Protein AF-A0A261BK56-F1 (afdb_monomer_lite)

Secondary structure (DSSP, 8-state):
-EEEEE-S--PPPSSSSEEEE--HHHHHHHTTTSHHHHHTGGGEEEEPPEES-SSS-S-EE--TT-EEEEEETTEEEES-----EE-TTS-EEEEEEETTEEEEEEESEEEEEEEEEEEE--------------EEPPGGGSTT--EESTTEEEEE-TTSSEEEEEESSSEEEEEETTEEEEESEEEEEEETTTTEEEEEEEPPSSS-----------------------------PPP-------SSEEEE--TTTHHHHTTTSHHIIIIITTEEEEPPEES-SSS-S-EEPPTT-EEEEEETTEEEES--EEEEEEE-TTS-EEEEEEETTSTT-EEEESEEEEEEEEEEEE----S-------EEEEPPTTT-TTEEE-GGGEEEEE-TTSSEEEEEESSSEEEEEETTEEEEESEEEEEEETTTTEEEEEEPSBTTBS-EEEEEESEEEEEEEEEE---S--SEEEE--TTTHHHHHTTSHHIIIIITTEEEEPPEES-SSS-S-EE-SSTTEEEEEE-SS-EEES--EEEEEEE-TTS-EEEEEEETTT--EEEESEEEEEEEEEEEE----S-------EEEEPPTTT-TT--B-GGGEEEEE-TTSSEEEEEESSSEEEEEETTEEEEESEEEEEEETTTTEEEEEE-SBTTBS-EEEEEESEEEEEEE----SSSSSSSSS--S------------------------------TT-EEEEEETTEEEE--SSPPPEEEETTTTEEEEE-SSSSEEEES---EEEE-TT-------SEEEE--TTTHHHHHTTSHHIIIIITTEEEEPPEEE-SSS-SEEEPPTT-EEEEEETTEEEES--PEEEEEE-TTS-EEEEEEPTTS-EEEESEEEEEEEEEEEE-SSPPPPP----EEEEPPGGGSTTEEE-GGGEEEEE-TTSSEEEEEESSSEEEEEETTEEEEESEEEEEEETTTTEEEEEE--BTTBS-EEEEEESEEEEEEEEE--

Radius of gyration: 38.3 Å; chains: 1; bounding box: 85×101×92 Å

Sequence (996 aa):
MQGVCVDYTTKAYTCPCRLYTVDTQNAREMLSPYKTYQTIWSNYQLIKPTLSDEECPSTFSCPQNMMSTWVADISGGTNIAFQLTCGTDERFNVPQWTVKSRGSFVTEYIYLLCVDNNNPLVPPPFSSKCNCDFSFLNRIETDGYHVTNDLVSMVISDDRCSWSYGCKQGFALTKVEGEILRGDRFEAVCHMDTETWTVTKHKSIIFGEEQIFANQIVFTYASFPTVVESCLVVKTVEPPTKAYTCPCRLYTVDTQNAREMISPYKIYHNDLSKYELIRPTLSDEVCPSTFSCPQNMTNLLLVPVFAGYNTEYHLTCGADEFNTPLWKVFLLEVTDFFFPTEYIYISCIDYNTPIVPPPFTPKCDCLSSFLNEEETVGYYIQNDLVSMKVDYNLCAWSYGCKRGVALTKINGEIRRSDRFDAVCNYNTNKWTVRQQESIFGEEQEFENQDSFTFACATTTKAYTCPCRLYTVDTQNAMDIIGGHPSYWGVWFQYEFIRPTLSDEECPTSFSCTKNNTSDILIGSRDYGQNKNYQLTCGTDEFKTPVWTATSKVNGESFTTEYIYISCLDLKTKAIPPPFRPSCKCQFTFLTEEETVGYYIQNDLVSVRIGENRCTVSYGCKRGVALTEVDGEILRSDQFDAVCHPDSEKWTVTQQKSAFGEEQIFENQDRFTYACSTNNQQIEQFQQNANVNHWLCPLQISYQSSGTMNSINLIYPNIQFMLQRFQLMTVVHRCIVKFGAYSADGICDPFTQKWLVDDGSATLTTYGQMQGVCVDYTTKAYTCPCRLYTVDTQNAREMLSPFQIYRDKLYKYQLIRPTLSGEECPSTFSCPQNMTDFLYSAIGGGENTKFRLTCGTDEFNLPLWSFIYPNGGSFPTEYIYLSCIDYNTPLVPPPPTPKCHCGFNLLLSRETEGYSTQNDLVSMVFSDDWCTVSFECKRGFALTKADGGIRRSDRFDAVCNEDISRWTIRQHKSTFGKEQIFENQYLFTYACAQVIE

pLDDT: mean 71.2, std 18.99, range [20.44, 96.31]

Structure (mmCIF, N/CA/C/O backbone):
data_AF-A0A261BK56-F1
#
_entry.id   AF-A0A261BK56-F1
#
loop_
_atom_site.group_PDB
_atom_site.id
_atom_site.type_symbol
_atom_site.label_atom_id
_atom_site.label_alt_id
_atom_site.label_comp_id
_atom_site.label_asym_id
_atom_site.label_entity_id
_atom_site.label_seq_id
_atom_site.pdbx_PDB_ins_code
_atom_site.Cartn_x
_atom_site.Cartn_y
_atom_site.Cartn_z
_atom_site.occupancy
_atom_site.B_iso_or_equiv
_atom_site.auth_seq_id
_atom_site.auth_comp_id
_atom_site.auth_asym_id
_atom_site.auth_atom_id
_atom_site.pdbx_PDB_model_num
ATOM 1 N N . MET A 1 1 ? 24.126 19.884 -30.424 1.00 48.00 1 MET A N 1
ATOM 2 C CA . MET A 1 1 ? 24.762 19.113 -29.327 1.00 48.00 1 MET A CA 1
ATOM 3 C C . MET A 1 1 ? 24.613 19.886 -28.023 1.00 48.00 1 MET A C 1
ATOM 5 O O . MET A 1 1 ? 24.686 21.111 -28.077 1.00 48.00 1 MET A O 1
ATOM 9 N N . GLN A 1 2 ? 24.389 19.215 -26.888 1.00 67.12 2 GLN A N 1
ATOM 10 C CA . GLN A 1 2 ? 24.290 19.876 -25.578 1.00 67.12 2 GLN A CA 1
ATOM 11 C C . GLN A 1 2 ? 25.132 19.167 -24.520 1.00 67.12 2 GLN A C 1
ATOM 13 O O . GLN A 1 2 ? 25.152 17.947 -24.542 1.00 67.12 2 GLN A O 1
ATOM 18 N N . GLY A 1 3 ? 25.815 19.882 -23.617 1.00 56.69 3 GLY A N 1
ATOM 19 C CA . GLY A 1 3 ? 26.705 19.275 -22.610 1.00 56.69 3 GLY A CA 1
ATOM 20 C C . GLY A 1 3 ? 26.571 19.892 -21.217 1.00 56.69 3 GLY A C 1
ATOM 21 O O . GLY A 1 3 ? 26.140 21.034 -21.140 1.00 56.69 3 GLY A O 1
ATOM 22 N N . VAL A 1 4 ? 26.914 19.183 -20.132 1.00 70.00 4 VAL A N 1
ATOM 23 C CA . VAL A 1 4 ? 27.025 19.758 -18.773 1.00 70.00 4 VAL A CA 1
ATOM 24 C C . VAL A 1 4 ? 27.840 18.894 -17.791 1.00 70.00 4 VAL A C 1
ATOM 26 O O . VAL A 1 4 ? 28.139 17.750 -18.120 1.00 70.00 4 VAL A O 1
ATOM 29 N N . CYS A 1 5 ? 28.213 19.423 -16.617 1.00 68.75 5 CYS A N 1
ATOM 30 C CA . CYS A 1 5 ? 28.933 18.720 -15.547 1.00 68.75 5 CYS A CA 1
ATOM 31 C C . CYS A 1 5 ? 28.081 18.429 -14.306 1.00 68.75 5 CYS A C 1
ATOM 33 O O . CYS A 1 5 ? 27.158 19.179 -13.997 1.00 68.75 5 CYS A O 1
ATOM 35 N N . VAL A 1 6 ? 28.412 17.345 -13.596 1.00 54.25 6 VAL A N 1
ATOM 36 C CA . VAL A 1 6 ? 27.745 16.889 -12.361 1.00 54.25 6 VAL A CA 1
ATOM 37 C C . VAL A 1 6 ? 28.777 16.793 -11.231 1.00 54.25 6 VAL A C 1
ATOM 39 O O . VAL A 1 6 ? 29.811 16.165 -11.434 1.00 54.25 6 VAL A O 1
ATOM 42 N N . ASP A 1 7 ? 28.518 17.406 -10.069 1.00 48.06 7 ASP A N 1
ATOM 43 C CA . ASP A 1 7 ? 29.439 17.472 -8.909 1.00 48.06 7 ASP A CA 1
ATOM 44 C C . ASP A 1 7 ? 29.153 16.370 -7.859 1.00 48.06 7 ASP A C 1
ATOM 46 O O . ASP A 1 7 ? 28.011 15.951 -7.689 1.00 48.06 7 ASP A O 1
ATOM 50 N N . TYR A 1 8 ? 30.185 15.931 -7.125 1.00 34.50 8 TYR A N 1
ATOM 51 C CA . TYR A 1 8 ? 30.134 14.922 -6.056 1.00 34.50 8 TYR A CA 1
ATOM 52 C C . TYR A 1 8 ? 30.223 15.483 -4.623 1.00 34.50 8 TYR A C 1
ATOM 54 O O . TYR A 1 8 ? 30.147 14.700 -3.677 1.00 34.50 8 TYR A O 1
ATOM 62 N N . THR A 1 9 ? 30.394 16.793 -4.393 1.00 33.84 9 THR A N 1
ATOM 63 C CA . THR A 1 9 ? 30.558 17.300 -3.011 1.00 33.84 9 THR A CA 1
ATOM 64 C C . THR A 1 9 ? 29.923 18.663 -2.731 1.00 33.84 9 THR A C 1
ATOM 66 O O . THR A 1 9 ? 30.325 19.677 -3.285 1.00 33.84 9 THR A O 1
ATOM 69 N N . THR A 1 10 ? 29.026 18.742 -1.741 1.00 29.95 10 THR A N 1
ATOM 70 C CA . THR A 1 10 ? 28.613 20.019 -1.136 1.00 29.95 10 THR A CA 1
ATOM 71 C C . THR A 1 10 ? 29.580 20.413 -0.016 1.00 29.95 10 THR A C 1
ATOM 73 O O . THR A 1 10 ? 29.506 19.883 1.095 1.00 29.95 10 THR A O 1
ATOM 76 N N . LYS A 1 11 ? 30.479 21.372 -0.267 1.00 26.77 11 LYS A N 1
ATOM 77 C CA . LYS A 1 11 ?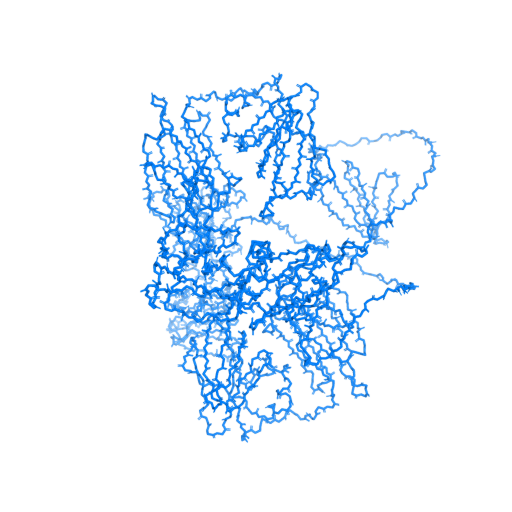 31.111 22.166 0.803 1.00 26.77 11 LYS A CA 1
ATOM 78 C C . LYS A 1 11 ? 30.434 23.531 0.889 1.00 26.77 11 LYS A C 1
ATOM 80 O O . LYS A 1 11 ? 30.334 24.239 -0.106 1.00 26.77 11 LYS A O 1
ATOM 85 N N . ALA A 1 12 ? 29.991 23.880 2.094 1.00 27.12 12 ALA A N 1
ATOM 86 C CA . ALA A 1 12 ? 29.361 25.156 2.400 1.00 27.12 12 ALA A CA 1
ATOM 87 C C . ALA A 1 12 ? 30.337 26.326 2.184 1.00 27.12 12 ALA A C 1
ATOM 89 O O . ALA A 1 12 ? 31.421 26.358 2.772 1.00 27.12 12 ALA A O 1
ATOM 90 N N . TYR A 1 13 ? 29.926 27.289 1.360 1.00 36.62 13 TYR A N 1
ATOM 91 C CA . TYR A 1 13 ? 30.524 28.621 1.289 1.00 36.62 13 TYR A CA 1
ATOM 92 C C . TYR A 1 13 ? 29.760 29.573 2.221 1.00 36.62 13 TYR A C 1
ATOM 94 O O . TYR A 1 13 ? 28.578 29.385 2.490 1.00 36.62 13 TYR A O 1
ATOM 102 N N . THR A 1 14 ? 30.442 30.597 2.732 1.00 48.78 14 THR A N 1
ATOM 103 C CA . THR A 1 14 ? 29.932 31.554 3.732 1.00 48.78 14 THR A CA 1
ATOM 104 C C . THR A 1 14 ? 28.911 32.570 3.200 1.00 48.78 14 THR A C 1
ATOM 106 O O . THR A 1 14 ? 28.322 33.290 4.000 1.00 48.78 14 THR A O 1
ATOM 109 N N . CYS A 1 15 ? 28.637 32.592 1.890 1.00 59.34 15 CYS A N 1
ATOM 110 C CA . CYS A 1 15 ? 27.499 33.299 1.300 1.00 59.34 15 CYS A CA 1
ATOM 111 C C . CYS A 1 15 ? 26.595 32.271 0.594 1.00 59.34 15 CYS A C 1
ATOM 113 O O . CYS A 1 15 ? 27.095 31.558 -0.279 1.00 59.34 15 CYS A O 1
ATOM 115 N N . PRO A 1 16 ? 25.297 32.175 0.941 1.00 68.50 16 PRO A N 1
ATOM 116 C CA . PRO A 1 16 ? 24.409 31.165 0.363 1.00 68.50 16 PRO A CA 1
ATOM 117 C C . PRO A 1 16 ? 24.167 31.357 -1.145 1.00 68.50 16 PRO A C 1
ATOM 119 O O . PRO A 1 16 ? 23.990 30.381 -1.862 1.00 68.50 16 PRO A O 1
ATOM 122 N N . CYS A 1 17 ? 24.233 32.590 -1.662 1.00 78.12 17 CYS A N 1
ATOM 123 C CA . CYS A 1 17 ? 24.054 32.864 -3.092 1.00 78.12 17 CYS A CA 1
ATOM 124 C C . CYS A 1 17 ? 25.393 32.908 -3.861 1.00 78.12 17 CYS A C 1
ATOM 126 O O . CYS A 1 17 ? 26.341 33.576 -3.439 1.00 78.12 17 CYS A O 1
ATOM 128 N N . ARG A 1 18 ? 25.476 32.252 -5.031 1.00 79.12 18 ARG A N 1
ATOM 129 C CA . ARG A 1 18 ? 26.732 32.084 -5.799 1.00 79.12 18 ARG A CA 1
ATOM 130 C C . ARG A 1 18 ? 27.032 33.268 -6.730 1.00 79.12 18 ARG A C 1
ATOM 132 O O . ARG A 1 18 ? 26.343 33.481 -7.726 1.00 79.12 18 ARG A O 1
ATOM 139 N N . LEU A 1 19 ? 28.089 34.031 -6.446 1.00 83.06 19 LEU A N 1
ATOM 140 C CA . LEU A 1 19 ? 28.489 35.213 -7.226 1.00 83.06 19 LEU A CA 1
ATOM 141 C C . LEU A 1 19 ? 29.908 35.069 -7.786 1.00 83.06 19 LEU A C 1
ATOM 143 O O . LEU A 1 19 ? 30.847 34.784 -7.046 1.00 83.06 19 LEU A O 1
ATOM 147 N N . TYR A 1 20 ? 30.075 35.325 -9.085 1.00 85.38 20 TYR A N 1
ATOM 148 C CA . TYR A 1 20 ? 31.359 35.201 -9.782 1.00 85.38 20 TYR A CA 1
ATOM 149 C C . TYR A 1 20 ? 31.771 36.533 -10.418 1.00 85.38 20 TYR A C 1
ATOM 151 O O . TYR A 1 20 ? 30.952 37.238 -11.006 1.00 85.38 20 TYR A O 1
ATOM 159 N N . THR A 1 21 ? 33.061 36.870 -10.349 1.00 87.25 21 THR A N 1
ATOM 160 C CA . THR A 1 21 ? 33.628 38.035 -11.048 1.00 87.25 21 THR A CA 1
ATOM 161 C C . THR A 1 21 ? 34.463 37.593 -12.245 1.00 87.25 21 THR A C 1
ATOM 163 O O . THR A 1 21 ? 35.284 36.674 -12.153 1.00 87.25 21 THR A O 1
ATOM 166 N N . VAL A 1 22 ? 34.250 38.245 -13.387 1.00 85.56 22 VAL A N 1
ATOM 167 C CA . VAL A 1 22 ? 34.832 37.839 -14.671 1.00 85.56 22 VAL A CA 1
ATOM 168 C C . VAL A 1 22 ? 35.720 38.952 -15.237 1.00 85.56 22 VAL A C 1
ATOM 170 O O . VAL A 1 22 ? 35.348 40.124 -15.240 1.00 85.56 22 VAL A O 1
ATOM 173 N N . ASP A 1 23 ? 36.902 38.578 -15.722 1.00 87.75 23 ASP A N 1
ATOM 174 C CA . ASP A 1 23 ? 37.835 39.404 -16.491 1.00 87.75 23 ASP A CA 1
ATOM 175 C C . ASP A 1 23 ? 38.168 38.738 -17.836 1.00 87.75 23 ASP A C 1
ATOM 177 O O . ASP A 1 23 ? 37.672 37.668 -18.175 1.00 87.75 23 ASP A O 1
ATOM 181 N N . THR A 1 24 ? 39.020 39.376 -18.635 1.00 86.31 24 THR A N 1
ATOM 182 C CA . THR A 1 24 ? 39.377 38.883 -19.977 1.00 86.31 24 THR A CA 1
ATOM 183 C C . THR A 1 24 ? 40.006 37.485 -19.944 1.00 86.31 24 THR A C 1
ATOM 185 O O . THR A 1 24 ? 39.853 36.727 -20.899 1.00 86.31 24 THR A O 1
ATOM 188 N N . GLN A 1 25 ? 40.704 37.129 -18.861 1.00 77.81 25 GLN A N 1
ATOM 189 C CA . GLN A 1 25 ? 41.451 35.879 -18.761 1.00 77.81 25 GLN A CA 1
ATOM 190 C C . GLN A 1 25 ? 40.526 34.688 -18.498 1.00 77.81 25 GLN A C 1
ATOM 192 O O . GLN A 1 25 ? 40.716 33.638 -19.108 1.00 77.81 25 GLN A O 1
ATOM 197 N N . ASN A 1 26 ? 39.509 34.846 -17.645 1.00 79.06 26 ASN A N 1
ATOM 198 C CA . ASN A 1 26 ? 38.554 33.773 -17.337 1.00 79.06 26 ASN A CA 1
ATOM 199 C C . ASN A 1 26 ? 37.230 33.866 -18.120 1.00 79.06 26 ASN A C 1
ATOM 201 O O . ASN A 1 26 ? 36.474 32.896 -18.141 1.00 79.06 26 ASN A O 1
ATOM 205 N N . ALA A 1 27 ? 36.957 34.967 -18.829 1.00 77.88 27 ALA A N 1
ATOM 206 C CA . ALA A 1 27 ? 35.729 35.121 -19.612 1.00 77.88 27 ALA A CA 1
ATOM 207 C C . ALA A 1 27 ? 35.573 34.077 -20.721 1.00 77.88 27 ALA A C 1
ATOM 209 O O . ALA A 1 27 ? 34.456 33.643 -20.986 1.00 77.88 27 ALA A O 1
ATOM 210 N N . ARG A 1 28 ? 36.666 33.637 -21.360 1.00 74.12 28 ARG A N 1
ATOM 211 C CA . ARG A 1 28 ? 36.581 32.586 -22.390 1.00 74.12 28 ARG A CA 1
ATOM 212 C C . ARG A 1 28 ? 36.144 31.249 -21.788 1.00 74.12 28 ARG A C 1
ATOM 214 O O . ARG A 1 28 ? 35.439 30.500 -22.448 1.00 74.12 28 ARG A O 1
ATOM 221 N N . GLU A 1 29 ? 36.512 30.958 -20.547 1.00 67.25 29 GLU A N 1
ATOM 222 C CA . GLU A 1 29 ? 36.099 29.724 -19.869 1.00 67.25 29 GLU A CA 1
ATOM 223 C C . GLU A 1 29 ? 34.675 29.840 -19.316 1.00 67.25 29 GLU A C 1
ATOM 225 O O . GLU A 1 29 ? 33.867 28.942 -19.518 1.00 67.25 29 GLU A O 1
ATOM 230 N N . MET A 1 30 ? 34.349 30.962 -18.668 1.00 72.94 30 MET A N 1
ATOM 231 C CA . MET A 1 30 ? 33.085 31.118 -17.937 1.00 72.94 30 MET A CA 1
ATOM 232 C C . MET A 1 30 ? 31.928 31.625 -18.804 1.00 72.94 30 MET A C 1
ATOM 234 O O . MET A 1 30 ? 30.776 31.319 -18.514 1.00 72.94 30 MET A O 1
ATOM 238 N N . LEU A 1 31 ? 32.212 32.416 -19.847 1.00 78.56 31 LEU A N 1
ATOM 239 C CA . LEU A 1 31 ? 31.191 33.110 -20.639 1.00 78.56 31 LEU A CA 1
ATOM 240 C C . LEU A 1 31 ? 31.120 32.688 -22.115 1.00 78.56 31 LEU A C 1
ATOM 242 O O . LEU A 1 31 ? 30.166 33.075 -22.791 1.00 78.56 31 LEU A O 1
ATOM 246 N N . SER A 1 32 ? 32.073 31.899 -22.636 1.00 71.56 32 SER A N 1
ATOM 247 C CA . SER A 1 32 ? 32.056 31.441 -24.043 1.00 71.56 32 SER A CA 1
ATOM 248 C C . SER A 1 32 ? 30.748 30.811 -24.534 1.00 71.56 32 SER A C 1
ATOM 250 O O . SER A 1 32 ? 30.465 30.972 -25.721 1.00 71.56 32 SER A O 1
ATOM 252 N N . PRO A 1 33 ? 29.917 30.167 -23.701 1.00 66.50 33 PRO A N 1
ATOM 253 C CA . PRO A 1 33 ? 28.653 29.575 -24.143 1.00 66.50 33 PRO A CA 1
ATOM 254 C C . PRO A 1 33 ? 27.514 30.597 -24.293 1.00 66.50 33 PRO A C 1
ATOM 256 O O . PRO A 1 33 ? 26.518 30.317 -24.957 1.00 66.50 33 PRO A O 1
ATOM 259 N N . TYR A 1 34 ? 27.640 31.799 -23.716 1.00 71.38 34 TYR A N 1
ATOM 260 C CA . TYR A 1 34 ? 26.596 32.821 -23.791 1.00 71.38 34 TYR A CA 1
ATOM 261 C C . TYR A 1 34 ? 26.706 33.614 -25.091 1.00 71.38 34 TYR A C 1
ATOM 263 O O . TYR A 1 34 ? 27.712 34.276 -25.363 1.00 71.38 34 TYR A O 1
ATOM 271 N N . LYS A 1 35 ? 25.617 33.627 -25.869 1.00 67.00 35 LYS A N 1
ATOM 272 C CA . LYS A 1 35 ? 25.531 34.349 -27.149 1.00 67.00 35 LYS A CA 1
ATOM 273 C C . LYS A 1 35 ? 25.953 35.816 -27.018 1.00 67.00 35 LYS A C 1
ATOM 275 O O . LYS A 1 35 ? 26.714 36.300 -27.846 1.00 67.00 35 LYS A O 1
ATOM 280 N N . THR A 1 36 ? 25.548 36.492 -25.941 1.00 70.62 36 THR A N 1
ATOM 281 C CA . THR A 1 36 ? 25.917 37.889 -25.647 1.00 70.62 36 THR A CA 1
ATOM 282 C C . THR A 1 36 ? 27.431 38.091 -25.563 1.00 70.62 36 THR A C 1
ATOM 284 O O . THR A 1 36 ? 27.950 39.051 -26.134 1.00 70.62 36 THR A O 1
ATOM 287 N N . TYR A 1 37 ? 28.163 37.171 -24.925 1.00 78.62 37 TYR A N 1
ATOM 288 C CA . TYR A 1 37 ? 29.622 37.227 -24.892 1.00 78.62 37 TYR A CA 1
ATOM 289 C C . TYR A 1 37 ? 30.212 36.993 -26.285 1.00 78.62 37 TYR A C 1
ATOM 291 O O . TYR A 1 37 ? 31.031 37.791 -26.728 1.00 78.62 37 TYR A O 1
ATOM 299 N N . GLN A 1 38 ? 29.738 35.976 -27.010 1.00 71.69 38 GLN A N 1
ATOM 300 C CA . GLN A 1 38 ? 30.233 35.651 -28.353 1.00 71.69 38 GLN A CA 1
ATOM 301 C C . GLN A 1 38 ? 30.010 36.767 -29.385 1.00 71.69 38 GLN A C 1
ATOM 303 O O . GLN A 1 38 ? 30.809 36.909 -30.308 1.00 71.69 38 GLN A O 1
ATOM 308 N N . THR A 1 39 ? 28.908 37.518 -29.276 1.00 70.81 39 THR A N 1
ATOM 309 C CA . THR A 1 39 ? 28.537 38.541 -30.267 1.00 70.81 39 THR A CA 1
ATOM 310 C C . THR A 1 39 ? 28.973 39.949 -29.886 1.00 70.81 39 THR A C 1
ATOM 312 O O . THR A 1 39 ? 29.210 40.767 -30.771 1.00 70.81 39 THR A O 1
ATOM 315 N N . ILE A 1 40 ? 29.037 40.261 -28.587 1.00 76.38 40 ILE A N 1
ATOM 316 C CA . ILE A 1 40 ? 29.227 41.635 -28.106 1.00 76.38 40 ILE A CA 1
ATOM 317 C C . ILE A 1 40 ? 30.522 41.734 -27.305 1.00 76.38 40 ILE A C 1
ATOM 319 O O . ILE A 1 40 ? 31.417 42.479 -27.696 1.00 76.38 40 ILE A O 1
ATOM 323 N N . TRP A 1 41 ? 30.652 40.992 -26.204 1.00 79.56 41 TRP A N 1
ATOM 324 C CA . TRP A 1 41 ? 31.723 41.249 -25.232 1.00 79.56 41 TRP A CA 1
ATOM 325 C C . TRP A 1 41 ? 33.080 40.637 -25.570 1.00 79.56 41 TRP A C 1
ATOM 327 O O . TRP A 1 41 ? 34.086 41.148 -25.090 1.00 79.56 41 TRP A O 1
ATOM 337 N N . SER A 1 42 ? 33.153 39.622 -26.434 1.00 80.12 42 SER A N 1
ATOM 338 C CA . SER A 1 42 ? 34.428 39.041 -26.882 1.00 80.12 42 SER A CA 1
ATOM 339 C C . SER A 1 42 ? 35.331 40.043 -27.611 1.00 80.12 42 SER A C 1
ATOM 341 O O . SER A 1 42 ? 36.520 39.791 -27.771 1.00 80.12 42 SER A O 1
ATOM 343 N N . ASN A 1 43 ? 34.770 41.171 -28.058 1.00 82.69 43 ASN A N 1
ATOM 344 C CA . ASN A 1 43 ? 35.484 42.231 -28.770 1.00 82.69 43 ASN A CA 1
ATOM 345 C C . ASN A 1 43 ? 36.049 43.318 -27.840 1.00 82.69 43 ASN A C 1
ATOM 347 O O . ASN A 1 43 ? 36.634 44.281 -28.329 1.00 82.69 43 ASN A O 1
ATOM 351 N N . TYR A 1 44 ? 35.874 43.205 -26.522 1.00 84.69 44 TYR A N 1
ATOM 352 C CA . TYR A 1 44 ? 36.261 44.236 -25.558 1.00 84.69 44 TYR A CA 1
ATOM 353 C C . TYR A 1 44 ? 37.114 43.657 -24.433 1.00 84.69 44 TYR A C 1
ATOM 355 O O . TYR A 1 44 ? 36.984 42.488 -24.070 1.00 84.69 44 TYR A O 1
ATOM 363 N N . GLN A 1 45 ? 37.973 44.493 -23.851 1.00 85.12 45 GLN A N 1
ATOM 364 C CA . GLN A 1 45 ? 38.689 44.124 -22.638 1.00 85.12 45 GLN A CA 1
ATOM 365 C C . GLN A 1 45 ? 37.719 44.098 -21.445 1.00 85.12 45 GLN A C 1
ATOM 367 O O . GLN A 1 45 ? 37.014 45.070 -21.166 1.00 85.12 45 GLN A O 1
ATOM 372 N N . LEU A 1 46 ? 37.697 42.967 -20.740 1.00 89.56 46 LEU A N 1
ATOM 373 C CA . LEU A 1 46 ? 36.900 42.732 -19.538 1.00 89.56 46 LEU A CA 1
ATOM 374 C C . LEU A 1 46 ? 37.773 42.823 -18.287 1.00 89.56 46 LEU A C 1
ATOM 376 O O . LEU A 1 46 ? 38.868 42.248 -18.242 1.00 89.56 46 LEU A O 1
ATOM 380 N N . ILE A 1 47 ? 37.280 43.527 -17.272 1.00 87.81 47 ILE A N 1
ATOM 381 C CA . ILE A 1 47 ? 37.981 43.795 -16.013 1.00 87.81 47 ILE A CA 1
ATOM 382 C C . ILE A 1 47 ? 37.087 43.396 -14.835 1.00 87.81 47 ILE A C 1
ATOM 384 O O . ILE A 1 47 ? 35.873 43.610 -14.860 1.00 87.81 47 ILE A O 1
ATOM 388 N N . LYS A 1 48 ? 37.704 42.838 -13.788 1.00 87.69 48 LYS A N 1
ATOM 389 C CA . LYS A 1 48 ? 37.016 42.478 -12.545 1.00 87.69 48 LYS A CA 1
ATOM 390 C C . LYS A 1 48 ? 36.463 43.725 -11.835 1.00 87.69 48 LYS A C 1
ATOM 392 O O . LYS A 1 48 ? 37.214 44.683 -11.643 1.00 87.69 48 LYS A O 1
ATOM 397 N N . PRO A 1 49 ? 35.186 43.720 -11.419 1.00 86.62 49 PRO A N 1
ATOM 398 C CA . PRO A 1 49 ? 34.608 44.802 -10.631 1.00 86.62 49 PRO A CA 1
ATOM 399 C C . PRO A 1 49 ? 35.122 44.810 -9.185 1.00 86.62 49 PRO A C 1
ATOM 401 O O . PRO A 1 49 ? 35.461 43.765 -8.630 1.00 86.62 49 PRO A O 1
ATOM 404 N N . THR A 1 50 ? 35.108 45.984 -8.551 1.00 87.19 50 THR A N 1
ATOM 405 C CA . THR A 1 50 ? 35.368 46.138 -7.112 1.00 87.19 50 THR A CA 1
ATOM 406 C C . THR A 1 50 ? 34.067 45.930 -6.334 1.00 87.19 50 THR A C 1
ATOM 408 O O . THR A 1 50 ? 33.078 46.619 -6.595 1.00 87.19 50 THR A O 1
ATOM 411 N N . LEU A 1 51 ? 34.057 44.993 -5.384 1.00 86.12 51 LEU A N 1
ATOM 412 C CA . LEU A 1 51 ? 32.890 44.609 -4.575 1.00 86.12 51 LEU A CA 1
ATOM 413 C C . LEU A 1 51 ? 32.828 45.419 -3.263 1.00 86.12 51 LEU A C 1
ATOM 415 O O . LEU A 1 51 ? 33.875 45.801 -2.745 1.00 86.12 51 LEU A O 1
ATOM 419 N N . SER A 1 52 ? 31.623 45.715 -2.747 1.00 76.44 52 SER A N 1
ATOM 420 C CA . SER A 1 52 ? 31.452 46.592 -1.570 1.00 76.44 52 SER A CA 1
ATOM 421 C C . SER A 1 52 ? 31.759 45.946 -0.217 1.00 76.44 52 SER A C 1
ATOM 423 O O . SER A 1 52 ? 32.143 46.674 0.690 1.00 76.44 52 SER A O 1
ATOM 425 N N . ASP A 1 53 ? 31.615 44.621 -0.091 1.00 67.25 53 ASP A N 1
ATOM 426 C CA . ASP A 1 53 ? 31.830 43.848 1.143 1.00 67.25 53 ASP A CA 1
ATOM 427 C C . ASP A 1 53 ? 32.382 42.446 0.816 1.00 67.25 53 ASP A C 1
ATOM 429 O O . ASP A 1 53 ? 32.026 41.875 -0.218 1.00 67.25 53 ASP A O 1
ATOM 433 N N . GLU A 1 54 ? 33.233 41.882 1.685 1.00 55.22 54 GLU A N 1
ATOM 434 C CA . GLU A 1 54 ? 33.906 40.587 1.447 1.00 55.22 54 GLU A CA 1
ATOM 435 C C . GLU A 1 54 ? 33.016 39.355 1.697 1.00 55.22 54 GLU A C 1
ATOM 437 O O . GLU A 1 54 ? 33.290 38.299 1.132 1.00 55.22 54 GLU A O 1
ATOM 442 N N . GLU A 1 55 ? 31.946 39.466 2.497 1.00 59.97 55 GLU A N 1
ATOM 443 C CA . GLU A 1 55 ? 31.153 38.291 2.908 1.00 59.97 55 GLU A CA 1
ATOM 444 C C . GLU A 1 55 ? 29.864 38.062 2.092 1.00 59.97 55 GLU A C 1
ATOM 446 O O . GLU A 1 55 ? 29.559 36.912 1.808 1.00 59.97 55 GLU A O 1
ATOM 451 N N . CYS A 1 56 ? 29.148 39.101 1.637 1.00 72.88 56 CYS A N 1
ATOM 452 C CA . CYS A 1 56 ? 28.067 39.000 0.632 1.00 72.88 56 CYS A CA 1
ATOM 453 C C . CYS A 1 56 ? 27.829 40.388 -0.014 1.00 72.88 56 CYS A C 1
ATOM 455 O O . CYS A 1 56 ? 27.069 41.201 0.525 1.00 72.88 56 CYS A O 1
ATOM 457 N N . PRO A 1 57 ? 28.467 40.711 -1.152 1.00 73.50 57 PRO A N 1
ATOM 458 C CA . PRO A 1 57 ? 28.426 42.055 -1.720 1.00 73.50 57 PRO A CA 1
ATOM 459 C C . PRO A 1 57 ? 27.040 42.393 -2.278 1.00 73.50 57 PRO A C 1
ATOM 461 O O . PRO A 1 57 ? 26.552 41.766 -3.217 1.00 73.50 57 PRO A O 1
ATOM 464 N N . SER A 1 58 ? 26.417 43.434 -1.725 1.00 75.06 58 SER A N 1
ATOM 465 C CA . SER A 1 58 ? 25.125 43.947 -2.205 1.00 75.06 58 SER A CA 1
ATOM 466 C C . SER A 1 58 ? 25.265 44.932 -3.372 1.00 75.06 58 SER A C 1
ATOM 468 O O . SER A 1 58 ? 24.287 45.198 -4.078 1.00 75.06 58 SER A O 1
ATOM 470 N N . THR A 1 59 ? 26.479 45.456 -3.598 1.00 79.00 59 THR A N 1
ATOM 471 C CA . THR A 1 59 ? 26.810 46.381 -4.690 1.00 79.00 59 THR A CA 1
ATOM 472 C C . THR A 1 59 ? 28.213 46.123 -5.257 1.00 79.00 59 THR A C 1
ATOM 474 O O . THR A 1 59 ? 29.086 45.569 -4.586 1.00 79.00 59 THR A O 1
ATOM 477 N N . PHE A 1 60 ? 28.442 46.540 -6.505 1.00 84.94 60 PHE A N 1
ATOM 478 C CA . PHE A 1 60 ? 29.755 46.512 -7.151 1.00 84.94 60 PHE A CA 1
ATOM 479 C C . PHE A 1 60 ? 29.998 47.793 -7.952 1.00 84.94 60 PHE A C 1
ATOM 481 O O . PHE A 1 60 ? 29.057 48.465 -8.379 1.00 84.94 60 PHE A O 1
ATOM 488 N N . SER A 1 61 ? 31.267 48.134 -8.163 1.00 86.50 61 SER A N 1
ATOM 489 C CA . SER A 1 61 ? 31.681 49.323 -8.909 1.00 86.50 61 SER A CA 1
ATOM 490 C C . SER A 1 61 ? 32.729 48.986 -9.966 1.00 86.50 61 SER A C 1
ATOM 492 O O . SER A 1 61 ? 33.577 48.114 -9.775 1.00 86.50 61 SER A O 1
ATOM 494 N N . CYS A 1 62 ? 32.656 49.688 -11.096 1.00 88.00 62 CYS A N 1
ATOM 495 C CA . CYS A 1 62 ? 33.642 49.617 -12.168 1.00 88.00 62 CYS A CA 1
ATOM 496 C C . CYS A 1 62 ? 34.514 50.883 -12.176 1.00 88.00 62 CYS A C 1
ATOM 498 O O . CYS A 1 62 ? 34.037 51.947 -11.768 1.00 88.00 62 CYS A O 1
ATOM 500 N N . PRO A 1 63 ? 35.769 50.806 -12.658 1.00 87.31 63 PRO A N 1
ATOM 501 C CA . PRO A 1 63 ? 36.603 51.984 -12.879 1.00 87.31 63 PRO A CA 1
ATOM 502 C C . PRO A 1 63 ? 35.910 53.037 -13.758 1.00 87.31 63 PRO A C 1
ATOM 504 O O . PRO A 1 63 ? 35.065 52.715 -14.597 1.00 87.31 63 PRO A O 1
ATOM 507 N N . GLN A 1 64 ? 36.273 54.311 -13.575 1.00 78.69 64 GLN A N 1
ATOM 508 C CA . GLN A 1 64 ? 35.690 55.416 -14.343 1.00 78.69 64 GLN A CA 1
ATOM 509 C C . GLN A 1 64 ? 35.834 55.164 -15.856 1.00 78.69 64 GLN A C 1
ATOM 511 O O . GLN A 1 64 ? 36.914 54.813 -16.325 1.00 78.69 64 GLN A O 1
ATOM 516 N N . ASN A 1 65 ? 34.745 55.379 -16.606 1.00 79.00 65 ASN A N 1
ATOM 517 C CA . ASN A 1 65 ? 34.604 55.139 -18.054 1.00 79.00 65 ASN A CA 1
ATOM 518 C C . ASN A 1 65 ? 34.431 53.675 -18.503 1.00 79.00 65 ASN A C 1
ATOM 520 O O . ASN A 1 65 ? 34.451 53.417 -19.707 1.00 79.00 65 ASN A O 1
ATOM 524 N N . MET A 1 66 ? 34.206 52.737 -17.580 1.00 83.12 66 MET A N 1
ATOM 525 C CA . MET A 1 66 ? 33.844 51.350 -17.903 1.00 83.12 66 MET A CA 1
ATOM 526 C C . MET A 1 66 ? 32.364 51.086 -17.637 1.00 83.12 66 MET A C 1
ATOM 528 O O . MET A 1 66 ? 31.760 51.666 -16.734 1.00 83.12 66 MET A O 1
ATOM 532 N N . MET A 1 67 ? 31.771 50.200 -18.432 1.00 84.00 67 MET A N 1
ATOM 533 C CA . MET A 1 67 ? 30.364 49.831 -18.303 1.00 84.00 67 MET A CA 1
ATOM 534 C C . MET A 1 67 ? 30.220 48.638 -17.358 1.00 84.00 67 MET A C 1
ATOM 536 O O . MET A 1 67 ? 30.823 47.593 -17.596 1.00 84.00 67 MET A O 1
ATOM 540 N N . SER A 1 68 ? 29.401 48.775 -16.313 1.00 82.06 68 SER A N 1
ATOM 541 C CA . SER A 1 68 ? 29.004 47.647 -15.471 1.00 82.06 68 SER A CA 1
ATOM 542 C C . SER A 1 68 ? 27.966 46.789 -16.189 1.00 82.06 68 SER A C 1
ATOM 544 O O . SER A 1 68 ? 26.957 47.285 -16.710 1.00 82.06 68 SER A O 1
ATOM 546 N N . THR A 1 69 ? 28.209 45.483 -16.226 1.00 80.88 69 THR A N 1
ATOM 547 C CA . THR A 1 69 ? 27.277 44.520 -16.808 1.00 80.88 69 THR A CA 1
ATOM 548 C C . THR A 1 69 ? 27.264 43.224 -16.011 1.00 80.88 69 THR A C 1
ATOM 550 O O . THR A 1 69 ? 28.171 42.936 -15.226 1.00 80.88 69 THR A O 1
ATOM 553 N N . TRP A 1 70 ? 26.182 42.476 -16.176 1.00 81.19 70 TRP A N 1
ATOM 554 C CA . TRP A 1 70 ? 25.954 41.216 -15.494 1.00 81.19 70 TRP A CA 1
ATOM 555 C C . TRP A 1 70 ? 25.301 40.206 -16.432 1.00 81.19 70 TRP A C 1
ATOM 557 O O . TRP A 1 70 ? 24.630 40.583 -17.399 1.00 81.19 70 TRP A O 1
ATOM 567 N N . VAL A 1 71 ? 25.492 38.926 -16.116 1.00 77.81 71 VAL A N 1
ATOM 568 C CA . VAL A 1 71 ? 24.903 37.779 -16.821 1.00 77.81 71 VAL A CA 1
ATOM 569 C C . VAL A 1 71 ? 24.294 36.835 -15.799 1.00 77.81 71 VAL A C 1
ATOM 571 O O . VAL A 1 71 ? 24.971 36.462 -14.840 1.00 77.81 71 VAL A O 1
ATOM 574 N N . ALA A 1 72 ? 23.040 36.447 -16.011 1.00 74.44 72 ALA A N 1
ATOM 575 C CA . ALA A 1 72 ? 22.361 35.424 -15.226 1.00 74.44 72 ALA A CA 1
ATOM 576 C C . ALA A 1 72 ? 21.431 34.601 -16.130 1.00 74.44 72 ALA A C 1
ATOM 578 O O . ALA A 1 72 ? 20.606 35.179 -16.850 1.00 74.44 72 ALA A O 1
ATOM 579 N N . ASP A 1 73 ? 21.584 33.272 -16.100 1.00 69.31 73 ASP A N 1
ATOM 580 C CA . ASP A 1 73 ? 20.936 32.320 -17.017 1.00 69.31 73 ASP A CA 1
ATOM 581 C C . ASP A 1 73 ? 20.922 32.832 -18.471 1.00 69.31 73 ASP A C 1
ATOM 583 O O . ASP A 1 73 ? 21.959 32.961 -19.110 1.00 69.31 73 ASP A O 1
ATOM 587 N N . ILE A 1 74 ? 19.758 33.179 -19.014 1.00 55.94 74 ILE A N 1
ATOM 588 C CA . ILE A 1 74 ? 19.568 33.580 -20.415 1.00 55.94 74 ILE A CA 1
ATOM 589 C C . ILE A 1 74 ? 19.502 35.101 -20.612 1.00 55.94 74 ILE A C 1
ATOM 591 O O . ILE A 1 74 ? 19.234 35.574 -21.718 1.00 55.94 74 ILE A O 1
ATOM 595 N N . SER A 1 75 ? 19.720 35.886 -19.554 1.00 59.34 75 SER A N 1
ATOM 596 C CA . SER A 1 75 ? 19.548 37.339 -19.564 1.00 59.34 75 SER A CA 1
ATOM 597 C C . SER A 1 75 ? 20.827 38.079 -19.171 1.00 59.34 75 SER A C 1
ATOM 599 O O . SER A 1 75 ? 21.574 37.671 -18.284 1.00 59.34 75 SER A O 1
ATOM 601 N N . GLY A 1 76 ? 21.090 39.187 -19.862 1.00 58.41 76 GLY A N 1
ATOM 602 C CA . GLY A 1 76 ? 22.180 40.101 -19.541 1.00 58.41 76 GLY A CA 1
ATOM 603 C C . GLY A 1 76 ? 21.693 41.539 -19.624 1.00 58.41 76 GLY A C 1
ATOM 604 O O . GLY A 1 76 ? 20.916 41.889 -20.516 1.00 58.41 76 GLY A O 1
ATOM 605 N N . GLY A 1 77 ? 22.125 42.365 -18.678 1.00 66.50 77 GLY A N 1
ATOM 606 C CA . GLY A 1 77 ? 21.758 43.776 -18.597 1.00 66.50 77 GLY A CA 1
ATOM 607 C C . GLY A 1 77 ? 22.989 44.675 -18.585 1.00 66.50 77 GLY A C 1
ATOM 608 O O . GLY A 1 77 ? 24.028 44.328 -18.021 1.00 66.50 77 GLY A O 1
ATOM 609 N N . THR A 1 78 ? 22.876 45.857 -19.188 1.00 66.00 78 THR A N 1
ATOM 610 C CA . THR A 1 78 ? 23.889 46.913 -19.095 1.00 66.00 78 THR A CA 1
ATOM 611 C C . THR A 1 78 ? 23.332 48.110 -18.325 1.00 66.00 78 THR A C 1
ATOM 613 O O . THR A 1 78 ? 22.179 48.499 -18.501 1.00 66.00 78 THR A O 1
ATOM 616 N N . ASN A 1 79 ? 24.190 48.742 -17.521 1.00 54.59 79 ASN A N 1
ATOM 617 C CA . ASN A 1 79 ? 24.063 50.156 -17.158 1.00 54.59 79 ASN A CA 1
ATOM 618 C C . ASN A 1 79 ? 22.911 50.572 -16.215 1.00 54.59 79 ASN A C 1
ATOM 620 O O . ASN A 1 79 ? 22.231 51.567 -16.462 1.00 54.59 79 ASN A O 1
ATOM 624 N N . ILE A 1 80 ? 22.718 49.874 -15.092 1.00 54.69 80 ILE A N 1
ATOM 625 C CA . ILE A 1 80 ? 21.888 50.373 -13.981 1.00 54.69 80 ILE A CA 1
ATOM 626 C C . ILE A 1 80 ? 22.564 49.968 -12.667 1.00 54.69 80 ILE A C 1
ATOM 628 O O . ILE A 1 80 ? 23.016 48.836 -12.540 1.00 54.69 80 ILE A O 1
ATOM 632 N N . ALA A 1 81 ? 22.669 50.875 -11.696 1.00 54.38 81 ALA A N 1
ATOM 633 C CA . ALA A 1 81 ? 23.022 50.492 -10.332 1.00 54.38 81 ALA A CA 1
ATOM 634 C C . ALA A 1 81 ? 21.850 49.683 -9.753 1.00 54.38 81 ALA A C 1
ATOM 636 O O . ALA A 1 81 ? 20.776 50.240 -9.530 1.00 54.38 81 ALA A O 1
ATOM 637 N N . PHE A 1 82 ? 22.026 48.378 -9.560 1.00 65.12 82 PHE A N 1
ATOM 638 C CA . PHE A 1 82 ? 21.042 47.516 -8.905 1.00 65.12 82 PHE A CA 1
ATOM 639 C C . PHE A 1 82 ? 21.621 46.973 -7.603 1.00 65.12 82 PHE A C 1
ATOM 641 O O . PHE A 1 82 ? 22.819 46.719 -7.491 1.00 65.12 82 PHE A O 1
ATOM 648 N N . GLN A 1 83 ? 20.746 46.827 -6.616 1.00 70.31 83 GLN A N 1
ATOM 649 C CA . GLN A 1 83 ? 21.065 46.218 -5.337 1.00 70.31 83 GLN A CA 1
ATOM 650 C C . GLN A 1 83 ? 20.700 44.738 -5.434 1.00 70.31 83 GLN A C 1
ATOM 652 O O . GLN A 1 83 ? 19.549 44.405 -5.721 1.00 70.31 83 GLN A O 1
ATOM 657 N N . LEU A 1 84 ? 21.684 43.859 -5.257 1.00 75.44 84 LEU A N 1
ATOM 658 C CA . LEU A 1 84 ? 21.446 42.419 -5.226 1.00 75.44 84 LEU A CA 1
ATOM 659 C C . LEU A 1 84 ? 20.942 42.037 -3.834 1.00 75.44 84 LEU A C 1
ATOM 661 O O . LEU A 1 84 ? 21.543 42.412 -2.828 1.00 75.44 84 LEU A O 1
ATOM 665 N N . THR A 1 85 ? 19.837 41.292 -3.778 1.00 76.94 85 THR A N 1
ATOM 666 C CA . THR A 1 85 ? 19.330 40.711 -2.527 1.00 76.94 85 THR A CA 1
ATOM 667 C C . THR A 1 85 ? 19.354 39.194 -2.638 1.00 76.94 85 THR A C 1
ATOM 669 O O . THR A 1 85 ? 18.759 38.631 -3.555 1.00 76.94 85 THR A O 1
ATOM 672 N N . CYS A 1 86 ? 20.089 38.551 -1.732 1.00 78.75 86 CYS A N 1
ATOM 673 C CA . CYS A 1 86 ? 20.111 37.100 -1.591 1.00 78.75 86 CYS A CA 1
ATOM 674 C C . CYS A 1 86 ? 18.890 36.676 -0.762 1.00 78.75 86 CYS A C 1
ATOM 676 O O . CYS A 1 86 ? 18.704 37.171 0.353 1.00 78.75 86 CYS A O 1
ATOM 678 N N . GLY A 1 87 ? 18.025 35.842 -1.338 1.00 72.88 87 GLY A N 1
ATOM 679 C CA . GLY A 1 87 ? 16.850 35.289 -0.672 1.00 72.88 87 GLY A CA 1
ATOM 680 C C . GLY A 1 87 ? 17.217 34.204 0.341 1.00 72.88 87 GLY A C 1
ATOM 681 O O . GLY A 1 87 ? 18.321 33.664 0.336 1.00 72.88 87 GLY A O 1
ATOM 682 N N . THR A 1 88 ? 16.272 33.861 1.219 1.00 70.81 88 THR A N 1
ATOM 683 C CA . THR A 1 88 ? 16.424 32.750 2.180 1.00 70.81 88 THR A CA 1
ATOM 684 C C . THR A 1 88 ? 16.438 31.372 1.512 1.00 70.81 88 THR A C 1
ATOM 686 O O . THR A 1 88 ? 16.704 30.382 2.177 1.00 70.81 88 THR A O 1
ATOM 689 N N . ASP A 1 89 ? 16.129 31.311 0.218 1.00 70.81 89 ASP A N 1
ATOM 690 C CA . ASP A 1 89 ? 16.157 30.131 -0.645 1.00 70.81 89 ASP A CA 1
ATOM 691 C C . ASP A 1 89 ? 17.472 30.001 -1.436 1.00 70.81 89 ASP A C 1
ATOM 693 O O . ASP A 1 89 ? 17.515 29.284 -2.429 1.00 70.81 89 ASP A O 1
ATOM 697 N N . GLU A 1 90 ? 18.524 30.718 -1.022 1.00 78.25 90 GLU A N 1
ATOM 698 C CA . GLU A 1 90 ? 19.860 30.707 -1.643 1.00 78.25 90 GLU A CA 1
ATOM 699 C C . GLU A 1 90 ? 19.900 31.227 -3.093 1.00 78.25 90 GLU A C 1
ATOM 701 O O . GLU A 1 90 ? 20.872 31.013 -3.821 1.00 78.25 90 GLU A O 1
ATOM 706 N N . ARG A 1 91 ? 18.872 31.971 -3.525 1.00 76.56 91 ARG A N 1
ATOM 707 C CA . ARG A 1 91 ? 18.796 32.556 -4.872 1.00 76.56 91 ARG A CA 1
ATOM 708 C C . ARG A 1 91 ? 18.832 34.082 -4.848 1.00 76.56 91 ARG A C 1
ATOM 710 O O . ARG A 1 91 ? 18.304 34.734 -3.947 1.00 76.56 91 ARG A O 1
ATOM 717 N N . PHE A 1 92 ? 19.439 34.683 -5.868 1.00 78.00 92 PHE A N 1
ATOM 718 C CA . PHE A 1 92 ? 19.425 36.131 -6.057 1.00 78.00 92 PHE A CA 1
ATOM 719 C C . PHE A 1 92 ? 18.087 36.586 -6.622 1.00 78.00 92 PHE A C 1
ATOM 721 O O . PHE A 1 92 ? 17.665 36.122 -7.679 1.00 78.00 92 PHE A O 1
ATOM 728 N N . ASN A 1 93 ? 17.468 37.568 -5.971 1.00 76.56 93 ASN A N 1
ATOM 729 C CA . ASN A 1 93 ? 16.339 38.294 -6.532 1.00 76.56 93 ASN A CA 1
ATOM 730 C C . ASN A 1 93 ? 16.855 39.525 -7.290 1.00 76.56 93 ASN A C 1
ATOM 732 O O . ASN A 1 93 ? 17.359 40.477 -6.682 1.00 76.56 93 ASN A O 1
ATOM 736 N N . VAL A 1 94 ? 16.760 39.490 -8.622 1.00 72.31 94 VAL A N 1
ATOM 737 C CA . VAL A 1 94 ? 17.241 40.554 -9.508 1.00 72.31 94 VAL A CA 1
ATOM 738 C C . VAL A 1 94 ? 16.046 41.375 -10.002 1.00 72.31 94 VAL A C 1
ATOM 740 O O . VAL A 1 94 ? 15.210 40.873 -10.763 1.00 72.31 94 VAL A O 1
ATOM 743 N N . PRO A 1 95 ? 15.930 42.655 -9.605 1.00 63.66 95 PRO A N 1
ATOM 744 C CA . PRO A 1 95 ? 14.861 43.514 -10.091 1.00 63.66 95 PRO A CA 1
ATOM 745 C C . PRO A 1 95 ? 15.086 43.855 -11.572 1.00 63.66 95 PRO A C 1
ATOM 747 O O . PRO A 1 95 ? 16.074 44.488 -11.944 1.00 63.66 95 PRO A O 1
ATOM 750 N N . GLN A 1 96 ? 14.145 43.473 -12.433 1.00 56.25 96 GLN A N 1
ATOM 751 C CA . GLN A 1 96 ? 14.183 43.752 -13.864 1.00 56.25 96 GLN A CA 1
ATOM 752 C C . GLN A 1 96 ? 13.687 45.185 -14.113 1.00 56.25 96 GLN A C 1
ATOM 754 O O . GLN A 1 96 ? 12.503 45.495 -13.969 1.00 56.25 96 GLN A O 1
ATOM 759 N N . TRP A 1 97 ? 14.597 46.081 -14.500 1.00 50.06 97 TRP A N 1
ATOM 760 C CA . TRP A 1 97 ? 14.259 47.428 -14.965 1.00 50.06 97 TRP A CA 1
ATOM 761 C C . TRP A 1 97 ? 14.473 47.508 -16.475 1.00 50.06 97 TRP A C 1
ATOM 763 O O . TRP A 1 97 ? 15.536 47.889 -16.953 1.00 50.06 97 TRP A O 1
ATOM 773 N N . THR A 1 98 ? 13.444 47.165 -17.245 1.00 42.53 98 THR A N 1
ATOM 774 C CA . THR A 1 98 ? 13.325 47.634 -18.632 1.00 42.53 98 THR A CA 1
ATOM 775 C C . THR A 1 98 ? 12.115 48.552 -18.739 1.00 42.53 98 THR A C 1
ATOM 777 O O . THR A 1 98 ? 11.156 48.433 -17.979 1.00 42.53 98 THR A O 1
ATOM 780 N N . VAL A 1 99 ? 12.163 49.500 -19.678 1.00 38.44 99 VAL A N 1
ATOM 781 C CA . VAL A 1 99 ? 11.256 50.662 -19.812 1.00 38.44 99 VAL A CA 1
ATOM 782 C C . VAL A 1 99 ? 9.755 50.294 -19.945 1.00 38.44 99 VAL A C 1
ATOM 784 O O . VAL A 1 99 ? 8.917 51.191 -19.999 1.00 38.44 99 VAL A O 1
ATOM 787 N N . LYS A 1 100 ? 9.364 49.005 -19.960 1.00 35.78 100 LYS A N 1
ATOM 788 C CA . LYS A 1 100 ? 7.962 48.562 -20.105 1.00 35.78 100 LYS A CA 1
ATOM 789 C C . LYS A 1 100 ? 7.472 47.397 -19.221 1.00 35.78 100 LYS A C 1
ATOM 791 O O . LYS A 1 100 ? 6.306 47.039 -19.355 1.00 35.78 100 LYS A O 1
ATOM 796 N N . SER A 1 101 ? 8.246 46.859 -18.277 1.00 37.50 101 SER A N 1
ATOM 797 C CA . SER A 1 101 ? 7.714 45.872 -17.315 1.00 37.50 101 SER A CA 1
ATOM 798 C C . SER A 1 101 ? 8.507 45.857 -16.010 1.00 37.50 101 SER A C 1
ATOM 800 O O . SER A 1 101 ? 9.718 45.660 -16.027 1.00 37.50 101 SER A O 1
ATOM 802 N N . ARG A 1 102 ? 7.817 46.041 -14.875 1.00 38.91 102 ARG A N 1
ATOM 803 C CA . ARG A 1 102 ? 8.361 45.742 -13.542 1.00 38.91 102 ARG A CA 1
ATOM 804 C C . ARG A 1 102 ? 8.162 44.252 -13.278 1.00 38.91 102 ARG A C 1
ATOM 806 O O . ARG A 1 102 ? 7.067 43.847 -12.905 1.00 38.91 102 ARG A O 1
ATOM 813 N N . GLY A 1 103 ? 9.201 43.463 -13.508 1.00 54.59 103 GLY A N 1
ATOM 814 C CA . GLY A 1 103 ? 9.300 42.081 -13.044 1.00 54.59 103 GLY A CA 1
ATOM 815 C C . GLY A 1 103 ? 10.548 41.941 -12.183 1.00 54.59 103 GLY A C 1
ATOM 816 O O . GLY A 1 103 ? 11.469 42.742 -12.301 1.00 54.59 103 GLY A O 1
ATOM 817 N N . SER A 1 104 ? 10.593 40.961 -11.298 1.00 65.81 104 SER A N 1
ATOM 818 C CA . SER A 1 104 ? 11.843 40.494 -10.704 1.00 65.81 104 SER A CA 1
ATOM 819 C C . SER A 1 104 ? 12.014 39.037 -11.102 1.00 65.81 104 SER A C 1
ATOM 821 O O . SER A 1 104 ? 11.017 38.326 -11.227 1.00 65.81 104 SER A O 1
ATOM 823 N N . PHE A 1 105 ? 13.243 38.599 -11.347 1.00 71.62 105 PHE A N 1
ATOM 824 C CA . PHE A 1 105 ? 13.522 37.191 -11.616 1.00 71.62 105 PHE A CA 1
ATOM 825 C C . PHE A 1 105 ? 14.517 36.662 -10.591 1.00 71.62 105 PHE A C 1
ATOM 827 O O . PHE A 1 105 ? 15.305 37.416 -10.016 1.00 71.62 105 PHE A O 1
ATOM 834 N N . VAL A 1 106 ? 14.424 35.363 -10.336 1.00 74.12 106 VAL A N 1
ATOM 835 C CA . VAL A 1 106 ? 15.200 34.669 -9.316 1.00 74.12 106 VAL A CA 1
ATOM 836 C C . VAL A 1 106 ? 16.232 33.801 -10.031 1.00 74.12 106 VAL A C 1
ATOM 838 O O . VAL A 1 106 ? 15.860 33.047 -10.925 1.00 74.12 106 VAL A O 1
ATOM 841 N N . THR A 1 107 ? 17.511 33.936 -9.683 1.00 73.81 107 THR A N 1
ATOM 842 C CA . THR A 1 107 ? 18.623 33.196 -10.311 1.00 73.81 107 THR A CA 1
ATOM 843 C C . THR A 1 107 ? 19.559 32.618 -9.255 1.00 73.81 107 THR A C 1
ATOM 845 O O . THR A 1 107 ? 19.811 33.251 -8.232 1.00 73.81 107 THR A O 1
ATOM 848 N N . GLU A 1 108 ? 20.091 31.422 -9.495 1.00 72.38 108 GLU A N 1
ATOM 849 C CA . GLU A 1 108 ? 21.018 30.739 -8.576 1.00 72.38 108 GLU A CA 1
ATOM 850 C C . GLU A 1 108 ? 22.445 31.304 -8.638 1.00 72.38 108 GLU A C 1
ATOM 852 O O . GLU A 1 108 ? 23.183 31.241 -7.655 1.00 72.38 108 GLU A O 1
ATOM 857 N N . TYR A 1 109 ? 22.837 31.891 -9.773 1.00 79.94 109 TYR A N 1
ATOM 858 C CA . TYR A 1 109 ? 24.168 32.461 -9.969 1.00 79.94 109 TYR A CA 1
ATOM 859 C C . TYR A 1 109 ? 24.142 33.752 -10.795 1.00 79.94 109 TYR A C 1
ATOM 861 O O . TYR A 1 109 ? 23.249 33.976 -11.620 1.00 79.94 109 TYR A O 1
ATOM 869 N N . ILE A 1 110 ? 25.129 34.623 -10.556 1.00 82.62 110 ILE A N 1
ATOM 870 C CA . ILE A 1 110 ? 25.335 35.881 -11.293 1.00 82.62 110 ILE A CA 1
ATOM 871 C C . ILE A 1 110 ? 26.823 36.053 -11.614 1.00 82.62 110 ILE A C 1
ATOM 873 O O . ILE A 1 110 ? 27.673 35.964 -10.723 1.00 82.62 110 ILE A O 1
ATOM 877 N N . TYR A 1 111 ? 27.132 36.368 -12.875 1.00 87.62 111 TYR A N 1
ATOM 878 C CA . TYR A 1 111 ? 28.460 36.812 -13.307 1.00 87.62 111 TYR A CA 1
ATOM 879 C C . TYR A 1 111 ? 28.503 38.336 -13.400 1.00 87.62 111 TYR A C 1
ATOM 881 O O . TYR A 1 111 ? 27.684 38.933 -14.100 1.00 87.62 111 TYR A O 1
ATOM 889 N N . LEU A 1 112 ? 29.472 38.965 -12.736 1.00 89.31 112 LEU A N 1
ATOM 890 C CA . LEU A 1 112 ? 29.697 40.411 -12.763 1.00 89.31 112 LEU A CA 1
ATOM 891 C C . LEU A 1 112 ? 30.991 40.752 -13.507 1.00 89.31 112 LEU A C 1
ATOM 893 O O . LEU A 1 112 ? 32.043 40.168 -13.233 1.00 89.31 112 LEU A O 1
ATOM 897 N N . LEU A 1 113 ? 30.933 41.732 -14.411 1.00 92.00 113 LEU A N 1
ATOM 898 C CA . LEU A 1 113 ? 32.097 42.202 -15.166 1.00 92.00 113 LEU A CA 1
ATOM 899 C C . LEU A 1 113 ? 32.011 43.696 -15.516 1.00 92.00 113 LEU A C 1
ATOM 901 O O . LEU A 1 113 ? 30.928 44.279 -15.623 1.00 92.00 113 LEU A O 1
ATOM 905 N N . CYS A 1 114 ? 33.177 44.306 -15.728 1.00 91.50 114 CYS A N 1
ATOM 906 C CA . CYS A 1 114 ? 33.323 45.655 -16.269 1.00 91.50 114 CYS A CA 1
ATOM 907 C C . CYS A 1 114 ? 33.838 45.583 -17.708 1.00 91.50 114 CYS A C 1
ATOM 909 O O . CYS A 1 114 ? 34.861 44.948 -17.963 1.00 91.50 114 CYS A O 1
ATOM 911 N N . VAL A 1 115 ? 33.154 46.247 -18.641 1.00 89.38 115 VAL A N 1
ATOM 912 C CA . VAL A 1 115 ? 33.543 46.305 -20.059 1.00 89.38 115 VAL A CA 1
ATOM 913 C C . VAL A 1 115 ? 34.235 47.637 -20.346 1.00 89.38 115 VAL A C 1
ATOM 915 O O . VAL A 1 115 ? 33.637 48.701 -20.143 1.00 89.38 115 VAL A O 1
ATOM 918 N N . ASP A 1 116 ? 35.476 47.597 -20.835 1.00 87.12 116 ASP A N 1
ATOM 919 C CA . ASP A 1 116 ? 36.175 48.783 -21.336 1.00 87.12 116 ASP A CA 1
ATOM 920 C C . ASP A 1 116 ? 35.829 49.027 -22.810 1.00 87.12 116 ASP A C 1
ATOM 922 O O . ASP A 1 116 ? 36.427 48.465 -23.729 1.00 87.12 116 ASP A O 1
ATOM 926 N N . ASN A 1 117 ? 34.851 49.903 -23.041 1.00 82.44 117 ASN A N 1
ATOM 927 C CA . ASN A 1 117 ? 34.422 50.270 -24.390 1.00 82.44 117 ASN A CA 1
ATOM 928 C C . ASN A 1 117 ? 35.469 51.086 -25.167 1.00 82.44 117 ASN A C 1
ATOM 930 O O . ASN A 1 117 ? 35.316 51.254 -26.377 1.00 82.44 117 ASN A O 1
ATOM 934 N N . ASN A 1 118 ? 36.506 51.610 -24.503 1.00 81.38 118 ASN A N 1
ATOM 935 C CA . ASN A 1 118 ? 37.517 52.454 -25.143 1.00 81.38 118 ASN A CA 1
ATOM 936 C C . ASN A 1 118 ? 38.684 51.646 -25.724 1.00 81.38 118 ASN A C 1
ATOM 938 O O . ASN A 1 118 ? 39.414 52.170 -26.562 1.00 81.38 118 ASN A O 1
ATOM 942 N N . ASN A 1 119 ? 38.835 50.379 -25.323 1.00 77.81 119 ASN A N 1
ATOM 943 C CA . ASN A 1 119 ? 39.865 49.463 -25.812 1.00 77.81 119 ASN A CA 1
ATOM 944 C C . ASN A 1 119 ? 39.231 48.220 -26.465 1.00 77.81 119 ASN A C 1
ATOM 946 O O . ASN A 1 119 ? 39.241 47.133 -25.876 1.00 77.81 119 ASN A O 1
ATOM 950 N N . PRO A 1 120 ? 38.663 48.346 -27.681 1.00 75.38 120 PRO A N 1
ATOM 951 C CA . PRO A 1 120 ? 38.221 47.184 -28.437 1.00 75.38 120 PRO A CA 1
ATOM 952 C C . PRO A 1 120 ? 39.434 46.317 -28.796 1.00 75.38 120 PRO A C 1
ATOM 954 O O . PRO A 1 120 ? 40.427 46.797 -29.348 1.00 75.38 120 PRO A O 1
ATOM 957 N N . LEU A 1 121 ? 39.355 45.026 -28.487 1.00 75.00 121 LEU A N 1
ATOM 958 C CA . LEU A 1 121 ? 40.341 44.048 -28.926 1.00 75.00 121 LEU A CA 1
ATOM 959 C C . LEU A 1 121 ? 40.201 43.908 -30.446 1.00 75.00 121 LEU A C 1
ATOM 961 O O . LEU A 1 121 ? 39.103 43.664 -30.944 1.00 75.00 121 LEU A O 1
ATOM 965 N N . VAL A 1 122 ? 41.295 44.088 -31.196 1.00 58.78 122 VAL A N 1
ATOM 966 C CA . VAL A 1 122 ? 41.301 43.859 -32.650 1.00 58.78 122 VAL A CA 1
ATOM 967 C C . VAL A 1 122 ? 40.892 42.401 -32.876 1.00 58.78 122 VAL A C 1
ATOM 969 O O . VAL A 1 122 ? 41.633 41.511 -32.449 1.00 58.78 122 VAL A O 1
ATOM 972 N N . PRO A 1 123 ? 39.726 42.126 -33.491 1.00 48.12 123 PRO A N 1
ATOM 973 C CA . PRO A 1 123 ? 39.261 40.760 -33.623 1.00 48.12 123 PRO A CA 1
ATOM 974 C C . PRO A 1 123 ? 40.241 40.010 -34.532 1.00 48.12 123 PRO A C 1
ATOM 976 O O . PRO A 1 123 ? 40.558 40.499 -35.624 1.00 48.12 123 PRO A O 1
ATOM 979 N N . PRO A 1 124 ? 40.736 38.827 -34.133 1.00 49.16 124 PRO A N 1
ATOM 980 C CA . PRO A 1 124 ? 41.365 37.926 -35.082 1.00 49.16 124 PRO A CA 1
ATOM 981 C C . PRO A 1 124 ? 40.364 37.653 -36.217 1.00 49.16 124 PRO A C 1
ATOM 983 O O . PRO A 1 124 ? 39.154 37.642 -35.966 1.00 49.16 124 PRO A O 1
ATOM 986 N N . PRO A 1 125 ? 40.820 37.457 -37.465 1.00 44.75 125 PRO A N 1
ATOM 987 C CA . PRO A 1 125 ? 39.941 37.189 -38.594 1.00 44.75 125 PRO A CA 1
ATOM 988 C C . PRO A 1 125 ? 39.319 35.797 -38.432 1.00 44.75 125 PRO A C 1
ATOM 990 O O . PRO A 1 125 ? 39.784 34.813 -38.999 1.00 44.75 125 PRO A O 1
ATOM 993 N N . PHE A 1 126 ? 38.270 35.698 -37.625 1.00 45.84 126 PHE A N 1
ATOM 994 C CA . PHE A 1 126 ? 37.514 34.474 -37.437 1.00 45.84 126 PHE A CA 1
ATOM 995 C C . PHE A 1 126 ? 36.436 34.410 -38.515 1.00 45.84 126 PHE A C 1
ATOM 997 O O . PHE A 1 126 ? 35.341 34.946 -38.359 1.00 45.84 126 PHE A O 1
ATOM 1004 N N . SER A 1 127 ? 36.739 33.743 -39.629 1.00 44.50 127 SER A N 1
ATOM 1005 C CA . SER A 1 127 ? 35.680 33.177 -40.461 1.00 44.50 127 SER A CA 1
ATOM 1006 C C . SER A 1 127 ? 35.132 31.966 -39.709 1.00 44.50 127 SER A C 1
ATOM 1008 O O . SER A 1 127 ? 35.769 30.913 -39.716 1.00 44.50 127 SER A O 1
ATOM 1010 N N . SER A 1 128 ? 33.997 32.100 -39.024 1.00 47.12 128 SER A N 1
ATOM 1011 C CA . SER A 1 128 ? 33.263 30.935 -38.524 1.00 47.12 128 SER A CA 1
ATOM 1012 C C . SER A 1 128 ? 32.809 30.122 -39.736 1.00 47.12 128 SER A C 1
ATOM 1014 O O . SER A 1 128 ? 31.821 30.465 -40.381 1.00 47.12 128 SER A O 1
ATOM 1016 N N . LYS A 1 129 ? 33.590 29.109 -40.118 1.00 55.97 129 LYS A N 1
ATOM 1017 C CA . LYS A 1 129 ? 33.274 28.247 -41.264 1.00 55.97 129 LYS A CA 1
ATOM 1018 C C . LYS A 1 129 ? 32.296 27.128 -40.900 1.00 55.97 129 LYS A C 1
ATOM 1020 O O . LYS A 1 129 ? 31.674 26.576 -41.795 1.00 55.97 129 LYS A O 1
ATOM 1025 N N . CYS A 1 130 ? 32.132 26.829 -39.613 1.00 62.41 130 CYS A N 1
ATOM 1026 C CA . CYS A 1 130 ? 31.292 25.735 -39.138 1.00 62.41 130 CYS A CA 1
ATOM 1027 C C . CYS A 1 130 ? 29.919 26.225 -38.656 1.00 62.41 130 CYS A C 1
ATOM 1029 O O . CYS A 1 130 ? 29.839 27.123 -37.820 1.00 62.41 130 CYS A O 1
ATOM 1031 N N . ASN A 1 131 ? 28.857 25.628 -39.212 1.00 67.00 131 ASN A N 1
ATOM 1032 C CA . ASN A 1 131 ? 27.450 26.021 -39.059 1.00 67.00 131 ASN A CA 1
ATOM 1033 C C . ASN A 1 131 ? 26.660 25.051 -38.153 1.00 67.00 131 ASN A C 1
ATOM 1035 O O . ASN A 1 131 ? 25.484 24.803 -38.385 1.00 67.00 131 ASN A O 1
ATOM 1039 N N . CYS A 1 132 ? 27.314 24.447 -37.155 1.00 73.81 132 CYS A N 1
ATOM 1040 C CA . CYS A 1 132 ? 26.664 23.493 -36.257 1.00 73.81 132 CYS A CA 1
ATOM 1041 C C . CYS A 1 132 ? 26.267 24.157 -34.927 1.00 73.81 132 CYS A C 1
ATOM 1043 O O . CYS A 1 132 ? 27.116 24.711 -34.225 1.00 73.81 132 CYS A O 1
ATOM 1045 N N . ASP A 1 133 ? 24.990 24.052 -34.551 1.00 67.06 133 ASP A N 1
ATOM 1046 C CA . ASP A 1 133 ? 24.454 24.641 -33.319 1.00 67.06 133 ASP A CA 1
ATOM 1047 C C . ASP A 1 133 ? 24.798 23.836 -32.052 1.00 67.06 133 ASP A C 1
ATOM 1049 O O . ASP A 1 133 ? 24.841 22.592 -32.038 1.00 67.06 133 ASP A O 1
ATOM 1053 N N . PHE A 1 134 ? 24.981 24.568 -30.946 1.00 69.44 134 PHE A N 1
ATOM 1054 C CA . PHE A 1 134 ? 25.141 24.014 -29.603 1.00 69.44 134 PHE A CA 1
ATOM 1055 C C . PHE A 1 134 ? 24.596 24.896 -28.494 1.00 69.44 134 PHE A C 1
ATOM 1057 O O . PHE A 1 134 ? 24.497 26.114 -28.630 1.00 69.44 134 PHE A O 1
ATOM 1064 N N . SER A 1 135 ? 24.302 24.261 -27.365 1.00 65.75 135 SER A N 1
ATOM 1065 C CA . SER A 1 135 ? 23.924 24.928 -26.123 1.00 65.75 135 SER A CA 1
ATOM 1066 C C . SER A 1 135 ? 24.363 24.093 -24.921 1.00 65.75 135 SER A C 1
ATOM 1068 O O . SER A 1 135 ? 24.829 22.970 -25.079 1.00 65.75 135 SER A O 1
ATOM 1070 N N . PHE A 1 136 ? 24.221 24.610 -23.704 1.00 60.44 136 PHE A N 1
ATOM 1071 C CA . PHE A 1 136 ? 24.277 23.749 -22.523 1.00 60.44 136 PHE A CA 1
ATOM 1072 C C . PHE A 1 136 ? 23.005 22.899 -22.409 1.00 60.44 136 PHE A C 1
ATOM 1074 O O . PHE A 1 136 ? 21.957 23.275 -22.947 1.00 60.44 136 PHE A O 1
ATOM 1081 N N . LEU A 1 137 ? 23.117 21.754 -21.731 1.00 58.34 137 LEU A N 1
ATOM 1082 C CA . LEU A 1 137 ? 21.963 20.974 -21.273 1.00 58.34 137 LEU A CA 1
ATOM 1083 C C . LEU A 1 137 ? 21.236 21.788 -20.198 1.00 58.34 137 LEU A C 1
ATOM 1085 O O . LEU A 1 137 ? 21.866 22.291 -19.266 1.00 58.34 137 LEU A O 1
ATOM 1089 N N . ASN A 1 138 ? 19.924 21.954 -20.341 1.00 55.59 138 ASN A N 1
ATOM 1090 C CA . ASN A 1 138 ? 19.125 22.640 -19.332 1.00 55.59 138 ASN A CA 1
ATOM 1091 C C . ASN A 1 138 ? 18.868 21.698 -18.142 1.00 55.59 138 ASN A C 1
ATOM 1093 O O . ASN A 1 138 ? 18.731 20.493 -18.337 1.00 55.59 138 ASN A O 1
ATOM 1097 N N . ARG A 1 139 ? 18.754 22.236 -16.920 1.00 46.97 139 ARG A N 1
ATOM 1098 C CA . ARG A 1 139 ? 18.570 21.458 -15.674 1.00 46.97 139 ARG A CA 1
ATOM 1099 C C . ARG A 1 139 ? 17.319 20.565 -15.692 1.00 46.97 139 ARG A C 1
ATOM 1101 O O . ARG A 1 139 ? 17.270 19.566 -14.990 1.00 46.97 139 ARG A O 1
ATOM 1108 N N . ILE A 1 140 ? 16.331 20.933 -16.509 1.00 47.66 140 ILE A N 1
ATOM 1109 C CA . ILE A 1 140 ? 15.063 20.213 -16.705 1.00 47.66 140 ILE A CA 1
ATOM 1110 C C . ILE A 1 140 ? 15.272 18.899 -17.484 1.00 47.66 140 ILE A C 1
ATOM 1112 O O . ILE A 1 140 ? 14.449 18.001 -17.406 1.00 47.66 140 ILE A O 1
ATOM 1116 N N . GLU A 1 141 ? 16.374 18.758 -18.225 1.00 48.97 141 GLU A N 1
ATOM 1117 C CA . GLU A 1 141 ? 16.620 17.599 -19.093 1.00 48.97 141 GLU A CA 1
ATOM 1118 C C . GLU A 1 141 ? 17.523 16.524 -18.458 1.00 48.97 141 GLU A C 1
ATOM 1120 O O . GLU A 1 141 ? 17.869 15.558 -19.129 1.00 48.97 141 GLU A O 1
ATOM 1125 N N . THR A 1 142 ? 17.947 16.673 -17.199 1.00 49.50 142 THR A N 1
ATOM 1126 C CA . THR A 1 142 ? 18.984 15.831 -16.564 1.00 49.50 142 THR A CA 1
ATOM 1127 C C . THR A 1 142 ? 18.508 15.119 -15.290 1.00 49.50 142 THR A C 1
ATOM 1129 O O . THR A 1 142 ? 19.274 15.040 -14.330 1.00 49.50 142 THR A O 1
ATOM 1132 N N . ASP A 1 143 ? 17.254 14.651 -15.262 1.00 45.78 143 ASP A N 1
ATOM 1133 C CA . ASP A 1 143 ? 16.574 14.036 -14.106 1.00 45.78 143 ASP A CA 1
ATOM 1134 C C . ASP A 1 143 ? 17.512 13.283 -13.141 1.00 45.78 143 ASP A C 1
ATOM 1136 O O . ASP A 1 143 ? 18.159 12.300 -13.499 1.00 45.78 143 ASP A O 1
ATOM 1140 N N . GLY A 1 144 ? 17.578 13.768 -11.896 1.00 49.28 144 GLY A N 1
ATOM 1141 C CA . GLY A 1 144 ? 18.325 13.146 -10.795 1.00 49.28 144 GLY A CA 1
ATOM 1142 C C . GLY A 1 144 ? 19.756 13.649 -10.572 1.00 49.28 144 GLY A C 1
ATOM 1143 O O . GLY A 1 144 ? 20.341 13.328 -9.540 1.00 49.28 144 GLY A O 1
ATOM 1144 N N . TYR A 1 145 ? 20.322 14.469 -11.463 1.00 51.88 145 TYR A N 1
ATOM 1145 C CA . TYR A 1 145 ? 21.689 14.981 -11.299 1.00 51.88 145 TYR A CA 1
ATOM 1146 C C . TYR A 1 145 ? 21.735 16.437 -10.812 1.00 51.88 145 TYR A C 1
ATOM 1148 O O . TYR A 1 145 ? 21.076 17.324 -11.358 1.00 51.88 145 TYR A O 1
ATOM 1156 N N . HIS A 1 146 ? 22.577 16.715 -9.810 1.00 54.62 146 HIS A N 1
ATOM 1157 C CA . HIS A 1 146 ? 22.960 18.084 -9.457 1.00 54.62 146 HIS A CA 1
ATOM 1158 C C . HIS A 1 146 ? 23.938 18.622 -10.501 1.00 54.62 146 HIS A C 1
ATOM 1160 O O . HIS A 1 146 ? 25.146 18.397 -10.455 1.00 54.62 146 HIS A O 1
ATOM 1166 N N . VAL A 1 147 ? 23.372 19.316 -11.479 1.00 59.94 147 VAL A N 1
ATOM 1167 C CA . VAL A 1 147 ? 24.101 19.866 -12.611 1.00 59.94 147 VAL A CA 1
ATOM 1168 C C . VAL A 1 147 ? 24.749 21.195 -12.239 1.00 59.94 147 VAL A C 1
ATOM 1170 O O . VAL A 1 147 ? 24.064 22.120 -11.801 1.00 59.94 147 VAL A O 1
ATOM 1173 N N . THR A 1 148 ? 26.060 21.315 -12.443 1.00 62.56 148 THR A N 1
ATOM 1174 C CA . THR A 1 148 ? 26.794 22.559 -12.206 1.00 62.56 148 THR A CA 1
ATOM 1175 C C . THR A 1 148 ? 27.633 22.938 -13.430 1.00 62.56 148 THR A C 1
ATOM 1177 O O . THR A 1 148 ? 28.444 22.170 -13.949 1.00 62.56 148 THR A O 1
ATOM 1180 N N . ASN A 1 149 ? 27.420 24.155 -13.935 1.00 59.72 149 ASN A N 1
ATOM 1181 C CA . ASN A 1 149 ? 28.160 24.682 -15.088 1.00 59.72 149 ASN A CA 1
ATOM 1182 C C . ASN A 1 149 ? 29.548 25.222 -14.704 1.00 59.72 149 ASN A C 1
ATOM 1184 O O . ASN A 1 149 ? 30.401 25.423 -15.566 1.00 59.72 149 ASN A O 1
ATOM 1188 N N . ASP A 1 150 ? 29.795 25.463 -13.417 1.00 56.34 150 ASP A N 1
ATOM 1189 C CA . ASP A 1 150 ? 31.017 26.081 -12.892 1.00 56.34 150 ASP A CA 1
ATOM 1190 C C . ASP A 1 150 ? 32.239 25.146 -12.878 1.00 56.34 150 ASP A C 1
ATOM 1192 O O . ASP A 1 150 ? 33.377 25.617 -12.797 1.00 56.34 150 ASP A O 1
ATOM 1196 N N . LEU A 1 151 ? 32.025 23.836 -13.029 1.00 60.53 151 LEU A N 1
ATOM 1197 C CA . LEU A 1 151 ? 33.080 22.820 -13.107 1.00 60.53 151 LEU A CA 1
ATOM 1198 C C . LEU A 1 151 ? 33.421 22.392 -14.540 1.00 60.53 151 LEU A C 1
ATOM 1200 O O . LEU A 1 151 ? 34.309 21.555 -14.732 1.00 60.53 151 LEU A O 1
ATOM 1204 N N . VAL A 1 152 ? 32.766 22.974 -15.548 1.00 66.56 152 VAL A N 1
ATOM 1205 C CA . VAL A 1 152 ? 33.014 22.658 -16.958 1.00 66.56 152 VAL A CA 1
ATOM 1206 C C . VAL A 1 152 ? 34.383 23.202 -17.379 1.00 66.56 152 VAL A C 1
ATOM 1208 O O . VAL A 1 152 ? 34.659 24.398 -17.318 1.00 66.56 152 VAL A O 1
ATOM 1211 N N . SER A 1 153 ? 35.260 22.316 -17.843 1.00 72.25 153 SER A N 1
ATOM 1212 C CA . SER A 1 153 ? 36.462 22.670 -18.595 1.00 72.25 153 SER A CA 1
ATOM 1213 C C . SER A 1 153 ? 36.165 22.476 -20.076 1.00 72.25 153 SER A C 1
ATOM 1215 O O . SER A 1 153 ? 35.956 21.350 -20.520 1.00 72.25 153 SER A O 1
ATOM 1217 N N . MET A 1 154 ? 36.118 23.571 -20.837 1.00 72.12 154 MET A N 1
ATOM 1218 C CA . MET A 1 154 ? 35.813 23.553 -22.268 1.00 72.12 154 MET A CA 1
ATOM 1219 C C . MET A 1 154 ? 36.950 24.183 -23.072 1.00 72.12 154 MET A C 1
ATOM 1221 O O . MET A 1 154 ? 37.423 25.276 -22.766 1.00 72.12 154 MET A O 1
ATOM 1225 N N . VAL A 1 155 ? 37.364 23.494 -24.131 1.00 74.12 155 VAL A N 1
ATOM 1226 C CA . VAL A 1 155 ? 38.348 23.953 -25.111 1.00 74.12 155 VAL A CA 1
ATOM 1227 C C . VAL A 1 155 ? 37.669 23.969 -26.474 1.00 74.12 155 VAL A C 1
ATOM 1229 O O . VAL A 1 155 ? 37.225 22.933 -26.961 1.00 74.12 155 VAL A O 1
ATOM 1232 N N . ILE A 1 156 ? 37.590 25.149 -27.083 1.00 70.12 156 ILE A N 1
ATOM 1233 C CA . ILE A 1 156 ? 37.024 25.367 -28.420 1.00 70.12 156 ILE A CA 1
ATOM 1234 C C . ILE A 1 156 ? 38.188 25.701 -29.353 1.00 70.12 156 ILE A C 1
ATOM 1236 O O . ILE A 1 156 ? 38.922 26.657 -29.072 1.00 70.12 156 ILE A O 1
ATOM 1240 N N . SER A 1 157 ? 38.352 24.940 -30.439 1.00 73.69 157 SER A N 1
ATOM 1241 C CA . SER A 1 157 ? 39.358 25.223 -31.468 1.00 73.69 157 SER A CA 1
ATOM 1242 C C . SER A 1 157 ? 39.146 26.597 -32.101 1.00 73.69 157 SER A C 1
ATOM 1244 O O . SER A 1 157 ? 38.032 27.117 -32.153 1.00 73.69 157 SER A O 1
ATOM 1246 N N . ASP A 1 158 ? 40.218 27.204 -32.607 1.00 67.25 158 ASP A N 1
ATOM 1247 C CA . ASP A 1 158 ? 40.168 28.574 -33.133 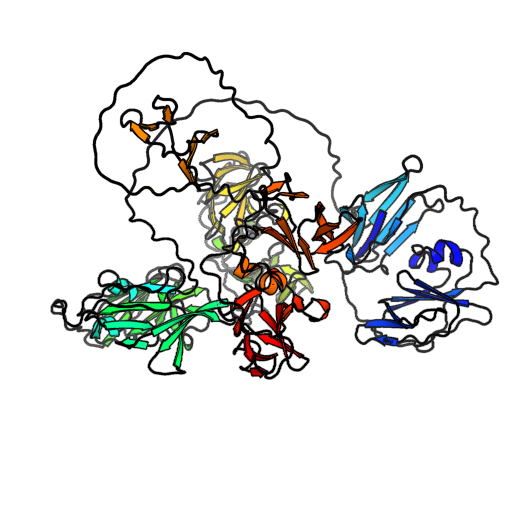1.00 67.25 158 ASP A CA 1
ATOM 1248 C C . ASP A 1 158 ? 39.288 28.714 -34.392 1.00 67.25 158 ASP A C 1
ATOM 1250 O O . ASP A 1 158 ? 38.753 29.790 -34.659 1.00 67.25 158 ASP A O 1
ATOM 1254 N N . ASP A 1 159 ? 39.070 27.625 -35.133 1.00 70.56 159 ASP A N 1
ATOM 1255 C CA . ASP A 1 159 ? 38.122 27.550 -36.255 1.00 70.56 159 ASP A CA 1
ATOM 1256 C C . ASP A 1 159 ? 36.669 27.261 -35.825 1.00 70.56 159 ASP A C 1
ATOM 1258 O O . ASP A 1 159 ? 35.757 27.299 -36.654 1.00 70.56 159 ASP A O 1
ATOM 1262 N N . ARG A 1 160 ? 36.445 27.020 -34.524 1.00 64.56 160 ARG A N 1
ATOM 1263 C CA . ARG A 1 160 ? 35.178 26.627 -33.884 1.00 64.56 160 ARG A CA 1
ATOM 1264 C C . ARG A 1 160 ? 34.565 25.326 -34.410 1.00 64.56 160 ARG A C 1
ATOM 1266 O O . ARG A 1 160 ? 33.411 25.049 -34.096 1.00 64.56 160 ARG A O 1
ATOM 1273 N N . CYS A 1 161 ? 35.317 24.523 -35.157 1.00 78.00 161 CYS A N 1
ATOM 1274 C CA . CYS A 1 161 ? 34.834 23.277 -35.750 1.00 78.00 161 CYS A CA 1
ATOM 1275 C C . CYS A 1 161 ? 35.051 22.052 -34.855 1.00 78.00 161 CYS A C 1
ATOM 1277 O O . CYS A 1 161 ? 34.464 21.005 -35.114 1.00 78.00 161 CYS A O 1
ATOM 1279 N N . SER A 1 162 ? 35.872 22.164 -33.807 1.00 78.19 162 SER A N 1
ATOM 1280 C CA . SER A 1 162 ? 36.134 21.067 -32.876 1.00 78.19 162 SER A CA 1
ATOM 1281 C C . SER A 1 162 ? 36.173 21.543 -31.434 1.00 78.19 162 SER A C 1
ATOM 1283 O O . SER A 1 162 ? 36.864 22.511 -31.104 1.00 78.19 162 SER A O 1
ATOM 1285 N N . TRP A 1 163 ? 35.429 20.876 -30.562 1.00 77.81 163 TRP A N 1
ATOM 1286 C CA . TRP A 1 163 ? 35.369 21.211 -29.146 1.00 77.81 163 TRP A CA 1
ATOM 1287 C C . TRP A 1 163 ? 35.726 19.994 -28.312 1.00 77.81 163 TRP A C 1
ATOM 1289 O O . TRP A 1 163 ? 35.386 18.868 -28.660 1.00 77.81 163 TRP A O 1
ATOM 1299 N N . SER A 1 164 ? 36.375 20.222 -27.179 1.00 79.81 164 SER A N 1
ATOM 1300 C CA . SER A 1 164 ? 36.481 19.221 -26.127 1.00 79.81 164 SER A CA 1
ATOM 1301 C C . SER A 1 164 ? 35.935 19.812 -24.849 1.00 79.81 164 SER A C 1
ATOM 1303 O O . SER A 1 164 ? 36.307 20.935 -24.500 1.00 79.81 164 SER A O 1
ATOM 1305 N N . TYR A 1 165 ? 35.110 19.070 -24.128 1.00 81.50 165 TYR A N 1
ATOM 1306 C CA . TYR A 1 165 ? 34.695 19.495 -22.804 1.00 81.50 165 TYR A CA 1
ATOM 1307 C C . TYR A 1 165 ? 34.640 18.313 -21.839 1.00 81.50 165 TYR A C 1
ATOM 1309 O O . TYR A 1 165 ? 34.386 17.172 -22.226 1.00 81.50 165 TYR A O 1
ATOM 1317 N N . GLY A 1 166 ? 34.949 18.588 -20.581 1.00 78.19 166 GLY A N 1
ATOM 1318 C CA . GLY A 1 166 ? 34.963 17.617 -19.495 1.00 78.19 166 GLY A CA 1
ATOM 1319 C C . GLY A 1 166 ? 34.828 18.328 -18.158 1.00 78.19 166 GLY A C 1
ATOM 1320 O O . GLY A 1 166 ? 34.875 19.559 -18.093 1.00 78.19 166 GLY A O 1
ATOM 1321 N N . CYS A 1 167 ? 34.649 17.564 -17.091 1.00 78.38 167 CYS A N 1
ATOM 1322 C CA . CYS A 1 167 ? 34.404 18.127 -15.767 1.00 78.38 167 CYS A CA 1
ATOM 1323 C C . CYS A 1 167 ? 35.676 18.131 -14.938 1.00 78.38 167 CYS A C 1
ATOM 1325 O O . CYS A 1 167 ? 36.409 17.147 -14.903 1.00 78.38 167 CYS A O 1
ATOM 1327 N N . LYS A 1 168 ? 35.953 19.252 -14.262 1.00 67.94 168 LYS A N 1
ATOM 1328 C CA . LYS A 1 168 ? 37.080 19.343 -13.321 1.00 67.94 168 LYS A CA 1
ATOM 1329 C C . LYS A 1 168 ? 36.896 18.374 -12.149 1.00 67.94 168 LYS A C 1
ATOM 1331 O O . LYS A 1 168 ? 37.886 17.865 -11.633 1.00 67.94 168 LYS A O 1
ATOM 1336 N N . GLN A 1 169 ? 35.647 18.135 -11.745 1.00 67.25 169 GLN A N 1
ATOM 1337 C CA . GLN A 1 169 ? 35.230 17.134 -10.765 1.00 67.25 169 GLN A CA 1
ATOM 1338 C C . GLN A 1 169 ? 33.902 16.518 -11.229 1.00 67.25 169 GLN A C 1
ATOM 1340 O O . GLN A 1 169 ? 33.074 17.218 -11.810 1.00 67.25 169 GLN A O 1
ATOM 1345 N N . GLY A 1 170 ? 33.746 15.210 -11.017 1.00 74.44 170 GLY A N 1
ATOM 1346 C CA . GLY A 1 170 ? 32.606 14.419 -11.479 1.00 74.44 170 GLY A CA 1
ATOM 1347 C C . GLY A 1 170 ? 32.629 14.065 -12.966 1.00 74.44 170 GLY A C 1
ATOM 1348 O O . GLY A 1 170 ? 33.704 13.886 -13.533 1.00 74.44 170 GLY A O 1
ATOM 1349 N N . PHE A 1 171 ? 31.461 13.889 -13.586 1.00 75.69 171 PHE A N 1
ATOM 1350 C CA . PHE A 1 171 ? 31.346 13.405 -14.970 1.00 75.69 171 PHE A CA 1
ATOM 1351 C C . PHE A 1 171 ? 30.539 14.363 -15.847 1.00 75.69 171 PHE A C 1
ATOM 1353 O O . PHE A 1 171 ? 29.651 15.073 -15.374 1.00 75.69 171 PHE A O 1
ATOM 1360 N N . ALA A 1 172 ? 30.852 14.370 -17.142 1.00 80.19 172 ALA A N 1
ATOM 1361 C CA . ALA A 1 172 ? 30.131 15.136 -18.141 1.00 80.19 172 ALA A CA 1
ATOM 1362 C C . ALA A 1 172 ? 28.923 14.346 -18.662 1.00 80.19 172 ALA A C 1
ATOM 1364 O O . ALA A 1 172 ? 28.964 13.125 -18.841 1.00 80.19 172 ALA A O 1
ATOM 1365 N N . LEU A 1 173 ? 27.848 15.069 -18.946 1.00 78.69 173 LEU A N 1
ATOM 1366 C CA . LEU A 1 173 ? 26.683 14.597 -19.683 1.00 78.69 173 LEU A CA 1
ATOM 1367 C C . LEU A 1 173 ? 26.661 15.300 -21.039 1.00 78.69 173 LEU A C 1
ATOM 1369 O O . LEU A 1 173 ? 26.949 16.496 -21.099 1.00 78.69 173 LEU A O 1
ATOM 1373 N N . THR A 1 174 ? 26.352 14.586 -22.120 1.00 80.62 174 THR A N 1
ATOM 1374 C CA . THR A 1 174 ? 26.107 15.151 -23.456 1.00 80.62 174 THR A CA 1
ATOM 1375 C C . THR A 1 174 ? 24.816 14.596 -24.032 1.00 80.62 174 THR A C 1
ATOM 1377 O O . THR A 1 174 ? 24.564 13.410 -23.887 1.00 80.62 174 THR A O 1
ATOM 1380 N N . LYS A 1 175 ? 24.026 15.408 -24.734 1.00 78.06 175 LYS A N 1
ATOM 1381 C CA . LYS A 1 175 ? 22.847 14.954 -25.477 1.00 78.06 175 LYS A CA 1
ATOM 1382 C C . LYS A 1 175 ? 23.137 14.914 -26.975 1.00 78.06 175 LYS A C 1
ATOM 1384 O O . LYS A 1 175 ? 23.444 15.954 -27.578 1.00 78.06 175 LYS A O 1
ATOM 1389 N N . VAL A 1 176 ? 23.025 13.726 -27.566 1.00 75.19 176 VAL A N 1
ATOM 1390 C CA . VAL A 1 176 ? 23.167 13.471 -29.009 1.00 75.19 176 VAL A CA 1
ATOM 1391 C C . VAL A 1 176 ? 21.897 12.774 -29.481 1.00 75.19 176 VAL A C 1
ATOM 1393 O O . VAL A 1 176 ? 21.521 11.753 -28.926 1.00 75.19 176 VAL A O 1
ATOM 1396 N N . GLU A 1 177 ? 21.197 13.368 -30.450 1.00 74.31 177 GLU A N 1
ATOM 1397 C CA . GLU A 1 177 ? 19.977 12.794 -31.055 1.00 74.31 177 GLU A CA 1
ATOM 1398 C C . GLU A 1 177 ? 18.859 12.402 -30.062 1.00 74.31 177 GLU A C 1
ATOM 1400 O O . GLU A 1 177 ? 18.017 11.563 -30.351 1.00 74.31 177 GLU A O 1
ATOM 1405 N N . GLY A 1 178 ? 18.806 13.066 -28.902 1.00 70.12 178 GLY A N 1
ATOM 1406 C CA . GLY A 1 178 ? 17.799 12.813 -27.866 1.00 70.12 178 GLY A CA 1
ATOM 1407 C C . GLY A 1 178 ? 18.285 11.911 -26.732 1.00 70.12 178 GLY A C 1
ATOM 1408 O O . GLY A 1 178 ? 17.699 11.960 -25.654 1.00 70.12 178 GLY A O 1
ATOM 1409 N N . GLU A 1 179 ? 19.388 11.188 -26.920 1.00 67.50 179 GLU A N 1
ATOM 1410 C CA . GLU A 1 179 ? 19.992 10.335 -25.896 1.00 67.50 179 GLU A CA 1
ATOM 1411 C C . GLU A 1 179 ? 21.035 11.089 -25.071 1.00 67.50 179 GLU A C 1
ATOM 1413 O O . GLU A 1 179 ? 21.846 11.851 -25.607 1.00 67.50 179 GLU A O 1
ATOM 1418 N N . ILE A 1 180 ? 21.030 10.862 -23.755 1.00 77.00 180 ILE A N 1
ATOM 1419 C CA . ILE A 1 180 ? 22.003 11.440 -22.825 1.00 77.00 180 ILE A CA 1
ATOM 1420 C C . ILE A 1 180 ? 23.143 10.445 -22.612 1.00 77.00 180 ILE A C 1
ATOM 1422 O O . ILE A 1 180 ? 22.974 9.365 -22.052 1.00 77.00 180 ILE A O 1
ATOM 1426 N N . LEU A 1 181 ? 24.335 10.841 -23.031 1.00 76.75 181 LEU A N 1
ATOM 1427 C CA . LEU A 1 181 ? 25.575 10.100 -22.890 1.00 76.75 181 LEU A CA 1
ATOM 1428 C C . LEU A 1 181 ? 26.358 10.623 -21.685 1.00 76.75 181 LEU A C 1
ATOM 1430 O O . LEU A 1 181 ? 26.590 11.823 -21.550 1.00 76.75 181 LEU A O 1
ATOM 1434 N N . ARG A 1 182 ? 26.831 9.707 -20.838 1.00 81.12 182 ARG A N 1
ATOM 1435 C CA . ARG A 1 182 ? 27.697 9.991 -19.683 1.00 81.12 182 ARG A CA 1
ATOM 1436 C C . ARG A 1 182 ? 29.154 9.668 -19.996 1.00 81.12 182 ARG A C 1
ATOM 1438 O O . ARG A 1 182 ? 29.425 8.586 -20.516 1.00 81.12 182 ARG A O 1
ATOM 1445 N N . GLY A 1 183 ? 30.096 10.543 -19.653 1.00 77.44 183 GLY A N 1
ATOM 1446 C CA . GLY A 1 183 ? 31.533 10.311 -19.848 1.00 77.44 183 GLY A CA 1
ATOM 1447 C C . GLY A 1 183 ? 32.405 11.340 -19.132 1.00 77.44 183 GLY A C 1
ATOM 1448 O O . GLY A 1 183 ? 31.930 12.410 -18.782 1.00 77.44 183 GLY A O 1
ATOM 1449 N N . ASP A 1 184 ? 33.682 11.036 -18.910 1.00 79.12 184 ASP A N 1
ATOM 1450 C CA . ASP A 1 184 ? 34.594 11.951 -18.199 1.00 79.12 184 ASP A CA 1
ATOM 1451 C C . ASP A 1 184 ? 34.947 13.174 -19.061 1.00 79.12 184 ASP A C 1
ATOM 1453 O O . ASP A 1 184 ? 35.082 14.302 -18.576 1.00 79.12 184 ASP A O 1
ATOM 1457 N N . ARG A 1 185 ? 35.078 12.941 -20.372 1.00 82.50 185 ARG A N 1
ATOM 1458 C CA . ARG A 1 185 ? 35.380 13.953 -21.380 1.00 82.50 185 ARG A CA 1
ATOM 1459 C C . ARG A 1 185 ? 34.764 13.569 -22.722 1.00 82.50 185 ARG A C 1
ATOM 1461 O O . ARG A 1 185 ? 34.801 12.406 -23.128 1.00 82.50 185 ARG A O 1
ATOM 1468 N N . PHE A 1 186 ? 34.263 14.570 -23.431 1.00 84.44 186 PHE A N 1
ATOM 1469 C CA . PHE A 1 186 ? 33.759 14.442 -24.791 1.00 84.44 186 PHE A CA 1
ATOM 1470 C C . PHE A 1 186 ? 34.569 15.317 -25.735 1.00 84.44 186 PHE A C 1
ATOM 1472 O O . PHE A 1 186 ? 34.933 16.447 -25.401 1.00 84.44 186 PHE A O 1
ATOM 1479 N N . GLU A 1 187 ? 34.822 14.794 -26.926 1.00 86.69 187 GLU A N 1
ATOM 1480 C CA . GLU A 1 187 ? 35.324 15.551 -28.066 1.00 86.69 187 GLU A CA 1
ATOM 1481 C C . GLU A 1 187 ? 34.261 15.549 -29.155 1.00 86.69 187 GLU A C 1
ATOM 1483 O O . GLU A 1 187 ? 33.650 14.522 -29.425 1.00 86.69 187 GLU A O 1
ATOM 1488 N N . ALA A 1 188 ? 34.012 16.699 -29.765 1.00 83.38 188 ALA A N 1
ATOM 1489 C CA . ALA A 1 188 ? 33.010 16.858 -30.802 1.00 83.38 188 ALA A CA 1
ATOM 1490 C C . ALA A 1 188 ? 33.600 17.596 -31.995 1.00 83.38 188 ALA A C 1
ATOM 1492 O O . ALA A 1 188 ? 34.243 18.631 -31.827 1.00 83.38 188 ALA A O 1
ATOM 1493 N N . VAL A 1 189 ? 33.363 17.079 -33.198 1.00 87.94 189 VAL A N 1
ATOM 1494 C CA . VAL A 1 189 ? 33.800 17.684 -34.459 1.00 87.94 189 VAL A CA 1
ATOM 1495 C C . VAL A 1 189 ? 32.577 17.926 -35.341 1.00 87.94 189 VAL A C 1
ATOM 1497 O O . VAL A 1 189 ? 31.801 17.008 -35.600 1.00 87.94 189 VAL A O 1
ATOM 1500 N N . CYS A 1 190 ? 32.395 19.168 -35.786 1.00 84.62 190 CYS A N 1
ATOM 1501 C CA . CYS A 1 190 ? 31.347 19.564 -36.724 1.00 84.62 190 CYS A CA 1
ATOM 1502 C C . CYS A 1 190 ? 31.826 19.312 -38.156 1.00 84.62 190 CYS A C 1
ATOM 1504 O O . CYS A 1 190 ? 32.825 19.886 -38.601 1.00 84.62 190 CYS A O 1
ATOM 1506 N N . HIS A 1 191 ? 31.099 18.476 -38.894 1.00 81.56 191 HIS A N 1
ATOM 1507 C CA . HIS A 1 191 ? 31.359 18.230 -40.308 1.00 81.56 191 HIS A CA 1
ATOM 1508 C C . HIS A 1 191 ? 30.589 19.248 -41.156 1.00 81.56 191 HIS A C 1
ATOM 1510 O O . HIS A 1 191 ? 29.366 19.196 -41.246 1.00 81.56 191 HIS A O 1
ATOM 1516 N N . MET A 1 192 ? 31.310 20.183 -41.789 1.00 74.25 192 MET A N 1
ATOM 1517 C CA . MET A 1 192 ? 30.703 21.273 -42.575 1.00 74.25 192 MET A CA 1
ATOM 1518 C C . MET A 1 192 ? 29.816 20.781 -43.723 1.00 74.25 192 MET A C 1
ATOM 1520 O O . MET A 1 192 ? 28.824 21.427 -44.036 1.00 74.25 192 MET A O 1
ATOM 1524 N N . ASP A 1 193 ? 30.169 19.653 -44.342 1.00 75.06 193 ASP A N 1
ATOM 1525 C CA . ASP A 1 193 ? 29.462 19.147 -45.522 1.00 75.06 193 ASP A CA 1
ATOM 1526 C C . ASP A 1 193 ? 28.103 18.519 -45.174 1.00 75.06 193 ASP A C 1
ATOM 1528 O O . ASP A 1 193 ? 27.226 18.430 -46.033 1.00 75.06 193 ASP A O 1
ATOM 1532 N N . THR A 1 194 ? 27.925 18.075 -43.927 1.00 76.62 194 THR A N 1
ATOM 1533 C CA . THR A 1 194 ? 26.725 17.363 -43.461 1.00 76.62 194 THR A CA 1
ATOM 1534 C C . THR A 1 194 ? 25.951 18.122 -42.387 1.00 76.62 194 THR A C 1
ATOM 1536 O O . THR A 1 194 ? 24.848 17.708 -42.051 1.00 76.62 194 THR A O 1
ATOM 1539 N N . GLU A 1 195 ? 26.519 19.202 -41.839 1.00 78.69 195 GLU A N 1
ATOM 1540 C CA . GLU A 1 195 ? 26.004 19.933 -40.670 1.00 78.69 195 GLU A CA 1
ATOM 1541 C C . GLU A 1 195 ? 25.755 19.023 -39.447 1.00 78.69 195 GLU A C 1
ATOM 1543 O O . GLU A 1 195 ? 24.953 19.334 -38.566 1.00 78.69 195 GLU A O 1
ATOM 1548 N N . THR A 1 196 ? 26.467 17.892 -39.367 1.00 74.50 196 THR A N 1
ATOM 1549 C CA . THR A 1 196 ? 26.343 16.923 -38.272 1.00 74.50 196 THR A CA 1
ATOM 1550 C C . THR A 1 196 ? 27.537 16.967 -37.323 1.00 74.50 196 THR A C 1
ATOM 1552 O O . THR A 1 196 ? 28.674 17.262 -37.707 1.00 74.50 196 THR A O 1
ATOM 1555 N N . TRP A 1 197 ? 27.265 16.651 -36.056 1.00 80.06 197 TRP A N 1
ATOM 1556 C CA . TRP A 1 197 ? 28.278 16.473 -35.021 1.00 80.06 197 TRP A CA 1
ATOM 1557 C C . TRP A 1 197 ? 28.733 15.017 -34.974 1.00 80.06 197 TRP A C 1
ATOM 1559 O O . TRP A 1 197 ? 27.910 14.125 -34.793 1.00 80.06 197 TRP A O 1
ATOM 1569 N N . THR A 1 198 ? 30.041 14.786 -35.040 1.00 83.19 198 THR A N 1
ATOM 1570 C CA . THR A 1 198 ? 30.637 13.523 -34.591 1.00 83.19 198 THR A CA 1
ATOM 1571 C C . THR A 1 198 ? 31.120 13.717 -33.167 1.00 83.19 198 THR A C 1
ATOM 1573 O O . THR A 1 198 ? 31.950 14.593 -32.923 1.00 83.19 198 THR A O 1
ATOM 1576 N N . VAL A 1 199 ? 30.593 12.929 -32.229 1.00 81.56 199 VAL A N 1
ATOM 1577 C CA . VAL A 1 199 ? 30.939 13.017 -30.806 1.00 81.56 199 VAL A CA 1
ATOM 1578 C C . VAL A 1 199 ? 31.677 11.755 -30.374 1.00 81.56 199 VAL A C 1
ATOM 1580 O O . VAL A 1 199 ? 31.131 10.657 -30.423 1.00 81.56 199 VAL A O 1
ATOM 1583 N N . THR A 1 200 ? 32.909 11.922 -29.908 1.00 83.94 200 THR A N 1
ATOM 1584 C CA . THR A 1 200 ? 33.760 10.861 -29.373 1.00 83.94 200 THR A CA 1
ATOM 1585 C C . THR A 1 200 ? 33.774 10.942 -27.851 1.00 83.94 200 THR A C 1
ATOM 1587 O O . THR A 1 200 ? 34.153 11.958 -27.261 1.00 83.94 200 THR A O 1
ATOM 1590 N N . LYS A 1 201 ? 33.365 9.853 -27.199 1.00 83.88 201 LYS A N 1
ATOM 1591 C CA . LYS A 1 201 ? 33.434 9.689 -25.745 1.00 83.88 201 LYS A CA 1
ATOM 1592 C C . LYS A 1 201 ? 34.799 9.117 -25.365 1.00 83.88 201 LYS A C 1
ATOM 1594 O O . LYS A 1 201 ? 35.124 8.002 -25.762 1.00 83.88 201 LYS A O 1
ATOM 1599 N N . HIS A 1 202 ? 35.567 9.839 -24.553 1.00 69.31 202 HIS A N 1
ATOM 1600 C CA . HIS A 1 202 ? 36.834 9.340 -24.012 1.00 69.31 202 HIS A CA 1
ATOM 1601 C C . HIS A 1 202 ? 36.603 8.716 -22.631 1.00 69.31 202 HIS A C 1
ATOM 1603 O O . HIS A 1 202 ? 36.079 9.371 -21.730 1.00 69.31 202 HIS A O 1
ATOM 1609 N N . LYS A 1 203 ? 36.987 7.446 -22.461 1.00 51.81 203 LYS A N 1
ATOM 1610 C CA . LYS A 1 203 ? 37.048 6.764 -21.157 1.00 51.81 203 LYS A CA 1
ATOM 1611 C C . LYS A 1 203 ? 38.471 6.923 -20.622 1.00 51.81 203 LYS A C 1
ATOM 1613 O O . LYS A 1 203 ? 39.422 6.683 -21.367 1.00 51.81 203 LYS A O 1
ATOM 1618 N N . SER A 1 204 ? 38.643 7.334 -19.366 1.00 38.09 204 SER A N 1
ATOM 1619 C CA . SER A 1 204 ? 39.974 7.328 -18.754 1.00 38.09 204 SER A CA 1
ATOM 1620 C C . SER A 1 204 ? 40.566 5.913 -18.820 1.00 38.09 204 SER A C 1
ATOM 1622 O O . SER A 1 204 ? 39.927 4.939 -18.419 1.00 38.09 204 SER A O 1
ATOM 1624 N N . ILE A 1 205 ? 41.774 5.797 -19.377 1.00 37.22 205 ILE A N 1
ATOM 1625 C CA . ILE A 1 205 ? 42.514 4.540 -19.510 1.00 37.22 205 ILE A CA 1
ATOM 1626 C C . ILE A 1 205 ? 42.990 4.121 -18.120 1.00 37.22 205 ILE A C 1
ATOM 1628 O O . ILE A 1 205 ? 44.094 4.457 -17.702 1.00 37.22 205 ILE A O 1
ATOM 1632 N N . ILE A 1 206 ? 42.166 3.336 -17.434 1.00 32.31 206 ILE A N 1
ATOM 1633 C CA . ILE A 1 206 ? 42.625 2.224 -16.604 1.00 32.31 206 ILE A CA 1
ATOM 1634 C C . ILE A 1 206 ? 41.759 1.012 -17.005 1.00 32.31 206 ILE A C 1
ATOM 1636 O O . ILE A 1 206 ? 40.633 0.858 -16.549 1.00 32.31 206 ILE A O 1
ATOM 1640 N N . PHE A 1 207 ? 42.331 0.203 -17.911 1.00 27.58 207 PHE A N 1
ATOM 1641 C CA . PHE A 1 207 ? 41.890 -1.087 -18.484 1.00 27.58 207 PHE A CA 1
ATOM 1642 C C . PHE A 1 207 ? 40.721 -1.125 -19.505 1.00 27.58 207 PHE A C 1
ATOM 1644 O O . PHE A 1 207 ? 39.552 -1.046 -19.150 1.00 27.58 207 PHE A O 1
ATOM 1651 N N . GLY A 1 208 ? 41.085 -1.396 -20.774 1.00 25.19 208 GLY A N 1
ATOM 1652 C CA . GLY A 1 208 ? 40.528 -2.515 -21.563 1.00 25.19 208 GLY A CA 1
ATOM 1653 C C . GLY A 1 208 ? 39.389 -2.276 -22.571 1.00 25.19 208 GLY A C 1
ATOM 1654 O O . GLY A 1 208 ? 38.234 -2.397 -22.198 1.00 25.19 208 GLY A O 1
ATOM 1655 N N . GLU A 1 209 ? 39.784 -2.063 -23.836 1.00 29.53 209 GLU A N 1
ATOM 1656 C CA . GLU A 1 209 ? 39.152 -2.352 -25.154 1.00 29.53 209 GLU A CA 1
ATOM 1657 C C . GLU A 1 209 ? 37.773 -1.785 -25.596 1.00 29.53 209 GLU A C 1
ATOM 1659 O O . GLU A 1 209 ? 36.760 -1.838 -24.904 1.00 29.53 209 GLU A O 1
ATOM 1664 N N . GLU A 1 210 ? 37.780 -1.265 -26.838 1.00 28.77 210 GLU A N 1
ATOM 1665 C CA . GLU A 1 210 ? 36.659 -0.795 -27.672 1.00 28.77 210 GLU A CA 1
ATOM 1666 C C . GLU A 1 210 ? 35.898 -1.962 -28.333 1.00 28.77 210 GLU A C 1
ATOM 1668 O O . GLU A 1 210 ? 36.512 -2.942 -28.753 1.00 28.77 210 GLU A O 1
ATOM 1673 N N . GLN A 1 211 ? 34.585 -1.812 -28.563 1.00 27.44 211 GLN A N 1
ATOM 1674 C CA . GLN A 1 211 ? 33.856 -2.628 -29.545 1.00 27.44 211 GLN A CA 1
ATOM 1675 C C . GLN A 1 211 ? 33.025 -1.781 -30.518 1.00 27.44 211 GLN A C 1
ATOM 1677 O O . GLN A 1 211 ? 32.328 -0.844 -30.132 1.00 27.44 211 GLN A O 1
ATOM 1682 N N . ILE A 1 212 ? 33.105 -2.174 -31.793 1.00 27.03 212 ILE A N 1
ATOM 1683 C CA . ILE A 1 212 ? 32.333 -1.708 -32.952 1.00 27.03 212 ILE A CA 1
ATOM 1684 C C . ILE A 1 212 ? 31.393 -2.861 -33.348 1.00 27.03 212 ILE A C 1
ATOM 1686 O O . ILE A 1 212 ? 31.863 -3.987 -33.506 1.00 27.03 212 ILE A O 1
ATOM 1690 N N . PHE A 1 213 ? 30.094 -2.610 -33.547 1.00 24.67 213 PHE A N 1
ATOM 1691 C CA . PHE A 1 213 ? 29.135 -3.639 -33.981 1.00 24.67 213 PHE A CA 1
ATOM 1692 C C . PHE A 1 213 ? 28.985 -3.705 -35.511 1.00 24.67 213 PHE A C 1
ATOM 1694 O O . PHE A 1 213 ? 28.759 -2.690 -36.169 1.00 24.67 213 PHE A O 1
ATOM 1701 N N . ALA A 1 214 ? 29.035 -4.922 -36.068 1.00 24.16 214 ALA A N 1
ATOM 1702 C CA . ALA A 1 214 ? 28.606 -5.254 -37.430 1.00 24.16 214 ALA A CA 1
ATOM 1703 C C . ALA A 1 214 ? 27.842 -6.603 -37.460 1.00 24.16 214 ALA A C 1
ATOM 1705 O O . ALA A 1 214 ? 28.191 -7.541 -36.751 1.00 24.16 214 ALA A O 1
ATOM 1706 N N . ASN A 1 215 ? 26.790 -6.665 -38.287 1.00 25.39 215 ASN A N 1
ATOM 1707 C CA . ASN A 1 215 ? 25.764 -7.722 -38.415 1.00 25.39 215 ASN A CA 1
ATOM 1708 C C . ASN A 1 215 ? 26.201 -9.008 -39.173 1.00 25.39 215 ASN A C 1
ATOM 1710 O O . ASN A 1 215 ? 26.890 -8.877 -40.179 1.00 25.39 215 ASN A O 1
ATOM 1714 N N . GLN A 1 216 ? 25.660 -10.198 -38.809 1.00 24.34 216 GLN A N 1
ATOM 1715 C CA . GLN A 1 216 ? 24.780 -11.101 -39.628 1.00 24.34 216 GLN A CA 1
ATOM 1716 C C . GLN A 1 216 ? 24.801 -12.632 -39.281 1.00 24.34 216 GLN A C 1
ATOM 1718 O O . GLN A 1 216 ? 25.829 -13.280 -39.414 1.00 24.34 216 GLN A O 1
ATOM 1723 N N . ILE A 1 217 ? 23.598 -13.175 -38.968 1.00 23.55 217 ILE A N 1
ATOM 1724 C CA . ILE A 1 217 ? 22.827 -14.366 -39.478 1.00 23.55 217 ILE A CA 1
ATOM 1725 C C . ILE A 1 217 ? 23.433 -15.811 -39.514 1.00 23.55 217 ILE A C 1
ATOM 1727 O O . ILE A 1 217 ? 24.459 -16.029 -40.144 1.00 23.55 217 ILE A O 1
ATOM 1731 N N . VAL A 1 218 ? 22.701 -16.828 -38.979 1.00 22.84 218 VAL A N 1
ATOM 1732 C CA . VAL A 1 218 ? 22.020 -17.994 -39.662 1.00 22.84 218 VAL A CA 1
ATOM 1733 C C . VAL A 1 218 ? 21.554 -19.074 -38.644 1.00 22.84 218 VAL A C 1
ATOM 1735 O O . VAL A 1 218 ? 22.352 -19.599 -37.877 1.00 22.84 218 VAL A O 1
ATOM 1738 N N . PHE A 1 219 ? 20.268 -19.467 -38.702 1.00 22.39 219 PHE A N 1
ATOM 1739 C CA . PHE A 1 219 ? 19.647 -20.615 -38.001 1.00 22.39 219 PHE A CA 1
ATOM 1740 C C . PHE A 1 219 ? 19.599 -21.875 -38.890 1.00 22.39 219 PHE A C 1
ATOM 1742 O O . PHE A 1 219 ? 19.326 -21.762 -40.084 1.00 22.39 219 PHE A O 1
ATOM 1749 N N . THR A 1 220 ? 19.719 -23.076 -38.300 1.00 24.30 220 THR A N 1
ATOM 1750 C CA . THR A 1 220 ? 19.309 -24.346 -38.943 1.00 24.30 220 THR A CA 1
ATOM 1751 C C . THR A 1 220 ? 18.530 -25.237 -37.963 1.00 24.30 220 THR A C 1
ATOM 1753 O O . THR A 1 220 ? 18.990 -25.492 -36.856 1.00 24.30 220 THR A O 1
ATOM 1756 N N . TYR A 1 221 ? 17.344 -25.692 -38.384 1.00 26.33 221 TYR A N 1
ATOM 1757 C CA . TYR A 1 221 ? 16.414 -26.580 -37.667 1.00 26.33 221 TYR A CA 1
ATOM 1758 C C . TYR A 1 221 ? 16.792 -28.067 -37.814 1.00 26.33 221 TYR A C 1
ATOM 1760 O O . TYR A 1 221 ? 17.136 -28.500 -38.913 1.00 26.33 221 TYR A O 1
ATOM 1768 N N . ALA A 1 222 ? 16.572 -28.870 -36.765 1.00 26.23 222 ALA A N 1
ATOM 1769 C CA . ALA A 1 222 ? 16.363 -30.319 -36.869 1.00 26.23 222 ALA A CA 1
ATOM 1770 C C . ALA A 1 222 ? 15.372 -30.804 -35.790 1.00 26.23 222 ALA A C 1
ATOM 1772 O O . ALA A 1 222 ? 15.482 -30.454 -34.620 1.00 26.23 222 ALA A O 1
ATOM 1773 N N . SER A 1 223 ? 14.376 -31.580 -36.215 1.00 26.92 223 SER A N 1
ATOM 1774 C CA . SER A 1 223 ? 13.250 -32.124 -35.438 1.00 26.92 223 SER A CA 1
ATOM 1775 C C . SER A 1 223 ? 13.419 -33.619 -35.124 1.00 26.92 223 SER A C 1
ATOM 1777 O O . SER A 1 223 ? 14.105 -34.277 -35.894 1.00 26.92 223 SER A O 1
ATOM 1779 N N . PHE A 1 224 ? 12.728 -34.121 -34.078 1.00 23.64 224 PHE A N 1
ATOM 1780 C CA . PHE A 1 224 ? 12.135 -35.471 -33.810 1.00 23.64 224 PHE A CA 1
ATOM 1781 C C . PHE A 1 224 ? 12.325 -35.874 -32.321 1.00 23.64 224 PHE A C 1
ATOM 1783 O O . PHE A 1 224 ? 13.327 -35.476 -31.738 1.00 23.64 224 PHE A O 1
ATOM 1790 N N . PRO A 1 225 ? 11.531 -36.797 -31.729 1.00 26.47 225 PRO A N 1
ATOM 1791 C CA . PRO A 1 225 ? 10.070 -36.935 -31.639 1.00 26.47 225 PRO A CA 1
ATOM 1792 C C . PRO A 1 225 ? 9.570 -36.906 -30.162 1.00 26.47 225 PRO A C 1
ATOM 1794 O O . PRO A 1 225 ? 10.325 -37.144 -29.225 1.00 26.47 225 PRO A O 1
ATOM 1797 N N . THR A 1 226 ? 8.278 -36.647 -29.941 1.00 26.61 226 THR A N 1
ATOM 1798 C CA . THR A 1 226 ? 7.640 -36.585 -28.610 1.00 26.61 226 THR A CA 1
ATOM 1799 C C . THR A 1 226 ? 7.183 -37.956 -28.093 1.00 26.61 226 THR A C 1
ATOM 1801 O O . THR A 1 226 ? 6.555 -38.727 -28.819 1.00 26.61 226 THR A O 1
ATOM 1804 N N . VAL A 1 227 ? 7.450 -38.229 -26.810 1.00 29.27 227 VAL A N 1
ATOM 1805 C CA . VAL A 1 227 ? 6.829 -39.306 -26.019 1.00 29.27 227 VAL A CA 1
ATOM 1806 C C . VAL A 1 227 ? 5.674 -38.708 -25.209 1.00 29.27 227 VAL A C 1
ATOM 1808 O O . VAL A 1 227 ? 5.775 -37.600 -24.690 1.00 29.27 227 VAL A O 1
ATOM 1811 N N . VAL A 1 228 ? 4.557 -39.433 -25.173 1.00 30.08 228 VAL A N 1
ATOM 1812 C CA . VAL A 1 228 ? 3.254 -39.052 -24.607 1.00 30.08 228 VAL A CA 1
ATOM 1813 C C . VAL A 1 228 ? 3.044 -39.764 -23.270 1.00 30.08 228 VAL A C 1
ATOM 1815 O O . VAL A 1 228 ? 3.319 -40.955 -23.216 1.00 30.08 228 VAL A O 1
ATOM 1818 N N . GLU A 1 229 ? 2.505 -39.065 -22.261 1.00 34.12 229 GLU A N 1
ATOM 1819 C CA . GLU A 1 229 ? 1.640 -39.538 -21.148 1.00 34.12 229 GLU A CA 1
ATOM 1820 C C . GLU A 1 229 ? 1.351 -38.321 -20.228 1.00 34.12 229 GLU A C 1
ATOM 1822 O O . GLU A 1 229 ? 2.218 -37.472 -20.074 1.00 34.12 229 GLU A O 1
ATOM 1827 N N . SER A 1 230 ? 0.204 -38.096 -19.577 1.00 32.09 230 SER A N 1
ATOM 1828 C CA . SER A 1 230 ? -1.046 -38.841 -19.360 1.00 32.09 230 SER A CA 1
ATOM 1829 C C . SER A 1 230 ? -2.151 -37.853 -18.889 1.00 32.09 230 SER A C 1
ATOM 1831 O O . SER A 1 230 ? -1.854 -36.752 -18.422 1.00 32.09 230 SER A O 1
ATOM 1833 N N . CYS A 1 231 ? -3.437 -38.205 -19.042 1.00 28.39 231 CYS A N 1
ATOM 1834 C CA . CYS A 1 231 ? -4.569 -37.353 -18.649 1.00 28.39 231 CYS A CA 1
ATOM 1835 C C . CYS A 1 231 ? -4.679 -37.173 -17.121 1.00 28.39 231 CYS A C 1
ATOM 1837 O O . CYS A 1 231 ? -4.625 -38.134 -16.356 1.00 28.39 231 CYS A O 1
ATOM 1839 N N . LEU A 1 232 ? -4.870 -35.920 -16.696 1.00 31.36 232 LEU A N 1
ATOM 1840 C CA . LEU A 1 232 ? -4.961 -35.490 -15.301 1.00 31.36 232 LEU A CA 1
ATOM 1841 C C . LEU A 1 232 ? -6.140 -36.150 -14.561 1.00 31.36 232 LEU A C 1
ATOM 1843 O O . LEU A 1 232 ? -7.295 -36.051 -14.975 1.00 31.36 232 LEU A O 1
ATOM 1847 N N . VAL A 1 233 ? -5.840 -36.742 -13.403 1.00 27.30 233 VAL A N 1
ATOM 1848 C CA . VAL A 1 233 ? -6.815 -37.141 -12.381 1.00 27.30 233 VAL A CA 1
ATOM 1849 C C . VAL A 1 233 ? -7.387 -35.880 -11.728 1.00 27.30 233 VAL A C 1
ATOM 1851 O O . VAL A 1 233 ? -6.693 -35.192 -10.980 1.00 27.30 233 VAL A O 1
ATOM 1854 N N . VAL A 1 234 ? -8.664 -35.582 -11.973 1.00 26.78 234 VAL A N 1
ATOM 1855 C CA . VAL A 1 234 ? -9.392 -34.553 -11.219 1.00 26.78 234 VAL A CA 1
ATOM 1856 C C . VAL A 1 234 ? -9.666 -35.096 -9.815 1.00 26.78 234 VAL A C 1
ATOM 1858 O O . VAL A 1 234 ? -10.578 -35.895 -9.613 1.00 26.78 234 VAL A O 1
ATOM 1861 N N . LYS A 1 235 ? -8.887 -34.657 -8.819 1.00 24.11 235 LYS A N 1
ATOM 1862 C CA . LYS A 1 235 ? -9.383 -34.627 -7.439 1.00 24.11 235 LYS A CA 1
ATOM 1863 C C . LYS A 1 235 ? -10.391 -33.488 -7.367 1.00 24.11 235 LYS A C 1
ATOM 1865 O O . LYS A 1 235 ? -10.028 -32.332 -7.568 1.00 24.11 235 LYS A O 1
ATOM 1870 N N . THR A 1 236 ? -11.648 -33.818 -7.101 1.00 24.17 236 THR A N 1
ATOM 1871 C CA . THR A 1 236 ? -12.685 -32.845 -6.759 1.00 24.17 236 THR A CA 1
ATOM 1872 C C . THR A 1 236 ? -12.299 -32.167 -5.451 1.00 24.17 236 THR A C 1
ATOM 1874 O O . THR A 1 236 ? -12.565 -32.683 -4.368 1.00 24.17 236 THR A O 1
ATOM 1877 N N . VAL A 1 237 ? -11.624 -31.028 -5.560 1.00 26.31 237 VAL A N 1
ATOM 1878 C CA . VAL A 1 237 ? -11.670 -29.996 -4.531 1.00 26.31 237 VAL A CA 1
ATOM 1879 C C . VAL A 1 237 ? -13.000 -29.286 -4.766 1.00 26.31 237 VAL A C 1
ATOM 1881 O O . VAL A 1 237 ? -13.271 -28.852 -5.888 1.00 26.31 237 VAL A O 1
ATOM 1884 N N . GLU A 1 238 ? -13.861 -29.247 -3.749 1.00 25.80 238 GLU A N 1
ATOM 1885 C CA . GLU A 1 238 ? -15.017 -28.347 -3.745 1.00 25.80 238 GLU A CA 1
ATOM 1886 C C . GLU A 1 238 ? -14.564 -26.941 -4.176 1.00 25.80 238 GLU A C 1
ATOM 1888 O O . GLU A 1 238 ? -13.437 -26.540 -3.870 1.00 25.80 238 GLU A O 1
ATOM 1893 N N . PRO A 1 239 ? -15.384 -26.215 -4.952 1.00 24.91 239 PRO A N 1
ATOM 1894 C CA . PRO A 1 239 ? -14.943 -25.007 -5.634 1.00 24.91 239 PRO A CA 1
ATOM 1895 C C . PRO A 1 239 ? -14.349 -24.010 -4.631 1.00 24.91 239 PRO A C 1
ATOM 1897 O O . PRO A 1 239 ? -14.941 -23.817 -3.565 1.00 24.91 239 PRO A O 1
ATOM 1900 N N . PRO A 1 240 ? -13.236 -23.319 -4.951 1.00 31.02 240 PRO A N 1
ATOM 1901 C CA . PRO A 1 240 ? -12.894 -22.124 -4.208 1.00 31.02 240 PRO A CA 1
ATOM 1902 C C . PRO A 1 240 ? -14.047 -21.147 -4.434 1.00 31.02 240 PRO A C 1
ATOM 1904 O O . PRO A 1 240 ? -14.280 -20.666 -5.546 1.00 31.02 240 PRO A O 1
ATOM 1907 N N . THR A 1 241 ? -14.813 -20.892 -3.378 1.00 32.31 241 THR A N 1
ATOM 1908 C CA . THR A 1 241 ? -15.660 -19.708 -3.290 1.00 32.31 241 THR A CA 1
ATOM 1909 C C . THR A 1 241 ? -14.822 -18.516 -3.740 1.00 32.31 241 THR A C 1
ATOM 1911 O O . THR A 1 241 ? -13.713 -18.346 -3.229 1.00 32.31 241 THR A O 1
ATOM 1914 N N . LYS A 1 242 ? -15.331 -17.775 -4.736 1.00 33.28 242 LYS A N 1
ATOM 1915 C CA . LYS A 1 242 ? -14.826 -16.496 -5.264 1.00 33.28 242 LYS A CA 1
ATOM 1916 C C . LYS A 1 242 ? -13.810 -15.853 -4.309 1.00 33.28 242 LYS A C 1
ATOM 1918 O O . LYS A 1 242 ? -14.185 -15.518 -3.196 1.00 33.28 242 LYS A O 1
ATOM 1923 N N . ALA A 1 243 ? -12.548 -15.689 -4.705 1.00 32.31 243 ALA A N 1
ATOM 1924 C CA . ALA A 1 243 ? -11.571 -14.998 -3.865 1.00 32.31 243 ALA A CA 1
ATOM 1925 C C . ALA A 1 243 ? -12.055 -13.557 -3.596 1.00 32.31 243 ALA A C 1
ATOM 1927 O O . ALA A 1 243 ? -12.118 -12.731 -4.505 1.00 32.31 243 ALA A O 1
ATOM 1928 N N . TYR A 1 244 ? -12.478 -13.327 -2.353 1.00 41.88 244 TYR A N 1
ATOM 1929 C CA . TYR A 1 244 ? -13.128 -12.125 -1.841 1.00 41.88 244 TYR A CA 1
ATOM 1930 C C . TYR A 1 244 ? -12.121 -10.976 -1.678 1.00 41.88 244 TYR A C 1
ATOM 1932 O O . TYR A 1 244 ? -11.021 -11.169 -1.168 1.00 41.88 244 TYR A O 1
ATOM 1940 N N . THR A 1 245 ? -12.504 -9.767 -2.081 1.00 52.50 245 THR A N 1
ATOM 1941 C CA . THR A 1 245 ? -11.667 -8.553 -2.107 1.00 52.50 245 THR A CA 1
ATOM 1942 C C . THR A 1 245 ? -11.680 -7.750 -0.795 1.00 52.50 245 THR A C 1
ATOM 1944 O O . THR A 1 245 ? -11.393 -6.555 -0.822 1.00 52.50 245 THR A O 1
ATOM 1947 N N . CYS A 1 246 ? -12.020 -8.357 0.351 1.00 70.12 246 CYS A N 1
ATOM 1948 C CA . CYS A 1 246 ? -11.977 -7.655 1.638 1.00 70.12 246 CYS A CA 1
ATOM 1949 C C . CYS A 1 246 ? -10.564 -7.707 2.238 1.00 70.12 246 CYS A C 1
ATOM 1951 O O . CYS A 1 246 ? -10.067 -8.806 2.488 1.00 70.12 246 CYS A O 1
ATOM 1953 N N . PRO A 1 247 ? -9.909 -6.562 2.504 1.00 76.31 247 PRO A N 1
ATOM 1954 C CA . PRO A 1 247 ? -8.559 -6.571 3.053 1.00 76.31 247 PRO A CA 1
ATOM 1955 C C . PRO A 1 247 ? -8.527 -6.959 4.544 1.00 76.31 247 PRO A C 1
ATOM 1957 O O . PRO A 1 247 ? -7.502 -7.449 5.014 1.00 76.31 247 PRO A O 1
ATOM 1960 N N . CYS A 1 248 ? -9.633 -6.806 5.286 1.00 82.00 248 CYS A N 1
ATOM 1961 C CA . CYS A 1 248 ? -9.727 -7.217 6.691 1.00 82.00 248 CYS A CA 1
ATOM 1962 C C . CYS A 1 248 ? -10.097 -8.699 6.835 1.00 82.00 248 CYS A C 1
ATOM 1964 O O . CYS A 1 248 ? -10.974 -9.211 6.136 1.00 82.00 248 CYS A O 1
ATOM 1966 N N . ARG A 1 249 ? -9.457 -9.395 7.783 1.00 83.44 249 ARG A N 1
ATOM 1967 C CA . ARG A 1 249 ? -9.602 -10.850 7.956 1.00 83.44 249 ARG A CA 1
ATOM 1968 C C . ARG A 1 249 ? -10.881 -11.182 8.725 1.00 83.44 249 ARG A C 1
ATOM 1970 O O . ARG A 1 249 ? -11.042 -10.773 9.870 1.00 83.44 249 ARG A O 1
ATOM 1977 N N . LEU A 1 250 ? -11.801 -11.922 8.115 1.00 87.50 250 LEU A N 1
ATOM 1978 C CA . LEU A 1 250 ? -13.023 -12.403 8.765 1.00 87.50 250 LEU A CA 1
ATOM 1979 C C . LEU A 1 250 ? -13.130 -13.913 8.607 1.00 87.50 250 LEU A C 1
ATOM 1981 O O . LEU A 1 250 ? -12.982 -14.444 7.507 1.00 87.50 250 LEU A O 1
ATOM 1985 N N . TYR A 1 251 ? -13.441 -14.593 9.706 1.00 86.81 251 TYR A N 1
ATOM 1986 C CA . TYR A 1 251 ? -13.559 -16.042 9.752 1.00 86.81 251 TYR A CA 1
ATOM 1987 C C . TYR A 1 251 ? -14.972 -16.455 10.177 1.00 86.81 251 TYR A C 1
ATOM 1989 O O . TYR A 1 251 ? -15.459 -16.060 11.236 1.00 86.81 251 TYR A O 1
ATOM 1997 N N . THR A 1 252 ? -15.634 -17.270 9.354 1.00 88.94 252 THR A N 1
ATOM 1998 C CA . THR A 1 252 ? -16.906 -17.903 9.730 1.00 88.94 252 THR A CA 1
ATOM 1999 C C . THR A 1 252 ? -16.628 -19.227 10.426 1.00 88.94 252 THR A C 1
ATOM 2001 O O . THR A 1 252 ? -15.881 -20.069 9.919 1.00 88.94 252 THR A O 1
ATOM 2004 N N . VAL A 1 253 ? -17.211 -19.399 11.607 1.00 87.81 253 VAL A N 1
ATOM 2005 C CA . VAL A 1 253 ? -16.998 -20.572 12.451 1.00 87.81 253 VAL A CA 1
ATOM 2006 C C . VAL A 1 253 ? -18.257 -21.434 12.464 1.00 87.81 253 VAL A C 1
ATOM 2008 O O . VAL A 1 253 ? -19.374 -20.928 12.521 1.00 87.81 253 VAL A O 1
ATOM 2011 N N . ASP A 1 254 ? -18.066 -22.744 12.382 1.00 87.44 254 ASP A N 1
ATOM 2012 C CA . ASP A 1 254 ? -19.089 -23.772 12.526 1.00 87.44 254 ASP A CA 1
ATOM 2013 C C . ASP A 1 254 ? -18.557 -24.935 13.374 1.00 87.44 254 ASP A C 1
ATOM 2015 O O . ASP A 1 254 ? -17.388 -24.980 13.752 1.00 87.44 254 ASP A O 1
ATOM 2019 N N . THR A 1 255 ? -19.410 -25.907 13.685 1.00 84.56 255 THR A N 1
ATOM 2020 C CA . THR A 1 255 ? -19.040 -27.044 14.544 1.00 84.56 255 THR A CA 1
ATOM 2021 C C . THR A 1 255 ? -17.856 -27.855 13.995 1.00 84.56 255 THR A C 1
ATOM 2023 O O . THR A 1 255 ? -17.119 -28.464 14.772 1.00 84.56 255 THR A O 1
ATOM 2026 N N . GLN A 1 256 ? -17.641 -27.867 12.676 1.00 79.75 256 GLN A N 1
ATOM 2027 C CA . GLN A 1 256 ? -16.573 -28.645 12.044 1.00 79.75 256 GLN A CA 1
ATOM 2028 C C . GLN A 1 256 ? -15.214 -27.958 12.202 1.00 79.75 256 GLN A C 1
ATOM 2030 O O . GLN A 1 256 ? -14.228 -28.629 12.504 1.00 79.75 256 GLN A O 1
ATOM 2035 N N . ASN A 1 257 ? -15.160 -26.633 12.040 1.00 81.19 257 ASN A N 1
ATOM 2036 C CA . ASN A 1 257 ? -13.910 -25.870 12.091 1.00 81.19 257 ASN A CA 1
ATOM 2037 C C . ASN A 1 257 ? -13.647 -25.181 13.446 1.00 81.19 257 ASN A C 1
ATOM 2039 O O . ASN A 1 257 ? -12.520 -24.756 13.704 1.00 81.19 257 ASN A O 1
ATOM 2043 N N . ALA A 1 258 ? -14.628 -25.113 14.353 1.00 79.12 258 ALA A N 1
ATOM 2044 C CA . ALA A 1 258 ? -14.500 -24.390 15.620 1.00 79.12 258 ALA A CA 1
ATOM 2045 C C . ALA A 1 258 ? -13.352 -24.894 16.494 1.00 79.12 258 ALA A C 1
ATOM 2047 O O . ALA A 1 258 ? -12.647 -24.101 17.119 1.00 79.12 258 ALA A O 1
ATOM 2048 N N . ARG A 1 259 ? -13.100 -26.207 16.498 1.00 72.25 259 ARG A N 1
ATOM 2049 C CA . ARG A 1 259 ? -11.964 -26.770 17.236 1.00 72.25 259 ARG A CA 1
ATOM 2050 C C . ARG A 1 259 ? -10.622 -26.285 16.685 1.00 72.25 259 ARG A C 1
ATOM 2052 O O . ARG A 1 259 ? -9.683 -26.130 17.452 1.00 72.25 259 ARG A O 1
ATOM 2059 N N . GLU A 1 260 ? -10.513 -26.049 15.387 1.00 67.75 260 GLU A N 1
ATOM 2060 C CA . GLU A 1 260 ? -9.267 -25.582 14.775 1.00 67.75 260 GLU A CA 1
ATOM 2061 C C . GLU A 1 260 ? -9.115 -24.062 14.871 1.00 67.75 260 GLU A C 1
ATOM 2063 O O . GLU A 1 260 ? -8.000 -23.573 15.022 1.00 67.75 260 GLU A O 1
ATOM 2068 N N . MET A 1 261 ? -10.222 -23.317 14.791 1.00 74.06 261 MET A N 1
ATOM 2069 C CA . MET A 1 261 ? -10.201 -21.853 14.707 1.00 74.06 261 MET A CA 1
ATOM 2070 C C . MET A 1 261 ? -10.315 -21.157 16.063 1.00 74.06 261 MET A C 1
ATOM 2072 O O . MET A 1 261 ? -9.666 -20.139 16.275 1.00 74.06 261 MET A O 1
ATOM 2076 N N . ILE A 1 262 ? -11.135 -21.683 16.979 1.00 80.19 262 ILE A N 1
ATOM 2077 C CA . ILE A 1 262 ? -11.471 -20.997 18.236 1.00 80.19 262 ILE A CA 1
ATOM 2078 C C . ILE A 1 262 ? -11.230 -21.828 19.503 1.00 80.19 262 ILE A C 1
ATOM 2080 O O . ILE A 1 262 ? -11.492 -21.332 20.597 1.00 80.19 262 ILE A O 1
ATOM 2084 N N . SER A 1 263 ? -10.677 -23.047 19.407 1.00 73.31 263 SER A N 1
ATOM 2085 C CA . SER A 1 263 ? -10.311 -23.824 20.607 1.00 73.31 263 SER A CA 1
ATOM 2086 C C . SER A 1 263 ? -9.322 -23.148 21.557 1.00 73.31 263 SER A C 1
ATOM 2088 O O . SER A 1 263 ? -9.445 -23.383 22.755 1.00 73.31 263 SER A O 1
ATOM 2090 N N . PRO A 1 264 ? -8.397 -22.269 21.121 1.00 72.62 264 PRO A N 1
ATOM 2091 C CA . PRO A 1 264 ? -7.539 -21.574 22.074 1.00 72.62 264 PRO A CA 1
ATOM 2092 C C . PRO A 1 264 ? -8.289 -20.630 23.021 1.00 72.62 264 PRO A C 1
ATOM 2094 O O . PRO A 1 264 ? -7.776 -20.294 24.088 1.00 72.62 264 PRO A O 1
ATOM 2097 N N . TYR A 1 265 ? -9.502 -20.198 22.665 1.00 75.56 265 TYR A N 1
ATOM 2098 C CA . TYR A 1 265 ? -10.289 -19.308 23.507 1.00 75.56 265 TYR A CA 1
ATOM 2099 C C . TYR A 1 265 ? -11.020 -20.100 24.592 1.00 75.56 265 TYR A C 1
ATOM 2101 O O . TYR A 1 265 ? -11.828 -20.984 24.313 1.00 75.56 265 TYR A O 1
ATOM 2109 N N . LYS A 1 266 ? -10.813 -19.719 25.858 1.00 74.19 266 LYS A N 1
ATOM 2110 C CA . LYS A 1 266 ? -11.440 -20.356 27.034 1.00 74.19 266 LYS A CA 1
ATOM 2111 C C . LYS A 1 266 ? -12.968 -20.479 26.921 1.00 74.19 266 LYS A C 1
ATOM 2113 O O . LYS A 1 266 ? -13.553 -21.451 27.395 1.00 74.19 266 LYS A O 1
ATOM 2118 N N . ILE A 1 267 ? -13.600 -19.515 26.253 1.00 78.00 267 ILE A N 1
ATOM 2119 C CA . ILE A 1 267 ? -15.044 -19.486 26.003 1.00 78.00 267 ILE A CA 1
ATOM 2120 C C . ILE A 1 267 ? -15.529 -20.660 25.146 1.00 78.00 267 ILE A C 1
ATOM 2122 O O . ILE A 1 267 ? -16.629 -21.165 25.361 1.00 78.00 267 ILE A O 1
ATOM 2126 N N . TYR A 1 268 ? -14.691 -21.165 24.235 1.00 81.50 268 TYR A N 1
ATOM 2127 C CA . TYR A 1 268 ? -15.025 -22.342 23.448 1.00 81.50 268 TYR A CA 1
ATOM 2128 C C . TYR A 1 268 ? -15.200 -23.565 24.349 1.00 81.50 268 TYR A C 1
ATOM 2130 O O . TYR A 1 268 ? -16.220 -24.244 24.297 1.00 81.50 268 TYR A O 1
ATOM 2138 N N . HIS A 1 269 ? -14.246 -23.822 25.240 1.00 74.31 269 HIS A N 1
ATOM 2139 C CA . HIS A 1 269 ? -14.303 -24.982 26.128 1.00 74.31 269 HIS A CA 1
ATOM 2140 C C . HIS A 1 269 ? -15.385 -24.866 27.205 1.00 74.31 269 HIS A C 1
ATOM 2142 O O . HIS A 1 269 ? -16.070 -25.848 27.495 1.00 74.31 269 HIS A O 1
ATOM 2148 N N . ASN A 1 270 ? -15.572 -23.677 27.774 1.00 75.25 270 ASN A N 1
ATOM 2149 C CA . ASN A 1 270 ? -16.525 -23.485 28.863 1.00 75.25 270 ASN A CA 1
ATOM 2150 C C . ASN A 1 270 ? -17.976 -23.443 28.376 1.00 75.25 270 ASN A C 1
ATOM 2152 O O . ASN A 1 270 ? -18.838 -24.105 28.971 1.00 75.25 270 ASN A O 1
ATOM 2156 N N . ASP A 1 271 ? -18.222 -22.712 27.287 1.00 77.75 271 ASP A N 1
ATOM 2157 C CA . ASP A 1 271 ? -19.565 -22.269 26.922 1.00 77.75 271 ASP A CA 1
ATOM 2158 C C . ASP A 1 271 ? -19.989 -22.744 25.531 1.00 77.75 271 ASP A C 1
ATOM 2160 O O . ASP A 1 271 ? -21.121 -23.190 25.395 1.00 77.75 271 ASP A O 1
ATOM 2164 N N . LEU A 1 272 ? -19.115 -22.728 24.515 1.00 83.06 272 LEU A N 1
ATOM 2165 C CA . LEU A 1 272 ? -19.535 -22.985 23.123 1.00 83.06 272 LEU A CA 1
ATOM 2166 C C . LEU A 1 272 ? -19.490 -24.460 22.703 1.00 83.06 272 LEU A C 1
ATOM 2168 O O . LEU A 1 272 ? -20.342 -24.903 21.947 1.00 83.06 272 LEU A O 1
ATOM 2172 N N . SER A 1 273 ? -18.534 -25.244 23.204 1.00 81.69 273 SER A N 1
ATOM 2173 C CA . SER A 1 273 ? -18.287 -26.637 22.778 1.00 81.69 273 SER A CA 1
ATOM 2174 C C . SER A 1 273 ? -19.430 -27.613 23.085 1.00 81.69 273 SER A C 1
ATOM 2176 O O . SER A 1 273 ? -19.408 -28.755 22.627 1.00 81.69 273 SER A O 1
ATOM 2178 N N . LYS A 1 274 ? -20.419 -27.173 23.868 1.00 82.19 274 LYS A N 1
ATOM 2179 C CA . LYS A 1 274 ? -21.625 -27.925 24.240 1.00 82.19 274 LYS A CA 1
ATOM 2180 C C . LYS A 1 274 ? -22.797 -27.671 23.288 1.00 82.19 274 LYS A C 1
ATOM 2182 O O . LYS A 1 274 ? -23.827 -28.322 23.430 1.00 82.19 274 LYS A O 1
ATOM 2187 N N . TYR A 1 275 ? -22.666 -26.728 22.360 1.00 84.81 275 TYR A N 1
ATOM 2188 C CA . TYR A 1 275 ? -23.730 -26.306 21.452 1.00 84.81 275 TYR A CA 1
ATOM 2189 C C . TYR A 1 275 ? -23.286 -26.438 19.999 1.00 84.81 275 TYR A C 1
ATOM 2191 O O . TYR A 1 275 ? -22.093 -26.432 19.690 1.00 84.81 275 TYR A O 1
ATOM 2199 N N . GLU A 1 276 ? -24.261 -26.560 19.106 1.00 84.38 276 GLU A N 1
ATOM 2200 C CA . GLU A 1 276 ? -24.008 -26.544 17.671 1.00 84.38 276 GLU A CA 1
ATOM 2201 C C . GLU A 1 276 ? -23.705 -25.115 17.202 1.00 84.38 276 GLU A C 1
ATOM 2203 O O . GLU A 1 276 ? -24.460 -24.173 17.464 1.00 84.38 276 GLU A O 1
ATOM 2208 N N . LEU A 1 277 ? -22.569 -24.968 16.519 1.00 88.94 277 LEU A N 1
ATOM 2209 C CA . LEU A 1 277 ? -22.132 -23.744 15.858 1.00 88.94 277 LEU A CA 1
ATOM 2210 C C . LEU A 1 277 ? -22.447 -23.827 14.364 1.00 88.94 277 LEU A C 1
ATOM 2212 O O . LEU A 1 277 ? -22.084 -24.803 13.696 1.00 88.94 277 LEU A O 1
ATOM 2216 N N . ILE A 1 278 ? -23.107 -22.794 13.846 1.00 88.25 278 ILE A N 1
ATOM 2217 C CA . ILE A 1 278 ? -23.616 -22.721 12.472 1.00 88.25 278 ILE A CA 1
ATOM 2218 C C . ILE A 1 278 ? -23.086 -21.452 11.803 1.00 88.25 278 ILE A C 1
ATOM 2220 O O . ILE A 1 278 ? -23.002 -20.397 12.435 1.00 88.25 278 ILE A O 1
ATOM 2224 N N . ARG A 1 279 ? -22.757 -21.531 10.507 1.00 87.81 279 ARG A N 1
ATOM 2225 C CA . ARG A 1 279 ? -22.276 -20.363 9.759 1.00 87.81 279 ARG A CA 1
ATOM 2226 C C . ARG A 1 279 ? -23.369 -19.291 9.629 1.00 87.81 279 ARG A C 1
ATOM 2228 O O . ARG A 1 279 ? -24.492 -19.623 9.244 1.00 87.81 279 ARG A O 1
ATOM 2235 N N . PRO A 1 280 ? -23.043 -18.013 9.880 1.00 89.31 280 PRO A N 1
ATOM 2236 C CA . PRO A 1 280 ? -23.978 -16.908 9.711 1.00 89.31 280 PRO A CA 1
ATOM 2237 C C . PRO A 1 280 ? -24.150 -16.507 8.240 1.00 89.31 280 PRO A C 1
ATOM 2239 O O . PRO A 1 280 ? -23.300 -16.787 7.394 1.00 89.31 280 PRO A O 1
ATOM 2242 N N . THR A 1 281 ? -25.241 -15.795 7.949 1.00 87.81 281 THR A N 1
ATOM 2243 C CA . THR A 1 281 ? -25.490 -15.164 6.642 1.00 87.81 281 THR A CA 1
ATOM 2244 C C . THR A 1 281 ? -24.939 -13.736 6.645 1.00 87.81 281 THR A C 1
ATOM 2246 O O . THR A 1 281 ? -25.253 -12.960 7.547 1.00 87.81 281 THR A O 1
ATOM 2249 N N . LEU A 1 282 ? -24.119 -13.385 5.652 1.00 87.31 282 LEU A N 1
ATOM 2250 C CA . LEU A 1 282 ? -23.450 -12.081 5.523 1.00 87.31 282 LEU A CA 1
ATOM 2251 C C . LEU A 1 282 ? -24.269 -11.087 4.674 1.00 87.31 282 LEU A C 1
ATOM 2253 O O . LEU A 1 282 ? -24.974 -11.519 3.764 1.00 87.31 282 LEU A O 1
ATOM 2257 N N . SER A 1 283 ? -24.168 -9.779 4.953 1.00 77.44 283 SER A N 1
ATOM 2258 C CA . SER A 1 283 ? -24.940 -8.723 4.263 1.00 77.44 283 SER A CA 1
ATOM 2259 C C . SER A 1 283 ? -24.470 -8.372 2.844 1.00 77.44 283 SER A C 1
ATOM 2261 O O . SER A 1 283 ? -25.313 -8.096 1.996 1.00 77.44 283 SER A O 1
ATOM 2263 N N . ASP A 1 284 ? -23.157 -8.399 2.579 1.00 65.44 284 ASP A N 1
ATOM 2264 C CA . ASP A 1 284 ? -22.534 -7.920 1.332 1.00 65.44 284 ASP A CA 1
ATOM 2265 C C . ASP A 1 284 ? -21.463 -8.896 0.795 1.00 65.44 284 ASP A C 1
ATOM 2267 O O . ASP A 1 284 ? -20.759 -9.543 1.573 1.00 65.44 284 ASP A O 1
ATOM 2271 N N . GLU A 1 285 ? -21.285 -8.973 -0.538 1.00 55.75 285 GLU A N 1
ATOM 2272 C CA . GLU A 1 285 ? -20.289 -9.858 -1.189 1.00 55.75 285 GLU A CA 1
ATOM 2273 C C . GLU A 1 285 ? -18.843 -9.306 -1.181 1.00 55.75 285 GLU A C 1
ATOM 2275 O O . GLU A 1 285 ? -17.920 -10.059 -1.481 1.00 55.75 285 GLU A O 1
ATOM 2280 N N . VAL A 1 286 ? -18.612 -8.022 -0.856 1.00 67.56 286 VAL A N 1
ATOM 2281 C CA . VAL A 1 286 ? -17.273 -7.383 -0.952 1.00 67.56 286 VAL A CA 1
ATOM 2282 C C . VAL A 1 286 ? -16.567 -7.286 0.405 1.00 67.56 286 VAL A C 1
ATOM 2284 O O . VAL A 1 286 ? -15.474 -7.821 0.546 1.00 67.56 286 VAL A O 1
ATOM 2287 N N . CYS A 1 287 ? -17.186 -6.640 1.397 1.00 79.62 287 CYS A N 1
ATOM 2288 C CA . CYS A 1 287 ? -16.805 -6.662 2.814 1.00 79.62 287 CYS A CA 1
ATOM 2289 C C . CYS A 1 287 ? -18.104 -6.642 3.632 1.00 79.62 287 CYS A C 1
ATOM 2291 O O . CYS A 1 287 ? -18.862 -5.683 3.497 1.00 79.62 287 CYS A O 1
ATOM 2293 N N . PRO A 1 288 ? -18.387 -7.658 4.461 1.00 83.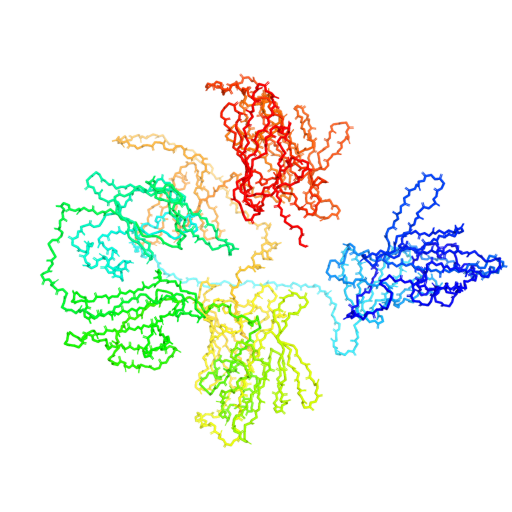25 288 PRO A N 1
ATOM 2294 C CA . PRO A 1 288 ? -19.645 -7.723 5.194 1.00 83.25 288 PRO A CA 1
ATOM 2295 C C . PRO A 1 288 ? -19.743 -6.601 6.229 1.00 83.25 288 PRO A C 1
ATOM 2297 O O . PRO A 1 288 ? -18.877 -6.459 7.092 1.00 83.25 288 PRO A O 1
ATOM 2300 N N . SER A 1 289 ? -20.822 -5.827 6.131 1.00 85.12 289 SER A N 1
ATOM 2301 C CA . SER A 1 289 ? -21.172 -4.751 7.061 1.00 85.12 289 SER A CA 1
ATOM 2302 C C . SER A 1 289 ? -21.937 -5.266 8.284 1.00 85.12 289 SER A C 1
ATOM 2304 O O . SER A 1 289 ? -21.827 -4.703 9.371 1.00 85.12 289 SER A O 1
ATOM 2306 N N . THR A 1 290 ? -22.674 -6.369 8.141 1.00 86.69 290 THR A N 1
ATOM 2307 C CA . THR A 1 290 ? -23.392 -7.056 9.220 1.00 86.69 290 THR A CA 1
ATOM 2308 C C . THR A 1 290 ? -23.450 -8.565 8.952 1.00 86.69 290 THR A C 1
ATOM 2310 O O . THR A 1 290 ? -23.122 -9.047 7.861 1.00 86.69 290 THR A O 1
ATOM 2313 N N . PHE A 1 291 ? -23.863 -9.334 9.960 1.00 89.00 291 PHE A N 1
ATOM 2314 C CA . PHE A 1 291 ? -24.182 -10.752 9.811 1.00 89.00 291 PHE A CA 1
ATOM 2315 C C . PHE A 1 291 ? -25.474 -11.090 10.555 1.00 89.00 291 PHE A C 1
ATOM 2317 O O . PHE A 1 291 ? -25.829 -10.441 11.537 1.00 89.00 291 PHE A O 1
ATOM 2324 N N . SER A 1 292 ? -26.182 -12.108 10.074 1.00 88.31 292 SER A N 1
ATOM 2325 C CA . SER A 1 292 ? -27.460 -12.549 10.630 1.00 88.31 292 SER A CA 1
ATOM 2326 C C . SER A 1 292 ? -27.490 -14.059 10.828 1.00 88.31 292 SER A C 1
ATOM 2328 O O . SER A 1 292 ? -26.935 -14.825 10.032 1.00 88.31 292 SER A O 1
ATOM 2330 N N . CYS A 1 293 ? -28.150 -14.482 11.902 1.00 88.88 293 CYS A N 1
ATOM 2331 C CA . CYS A 1 293 ? -28.374 -15.883 12.220 1.00 88.88 293 CYS A CA 1
ATOM 2332 C C . CYS A 1 293 ? -29.810 -16.323 11.898 1.00 88.88 293 CYS A C 1
ATOM 2334 O O . CYS A 1 293 ? -30.728 -15.497 11.903 1.00 88.88 293 CYS A O 1
ATOM 2336 N N . PRO A 1 294 ? -30.029 -17.622 11.620 1.00 87.38 294 PRO A N 1
ATOM 2337 C CA . PRO A 1 294 ? -31.369 -18.188 11.494 1.00 87.38 294 PRO A CA 1
ATOM 2338 C C . PRO A 1 294 ? -32.237 -17.926 12.736 1.00 87.38 294 PRO A C 1
ATOM 2340 O O . PRO A 1 294 ? -31.731 -17.708 13.838 1.00 87.38 294 PRO A O 1
ATOM 2343 N N . GLN A 1 295 ? -33.562 -17.969 12.568 1.00 78.69 295 GLN A N 1
ATOM 2344 C CA . GLN A 1 295 ? -34.503 -17.740 13.670 1.00 78.69 295 GLN A CA 1
ATOM 2345 C C . GLN A 1 295 ? -34.224 -18.692 14.849 1.00 78.69 295 GLN A C 1
ATOM 2347 O O . GLN A 1 295 ? -34.016 -19.885 14.643 1.00 78.69 295 GLN A O 1
ATOM 2352 N N . ASN A 1 296 ? -34.270 -18.158 16.076 1.00 80.56 296 ASN A N 1
ATOM 2353 C CA . ASN A 1 296 ? -33.963 -18.838 17.349 1.00 80.56 296 ASN A CA 1
ATOM 2354 C C . ASN A 1 296 ? -32.483 -19.170 17.612 1.00 80.56 296 ASN A C 1
ATOM 2356 O O . ASN A 1 296 ? -32.195 -19.884 18.572 1.00 80.56 296 ASN A O 1
ATOM 2360 N N . MET A 1 297 ? -31.553 -18.631 16.821 1.00 87.00 297 MET A N 1
ATOM 2361 C CA . MET A 1 297 ? -30.115 -18.729 17.083 1.00 87.00 297 MET A CA 1
ATOM 2362 C C . MET A 1 297 ? -29.548 -17.394 17.560 1.00 87.00 297 MET A C 1
ATOM 2364 O O . MET A 1 297 ? -30.016 -16.323 17.175 1.00 87.00 297 MET A O 1
ATOM 2368 N N . THR A 1 298 ? -28.517 -17.464 18.396 1.00 86.94 298 THR A N 1
ATOM 2369 C CA . THR A 1 298 ? -27.827 -16.292 18.937 1.00 86.94 298 THR A CA 1
ATOM 2370 C C . THR A 1 298 ? -26.619 -15.937 18.080 1.00 86.94 298 THR A C 1
ATOM 2372 O O . THR A 1 298 ? -25.785 -16.798 17.793 1.00 86.94 298 THR A O 1
ATOM 2375 N N . ASN A 1 299 ? -26.501 -14.656 17.720 1.00 86.69 299 ASN A N 1
ATOM 2376 C CA . ASN A 1 299 ? -25.303 -14.101 17.094 1.00 86.69 299 ASN A CA 1
ATOM 2377 C C . ASN A 1 299 ? -24.123 -14.194 18.069 1.00 86.69 299 ASN A C 1
ATOM 2379 O O . ASN A 1 299 ? -24.218 -13.704 19.199 1.00 86.69 299 ASN A O 1
ATOM 2383 N N . LEU A 1 300 ? -23.017 -14.776 17.612 1.00 87.69 300 LEU A N 1
ATOM 2384 C CA . LEU A 1 300 ? -21.744 -14.820 18.319 1.00 87.69 300 LEU A CA 1
ATOM 2385 C C . LEU A 1 300 ? -20.694 -14.048 17.521 1.00 87.69 300 LEU A C 1
ATOM 2387 O O . LEU A 1 300 ? -20.417 -14.384 16.368 1.00 87.69 300 LEU A O 1
ATOM 2391 N N . LEU A 1 301 ? -20.068 -13.069 18.170 1.00 86.75 301 LEU A N 1
ATOM 2392 C CA . LEU A 1 301 ? -18.863 -12.403 17.684 1.00 86.75 301 LEU A CA 1
ATOM 2393 C C . LEU A 1 301 ? -17.730 -12.642 18.685 1.00 86.75 301 LEU A C 1
ATOM 2395 O O . LEU A 1 301 ? -17.859 -12.319 19.867 1.00 86.75 301 LEU A O 1
ATOM 2399 N N . LEU A 1 302 ? -16.610 -13.175 18.205 1.00 82.56 302 LEU A N 1
ATOM 2400 C CA . LEU A 1 302 ? -15.378 -13.323 18.974 1.00 82.56 302 LEU A CA 1
ATOM 2401 C C . LEU A 1 302 ? -14.300 -12.426 18.368 1.00 82.56 302 LEU A C 1
ATOM 2403 O O . LEU A 1 302 ? -13.977 -12.523 17.182 1.00 82.56 302 LEU A O 1
ATOM 2407 N N . VAL A 1 303 ? -13.716 -11.588 19.212 1.00 79.56 303 VAL A N 1
ATOM 2408 C CA . VAL A 1 303 ? -12.511 -10.805 18.930 1.00 79.56 303 VAL A CA 1
ATOM 2409 C C . VAL A 1 303 ? -11.440 -11.179 19.965 1.00 79.56 303 VAL A C 1
ATOM 2411 O O . VAL A 1 303 ? -11.782 -11.737 21.010 1.00 79.56 303 VAL A O 1
ATOM 2414 N N . PRO A 1 304 ? -10.146 -10.889 19.743 1.00 67.00 304 PRO A N 1
ATOM 2415 C CA . PRO A 1 304 ? -9.068 -11.350 20.628 1.00 67.00 304 PRO A CA 1
ATOM 2416 C C . PRO A 1 304 ? -9.255 -10.993 22.110 1.00 67.00 304 PRO A C 1
ATOM 2418 O O . PRO A 1 304 ? -8.800 -11.723 22.985 1.00 67.00 304 PRO A O 1
ATOM 2421 N N . VAL A 1 305 ? -9.943 -9.881 22.385 1.00 61.09 305 VAL A N 1
ATOM 2422 C CA . VAL A 1 305 ? -10.101 -9.304 23.728 1.00 61.09 305 VAL A CA 1
ATOM 2423 C C . VAL A 1 305 ? -11.498 -9.551 24.318 1.00 61.09 305 VAL A C 1
ATOM 2425 O O . VAL A 1 305 ? -11.695 -9.402 25.522 1.00 61.09 305 VAL A O 1
ATOM 2428 N N . PHE A 1 306 ? -12.490 -9.919 23.501 1.00 73.69 306 PHE A N 1
ATOM 2429 C CA . PHE A 1 306 ? -13.894 -9.924 23.911 1.00 73.69 306 PHE A CA 1
ATOM 2430 C C . PHE A 1 306 ? -14.736 -10.933 23.125 1.00 73.69 306 PHE A C 1
ATOM 2432 O O . PHE A 1 306 ? -14.500 -11.200 21.950 1.00 73.69 306 PHE A O 1
ATOM 2439 N N . ALA A 1 307 ? -15.768 -11.453 23.781 1.00 74.19 307 ALA A N 1
ATOM 2440 C CA . ALA A 1 307 ? -16.805 -12.258 23.163 1.00 74.19 307 ALA A CA 1
ATOM 2441 C C . ALA A 1 307 ? -18.165 -11.632 23.457 1.00 74.19 307 ALA A C 1
ATOM 2443 O O . ALA A 1 307 ? -18.503 -11.415 24.623 1.00 74.19 307 ALA A O 1
ATOM 2444 N N . GLY A 1 308 ? -18.932 -11.356 22.409 1.00 76.12 308 GLY A N 1
ATOM 2445 C CA . GLY A 1 308 ? -20.253 -10.764 22.526 1.00 76.12 308 GLY A CA 1
ATOM 2446 C C . GLY A 1 308 ? -21.353 -11.692 22.016 1.00 76.12 308 GLY A C 1
ATOM 2447 O O . GLY A 1 308 ? -21.150 -12.477 21.087 1.00 76.12 308 GLY A O 1
ATOM 2448 N N . TYR A 1 309 ? -22.522 -11.586 22.651 1.00 78.25 309 TYR A N 1
ATOM 2449 C CA . TYR A 1 309 ? -23.708 -12.391 22.372 1.00 78.25 309 TYR A CA 1
ATOM 2450 C C . TYR A 1 309 ? -24.916 -11.493 22.112 1.00 78.25 309 TYR A C 1
ATOM 2452 O O . TYR A 1 309 ? -25.039 -10.439 22.739 1.00 78.25 309 TYR A O 1
ATOM 2460 N N . ASN A 1 310 ? -25.835 -11.946 21.252 1.00 68.56 310 ASN A N 1
ATOM 2461 C CA . ASN A 1 310 ? -27.189 -11.381 21.097 1.00 68.56 310 ASN A CA 1
ATOM 2462 C C . ASN A 1 310 ? -27.241 -9.862 20.840 1.00 68.56 310 ASN A C 1
ATOM 2464 O O . ASN A 1 310 ? -28.234 -9.212 21.143 1.00 68.56 310 ASN A O 1
ATOM 2468 N N . THR A 1 311 ? -26.185 -9.300 20.266 1.00 71.31 311 THR A N 1
ATOM 2469 C CA . THR A 1 311 ? -26.108 -7.885 19.902 1.00 71.31 311 THR A CA 1
ATOM 2470 C C . THR A 1 311 ? -25.997 -7.776 18.389 1.00 71.31 311 THR A C 1
ATOM 2472 O O . THR A 1 311 ? -25.378 -8.619 17.732 1.00 71.31 311 THR A O 1
ATOM 2475 N N . GLU A 1 312 ? -26.655 -6.774 17.813 1.00 77.25 312 GLU A N 1
ATOM 2476 C CA . GLU A 1 312 ? -26.423 -6.429 16.416 1.00 77.25 312 GLU A CA 1
ATOM 2477 C C . GLU A 1 312 ? -25.089 -5.683 16.317 1.00 77.25 312 GLU A C 1
ATOM 2479 O O . GLU A 1 312 ? -24.858 -4.678 17.001 1.00 77.25 312 GLU A O 1
ATOM 2484 N N . TYR A 1 313 ? -24.201 -6.204 15.473 1.00 81.44 313 TYR A N 1
ATOM 2485 C CA . TYR A 1 313 ? -22.890 -5.623 15.221 1.00 81.44 313 TYR A CA 1
ATOM 2486 C C . TYR A 1 313 ? -22.879 -4.956 13.859 1.00 81.44 313 TYR A C 1
ATOM 2488 O O . TYR A 1 313 ? -23.272 -5.570 12.864 1.00 81.44 313 TYR A O 1
ATOM 2496 N N . HIS A 1 314 ? -22.358 -3.735 13.812 1.00 84.19 314 HIS A N 1
ATOM 2497 C CA . HIS A 1 314 ? -21.982 -3.102 12.558 1.00 84.19 314 HIS A CA 1
ATOM 2498 C C . HIS A 1 314 ? -20.464 -3.197 12.395 1.00 84.19 314 HIS A C 1
ATOM 2500 O O . HIS A 1 314 ? -19.701 -2.781 13.269 1.00 84.19 314 HIS A O 1
ATOM 2506 N N . LEU A 1 315 ? -20.023 -3.778 11.286 1.00 88.06 315 LEU A N 1
ATOM 2507 C CA . LEU A 1 315 ? -18.631 -4.061 10.971 1.00 88.06 315 LEU A CA 1
ATOM 2508 C C . LEU A 1 315 ? -18.173 -3.099 9.878 1.00 88.06 315 LEU A C 1
ATOM 2510 O O . LEU A 1 315 ? -18.804 -2.990 8.830 1.00 88.06 315 LEU A O 1
ATOM 2514 N N . THR A 1 316 ? -17.060 -2.403 10.090 1.00 86.00 316 THR A N 1
ATOM 2515 C CA . THR A 1 316 ? -16.413 -1.642 9.013 1.00 86.00 316 THR A CA 1
ATOM 2516 C C . THR A 1 316 ? -14.958 -2.044 8.903 1.00 86.00 316 THR A C 1
ATOM 2518 O O . THR A 1 316 ? -14.221 -1.956 9.886 1.00 86.00 316 THR A O 1
ATOM 2521 N N . CYS A 1 317 ? -14.546 -2.456 7.710 1.00 85.31 317 CYS A N 1
ATOM 2522 C CA . CYS A 1 317 ? -13.148 -2.683 7.386 1.00 85.31 317 CYS A CA 1
ATOM 2523 C C . CYS A 1 317 ? -12.507 -1.360 6.950 1.00 85.31 317 CYS A C 1
ATOM 2525 O O . CYS A 1 317 ? -13.021 -0.691 6.054 1.00 85.31 317 CYS A O 1
ATOM 2527 N N . GLY A 1 318 ? -11.408 -0.971 7.589 1.00 81.69 318 GLY A N 1
ATOM 2528 C CA . GLY A 1 318 ? -10.598 0.185 7.204 1.00 81.69 318 GLY A CA 1
ATOM 2529 C C . GLY A 1 318 ? -9.114 -0.135 7.311 1.00 81.69 318 GLY A C 1
ATOM 2530 O O . GLY A 1 318 ? -8.752 -1.257 7.643 1.00 81.69 318 GLY A O 1
ATOM 2531 N N . ALA A 1 319 ? -8.259 0.848 7.049 1.00 76.88 319 ALA A N 1
ATOM 2532 C CA . ALA A 1 319 ? -6.830 0.747 7.317 1.00 76.88 319 ALA A CA 1
ATOM 2533 C C . ALA A 1 319 ? -6.438 1.666 8.484 1.00 76.88 319 ALA A C 1
ATOM 2535 O O . ALA A 1 319 ? -7.097 2.688 8.715 1.00 76.88 319 ALA A O 1
ATOM 2536 N N . ASP A 1 320 ? -5.412 1.289 9.242 1.00 71.00 320 ASP A N 1
ATOM 2537 C CA . ASP A 1 320 ? -4.775 2.173 10.219 1.00 71.00 320 ASP A CA 1
ATOM 2538 C C . ASP A 1 320 ? -3.780 3.147 9.562 1.00 71.00 320 ASP A C 1
ATOM 2540 O O . ASP A 1 320 ? -3.650 3.213 8.339 1.00 71.00 320 ASP A O 1
ATOM 2544 N N . GLU A 1 321 ? -3.075 3.923 10.386 1.00 60.44 321 GLU A N 1
ATOM 2545 C CA . GLU A 1 321 ? -2.052 4.883 9.950 1.00 60.44 321 GLU A CA 1
ATOM 2546 C C . GLU A 1 321 ? -0.858 4.240 9.215 1.00 60.44 321 GLU A C 1
ATOM 2548 O O . GLU A 1 321 ? -0.111 4.943 8.536 1.00 60.44 321 GLU A O 1
ATOM 2553 N N . PHE A 1 322 ? -0.713 2.913 9.290 1.00 57.94 322 PHE A N 1
ATOM 2554 C CA . PHE A 1 322 ? 0.329 2.125 8.631 1.00 57.94 322 PHE A CA 1
ATOM 2555 C C . PHE A 1 322 ? -0.197 1.321 7.433 1.00 57.94 322 PHE A C 1
ATOM 2557 O O . PHE A 1 322 ? 0.507 0.449 6.923 1.00 57.94 322 PHE A O 1
ATOM 2564 N N . ASN A 1 323 ? -1.414 1.611 6.954 1.00 60.81 323 ASN A N 1
ATOM 2565 C CA . ASN A 1 323 ? -2.094 0.851 5.900 1.00 60.81 323 ASN A CA 1
ATOM 2566 C C . ASN A 1 323 ? -2.412 -0.616 6.275 1.00 60.81 323 ASN A C 1
ATOM 2568 O O . ASN A 1 323 ? -2.692 -1.437 5.395 1.00 60.81 323 ASN A O 1
ATOM 2572 N N . THR A 1 324 ? -2.421 -0.963 7.565 1.00 67.75 324 THR A N 1
ATOM 2573 C CA . THR A 1 324 ? -2.797 -2.301 8.043 1.00 67.75 324 THR A CA 1
ATOM 2574 C C . THR A 1 324 ? -4.321 -2.415 8.094 1.00 67.75 324 THR A C 1
ATOM 2576 O O . THR A 1 324 ? -4.973 -1.570 8.713 1.00 67.75 324 THR A O 1
ATOM 2579 N N . PRO A 1 325 ? -4.934 -3.433 7.466 1.00 75.94 325 PRO A N 1
ATOM 2580 C CA . PRO A 1 325 ? -6.381 -3.585 7.480 1.00 75.94 325 PRO A CA 1
ATOM 2581 C C . PRO A 1 325 ? -6.898 -3.983 8.871 1.00 75.94 325 PRO A C 1
ATOM 2583 O O . PRO A 1 325 ? -6.535 -5.030 9.403 1.00 75.94 325 PRO A O 1
ATOM 2586 N N . LEU A 1 326 ? -7.787 -3.164 9.436 1.00 86.12 326 LEU A N 1
ATOM 2587 C CA . LEU A 1 326 ? -8.415 -3.349 10.743 1.00 86.12 326 LEU A CA 1
ATOM 2588 C C . LEU A 1 326 ? -9.942 -3.293 10.644 1.00 86.12 326 LEU A C 1
ATOM 2590 O O . LEU A 1 326 ? -10.527 -2.392 10.034 1.00 86.12 326 LEU A O 1
ATOM 2594 N N . TRP A 1 327 ? -10.603 -4.215 11.338 1.00 87.62 327 TRP A N 1
ATOM 2595 C CA . TRP A 1 327 ? -12.023 -4.129 11.646 1.00 87.62 327 TRP A CA 1
ATOM 2596 C C . TRP A 1 327 ? -12.269 -3.102 12.743 1.00 87.62 327 TRP A C 1
ATOM 2598 O O . TRP A 1 327 ? -11.661 -3.167 13.808 1.00 87.62 327 TRP A O 1
ATOM 2608 N N . LYS A 1 328 ? -13.227 -2.203 12.523 1.00 86.06 328 LYS A N 1
ATOM 2609 C CA . LYS A 1 328 ? -13.891 -1.444 13.588 1.00 86.06 328 LYS A CA 1
ATOM 2610 C C . LYS A 1 328 ? -15.263 -2.068 13.808 1.00 86.06 328 LYS A C 1
ATOM 2612 O O . LYS A 1 328 ? -16.090 -2.091 12.894 1.00 86.06 328 LYS A O 1
ATOM 2617 N N . VAL A 1 329 ? -15.471 -2.607 15.004 1.00 84.12 329 VAL A N 1
ATOM 2618 C CA . VAL A 1 329 ? -16.732 -3.237 15.414 1.00 84.12 329 VAL A CA 1
ATOM 2619 C C . VAL A 1 329 ? -17.529 -2.238 16.243 1.00 84.12 329 VAL A C 1
ATOM 2621 O O . VAL A 1 329 ? -17.042 -1.794 17.281 1.00 84.12 329 VAL A O 1
ATOM 2624 N N . PHE A 1 330 ? -18.745 -1.913 15.811 1.00 82.31 330 PHE A N 1
ATOM 2625 C CA . PHE A 1 330 ? -19.676 -1.050 16.537 1.00 82.31 330 PHE A CA 1
ATOM 2626 C C . PHE A 1 330 ? -20.804 -1.878 17.154 1.00 82.31 330 PHE A C 1
ATOM 2628 O O . PHE A 1 330 ? -21.412 -2.716 16.482 1.00 82.31 330 PHE A O 1
ATOM 2635 N N . LEU A 1 331 ? -21.105 -1.612 18.425 1.00 78.75 331 LEU A N 1
ATOM 2636 C CA . LEU A 1 331 ? -22.276 -2.146 19.119 1.00 78.75 331 LEU A CA 1
ATOM 2637 C C . LEU A 1 331 ? -23.455 -1.189 18.911 1.00 78.75 331 LEU A C 1
ATOM 2639 O O . LEU A 1 331 ? -23.409 -0.052 19.376 1.00 78.75 331 LEU A O 1
ATOM 2643 N N . LEU A 1 332 ? -24.521 -1.637 18.243 1.00 69.94 332 LEU A N 1
ATOM 2644 C CA . LEU A 1 332 ? -25.684 -0.787 17.934 1.00 69.94 332 LEU A CA 1
ATOM 2645 C C . LEU A 1 332 ? -26.424 -0.271 19.181 1.00 69.94 332 LEU A C 1
ATOM 2647 O O . LEU A 1 332 ? -27.057 0.781 19.128 1.00 69.94 332 LEU A O 1
ATOM 2651 N N . GLU A 1 333 ? -26.307 -0.966 20.315 1.00 70.50 333 GLU A N 1
ATOM 2652 C CA . GLU A 1 333 ? -26.928 -0.559 21.583 1.00 70.50 333 GLU A CA 1
ATOM 2653 C C . GLU A 1 333 ? -26.129 0.511 22.349 1.00 70.50 333 GLU A C 1
ATOM 2655 O O . GLU A 1 333 ? -26.668 1.146 23.256 1.00 70.50 333 GLU A O 1
ATOM 2660 N N . VAL A 1 334 ? -24.855 0.733 21.998 1.00 67.12 334 VAL A N 1
ATOM 2661 C CA . VAL A 1 334 ? -23.960 1.664 22.700 1.00 67.12 334 VAL A CA 1
ATOM 2662 C C . VAL A 1 334 ? -23.299 2.590 21.682 1.00 67.12 334 VAL A C 1
ATOM 2664 O O . VAL A 1 334 ? -22.226 2.307 21.149 1.00 67.12 334 VAL A O 1
ATOM 2667 N N . THR A 1 335 ? -23.945 3.724 21.409 1.00 50.38 335 THR A N 1
ATOM 2668 C CA . THR A 1 335 ? -23.358 4.792 20.590 1.00 50.38 335 THR A CA 1
ATOM 2669 C C . THR A 1 335 ? -22.029 5.237 21.215 1.00 50.38 335 THR A C 1
ATOM 2671 O O . THR A 1 335 ? -22.006 5.550 22.402 1.00 50.38 335 THR A O 1
ATOM 2674 N N . ASP A 1 336 ? -20.952 5.257 20.422 1.00 56.28 336 ASP A N 1
ATOM 2675 C CA . ASP A 1 336 ? -19.568 5.671 20.749 1.00 56.28 336 ASP A CA 1
ATOM 2676 C C . ASP A 1 336 ? -18.566 4.596 21.207 1.00 56.28 336 ASP A C 1
ATOM 2678 O O . ASP A 1 336 ? -17.392 4.922 21.405 1.00 56.28 336 ASP A O 1
ATOM 2682 N N . PHE A 1 337 ? -18.943 3.316 21.305 1.00 63.06 337 PHE A N 1
ATOM 2683 C CA . PHE A 1 337 ? -17.982 2.263 21.656 1.00 63.06 337 PHE A CA 1
ATOM 2684 C C . PHE A 1 337 ? -17.587 1.410 20.448 1.00 63.06 337 PHE A C 1
ATOM 2686 O O . PHE A 1 337 ? -18.401 0.660 19.908 1.00 63.06 337 PHE A O 1
ATOM 2693 N N . PHE A 1 338 ? -16.322 1.518 20.034 1.00 73.38 338 PHE A N 1
ATOM 2694 C CA . PHE A 1 338 ? -15.725 0.646 19.026 1.00 73.38 338 PHE A CA 1
ATOM 2695 C C . PHE A 1 338 ? -14.360 0.145 19.487 1.00 73.38 338 PHE A C 1
ATOM 2697 O O . PHE A 1 338 ? -13.641 0.844 20.204 1.00 73.38 338 PHE A O 1
ATOM 2704 N N . PHE A 1 339 ? -13.981 -1.039 19.015 1.00 74.38 339 PHE A N 1
ATOM 2705 C CA . PHE A 1 339 ? -12.621 -1.543 19.164 1.00 74.38 339 PHE A CA 1
ATOM 2706 C C . PHE A 1 339 ? -12.035 -1.896 17.801 1.00 74.38 339 PHE A C 1
ATOM 2708 O O . PHE A 1 339 ? -12.720 -2.548 17.004 1.00 74.38 339 PHE A O 1
ATOM 2715 N N . PRO A 1 340 ? -10.792 -1.473 17.523 1.00 78.81 340 PRO A N 1
ATOM 2716 C CA . PRO A 1 340 ? -10.054 -1.944 16.369 1.00 78.81 340 PRO A CA 1
ATOM 2717 C C . PRO A 1 340 ? -9.566 -3.378 16.607 1.00 78.81 340 PRO A C 1
ATOM 2719 O O . PRO A 1 340 ? -9.087 -3.711 17.691 1.00 78.81 340 PRO A O 1
ATOM 2722 N N . THR A 1 341 ? -9.671 -4.235 15.597 1.00 79.31 341 THR A N 1
ATOM 2723 C CA . THR A 1 341 ? -9.096 -5.582 15.636 1.00 79.31 341 THR A CA 1
ATOM 2724 C C . THR A 1 341 ? -8.707 -6.057 14.240 1.00 79.31 341 THR A C 1
ATOM 2726 O O . THR A 1 341 ? -9.404 -5.785 13.269 1.00 79.31 341 THR A O 1
ATOM 2729 N N . GLU A 1 342 ? -7.583 -6.757 14.118 1.00 74.94 342 GLU A N 1
ATOM 2730 C CA . GLU A 1 342 ? -7.074 -7.252 12.830 1.00 74.94 342 GLU A CA 1
ATOM 2731 C C . GLU A 1 342 ? -7.941 -8.370 12.234 1.00 74.94 342 GLU A C 1
ATOM 2733 O O . GLU A 1 342 ? -8.027 -8.524 11.012 1.00 74.94 342 GLU A O 1
ATOM 2738 N N . TYR A 1 343 ? -8.608 -9.151 13.088 1.00 83.12 343 TYR A N 1
ATOM 2739 C CA . TYR A 1 343 ? -9.445 -10.268 12.671 1.00 83.12 343 TYR A CA 1
ATOM 2740 C C . TYR A 1 343 ? -10.632 -10.485 13.607 1.00 83.12 343 TYR A C 1
ATOM 2742 O O . TYR A 1 343 ? -10.562 -10.231 14.809 1.00 83.12 343 TYR A O 1
ATOM 2750 N N . ILE A 1 344 ? -11.723 -11.004 13.047 1.00 88.06 344 ILE A N 1
ATOM 2751 C CA . ILE A 1 344 ? -12.937 -11.354 13.792 1.00 88.06 344 ILE A CA 1
ATOM 2752 C C . ILE A 1 344 ? -13.396 -12.771 13.445 1.00 88.06 344 ILE A C 1
ATOM 2754 O O . ILE A 1 344 ? -13.289 -13.195 12.290 1.00 88.06 344 ILE A O 1
ATOM 2758 N N . TYR A 1 345 ? -13.940 -13.488 14.430 1.00 89.38 345 TYR A N 1
ATOM 2759 C CA . TYR A 1 345 ? -14.666 -14.738 14.205 1.00 89.38 345 TYR A CA 1
ATOM 2760 C C . TYR A 1 345 ? -16.156 -14.520 14.448 1.00 89.38 345 TYR A C 1
ATOM 2762 O O . TYR A 1 345 ? -16.546 -13.944 15.464 1.00 89.38 345 TYR A O 1
ATOM 2770 N N . ILE A 1 346 ? -16.987 -15.016 13.537 1.00 91.94 346 ILE A N 1
ATOM 2771 C CA . ILE A 1 346 ? -18.447 -14.935 13.643 1.00 91.94 346 ILE A CA 1
ATOM 2772 C C . ILE A 1 346 ? -19.082 -16.320 13.535 1.00 91.94 346 ILE A C 1
ATOM 2774 O O . ILE A 1 346 ? -18.640 -17.160 12.749 1.00 91.94 346 ILE A O 1
ATOM 2778 N N . SER A 1 347 ? -20.131 -16.554 14.319 1.00 92.94 347 SER A N 1
ATOM 2779 C CA . SER A 1 347 ? -20.903 -17.801 14.322 1.00 92.94 347 SER A CA 1
ATOM 2780 C C . SER A 1 347 ? -22.342 -17.545 14.765 1.00 92.94 347 SER A C 1
ATOM 2782 O O . SER A 1 347 ? -22.652 -16.522 15.375 1.00 92.94 347 SER A O 1
ATOM 2784 N N . CYS A 1 348 ? -23.209 -18.516 14.517 1.00 91.75 348 CYS A N 1
ATOM 2785 C CA . CYS A 1 348 ? -24.514 -18.656 15.152 1.00 91.75 348 CYS A CA 1
ATOM 2786 C C . CYS A 1 348 ? -24.466 -19.792 16.171 1.00 91.75 348 CYS A C 1
ATOM 2788 O O . CYS A 1 348 ? -23.854 -20.823 15.889 1.00 91.75 348 CYS A O 1
ATOM 2790 N N . ILE A 1 349 ? -25.094 -19.609 17.333 1.00 89.69 349 ILE A N 1
ATOM 2791 C CA . ILE A 1 349 ? -25.215 -20.639 18.376 1.00 89.69 349 ILE A CA 1
ATOM 2792 C C . ILE A 1 349 ? -26.679 -21.052 18.501 1.00 89.69 349 ILE A C 1
ATOM 2794 O O . ILE A 1 349 ? -27.543 -20.191 18.695 1.00 89.69 349 ILE A O 1
ATOM 2798 N N . ASP A 1 350 ? -26.951 -22.356 18.471 1.00 85.75 350 ASP A N 1
ATOM 2799 C CA . ASP A 1 350 ? -28.245 -22.904 18.882 1.00 85.75 350 ASP A CA 1
ATOM 2800 C C . ASP A 1 350 ? -28.201 -23.401 20.337 1.00 85.75 350 ASP A C 1
ATOM 2802 O O . ASP A 1 350 ? -27.743 -24.505 20.635 1.00 85.75 350 ASP A O 1
ATOM 2806 N N . TYR A 1 351 ? -28.716 -22.587 21.263 1.00 83.25 351 TYR A N 1
ATOM 2807 C CA . TYR A 1 351 ? -28.834 -22.965 22.677 1.00 83.25 351 TYR A CA 1
ATOM 2808 C C . TYR A 1 351 ? -29.896 -24.044 22.938 1.00 83.25 351 TYR A C 1
ATOM 2810 O O . TYR A 1 351 ? -29.906 -24.643 24.016 1.00 83.25 351 TYR A O 1
ATOM 2818 N N . ASN A 1 352 ? -30.797 -24.300 21.986 1.00 81.06 352 ASN A N 1
ATOM 2819 C CA . ASN A 1 352 ? -31.890 -25.259 22.159 1.00 81.06 352 ASN A CA 1
ATOM 2820 C C . ASN A 1 352 ? -31.456 -26.697 21.869 1.00 81.06 352 ASN A C 1
ATOM 2822 O O . ASN A 1 352 ? -32.123 -27.633 22.316 1.00 81.06 352 ASN A O 1
ATOM 2826 N N . THR A 1 353 ? -30.335 -26.869 21.168 1.00 75.81 353 THR A N 1
ATOM 2827 C CA . THR A 1 353 ? -29.810 -28.173 20.760 1.00 75.81 353 THR A CA 1
ATOM 2828 C C . THR A 1 353 ? -28.437 -28.403 21.400 1.00 75.81 353 THR A C 1
ATOM 2830 O O . THR A 1 353 ? -27.408 -28.319 20.728 1.00 75.81 353 THR A O 1
ATOM 2833 N N . PRO A 1 354 ? -28.372 -28.672 22.720 1.00 74.81 354 PRO A N 1
ATOM 2834 C CA . PRO A 1 354 ? -27.118 -29.046 23.350 1.00 74.81 354 PRO A CA 1
ATOM 2835 C C . PRO A 1 354 ? -26.623 -30.351 22.725 1.00 74.81 354 PRO A C 1
ATOM 2837 O O . PRO A 1 354 ? -27.296 -31.387 22.771 1.00 74.81 354 PRO A O 1
ATOM 2840 N N . ILE A 1 355 ? -25.427 -30.309 22.150 1.00 77.19 355 ILE A N 1
ATOM 2841 C CA . ILE A 1 355 ? -24.719 -31.509 21.728 1.00 77.19 355 ILE A CA 1
ATOM 2842 C C . ILE A 1 355 ? -24.386 -32.231 23.023 1.00 77.19 355 ILE A C 1
ATOM 2844 O O . ILE A 1 355 ? -23.658 -31.674 23.838 1.00 77.19 355 ILE A O 1
ATOM 2848 N N . VAL A 1 356 ? -24.936 -33.433 23.239 1.00 60.78 356 VAL A N 1
ATOM 2849 C CA . VAL A 1 356 ? -24.598 -34.267 24.402 1.00 60.78 356 VAL A CA 1
ATOM 2850 C C . VAL A 1 356 ? -23.075 -34.385 24.428 1.00 60.78 356 VAL A C 1
ATOM 2852 O O . VAL A 1 356 ? -22.516 -35.096 23.585 1.00 60.78 356 VAL A O 1
ATOM 2855 N N . PRO A 1 357 ? -22.379 -33.668 25.330 1.00 53.22 357 PRO A N 1
ATOM 2856 C CA . PRO A 1 357 ? -20.941 -33.729 25.326 1.00 53.22 357 PRO A CA 1
ATOM 2857 C C . PRO A 1 357 ? -20.594 -35.141 25.792 1.00 53.22 357 PRO A C 1
ATOM 2859 O O . PRO A 1 357 ? -21.231 -35.657 26.723 1.00 53.22 357 PRO A O 1
ATOM 2862 N N . PRO A 1 358 ? -19.610 -35.811 25.179 1.00 51.81 358 PRO A N 1
ATOM 2863 C CA . PRO A 1 358 ? -19.080 -37.007 25.801 1.00 51.81 358 PRO A CA 1
ATOM 2864 C C . PRO A 1 358 ? -18.637 -36.639 27.233 1.00 51.81 358 PRO A C 1
ATOM 2866 O O . PRO A 1 358 ? -18.235 -35.496 27.469 1.00 51.81 358 PRO A O 1
ATOM 2869 N N . PRO A 1 359 ? -18.800 -37.544 28.214 1.00 46.94 359 PRO A N 1
ATOM 2870 C CA . PRO A 1 359 ? -18.782 -37.223 29.638 1.00 46.94 359 PRO A CA 1
ATOM 2871 C C . PRO A 1 359 ? -17.362 -36.865 30.077 1.00 46.94 359 PRO A C 1
ATOM 2873 O O . PRO A 1 359 ? -16.626 -37.690 30.609 1.00 46.94 359 PRO A O 1
ATOM 2876 N N . PHE A 1 360 ? -16.957 -35.629 29.828 1.00 53.09 360 PHE A N 1
ATOM 2877 C CA . PHE A 1 360 ? -15.625 -35.150 30.132 1.00 53.09 360 PHE A CA 1
ATOM 2878 C C . PHE A 1 360 ? -15.758 -33.865 30.927 1.00 53.09 360 PHE A C 1
ATOM 2880 O O . PHE A 1 360 ? -15.894 -32.767 30.398 1.00 53.09 360 PHE A O 1
ATOM 2887 N N . THR A 1 361 ? -15.721 -34.021 32.246 1.00 53.25 361 THR A N 1
ATOM 2888 C CA . THR A 1 361 ? -15.266 -32.948 33.122 1.00 53.25 361 THR A CA 1
ATOM 2889 C C . THR A 1 361 ? -13.800 -32.688 32.771 1.00 53.25 361 THR A C 1
ATOM 2891 O O . THR A 1 361 ? -13.002 -33.624 32.927 1.00 53.25 361 THR A O 1
ATOM 2894 N N . PRO A 1 362 ? -13.423 -31.492 32.284 1.00 55.06 362 PRO A N 1
ATOM 2895 C CA . PRO A 1 362 ? -12.017 -31.151 32.125 1.00 55.06 362 PRO A CA 1
ATOM 2896 C C . PRO A 1 362 ? -11.351 -31.336 33.486 1.00 55.06 362 PRO A C 1
ATOM 2898 O O . PRO A 1 362 ? -11.762 -30.733 34.475 1.00 55.06 362 PRO A O 1
ATOM 2901 N N . LYS A 1 363 ? -10.410 -32.279 33.569 1.00 64.69 363 LYS A N 1
ATOM 2902 C CA . LYS A 1 363 ? -9.725 -32.564 34.833 1.00 64.69 363 LYS A CA 1
ATOM 2903 C C . LYS A 1 363 ? -8.645 -31.519 35.079 1.00 64.69 363 LYS A C 1
ATOM 2905 O O . LYS A 1 363 ? -8.465 -31.103 36.208 1.00 64.69 363 LYS A O 1
ATOM 2910 N N . CYS A 1 364 ? -7.957 -31.074 34.039 1.00 73.50 364 CYS A N 1
ATOM 2911 C CA . CYS A 1 364 ? -6.783 -30.227 34.166 1.00 73.50 364 CYS A CA 1
ATOM 2912 C C . CYS A 1 364 ? -7.139 -28.732 34.191 1.00 73.50 364 CYS A C 1
ATOM 2914 O O . CYS A 1 364 ? -7.712 -28.229 33.230 1.00 73.50 364 CYS A O 1
ATOM 2916 N N . ASP A 1 365 ? -6.775 -28.041 35.278 1.00 79.50 365 ASP A N 1
ATOM 2917 C CA . ASP A 1 365 ? -6.993 -26.598 35.499 1.00 79.50 365 ASP A CA 1
ATOM 2918 C C . ASP A 1 365 ? -5.656 -25.831 35.481 1.00 79.50 365 ASP A C 1
ATOM 2920 O O . ASP A 1 365 ? -5.346 -25.035 36.367 1.00 79.50 365 ASP A O 1
ATOM 2924 N N . CYS A 1 366 ? -4.800 -26.130 34.498 1.00 85.00 366 CYS A N 1
ATOM 2925 C CA . CYS A 1 366 ? -3.570 -25.368 34.298 1.00 85.00 366 CYS A CA 1
ATOM 2926 C C . CYS A 1 366 ? -3.847 -24.081 33.509 1.00 85.00 366 CYS A C 1
ATOM 2928 O O . CYS A 1 366 ? -4.631 -24.070 32.558 1.00 85.00 366 CYS A O 1
ATOM 2930 N N . LEU A 1 367 ? -3.157 -22.997 33.871 1.00 84.38 367 LEU A N 1
ATOM 2931 C CA . LEU A 1 367 ? -3.329 -21.688 33.246 1.00 84.38 367 LEU A CA 1
ATOM 2932 C C . LEU A 1 367 ? -2.723 -21.665 31.838 1.00 84.38 367 LEU A C 1
ATOM 2934 O O . LEU A 1 367 ? -1.548 -21.979 31.665 1.00 84.38 367 LEU A O 1
ATOM 2938 N N . SER A 1 368 ? -3.485 -21.249 30.834 1.00 85.31 368 SER A N 1
ATOM 2939 C CA . SER A 1 368 ? -2.971 -20.996 29.487 1.00 85.31 368 SER A CA 1
ATOM 2940 C C . SER A 1 368 ? -3.526 -19.690 28.924 1.00 85.31 368 SER A C 1
ATOM 2942 O O . SER A 1 368 ? -4.636 -19.275 29.273 1.00 85.31 368 SER A O 1
ATOM 2944 N N . SER A 1 369 ? -2.738 -19.004 28.097 1.00 83.38 369 SER A N 1
ATOM 2945 C CA . SER A 1 369 ? -3.122 -17.712 27.519 1.00 83.38 369 SER A CA 1
ATOM 2946 C C . SER A 1 369 ? -2.334 -17.391 26.253 1.00 83.38 369 SER A C 1
ATOM 2948 O O . SER A 1 369 ? -1.252 -17.923 26.026 1.00 83.38 369 SER A O 1
ATOM 2950 N N . PHE A 1 370 ? -2.848 -16.472 25.440 1.00 82.88 370 PHE A N 1
ATOM 2951 C CA . PHE A 1 370 ? -2.032 -15.864 24.394 1.00 82.88 370 PHE A CA 1
ATOM 2952 C C . PHE A 1 370 ? -0.934 -14.996 25.017 1.00 82.88 370 PHE A C 1
ATOM 2954 O O . PHE A 1 370 ? -1.152 -14.395 26.074 1.00 82.88 370 PHE A O 1
ATOM 2961 N N . LEU A 1 371 ? 0.225 -14.920 24.361 1.00 83.69 371 LEU A N 1
ATOM 2962 C CA . LEU A 1 371 ? 1.195 -13.864 24.657 1.00 83.69 371 LEU A CA 1
ATOM 2963 C C . LEU A 1 371 ? 0.605 -12.512 24.250 1.00 83.69 371 LEU A C 1
ATOM 2965 O O . LEU A 1 371 ? -0.022 -12.397 23.191 1.00 83.69 371 LEU A O 1
ATOM 2969 N N . ASN A 1 372 ? 0.792 -11.501 25.094 1.00 75.88 372 ASN A N 1
ATOM 2970 C CA . ASN A 1 372 ? 0.399 -10.134 24.771 1.00 75.88 372 ASN A CA 1
ATOM 2971 C C . ASN A 1 372 ? 1.537 -9.397 24.035 1.00 75.88 372 ASN A C 1
ATOM 2973 O O . ASN A 1 372 ? 2.692 -9.822 24.062 1.00 75.88 372 ASN A O 1
ATOM 2977 N N . GLU A 1 373 ? 1.213 -8.282 23.375 1.00 65.88 373 GLU A N 1
ATOM 2978 C CA . GLU A 1 373 ? 2.210 -7.505 22.622 1.00 65.88 373 GLU A CA 1
ATOM 2979 C C . GLU A 1 373 ? 3.327 -6.924 23.503 1.00 65.88 373 GLU A C 1
ATOM 2981 O O . GLU A 1 373 ? 4.449 -6.746 23.029 1.00 65.88 373 GLU A O 1
ATOM 2986 N N . GLU A 1 374 ? 3.037 -6.650 24.779 1.00 70.00 374 GLU A N 1
ATOM 2987 C CA . GLU A 1 374 ? 4.012 -6.142 25.752 1.00 70.00 374 GLU A CA 1
ATOM 2988 C C . GLU A 1 374 ? 5.065 -7.199 26.127 1.00 70.00 374 GLU A C 1
ATOM 2990 O O . GLU A 1 374 ? 6.211 -6.862 26.409 1.00 70.00 374 GLU A O 1
ATOM 2995 N N . GLU A 1 375 ? 4.703 -8.483 26.107 1.00 67.69 375 GLU A N 1
ATOM 2996 C CA . GLU A 1 375 ? 5.586 -9.616 26.399 1.00 67.69 375 GLU A CA 1
ATOM 2997 C C . GLU A 1 375 ? 6.403 -10.062 25.182 1.00 67.69 375 GLU A C 1
ATOM 2999 O O . GLU A 1 375 ? 7.401 -10.767 25.336 1.00 67.69 375 GLU A O 1
ATOM 3004 N N . THR A 1 376 ? 6.005 -9.653 23.976 1.00 66.62 376 THR A N 1
ATOM 3005 C CA . THR A 1 376 ? 6.643 -10.040 22.710 1.00 66.62 376 THR A CA 1
ATOM 3006 C C . THR A 1 376 ? 7.281 -8.852 22.000 1.00 66.62 376 THR A C 1
ATOM 3008 O O . THR A 1 376 ? 7.184 -8.719 20.775 1.00 66.62 376 THR A O 1
ATOM 3011 N N . VAL A 1 377 ? 7.942 -7.975 22.759 1.00 58.22 377 VAL A N 1
ATOM 3012 C CA . VAL A 1 377 ? 8.749 -6.883 22.198 1.00 58.22 377 VAL A CA 1
ATOM 3013 C C . VAL A 1 377 ? 9.730 -7.472 21.179 1.00 58.22 377 VAL A C 1
ATOM 3015 O O . VAL A 1 377 ? 10.468 -8.406 21.482 1.00 58.22 377 VAL A O 1
ATOM 3018 N N . GLY A 1 378 ? 9.682 -6.974 19.942 1.00 57.56 378 GLY A N 1
ATOM 3019 C CA . GLY A 1 378 ? 10.480 -7.510 18.835 1.00 57.56 378 GLY A CA 1
ATOM 3020 C C . GLY A 1 378 ? 9.749 -8.451 17.876 1.00 57.56 378 GLY A C 1
ATOM 3021 O O . GLY A 1 378 ? 10.342 -8.811 16.867 1.00 57.56 378 GLY A O 1
ATOM 3022 N N . TYR A 1 379 ? 8.478 -8.811 18.091 1.00 66.25 379 TYR A N 1
ATOM 3023 C CA . TYR A 1 379 ? 7.718 -9.707 17.199 1.00 66.25 379 TYR A CA 1
ATOM 3024 C C . TYR A 1 379 ? 6.409 -9.075 16.703 1.00 66.25 379 TYR A C 1
ATOM 3026 O O . TYR A 1 379 ? 5.736 -8.366 17.450 1.00 66.25 379 TYR A O 1
ATOM 3034 N N . TYR A 1 380 ? 6.040 -9.331 15.441 1.00 69.81 380 TYR A N 1
ATOM 3035 C CA . TYR A 1 380 ? 4.697 -9.033 14.926 1.00 69.81 380 TYR A CA 1
ATOM 3036 C C . TYR A 1 380 ? 3.801 -10.257 15.130 1.00 69.81 380 TYR A C 1
ATOM 3038 O O . TYR A 1 380 ? 3.944 -11.263 14.425 1.00 69.81 380 TYR A O 1
ATOM 3046 N N . ILE A 1 381 ? 2.933 -10.190 16.140 1.00 78.25 381 ILE A N 1
ATOM 3047 C CA . ILE A 1 381 ? 2.105 -11.313 16.578 1.00 78.25 381 ILE A CA 1
ATOM 3048 C C . ILE A 1 381 ? 0.886 -11.461 15.671 1.00 78.25 381 ILE A C 1
ATOM 3050 O O . ILE A 1 381 ? 0.040 -10.583 15.602 1.00 78.25 381 ILE A O 1
ATOM 3054 N N . GLN A 1 382 ? 0.772 -12.609 15.012 1.00 76.56 382 GLN A N 1
ATOM 3055 C CA . GLN A 1 382 ? -0.367 -13.010 14.191 1.00 76.56 382 GLN A CA 1
ATOM 3056 C C . GLN A 1 382 ? -1.029 -14.236 14.816 1.00 76.56 382 GLN A C 1
ATOM 3058 O O . GLN A 1 382 ? -0.838 -15.375 14.386 1.00 76.56 382 GLN A O 1
ATOM 3063 N N . ASN A 1 383 ? -1.788 -14.006 15.887 1.00 76.56 383 ASN A N 1
ATOM 3064 C CA . ASN A 1 383 ? -2.433 -15.081 16.644 1.00 76.56 383 ASN A CA 1
ATOM 3065 C C . ASN A 1 383 ? -3.477 -15.867 15.825 1.00 76.56 383 ASN A C 1
ATOM 3067 O O . ASN A 1 383 ? -3.780 -17.006 16.171 1.00 76.56 383 ASN A O 1
ATOM 3071 N N . ASP A 1 384 ? -3.968 -15.327 14.707 1.00 66.25 384 ASP A N 1
ATOM 3072 C CA . ASP A 1 384 ? -4.839 -16.040 13.763 1.00 66.25 384 ASP A CA 1
ATOM 3073 C C . ASP A 1 384 ? -4.121 -17.162 12.985 1.00 66.25 384 ASP A C 1
ATOM 3075 O O . ASP A 1 384 ? -4.760 -18.047 12.407 1.00 66.25 384 ASP A O 1
ATOM 3079 N N . LEU A 1 385 ? -2.785 -17.172 13.003 1.00 76.06 385 LEU A N 1
ATOM 3080 C CA . LEU A 1 385 ? -1.968 -18.250 12.445 1.00 76.06 385 LEU A CA 1
ATOM 3081 C C . LEU A 1 385 ? -1.709 -19.389 13.432 1.00 76.06 385 LEU A C 1
ATOM 3083 O O . LEU A 1 385 ? -1.123 -20.398 13.026 1.00 76.06 385 LEU A O 1
ATOM 3087 N N . VAL A 1 386 ? -2.137 -19.263 14.692 1.00 80.69 386 VAL A N 1
ATOM 3088 C CA . VAL A 1 386 ? -2.001 -20.340 15.676 1.00 80.69 386 VAL A CA 1
ATOM 3089 C C . VAL A 1 386 ? -2.812 -21.543 15.209 1.00 80.69 386 VAL A C 1
ATOM 3091 O O . VAL A 1 386 ? -4.016 -21.478 14.973 1.00 80.69 386 VAL A O 1
ATOM 3094 N N . SER A 1 387 ? -2.123 -22.667 15.062 1.00 79.88 387 SER A N 1
ATOM 3095 C CA . SER A 1 387 ? -2.708 -23.971 14.795 1.00 79.88 387 SER A CA 1
ATOM 3096 C C . SER A 1 387 ? -2.503 -24.827 16.030 1.00 79.88 387 SER A C 1
ATOM 3098 O O . SER A 1 387 ? -1.377 -25.231 16.322 1.00 79.88 387 SER A O 1
ATOM 3100 N N . MET A 1 388 ? -3.586 -25.113 16.750 1.00 82.06 388 MET A N 1
ATOM 3101 C CA . MET A 1 388 ? -3.519 -25.844 18.009 1.00 82.06 388 MET A CA 1
ATOM 3102 C C . MET A 1 388 ? -4.388 -27.097 17.996 1.00 82.06 388 MET A C 1
ATOM 3104 O O . MET A 1 388 ? -5.535 -27.095 17.554 1.00 82.06 388 MET A O 1
ATOM 3108 N N . LYS A 1 389 ? -3.837 -28.178 18.541 1.00 81.69 389 LYS A N 1
ATOM 3109 C CA . LYS A 1 389 ? -4.527 -29.425 18.833 1.00 81.69 389 LYS A CA 1
ATOM 3110 C C . LYS A 1 389 ? -4.571 -29.611 20.344 1.00 81.69 389 LYS A C 1
ATOM 3112 O O . LYS A 1 389 ? -3.557 -29.905 20.971 1.00 81.69 389 LYS A O 1
ATOM 3117 N N . VAL A 1 390 ? -5.762 -29.457 20.911 1.00 81.25 390 VAL A N 1
ATOM 3118 C CA . VAL A 1 390 ? -6.026 -29.690 22.336 1.00 81.25 390 VAL A CA 1
ATOM 3119 C C . VAL A 1 390 ? -6.671 -31.061 22.510 1.00 81.25 390 VAL A C 1
ATOM 3121 O O . VAL A 1 390 ? -7.657 -31.375 21.831 1.00 81.25 390 VAL A O 1
ATOM 3124 N N . ASP A 1 391 ? -6.111 -31.891 23.386 1.00 80.12 391 ASP A N 1
ATOM 3125 C CA . ASP A 1 391 ? -6.687 -33.180 23.774 1.00 80.12 391 ASP A CA 1
ATOM 3126 C C . ASP A 1 391 ? -8.017 -32.982 24.526 1.00 80.12 391 ASP A C 1
ATOM 3128 O O . ASP A 1 391 ? -8.261 -31.958 25.162 1.00 80.12 391 ASP A O 1
ATOM 3132 N N . TYR A 1 392 ? -8.906 -33.969 24.455 1.00 71.00 392 TYR A N 1
ATOM 3133 C CA . TYR A 1 392 ? -10.267 -33.916 24.999 1.00 71.00 392 TYR A CA 1
ATOM 3134 C C . TYR A 1 392 ? -10.323 -33.674 26.513 1.00 71.00 392 TYR A C 1
ATOM 3136 O O . TYR A 1 392 ? -11.319 -33.173 27.025 1.00 71.00 392 TYR A O 1
ATOM 3144 N N . ASN A 1 393 ? -9.265 -34.033 27.236 1.00 76.12 393 ASN A N 1
ATOM 3145 C CA . ASN A 1 393 ? -9.136 -33.832 28.680 1.00 76.12 393 ASN A CA 1
ATOM 3146 C C . ASN A 1 393 ? -8.606 -32.432 29.065 1.00 76.12 393 ASN A C 1
ATOM 3148 O O . ASN A 1 393 ? -8.493 -32.155 30.260 1.00 76.12 393 ASN A O 1
ATOM 3152 N N . LEU A 1 394 ? -8.274 -31.582 28.080 1.00 76.88 394 LEU A N 1
ATOM 3153 C CA . LEU A 1 394 ? -7.568 -30.297 28.217 1.00 76.88 394 LEU A CA 1
ATOM 3154 C C . LEU A 1 394 ? -6.190 -30.393 28.895 1.00 76.88 394 LEU A C 1
ATOM 3156 O O . LEU A 1 394 ? -5.588 -29.371 29.212 1.00 76.88 394 LEU A O 1
ATOM 3160 N N . CYS A 1 395 ? -5.673 -31.604 29.102 1.00 85.06 395 CYS A N 1
ATOM 3161 C CA . CYS A 1 395 ? -4.405 -31.853 29.774 1.00 85.06 395 CYS A CA 1
ATOM 3162 C C . CYS A 1 395 ? -3.221 -31.873 28.808 1.00 85.06 395 CYS A C 1
ATOM 3164 O O . CYS A 1 395 ? -2.097 -31.743 29.263 1.00 85.06 395 CYS A O 1
ATOM 3166 N N . ALA A 1 396 ? -3.434 -32.055 27.505 1.00 88.31 396 ALA A N 1
ATOM 3167 C CA . ALA A 1 396 ? -2.358 -32.077 26.517 1.00 88.31 396 ALA A CA 1
ATOM 3168 C C . ALA A 1 396 ? -2.677 -31.141 25.351 1.00 88.31 396 ALA A C 1
ATOM 3170 O O . ALA A 1 396 ? -3.772 -31.172 24.788 1.00 88.31 396 ALA A O 1
ATOM 3171 N N . TRP A 1 397 ? -1.736 -30.261 25.044 1.00 90.06 397 TRP A N 1
ATOM 3172 C CA . TRP A 1 397 ? -1.845 -29.193 24.064 1.00 90.06 397 TRP A CA 1
ATOM 3173 C C . TRP A 1 397 ? -0.672 -29.335 23.104 1.00 90.06 397 TRP A C 1
ATOM 3175 O O . TRP A 1 397 ? 0.447 -29.613 23.516 1.00 90.06 397 TRP A O 1
ATOM 3185 N N . SER A 1 398 ? -0.914 -29.163 21.816 1.00 89.44 398 SER A N 1
ATOM 3186 C CA . SER A 1 398 ? 0.133 -29.135 20.804 1.00 89.44 398 SER A CA 1
ATOM 3187 C C . SER A 1 398 ? -0.131 -27.955 19.900 1.00 89.44 398 SER A C 1
ATOM 3189 O O . SER A 1 398 ? -1.203 -27.904 19.297 1.00 89.44 398 SER A O 1
ATOM 3191 N N . TYR A 1 399 ? 0.788 -26.999 19.822 1.00 90.94 399 TYR A N 1
ATOM 3192 C CA . TYR A 1 399 ? 0.603 -25.828 18.974 1.00 90.94 399 TYR A CA 1
ATOM 3193 C C . TYR A 1 399 ? 1.814 -25.572 18.084 1.00 90.94 399 TYR A C 1
ATOM 3195 O O . TYR A 1 399 ? 2.965 -25.807 18.450 1.00 90.94 399 TYR A O 1
ATOM 3203 N N . GLY A 1 400 ? 1.516 -25.076 16.894 1.00 86.81 400 GLY A N 1
ATOM 3204 C CA . GLY A 1 400 ? 2.474 -24.542 15.941 1.00 86.81 400 GLY A CA 1
ATOM 3205 C C . GLY A 1 400 ? 1.815 -23.435 15.130 1.00 86.81 400 GLY A C 1
ATOM 3206 O O . GLY A 1 400 ? 0.649 -23.095 15.351 1.00 86.81 400 GLY A O 1
ATOM 3207 N N . CYS A 1 401 ? 2.546 -22.880 14.175 1.00 84.44 401 CYS A N 1
ATOM 3208 C CA . CYS A 1 401 ? 2.043 -21.801 13.334 1.00 84.44 401 CYS A CA 1
ATOM 3209 C C . CYS A 1 401 ? 1.765 -22.296 11.921 1.00 84.44 401 CYS A C 1
ATOM 3211 O O . CYS A 1 401 ? 2.608 -22.949 11.313 1.00 84.44 401 CYS A O 1
ATOM 3213 N N . LYS A 1 402 ? 0.595 -21.952 11.364 1.00 75.12 402 LYS A N 1
ATOM 3214 C CA . LYS A 1 402 ? 0.271 -22.231 9.951 1.00 75.12 402 LYS A CA 1
ATOM 3215 C C . LYS A 1 402 ? 1.313 -21.606 9.022 1.00 75.12 402 LYS A C 1
ATOM 3217 O O . LYS A 1 402 ? 1.644 -22.177 7.986 1.00 75.12 402 LYS A O 1
ATOM 3222 N N . ARG A 1 403 ? 1.801 -20.418 9.397 1.00 71.56 403 ARG A N 1
ATOM 3223 C CA . ARG A 1 403 ? 2.939 -19.698 8.811 1.00 71.56 403 ARG A CA 1
ATOM 3224 C C . ARG A 1 403 ? 3.637 -18.904 9.923 1.00 71.56 403 ARG A C 1
ATOM 3226 O O . ARG A 1 403 ? 2.965 -18.440 10.837 1.00 71.56 403 ARG A O 1
ATOM 3233 N N . GLY A 1 404 ? 4.952 -18.718 9.830 1.00 80.44 404 GLY A N 1
ATOM 3234 C CA . GLY A 1 404 ? 5.734 -18.002 10.847 1.00 80.44 404 GLY A CA 1
ATOM 3235 C C . GLY A 1 404 ? 6.342 -18.922 11.910 1.00 80.44 404 GLY A C 1
ATOM 3236 O O . GLY A 1 404 ? 6.485 -20.117 11.679 1.00 80.44 404 GLY A O 1
ATOM 3237 N N . VAL A 1 405 ? 6.721 -18.345 13.048 1.00 84.88 405 VAL A N 1
ATOM 3238 C CA . VAL A 1 405 ? 7.434 -19.000 14.155 1.00 84.88 405 VAL A CA 1
ATOM 3239 C C . VAL A 1 405 ? 6.532 -19.063 15.384 1.00 84.88 405 VAL A C 1
ATOM 3241 O O . VAL A 1 405 ? 5.883 -18.068 15.720 1.00 84.88 405 VAL A O 1
ATOM 3244 N N . ALA A 1 406 ? 6.502 -20.214 16.058 1.00 89.25 406 ALA A N 1
ATOM 3245 C CA . ALA A 1 406 ? 5.784 -20.399 17.313 1.00 89.25 406 ALA A CA 1
ATOM 3246 C C . ALA A 1 406 ? 6.583 -19.798 18.475 1.00 89.25 406 ALA A C 1
ATOM 3248 O O . ALA A 1 406 ? 7.791 -20.023 18.587 1.00 89.25 406 ALA A O 1
ATOM 3249 N N . LEU A 1 407 ? 5.905 -19.035 19.334 1.00 92.31 407 LEU A N 1
ATOM 3250 C CA . LEU A 1 407 ? 6.480 -18.346 20.488 1.00 92.31 407 LEU A CA 1
ATOM 3251 C C . LEU A 1 407 ? 5.792 -18.790 21.780 1.00 92.31 407 LEU A C 1
ATOM 3253 O O . LEU A 1 407 ? 4.572 -18.690 21.881 1.00 92.31 407 LEU A O 1
ATOM 3257 N N . THR A 1 408 ? 6.563 -19.202 22.788 1.00 92.94 408 THR A N 1
ATOM 3258 C CA . THR A 1 408 ? 6.075 -19.459 24.161 1.00 92.94 408 THR A CA 1
ATOM 3259 C C . THR A 1 408 ? 7.021 -18.849 25.178 1.00 92.94 408 THR A C 1
ATOM 3261 O O . THR A 1 408 ? 8.237 -18.865 24.988 1.00 92.94 408 THR A O 1
ATOM 3264 N N . LYS A 1 409 ? 6.487 -18.355 26.294 1.00 91.19 409 LYS A N 1
ATOM 3265 C CA . LYS A 1 409 ? 7.287 -17.957 27.455 1.00 91.19 409 LYS A CA 1
ATOM 3266 C C . LYS A 1 409 ? 7.598 -19.186 28.300 1.00 91.19 409 LYS A C 1
ATOM 3268 O O . LYS A 1 409 ? 6.683 -19.891 28.715 1.00 91.19 409 LYS A O 1
ATOM 3273 N N . ILE A 1 410 ? 8.875 -19.437 28.551 1.00 88.38 410 ILE A N 1
ATOM 3274 C CA . ILE A 1 410 ? 9.369 -20.536 29.385 1.00 88.38 410 ILE A CA 1
ATOM 3275 C C . ILE A 1 410 ? 10.344 -19.936 30.392 1.00 88.38 410 ILE A C 1
ATOM 3277 O O . ILE A 1 410 ? 11.299 -19.266 30.006 1.00 88.38 410 ILE A O 1
ATOM 3281 N N . ASN A 1 411 ? 10.090 -20.130 31.689 1.00 86.56 411 ASN A N 1
ATOM 3282 C CA . ASN A 1 411 ? 10.872 -19.531 32.782 1.00 86.56 411 ASN A CA 1
ATOM 3283 C C . ASN A 1 411 ? 11.069 -18.003 32.662 1.00 86.56 411 ASN A C 1
ATOM 3285 O O . ASN A 1 411 ? 12.077 -17.462 33.106 1.00 86.56 411 ASN A O 1
ATOM 3289 N N . GLY A 1 412 ? 10.106 -17.300 32.061 1.00 82.81 412 GLY A N 1
ATOM 3290 C CA . GLY A 1 412 ? 10.165 -15.852 31.855 1.00 82.81 412 GLY A CA 1
ATOM 3291 C C . GLY A 1 412 ? 10.752 -15.403 30.512 1.00 82.81 412 GLY A C 1
ATOM 3292 O O . GLY A 1 412 ? 10.552 -14.247 30.150 1.00 82.81 412 GLY A O 1
ATOM 3293 N N . GLU A 1 413 ? 11.389 -16.294 29.750 1.00 85.06 413 GLU A N 1
ATOM 3294 C CA . GLU A 1 413 ? 12.010 -15.990 28.454 1.00 85.06 413 GLU A CA 1
ATOM 3295 C C . GLU A 1 413 ? 11.141 -16.445 27.278 1.00 85.06 413 GLU A C 1
ATOM 3297 O O . GLU A 1 413 ? 10.547 -17.523 27.320 1.00 85.06 413 GLU A O 1
ATOM 3302 N N . ILE A 1 414 ? 11.110 -15.667 26.192 1.00 88.12 414 ILE A N 1
ATOM 3303 C CA . ILE A 1 414 ? 10.440 -16.069 24.949 1.00 88.12 414 ILE A CA 1
ATOM 3304 C C . ILE A 1 414 ? 11.314 -17.072 24.190 1.00 88.12 414 ILE A C 1
ATOM 3306 O O . ILE A 1 414 ? 12.447 -16.780 23.807 1.00 88.12 414 ILE A O 1
ATOM 3310 N N . ARG A 1 415 ? 10.763 -18.258 23.936 1.00 88.69 415 ARG A N 1
ATOM 3311 C CA . ARG A 1 415 ? 11.378 -19.331 23.153 1.00 88.69 415 ARG A CA 1
ATOM 3312 C C . ARG A 1 415 ? 10.696 -19.457 21.799 1.00 88.69 415 ARG A C 1
ATOM 3314 O O . ARG A 1 415 ? 9.493 -19.243 21.679 1.00 88.69 415 ARG A O 1
ATOM 3321 N N . ARG A 1 416 ? 11.493 -19.818 20.792 1.00 89.75 416 ARG A N 1
ATOM 3322 C CA . ARG A 1 416 ? 11.089 -19.977 19.391 1.00 89.75 416 ARG A CA 1
ATOM 3323 C C . ARG A 1 416 ? 11.173 -21.440 18.995 1.00 89.75 416 ARG A C 1
ATOM 3325 O O . ARG A 1 416 ? 12.174 -22.079 19.301 1.00 89.75 416 ARG A O 1
ATOM 3332 N N . SER A 1 417 ? 10.165 -21.938 18.296 1.00 88.75 417 SER A N 1
ATOM 3333 C CA . SER A 1 417 ? 10.208 -23.245 17.639 1.00 88.75 417 SER A CA 1
ATOM 3334 C C . SER A 1 417 ? 9.252 -23.267 16.450 1.00 88.75 417 SER A C 1
ATOM 3336 O O . SER A 1 417 ? 8.444 -22.356 16.271 1.00 88.75 417 SER A O 1
ATOM 3338 N N . ASP A 1 418 ? 9.318 -24.325 15.653 1.00 85.19 418 ASP A N 1
ATOM 3339 C CA . ASP A 1 418 ? 8.278 -24.643 14.674 1.00 85.19 418 ASP A CA 1
ATOM 3340 C C . ASP A 1 418 ? 7.024 -25.200 15.375 1.00 85.19 418 ASP A C 1
ATOM 3342 O O . ASP A 1 418 ? 5.898 -25.033 14.895 1.00 85.19 418 ASP A O 1
ATOM 3346 N N . ARG A 1 419 ? 7.206 -25.842 16.541 1.00 89.62 419 ARG A N 1
ATOM 3347 C CA . ARG A 1 419 ? 6.133 -26.476 17.316 1.00 89.62 419 ARG A CA 1
ATOM 3348 C C . ARG A 1 419 ? 6.495 -26.646 18.794 1.00 89.62 419 ARG A C 1
ATOM 3350 O O . ARG A 1 419 ? 7.632 -26.968 19.137 1.00 89.62 419 ARG A O 1
ATOM 3357 N N . PHE A 1 420 ? 5.491 -26.529 19.658 1.00 93.50 420 PHE A N 1
ATOM 3358 C CA . PHE A 1 420 ? 5.577 -26.909 21.066 1.00 93.50 420 PHE A CA 1
ATOM 3359 C C . PHE A 1 420 ? 4.461 -27.881 21.439 1.00 93.50 420 PHE A C 1
ATOM 3361 O O . PHE A 1 420 ? 3.318 -27.748 20.995 1.00 93.50 420 PHE A O 1
ATOM 3368 N N . ASP A 1 421 ? 4.789 -28.822 22.314 1.00 93.38 421 ASP A N 1
ATOM 3369 C CA . ASP A 1 421 ? 3.829 -29.693 22.981 1.00 93.38 421 ASP A CA 1
ATOM 3370 C C . ASP A 1 421 ? 3.825 -29.368 24.475 1.00 93.38 421 ASP A C 1
ATOM 3372 O O . ASP A 1 421 ? 4.876 -29.155 25.065 1.00 93.38 421 ASP A O 1
ATOM 3376 N N . ALA A 1 422 ? 2.662 -29.318 25.111 1.00 93.38 422 ALA A N 1
ATOM 3377 C CA . ALA A 1 422 ? 2.534 -29.037 26.531 1.00 93.38 422 ALA A CA 1
ATOM 3378 C C . ALA A 1 422 ? 1.582 -30.021 27.203 1.00 93.38 422 ALA A C 1
ATOM 3380 O O . ALA A 1 422 ? 0.496 -30.302 26.698 1.00 93.38 422 ALA A O 1
ATOM 3381 N N . VAL A 1 423 ? 1.976 -30.536 28.365 1.00 94.19 423 VAL A N 1
ATOM 3382 C CA . VAL A 1 423 ? 1.182 -31.465 29.171 1.00 94.19 423 VAL A CA 1
ATOM 3383 C C . VAL A 1 423 ? 0.995 -30.890 30.572 1.00 94.19 423 VAL A C 1
ATOM 3385 O O . VAL A 1 423 ? 1.958 -30.637 31.287 1.00 94.19 423 VAL A O 1
ATOM 3388 N N . CYS A 1 424 ? -0.253 -30.670 30.969 1.00 92.88 424 CYS A N 1
ATOM 3389 C CA . CYS A 1 424 ? -0.646 -30.212 32.293 1.00 92.88 424 CYS A CA 1
ATOM 3390 C C . CYS A 1 424 ? -0.701 -31.393 33.262 1.00 92.88 424 CYS A C 1
ATOM 3392 O O . CYS A 1 424 ? -1.419 -32.375 33.047 1.00 92.88 424 CYS A O 1
ATOM 3394 N N . ASN A 1 425 ? 0.015 -31.274 34.374 1.00 90.19 425 ASN A N 1
ATOM 3395 C CA . ASN A 1 425 ? -0.077 -32.216 35.475 1.00 90.19 425 ASN A CA 1
ATOM 3396 C C . ASN A 1 425 ? -1.254 -31.849 36.389 1.00 90.19 425 ASN A C 1
ATOM 3398 O O . ASN A 1 425 ? -1.216 -30.849 37.102 1.00 90.19 425 ASN A O 1
ATOM 3402 N N . TYR A 1 426 ? -2.274 -32.710 36.411 1.00 84.69 426 TYR A N 1
ATOM 3403 C CA . TYR A 1 426 ? -3.491 -32.539 37.213 1.00 84.69 426 TYR A CA 1
ATOM 3404 C C . TYR A 1 426 ? -3.244 -32.325 38.717 1.00 84.69 426 TYR A C 1
ATOM 3406 O O . TYR A 1 426 ? -3.998 -31.612 39.369 1.00 84.69 426 TYR A O 1
ATOM 3414 N N . ASN A 1 427 ? -2.212 -32.951 39.290 1.00 86.94 427 ASN A N 1
ATOM 3415 C CA . ASN A 1 427 ? -1.975 -32.874 40.734 1.00 86.94 427 ASN A CA 1
ATOM 3416 C C . ASN A 1 427 ? -1.269 -31.577 41.139 1.00 86.94 427 ASN A C 1
ATOM 3418 O O . ASN A 1 427 ? -1.430 -31.123 42.270 1.00 86.94 427 ASN A O 1
ATOM 3422 N N . THR A 1 428 ? -0.452 -31.009 40.250 1.00 89.69 428 THR A N 1
ATOM 3423 C CA . THR A 1 428 ? 0.367 -29.824 40.549 1.00 89.69 428 THR A CA 1
ATOM 3424 C C . THR A 1 428 ? -0.153 -28.550 39.890 1.00 89.69 428 THR A C 1
ATOM 3426 O O . THR A 1 428 ? 0.281 -27.465 40.272 1.00 89.69 428 THR A O 1
ATOM 3429 N N . ASN A 1 429 ? -1.066 -28.669 38.919 1.00 89.44 429 ASN A N 1
ATOM 3430 C CA . ASN A 1 429 ? -1.506 -27.590 38.034 1.00 89.44 429 ASN A CA 1
ATOM 3431 C C . ASN A 1 429 ? -0.330 -26.853 37.367 1.00 89.44 429 ASN A C 1
ATOM 3433 O O . ASN A 1 429 ? -0.361 -25.635 37.201 1.00 89.44 429 ASN A O 1
ATOM 3437 N N . LYS A 1 430 ? 0.725 -27.596 37.007 1.00 91.56 430 LYS A N 1
ATOM 3438 C CA . LYS A 1 430 ? 1.879 -27.083 36.257 1.00 91.56 430 LYS A CA 1
ATOM 3439 C C . LYS A 1 430 ? 1.968 -27.735 34.884 1.00 91.56 430 LYS A C 1
ATOM 3441 O O . LYS A 1 430 ? 1.639 -28.913 34.733 1.00 91.56 430 LYS A O 1
ATOM 3446 N N . TRP A 1 431 ? 2.465 -26.981 33.914 1.00 93.56 431 TRP A N 1
ATOM 3447 C CA . TRP A 1 431 ? 2.762 -27.466 32.574 1.00 93.56 431 TRP A CA 1
ATOM 3448 C C . TRP A 1 431 ? 4.175 -28.037 32.485 1.00 93.56 431 TRP A C 1
ATOM 3450 O O . TRP A 1 431 ? 5.131 -27.462 33.006 1.00 93.56 431 TRP A O 1
ATOM 3460 N N . THR A 1 432 ? 4.304 -29.136 31.756 1.00 94.94 432 THR A N 1
ATOM 3461 C CA . THR A 1 432 ? 5.555 -29.563 31.135 1.00 94.94 432 THR A CA 1
ATOM 3462 C C . THR A 1 432 ? 5.484 -29.189 29.664 1.00 94.94 432 THR A C 1
ATOM 3464 O O . THR A 1 432 ? 4.587 -29.657 28.967 1.00 94.94 432 THR A O 1
ATOM 3467 N N . VAL A 1 433 ? 6.381 -28.320 29.203 1.00 94.81 433 VAL A N 1
ATOM 3468 C CA . VAL A 1 433 ? 6.429 -27.802 27.831 1.00 94.81 433 VAL A CA 1
ATOM 3469 C C . VAL A 1 433 ? 7.642 -28.391 27.123 1.00 94.81 433 VAL A C 1
ATOM 3471 O O . VAL A 1 433 ? 8.770 -28.211 27.563 1.00 94.81 433 VAL A O 1
ATOM 3474 N N . ARG A 1 434 ? 7.420 -29.077 26.010 1.00 92.75 434 ARG A N 1
ATOM 3475 C CA . ARG A 1 434 ? 8.441 -29.648 25.138 1.00 92.75 434 ARG A CA 1
ATOM 3476 C C . ARG A 1 434 ? 8.555 -28.810 23.873 1.00 92.75 434 ARG A C 1
ATOM 3478 O O . ARG A 1 434 ? 7.605 -28.689 23.097 1.00 92.75 434 ARG A O 1
ATOM 3485 N N . GLN A 1 435 ? 9.729 -28.231 23.680 1.00 90.44 435 GLN A N 1
ATOM 3486 C CA . GLN A 1 435 ? 10.154 -27.634 22.426 1.00 90.44 435 GLN A CA 1
ATOM 3487 C C . GLN A 1 435 ? 10.568 -28.758 21.478 1.00 90.44 435 GLN A C 1
ATOM 3489 O O . GLN A 1 435 ? 11.511 -29.482 21.780 1.00 90.44 435 GLN A O 1
ATOM 3494 N N . GLN A 1 436 ? 9.877 -28.900 20.347 1.00 85.88 436 GLN A N 1
ATOM 3495 C CA . GLN A 1 436 ? 10.264 -29.863 19.314 1.00 85.88 436 GLN A CA 1
ATOM 3496 C C . GLN A 1 436 ? 11.530 -29.392 18.582 1.00 85.88 436 GLN A C 1
ATOM 3498 O O . GLN A 1 436 ? 11.789 -28.184 18.508 1.00 85.88 436 GLN A O 1
ATOM 3503 N N . GLU A 1 437 ? 12.298 -30.343 18.043 1.00 75.19 437 GLU A N 1
ATOM 3504 C CA . GLU A 1 437 ? 13.481 -30.060 17.222 1.00 75.19 437 GLU A CA 1
ATOM 3505 C C . GLU A 1 437 ? 13.100 -29.160 16.039 1.00 75.19 437 GLU A C 1
ATOM 3507 O O . GLU A 1 437 ? 12.129 -29.419 15.323 1.00 75.19 437 GLU A O 1
ATOM 3512 N N . SER A 1 438 ? 13.834 -28.062 15.870 1.00 75.56 438 SER A N 1
ATOM 3513 C CA . SER A 1 438 ? 13.546 -27.042 14.860 1.00 75.56 438 SER A CA 1
ATOM 3514 C C . SER A 1 438 ? 14.821 -26.323 14.437 1.00 75.56 438 SER A C 1
ATOM 3516 O O . SER A 1 438 ? 15.867 -26.438 15.077 1.00 75.56 438 SER A O 1
ATOM 3518 N N . ILE A 1 439 ? 14.719 -25.474 13.415 1.00 71.38 439 ILE A N 1
ATOM 3519 C CA . ILE A 1 439 ? 15.812 -24.571 13.013 1.00 71.38 439 ILE A CA 1
ATOM 3520 C C . ILE A 1 439 ? 16.252 -23.599 14.128 1.00 71.38 439 ILE A C 1
ATOM 3522 O O . ILE A 1 439 ? 17.281 -22.939 14.000 1.00 71.38 439 ILE A O 1
ATOM 3526 N N . PHE A 1 440 ? 15.474 -23.481 15.211 1.00 72.31 440 PHE A N 1
ATOM 3527 C CA . PHE A 1 440 ? 15.725 -22.575 16.334 1.00 72.31 440 PHE A CA 1
ATOM 3528 C C . PHE A 1 440 ? 16.406 -23.246 17.533 1.00 72.31 440 PHE A C 1
ATOM 3530 O O . PHE A 1 440 ? 16.738 -22.554 18.498 1.00 72.31 440 PHE A O 1
ATOM 3537 N N . GLY A 1 441 ? 16.619 -24.563 17.491 1.00 74.12 441 GLY A N 1
ATOM 3538 C CA . GLY A 1 441 ? 17.312 -25.303 18.541 1.00 74.12 441 GLY A CA 1
ATOM 3539 C C . GLY A 1 441 ? 16.933 -26.780 18.598 1.00 74.12 441 GLY A C 1
ATOM 3540 O O . GLY A 1 441 ? 15.925 -27.211 18.033 1.00 74.12 441 GLY A O 1
ATOM 3541 N N . GLU A 1 442 ? 17.758 -27.536 19.322 1.00 79.81 442 GLU A N 1
ATOM 3542 C CA . GLU A 1 442 ? 17.497 -28.938 19.645 1.00 79.81 442 GLU A CA 1
ATOM 3543 C C . GLU A 1 442 ? 16.259 -29.088 20.537 1.00 79.81 442 GLU A C 1
ATOM 3545 O O . GLU A 1 442 ? 15.820 -28.155 21.217 1.00 79.81 442 GLU A O 1
ATOM 3550 N N . GLU A 1 443 ? 15.712 -30.298 20.543 1.00 86.75 443 GLU A N 1
ATOM 3551 C CA . GLU A 1 443 ? 14.584 -30.664 21.382 1.00 86.75 443 GLU A CA 1
ATOM 3552 C C . GLU A 1 443 ? 14.906 -30.5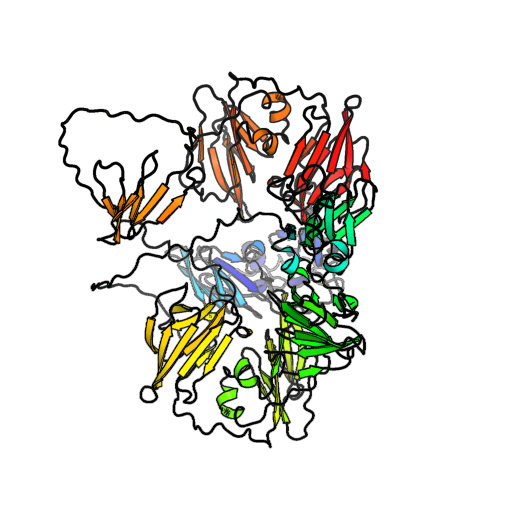09 22.878 1.00 86.75 443 GLU A C 1
ATOM 3554 O O . GLU A 1 443 ? 15.893 -31.045 23.385 1.00 86.75 443 GLU A O 1
ATOM 3559 N N . GLN A 1 444 ? 14.058 -29.768 23.595 1.00 88.56 444 GLN A N 1
ATOM 3560 C CA . GLN A 1 444 ? 14.224 -29.482 25.022 1.00 88.56 444 GLN A CA 1
ATOM 3561 C C . GLN A 1 444 ? 12.890 -29.591 25.757 1.00 88.56 444 GLN A C 1
ATOM 3563 O O . GLN A 1 444 ? 11.847 -29.182 25.247 1.00 88.56 444 GLN A O 1
ATOM 3568 N N . GLU A 1 445 ? 12.922 -30.126 26.976 1.00 92.88 445 GLU A N 1
ATOM 3569 C CA . GLU A 1 445 ? 11.746 -30.293 27.829 1.00 92.88 445 GLU A CA 1
ATOM 3570 C C . GLU A 1 445 ? 11.873 -29.432 29.089 1.00 92.88 445 GLU A C 1
ATOM 3572 O O . GLU A 1 445 ? 12.897 -29.432 29.773 1.00 92.88 445 GLU A O 1
ATOM 3577 N N . PHE A 1 446 ? 10.820 -28.672 29.377 1.00 92.44 446 PHE A N 1
ATOM 3578 C CA . PHE A 1 446 ? 10.761 -27.683 30.443 1.00 92.44 446 PHE A CA 1
ATOM 3579 C C . PHE A 1 446 ? 9.604 -28.010 31.380 1.00 92.44 446 PHE A C 1
ATOM 3581 O O . PHE A 1 446 ? 8.435 -27.839 31.042 1.00 92.44 446 PHE A O 1
ATOM 3588 N N . GLU A 1 447 ? 9.924 -28.486 32.576 1.00 92.75 447 GLU A N 1
ATOM 3589 C CA . GLU A 1 447 ? 8.928 -28.874 33.572 1.00 92.75 447 GLU A CA 1
ATOM 3590 C C . GLU A 1 447 ? 8.497 -27.698 34.462 1.00 92.75 447 GLU A C 1
ATOM 3592 O O . GLU A 1 447 ? 9.163 -26.664 34.542 1.00 92.75 447 GLU A O 1
ATOM 3597 N N . ASN A 1 448 ? 7.402 -27.896 35.200 1.00 91.06 448 ASN A N 1
ATOM 3598 C CA . ASN A 1 448 ? 6.939 -27.021 36.282 1.00 91.06 448 ASN A CA 1
ATOM 3599 C C . ASN A 1 448 ? 6.614 -25.572 35.872 1.00 91.06 448 ASN A C 1
ATOM 3601 O O . ASN A 1 448 ? 6.779 -24.655 36.673 1.00 91.06 448 ASN A O 1
ATOM 3605 N N . GLN A 1 449 ? 6.119 -25.360 34.653 1.00 92.88 449 GLN A N 1
ATOM 3606 C CA . GLN A 1 449 ? 5.713 -24.037 34.179 1.00 92.88 449 GLN A CA 1
ATOM 3607 C C . GLN A 1 449 ? 4.342 -23.643 34.755 1.00 92.88 449 GLN A C 1
ATOM 3609 O O . GLN A 1 449 ? 3.389 -24.426 34.727 1.00 92.88 449 GLN A O 1
ATOM 3614 N N . ASP A 1 450 ? 4.237 -22.420 35.277 1.00 88.56 450 ASP A N 1
ATOM 3615 C CA . ASP A 1 450 ? 3.015 -21.893 35.910 1.00 88.56 450 ASP A CA 1
ATOM 3616 C C . ASP A 1 450 ? 1.900 -21.609 34.904 1.00 88.56 450 ASP A C 1
ATOM 3618 O O . ASP A 1 450 ? 0.716 -21.697 35.231 1.00 88.56 450 ASP A O 1
ATOM 3622 N N . SER A 1 451 ? 2.286 -21.271 33.678 1.00 88.94 451 SER A N 1
ATOM 3623 C CA . SER A 1 451 ? 1.377 -21.023 32.576 1.00 88.94 451 SER A CA 1
ATOM 3624 C C . SER A 1 451 ? 1.964 -21.526 31.266 1.00 88.94 451 SER A C 1
ATOM 3626 O O . SER A 1 451 ? 3.181 -21.597 31.096 1.00 88.94 451 SER A O 1
ATOM 3628 N N . PHE A 1 452 ? 1.080 -21.874 30.337 1.00 89.69 452 PHE A N 1
ATOM 3629 C CA . PHE A 1 452 ? 1.448 -22.148 28.958 1.00 89.69 452 PHE A CA 1
ATOM 3630 C C . PHE A 1 452 ? 0.986 -20.992 28.084 1.00 89.69 452 PHE A C 1
ATOM 3632 O O . PHE A 1 452 ? -0.215 -20.795 27.882 1.00 89.69 452 PHE A O 1
ATOM 3639 N N . THR A 1 453 ? 1.947 -20.202 27.617 1.00 90.75 453 THR A N 1
ATOM 3640 C CA . THR A 1 453 ? 1.680 -19.032 26.781 1.00 90.75 453 THR A CA 1
ATOM 3641 C C . THR A 1 453 ? 2.037 -19.336 25.338 1.00 90.75 453 THR A C 1
ATOM 3643 O O . THR A 1 453 ? 3.018 -20.026 25.084 1.00 90.75 453 THR A O 1
ATOM 3646 N N . PHE A 1 454 ? 1.249 -18.862 24.382 1.00 90.69 454 PHE A N 1
ATOM 3647 C CA . PHE A 1 454 ? 1.492 -19.167 22.974 1.00 90.69 454 PHE A CA 1
ATOM 3648 C C . PHE A 1 454 ? 1.150 -17.985 22.072 1.00 90.69 454 PHE A C 1
ATOM 3650 O O . PHE A 1 454 ? 0.208 -17.235 22.330 1.00 90.69 454 PHE A O 1
ATOM 3657 N N . ALA A 1 455 ? 1.920 -17.829 21.001 1.00 89.38 455 ALA A N 1
ATOM 3658 C CA . ALA A 1 455 ? 1.637 -16.916 19.904 1.00 89.38 455 ALA A CA 1
ATOM 3659 C C . ALA A 1 455 ? 2.340 -17.368 18.620 1.00 89.38 455 ALA A C 1
ATOM 3661 O O . ALA A 1 455 ? 3.269 -18.178 18.652 1.00 89.38 455 ALA A O 1
ATOM 3662 N N . CYS A 1 456 ? 1.909 -16.812 17.490 1.00 86.12 456 CYS A N 1
ATOM 3663 C CA . CYS A 1 456 ? 2.590 -16.956 16.207 1.00 86.12 456 CYS A CA 1
ATOM 3664 C C . CYS A 1 456 ? 3.134 -15.615 15.745 1.00 86.12 456 CYS A C 1
ATOM 3666 O O . CYS A 1 456 ? 2.454 -14.606 15.890 1.00 86.12 456 CYS A O 1
ATOM 3668 N N . ALA A 1 457 ? 4.331 -15.599 15.162 1.00 82.06 457 ALA A N 1
ATOM 3669 C CA . ALA A 1 457 ? 4.919 -14.389 14.593 1.00 82.06 457 ALA A CA 1
ATOM 3670 C C . ALA A 1 457 ? 5.440 -14.630 13.175 1.00 82.06 457 ALA A C 1
ATOM 3672 O O . ALA A 1 457 ? 6.136 -15.611 12.918 1.00 82.06 457 ALA A O 1
ATOM 3673 N N . THR A 1 458 ? 5.124 -13.738 12.235 1.00 67.50 458 THR A N 1
ATOM 3674 C CA . THR A 1 458 ? 5.544 -13.876 10.824 1.00 67.50 458 THR A CA 1
ATOM 3675 C C . THR A 1 458 ? 6.869 -13.198 10.509 1.00 67.50 458 THR A C 1
ATOM 3677 O O . THR A 1 458 ? 7.521 -13.572 9.535 1.00 67.50 458 THR A O 1
ATOM 3680 N N . THR A 1 459 ? 7.266 -12.234 11.335 1.00 55.50 459 THR A N 1
ATOM 3681 C CA . THR A 1 459 ? 8.517 -11.474 11.264 1.00 55.50 459 THR A CA 1
ATOM 3682 C C . THR A 1 459 ? 8.829 -10.915 12.653 1.00 55.50 459 THR A C 1
ATOM 3684 O O . THR A 1 459 ? 7.924 -10.666 13.459 1.00 55.50 459 THR A O 1
ATOM 3687 N N . THR A 1 460 ? 10.109 -10.703 12.957 1.00 44.47 460 THR A N 1
ATOM 3688 C CA . THR A 1 460 ? 10.472 -9.779 14.034 1.00 44.47 460 THR A CA 1
ATOM 3689 C C . THR A 1 460 ? 9.980 -8.386 13.630 1.00 44.47 460 THR A C 1
ATOM 3691 O O . THR A 1 460 ? 10.150 -8.007 12.468 1.00 44.47 460 THR A O 1
ATOM 3694 N N . LYS A 1 461 ? 9.336 -7.632 14.534 1.00 39.66 461 LYS A N 1
ATOM 3695 C CA . LYS A 1 461 ? 9.078 -6.196 14.326 1.00 39.66 461 LYS A CA 1
ATOM 3696 C C . LYS A 1 461 ? 10.396 -5.586 13.839 1.00 39.66 461 LYS A C 1
ATOM 3698 O O . LYS A 1 461 ? 11.432 -5.828 14.452 1.00 39.66 461 LYS A O 1
ATOM 3703 N N . ALA A 1 462 ? 10.371 -4.873 12.717 1.00 36.12 462 ALA A N 1
ATOM 3704 C CA . ALA A 1 462 ? 11.541 -4.147 12.248 1.00 36.12 462 ALA A CA 1
ATOM 3705 C C . ALA A 1 462 ? 11.913 -3.114 13.324 1.00 36.12 462 ALA A C 1
ATOM 3707 O O . ALA A 1 462 ? 11.192 -2.137 13.517 1.00 36.12 462 ALA A O 1
ATOM 3708 N N . TYR A 1 463 ? 12.989 -3.376 14.067 1.00 35.78 463 TYR A N 1
ATOM 3709 C CA . TYR A 1 463 ? 13.559 -2.458 15.046 1.00 35.78 463 TYR A CA 1
ATOM 3710 C C . TYR A 1 463 ? 14.810 -1.794 14.456 1.00 35.78 463 TYR A C 1
ATOM 3712 O O . TYR A 1 463 ? 15.726 -2.467 13.991 1.00 35.78 463 TYR A O 1
ATOM 3720 N N . THR A 1 464 ? 14.748 -0.458 14.448 1.00 48.91 464 THR A N 1
ATOM 3721 C CA . THR A 1 464 ? 15.793 0.575 14.632 1.00 48.91 464 THR A CA 1
ATOM 3722 C C . THR A 1 464 ? 17.089 0.587 13.814 1.00 48.91 464 THR A C 1
ATOM 3724 O O . THR A 1 464 ? 17.630 1.680 13.647 1.00 48.91 464 THR A O 1
ATOM 3727 N N . CYS A 1 465 ? 17.569 -0.511 13.230 1.00 59.12 465 CYS A N 1
ATOM 3728 C CA . CYS A 1 465 ? 18.745 -0.490 12.353 1.00 59.12 465 CYS A CA 1
ATOM 3729 C C . CYS A 1 465 ? 18.328 -0.864 10.925 1.00 59.12 465 CYS A C 1
ATOM 3731 O O . CYS A 1 465 ? 18.071 -2.034 10.639 1.00 59.12 465 CYS A O 1
ATOM 3733 N N . PRO A 1 466 ? 18.220 0.111 10.008 1.00 66.56 466 PRO A N 1
ATOM 3734 C CA . PRO A 1 466 ? 17.756 -0.165 8.654 1.00 66.56 466 PRO A CA 1
ATOM 3735 C C . PRO A 1 466 ? 18.774 -0.992 7.836 1.00 66.56 466 PRO A C 1
ATOM 3737 O O . PRO A 1 466 ? 18.399 -1.584 6.827 1.00 66.56 466 PRO A O 1
ATOM 3740 N N . CYS A 1 467 ? 20.037 -1.082 8.273 1.00 75.88 467 CYS A N 1
ATOM 3741 C CA . CYS A 1 467 ? 21.115 -1.795 7.582 1.00 75.88 467 CYS A CA 1
ATOM 3742 C C . CYS A 1 467 ? 21.247 -3.265 8.027 1.00 75.88 467 CYS A C 1
ATOM 3744 O O . CYS A 1 467 ? 21.190 -3.578 9.217 1.00 75.88 467 CYS A O 1
ATOM 3746 N N . ARG A 1 468 ? 21.501 -4.186 7.086 1.00 75.31 468 ARG A N 1
ATOM 3747 C CA . ARG A 1 468 ? 21.520 -5.641 7.349 1.00 75.31 468 ARG A CA 1
ATOM 3748 C C . ARG A 1 468 ? 22.874 -6.114 7.892 1.00 75.31 468 ARG A C 1
ATOM 3750 O O . ARG A 1 468 ? 23.902 -5.902 7.256 1.00 75.31 468 ARG A O 1
ATOM 3757 N N . LEU A 1 469 ? 22.898 -6.769 9.052 1.00 83.00 469 LEU A N 1
ATOM 3758 C CA . LEU A 1 469 ? 24.112 -7.348 9.646 1.00 83.00 469 LEU A CA 1
ATOM 3759 C C . LEU A 1 469 ? 23.868 -8.801 10.052 1.00 83.00 469 LEU A C 1
ATOM 3761 O O . LEU A 1 469 ? 22.842 -9.127 10.646 1.00 83.00 469 LEU A O 1
ATOM 3765 N N . TYR A 1 470 ? 24.848 -9.660 9.785 1.00 79.25 470 TYR A N 1
ATOM 3766 C CA . TYR A 1 470 ? 24.796 -11.082 10.105 1.00 79.25 470 TYR A CA 1
ATOM 3767 C C . TYR A 1 470 ? 26.039 -11.495 10.895 1.00 79.25 470 TYR A C 1
ATOM 3769 O O . TYR A 1 470 ? 27.171 -11.169 10.533 1.00 79.25 470 TYR A O 1
ATOM 3777 N N . THR A 1 471 ? 25.834 -12.253 11.972 1.00 81.00 471 THR A N 1
ATOM 3778 C CA . THR A 1 471 ? 26.936 -12.859 12.728 1.00 81.00 471 THR A CA 1
ATOM 3779 C C . THR A 1 471 ? 27.184 -14.280 12.241 1.00 81.00 471 THR A C 1
ATOM 3781 O O . THR A 1 471 ? 26.250 -15.068 12.075 1.00 81.00 471 THR A O 1
ATOM 3784 N N . VAL A 1 472 ? 28.452 -14.602 12.003 1.00 79.06 472 VAL A N 1
ATOM 3785 C CA . VAL A 1 472 ? 28.874 -15.903 11.486 1.00 79.06 472 VAL A CA 1
ATOM 3786 C C . VAL A 1 472 ? 29.589 -16.687 12.586 1.00 79.06 472 VAL A C 1
ATOM 3788 O O . VAL A 1 472 ? 30.395 -16.143 13.338 1.00 79.06 472 VAL A O 1
ATOM 3791 N N . ASP A 1 473 ? 29.273 -17.971 12.692 1.00 80.00 473 ASP A N 1
ATOM 3792 C CA . ASP A 1 473 ? 29.921 -18.954 13.552 1.00 80.00 473 ASP A CA 1
ATOM 3793 C C . ASP A 1 473 ? 30.126 -20.272 12.789 1.00 80.00 473 ASP A C 1
ATOM 3795 O O . ASP A 1 473 ? 29.722 -20.420 11.638 1.00 80.00 473 ASP A O 1
ATOM 3799 N N . THR A 1 474 ? 30.797 -21.246 13.403 1.00 77.75 474 THR A N 1
ATOM 3800 C CA . THR A 1 474 ? 31.177 -22.489 12.708 1.00 77.75 474 THR A CA 1
ATOM 3801 C C . THR A 1 474 ? 29.969 -23.282 12.193 1.00 77.75 474 THR A C 1
ATOM 3803 O O . THR A 1 474 ? 30.101 -23.996 11.202 1.00 77.75 474 THR A O 1
ATOM 3806 N N . GLN A 1 475 ? 28.801 -23.157 12.830 1.00 68.25 475 GLN A N 1
ATOM 3807 C CA . GLN A 1 475 ? 27.603 -23.910 12.454 1.00 68.25 475 GLN A CA 1
ATOM 3808 C C . GLN A 1 475 ? 26.932 -23.314 11.216 1.00 68.25 475 GLN A C 1
ATOM 3810 O O . GLN A 1 475 ? 26.474 -24.064 10.361 1.00 68.25 475 GLN A O 1
ATOM 3815 N N . ASN A 1 476 ? 26.909 -21.984 11.096 1.00 66.00 476 ASN A N 1
ATOM 3816 C CA . ASN A 1 476 ? 26.228 -21.292 9.999 1.00 66.00 476 ASN A CA 1
ATOM 3817 C C . ASN A 1 476 ? 27.172 -20.760 8.902 1.00 66.00 476 ASN A C 1
ATOM 3819 O O . ASN A 1 476 ? 26.699 -20.304 7.862 1.00 66.00 476 ASN A O 1
ATOM 3823 N N . ALA A 1 477 ? 28.497 -20.826 9.087 1.00 68.62 477 ALA A N 1
ATOM 3824 C CA . ALA A 1 477 ? 29.459 -20.259 8.140 1.00 68.62 477 ALA A CA 1
ATOM 3825 C C . ALA A 1 477 ? 29.339 -20.842 6.730 1.00 68.62 477 ALA A C 1
ATOM 3827 O O . ALA A 1 477 ? 29.463 -20.105 5.756 1.00 68.62 477 ALA A O 1
ATOM 3828 N N . MET A 1 478 ? 29.054 -22.140 6.617 1.00 61.69 478 MET A N 1
ATOM 3829 C CA . MET A 1 478 ? 28.821 -22.790 5.325 1.00 61.69 478 MET A CA 1
ATOM 3830 C C . MET A 1 478 ? 27.593 -22.226 4.607 1.00 61.69 478 MET A C 1
ATOM 3832 O O . MET A 1 478 ? 27.659 -21.955 3.412 1.00 61.69 478 MET A O 1
ATOM 3836 N N . ASP A 1 479 ? 26.505 -21.990 5.337 1.00 55.78 479 ASP A N 1
ATOM 3837 C CA . ASP A 1 479 ? 25.251 -21.502 4.760 1.00 55.78 479 ASP A CA 1
ATOM 3838 C C . ASP A 1 479 ? 25.315 -20.011 4.408 1.00 55.78 479 ASP A C 1
ATOM 3840 O O . ASP A 1 479 ? 24.695 -19.578 3.441 1.00 55.78 479 ASP A O 1
ATOM 3844 N N . ILE A 1 480 ? 26.051 -19.220 5.197 1.00 64.56 480 ILE A N 1
ATOM 3845 C CA . ILE A 1 480 ? 26.062 -17.754 5.090 1.00 64.56 480 ILE A CA 1
ATOM 3846 C C . ILE A 1 480 ? 27.207 -17.251 4.202 1.00 64.56 480 ILE A C 1
ATOM 3848 O O . ILE A 1 480 ? 27.003 -16.379 3.363 1.00 64.56 480 ILE A O 1
ATOM 3852 N N . ILE A 1 481 ? 28.420 -17.785 4.374 1.00 69.00 481 ILE A N 1
ATOM 3853 C CA . ILE A 1 481 ? 29.627 -17.326 3.663 1.00 69.00 481 ILE A CA 1
ATOM 3854 C C . ILE A 1 481 ? 30.333 -18.442 2.887 1.00 69.00 481 ILE A C 1
ATOM 3856 O O . ILE A 1 481 ? 31.404 -18.206 2.326 1.00 69.00 481 ILE A O 1
ATOM 3860 N N . GLY A 1 482 ? 29.742 -19.637 2.791 1.00 61.19 482 GLY A N 1
ATOM 3861 C CA . GLY A 1 482 ? 30.291 -20.752 2.015 1.00 61.19 482 GLY A CA 1
ATOM 3862 C C . GLY A 1 482 ? 30.375 -20.474 0.513 1.00 61.19 482 GLY A C 1
ATOM 3863 O O . GLY A 1 482 ? 31.037 -21.204 -0.207 1.00 61.19 482 GLY A O 1
ATOM 3864 N N . GLY A 1 483 ? 29.763 -19.400 0.022 1.00 58.06 483 GLY A N 1
ATOM 3865 C CA . GLY A 1 483 ? 29.963 -18.905 -1.339 1.00 58.06 483 GLY A CA 1
ATOM 3866 C C . GLY A 1 483 ? 31.208 -18.044 -1.553 1.00 58.06 483 GLY A C 1
ATOM 3867 O O . GLY A 1 483 ? 31.612 -17.795 -2.685 1.00 58.06 483 GLY A O 1
ATOM 3868 N N . HIS A 1 484 ? 31.811 -17.536 -0.476 1.00 62.00 484 HIS A N 1
ATOM 3869 C CA . HIS A 1 484 ? 32.857 -16.525 -0.568 1.00 62.00 484 HIS A CA 1
ATOM 3870 C C . HIS A 1 484 ? 34.231 -17.175 -0.845 1.00 62.00 484 HIS A C 1
ATOM 3872 O O . HIS A 1 484 ? 34.646 -18.057 -0.086 1.00 62.00 484 HIS A O 1
ATOM 3878 N N . PRO A 1 485 ? 35.013 -16.722 -1.848 1.00 59.06 485 PRO A N 1
ATOM 3879 C CA . PRO A 1 485 ? 36.295 -17.344 -2.215 1.00 59.06 485 PRO A CA 1
ATOM 3880 C C . PRO A 1 485 ? 37.285 -17.478 -1.044 1.00 59.06 485 PRO A C 1
ATOM 3882 O O . PRO A 1 485 ? 37.963 -18.496 -0.889 1.00 59.06 485 PRO A O 1
ATOM 3885 N N . SER A 1 486 ? 37.332 -16.471 -0.163 1.00 64.12 486 SER A N 1
ATOM 3886 C CA . SER A 1 486 ? 38.215 -16.462 1.015 1.00 64.12 486 SER A CA 1
ATOM 3887 C C . SER A 1 486 ? 37.833 -17.491 2.086 1.00 64.12 486 SER A C 1
ATOM 3889 O O . SER A 1 486 ? 38.716 -17.950 2.820 1.00 64.12 486 SER A O 1
ATOM 3891 N N . TYR A 1 487 ? 36.556 -17.898 2.154 1.00 69.25 487 TYR A N 1
ATOM 3892 C CA . TYR A 1 487 ? 36.113 -18.950 3.069 1.00 69.25 487 TYR A CA 1
ATOM 3893 C C . TYR A 1 487 ? 36.834 -20.260 2.737 1.00 69.25 487 TYR A C 1
ATOM 3895 O O . TYR A 1 487 ? 37.528 -20.818 3.586 1.00 69.25 487 TYR A O 1
ATOM 3903 N N . TRP A 1 488 ? 36.789 -20.685 1.473 1.00 62.16 488 TRP A N 1
ATOM 3904 C CA . TRP A 1 488 ? 37.424 -21.926 1.018 1.00 62.16 488 TRP A CA 1
ATOM 3905 C C . TRP A 1 488 ? 38.938 -21.854 0.850 1.00 62.16 488 TRP A C 1
ATOM 3907 O O . TRP A 1 488 ? 39.601 -22.887 0.929 1.00 62.16 488 TRP A O 1
ATOM 3917 N N . GLY A 1 489 ? 39.494 -20.664 0.626 1.00 63.56 489 GLY A N 1
ATOM 3918 C CA . GLY A 1 489 ? 40.938 -20.492 0.492 1.00 63.56 489 GLY A CA 1
ATOM 3919 C C . GLY A 1 489 ? 41.676 -20.610 1.824 1.00 63.56 489 GLY A C 1
ATOM 3920 O O . GLY A 1 489 ? 42.634 -21.374 1.942 1.00 63.56 489 GLY A O 1
ATOM 3921 N N . VAL A 1 490 ? 41.251 -19.838 2.829 1.00 63.97 490 VAL A N 1
ATOM 3922 C CA . VAL A 1 490 ? 42.050 -19.632 4.050 1.00 63.97 490 VAL A CA 1
ATOM 3923 C C . VAL A 1 490 ? 41.257 -19.877 5.328 1.00 63.97 490 VAL A C 1
ATOM 3925 O O . VAL A 1 490 ? 41.850 -20.346 6.298 1.00 63.97 490 VAL A O 1
ATOM 3928 N N . TRP A 1 491 ? 39.955 -19.584 5.368 1.00 72.31 491 TRP A N 1
ATOM 3929 C CA . TRP A 1 491 ? 39.223 -19.532 6.639 1.00 72.31 491 TRP A CA 1
ATOM 3930 C C . TRP A 1 491 ? 38.564 -20.849 7.065 1.00 72.31 491 TRP A C 1
ATOM 3932 O O . TRP A 1 491 ? 38.479 -21.095 8.262 1.00 72.31 491 TRP A O 1
ATOM 3942 N N . PHE A 1 492 ? 38.194 -21.740 6.137 1.00 71.31 492 PHE A N 1
ATOM 3943 C CA . PHE A 1 492 ? 37.505 -23.010 6.442 1.00 71.31 492 PHE A CA 1
ATOM 3944 C C . PHE A 1 492 ? 38.283 -23.933 7.396 1.00 71.31 492 PHE A C 1
ATOM 3946 O O . PHE A 1 492 ? 37.713 -24.829 8.010 1.00 71.31 492 PHE A O 1
ATOM 3953 N N . GLN A 1 493 ? 39.604 -23.762 7.478 1.00 72.00 493 GLN A N 1
ATOM 3954 C CA . GLN A 1 493 ? 40.474 -24.567 8.336 1.00 72.00 493 GLN A CA 1
ATOM 3955 C C . GLN A 1 493 ? 40.467 -24.109 9.803 1.00 72.00 493 GLN A C 1
ATOM 3957 O O . GLN A 1 493 ? 41.103 -24.756 10.633 1.00 72.00 493 GLN A O 1
ATOM 3962 N N . TYR A 1 494 ? 39.798 -23.000 10.119 1.00 79.31 494 TYR A N 1
ATOM 3963 C CA . TYR A 1 494 ? 39.761 -22.380 11.440 1.00 79.31 494 TYR A CA 1
ATOM 3964 C C . TYR A 1 494 ? 38.329 -22.326 11.979 1.00 79.31 494 TYR A C 1
ATOM 3966 O O . TYR A 1 494 ? 37.358 -22.331 11.226 1.00 79.31 494 TYR A O 1
ATOM 3974 N N . GLU A 1 495 ? 38.206 -22.284 13.300 1.00 80.88 495 GLU A N 1
ATOM 3975 C CA . GLU A 1 495 ? 36.918 -22.178 13.984 1.00 80.88 495 GLU A CA 1
ATOM 3976 C C . GLU A 1 495 ? 36.378 -20.738 13.919 1.00 80.88 495 GLU A C 1
ATOM 3978 O O . GLU A 1 495 ? 37.069 -19.782 14.287 1.00 80.88 495 GLU A O 1
ATOM 3983 N N . PHE A 1 496 ? 35.131 -20.586 13.470 1.00 81.25 496 PHE A N 1
ATOM 3984 C CA . PHE A 1 496 ? 34.388 -19.326 13.494 1.00 81.25 496 PHE A CA 1
ATOM 3985 C C . PHE A 1 496 ? 33.640 -19.204 14.823 1.00 81.25 496 PHE A C 1
ATOM 3987 O O . PHE A 1 496 ? 32.874 -20.093 15.211 1.00 81.25 496 PHE A O 1
ATOM 3994 N N . ILE A 1 497 ? 33.859 -18.090 15.510 1.00 81.81 497 ILE A N 1
ATOM 3995 C CA . ILE A 1 497 ? 33.285 -17.755 16.808 1.00 81.81 497 ILE A CA 1
ATOM 3996 C C . ILE A 1 497 ? 32.434 -16.501 16.642 1.00 81.81 497 ILE A C 1
ATOM 3998 O O . ILE A 1 497 ? 32.875 -15.505 16.062 1.00 81.81 497 ILE A O 1
ATOM 4002 N N . ARG A 1 498 ? 31.232 -16.535 17.215 1.00 81.00 498 ARG A N 1
ATOM 4003 C CA . ARG A 1 498 ? 30.323 -15.393 17.209 1.00 81.00 498 ARG A CA 1
ATOM 4004 C C . ARG A 1 498 ? 30.951 -14.195 17.950 1.00 81.00 498 ARG A C 1
ATOM 4006 O O . ARG A 1 498 ? 31.396 -14.369 19.088 1.00 81.00 498 ARG A O 1
ATOM 4013 N N . PRO A 1 499 ? 31.003 -12.999 17.338 1.00 83.12 499 PRO A N 1
ATOM 4014 C CA . PRO A 1 499 ? 31.590 -11.819 17.962 1.00 83.12 499 PRO A CA 1
ATOM 4015 C C . PRO A 1 499 ? 30.673 -11.222 19.036 1.00 83.12 499 PRO A C 1
ATOM 4017 O O . PRO A 1 499 ? 29.452 -11.369 18.978 1.00 83.12 499 PRO A O 1
ATOM 4020 N N . THR A 1 500 ? 31.258 -10.499 19.993 1.00 82.88 500 THR A N 1
ATOM 4021 C CA . THR A 1 500 ? 30.504 -9.668 20.941 1.00 82.88 500 THR A CA 1
ATOM 4022 C C . THR A 1 500 ? 30.247 -8.303 20.309 1.00 82.88 500 THR A C 1
ATOM 4024 O O . THR A 1 500 ? 31.193 -7.597 19.951 1.00 82.88 500 THR A O 1
ATOM 4027 N N . LEU A 1 501 ? 28.978 -7.928 20.171 1.00 82.56 501 LEU A N 1
ATOM 4028 C CA . LEU A 1 501 ? 28.551 -6.654 19.593 1.00 82.56 501 LEU A CA 1
ATOM 4029 C C . LEU A 1 501 ? 28.554 -5.523 20.631 1.00 82.56 501 LEU A C 1
ATOM 4031 O O . LEU A 1 501 ? 28.367 -5.774 21.819 1.00 82.56 501 LEU A O 1
ATOM 4035 N N . SER A 1 502 ? 28.763 -4.278 20.187 1.00 79.31 502 SER A N 1
ATOM 4036 C CA . SER A 1 502 ? 28.664 -3.096 21.060 1.00 79.31 502 SER A CA 1
ATOM 4037 C C . SER A 1 502 ? 27.230 -2.780 21.493 1.00 79.31 502 SER A C 1
ATOM 4039 O O . SER A 1 502 ? 27.035 -2.155 22.529 1.00 79.31 502 SER A O 1
ATOM 4041 N N . ASP A 1 503 ? 26.262 -3.159 20.658 1.00 73.31 503 ASP A N 1
ATOM 4042 C CA . ASP A 1 503 ? 24.825 -2.939 20.811 1.00 73.31 503 ASP A CA 1
ATOM 4043 C C . ASP A 1 503 ? 24.097 -4.092 20.088 1.00 73.31 503 ASP A C 1
ATOM 4045 O O . ASP A 1 503 ? 24.576 -4.540 19.040 1.00 73.31 503 ASP A O 1
ATOM 4049 N N . GLU A 1 504 ? 23.006 -4.614 20.657 1.00 57.09 504 GLU A N 1
ATOM 4050 C CA . GLU A 1 504 ? 22.223 -5.713 20.062 1.00 57.09 504 GLU A CA 1
ATOM 4051 C C . GLU A 1 504 ? 21.244 -5.232 18.977 1.00 57.09 504 GLU A C 1
ATOM 4053 O O . GLU A 1 504 ? 20.817 -6.037 18.149 1.00 57.09 504 GLU A O 1
ATOM 4058 N N . GLU A 1 505 ? 20.923 -3.934 18.942 1.00 60.66 505 GLU A N 1
ATOM 4059 C CA . GLU A 1 505 ? 19.977 -3.325 18.006 1.00 60.66 505 GLU A CA 1
ATOM 4060 C C . GLU A 1 505 ? 20.670 -2.705 16.781 1.00 60.66 505 GLU A C 1
ATOM 4062 O O . GLU A 1 505 ? 20.263 -2.983 15.656 1.00 60.66 505 GLU A O 1
ATOM 4067 N N . CYS A 1 506 ? 21.728 -1.896 16.956 1.00 73.06 506 CYS A N 1
ATOM 4068 C CA . CYS A 1 506 ? 22.495 -1.311 15.838 1.00 73.06 506 CYS A CA 1
ATOM 4069 C C . CYS A 1 506 ? 23.993 -1.183 16.186 1.00 73.06 506 CYS A C 1
ATOM 4071 O O . CYS A 1 506 ? 24.450 -0.147 16.684 1.00 73.06 506 CYS A O 1
ATOM 4073 N N . PRO A 1 507 ? 24.791 -2.243 15.968 1.00 76.88 507 PRO A N 1
ATOM 4074 C CA . PRO A 1 507 ? 26.172 -2.292 16.430 1.00 76.88 507 PRO A CA 1
ATOM 4075 C C . PRO A 1 507 ? 27.055 -1.284 15.690 1.00 76.88 507 PRO A C 1
ATOM 4077 O O . PRO A 1 507 ? 27.150 -1.287 14.466 1.00 76.88 507 PRO A O 1
ATOM 4080 N N . THR A 1 508 ? 27.774 -0.461 16.453 1.00 82.88 508 THR A N 1
ATOM 4081 C CA . THR A 1 508 ? 28.772 0.489 15.926 1.00 82.88 508 THR A CA 1
ATOM 4082 C C . THR A 1 508 ? 30.187 -0.089 15.934 1.00 82.88 508 THR A C 1
ATOM 4084 O O . THR A 1 508 ? 31.117 0.470 15.350 1.00 82.88 508 THR A O 1
ATOM 4087 N N . SER A 1 509 ? 30.379 -1.223 16.608 1.00 82.00 509 SER A N 1
ATOM 4088 C CA . SER A 1 509 ? 31.604 -2.020 16.575 1.00 82.00 509 SER A CA 1
ATOM 4089 C C . SER A 1 509 ? 31.340 -3.437 17.085 1.00 82.00 509 SER A C 1
ATOM 4091 O O . SER A 1 509 ? 30.300 -3.721 17.683 1.00 82.00 509 SER A O 1
ATOM 4093 N N . PHE A 1 510 ? 32.306 -4.325 16.873 1.00 85.44 510 PHE A N 1
ATOM 4094 C CA . PHE A 1 510 ? 32.300 -5.673 17.425 1.00 85.44 510 PHE A CA 1
ATOM 4095 C C . PHE A 1 510 ? 33.682 -6.015 17.982 1.00 85.44 510 PHE A C 1
ATOM 4097 O O . PHE A 1 510 ? 34.675 -5.368 17.648 1.00 85.44 510 PHE A O 1
ATOM 4104 N N . SER A 1 511 ? 33.741 -7.006 18.864 1.00 82.81 511 SER A N 1
ATOM 4105 C CA . SER A 1 511 ? 34.980 -7.436 19.507 1.00 82.81 511 SER A CA 1
ATOM 4106 C C . SER A 1 511 ? 35.038 -8.948 19.667 1.00 82.81 511 SER A C 1
ATOM 4108 O O . SER A 1 511 ? 34.016 -9.621 19.821 1.00 82.81 511 SER A O 1
ATOM 4110 N N . CYS A 1 512 ? 36.258 -9.478 19.658 1.00 82.88 512 CYS A N 1
ATOM 4111 C CA . CYS A 1 512 ? 36.521 -10.888 19.880 1.00 82.88 512 CYS A CA 1
ATOM 4112 C C . CYS A 1 512 ? 37.136 -11.117 21.263 1.00 82.88 512 CYS A C 1
ATOM 4114 O O . CYS A 1 512 ? 38.141 -10.514 21.632 1.00 82.88 512 CYS A O 1
ATOM 4116 N N . THR A 1 513 ? 36.533 -12.009 22.046 1.00 70.31 513 THR A N 1
ATOM 4117 C CA . THR A 1 513 ? 36.856 -12.227 23.467 1.00 70.31 513 THR A CA 1
ATOM 4118 C C . THR A 1 513 ? 38.128 -13.046 23.716 1.00 70.31 513 THR A C 1
ATOM 4120 O O . THR A 1 513 ? 38.569 -13.156 24.861 1.00 70.31 513 THR A O 1
ATOM 4123 N N . LYS A 1 514 ? 38.753 -13.620 22.679 1.00 68.88 514 LYS A N 1
ATOM 4124 C CA . LYS A 1 514 ? 39.956 -14.460 22.803 1.00 68.88 514 LYS A CA 1
ATOM 4125 C C . LYS A 1 514 ? 41.204 -13.738 22.274 1.00 68.88 514 LYS A C 1
ATOM 4127 O O . LYS A 1 514 ? 41.227 -13.233 21.163 1.00 68.88 514 LYS A O 1
ATOM 4132 N N . ASN A 1 515 ? 42.326 -13.828 22.993 1.00 61.69 515 ASN A N 1
ATOM 4133 C CA . ASN A 1 515 ? 43.612 -13.228 22.576 1.00 61.69 515 ASN A CA 1
ATOM 4134 C C . ASN A 1 515 ? 44.220 -13.791 21.267 1.00 61.69 515 ASN A C 1
ATOM 4136 O O . ASN A 1 515 ? 45.279 -13.333 20.852 1.00 61.69 515 ASN A O 1
ATOM 4140 N N . ASN A 1 516 ? 43.612 -14.805 20.639 1.00 63.09 516 ASN A N 1
ATOM 4141 C CA . ASN A 1 516 ? 44.123 -15.440 19.413 1.00 63.09 516 ASN A CA 1
ATOM 4142 C C . ASN A 1 516 ? 43.116 -15.419 18.258 1.00 63.09 516 ASN A C 1
ATOM 4144 O O . ASN A 1 516 ? 43.288 -16.160 17.290 1.00 63.09 516 ASN A O 1
ATOM 4148 N N . THR A 1 517 ? 42.058 -14.620 18.379 1.00 73.62 517 THR A N 1
ATOM 4149 C CA . THR A 1 517 ? 41.057 -14.478 17.326 1.00 73.62 517 THR A CA 1
ATOM 4150 C C . THR A 1 517 ? 41.332 -13.255 16.466 1.00 73.62 517 THR A C 1
ATOM 4152 O O . THR A 1 517 ? 41.678 -12.205 17.001 1.00 73.62 517 THR A O 1
ATOM 4155 N N . SER A 1 518 ? 41.158 -13.386 15.151 1.00 74.25 518 SER A N 1
ATOM 4156 C CA . SER A 1 518 ? 41.151 -12.246 14.228 1.00 74.25 518 SER A CA 1
ATOM 4157 C C . SER A 1 518 ? 39.727 -11.801 13.919 1.00 74.25 518 SER A C 1
ATOM 4159 O O . SER A 1 518 ? 38.905 -12.650 13.568 1.00 74.25 518 SER A O 1
ATOM 4161 N N . ASP A 1 519 ? 39.474 -10.494 13.971 1.00 77.38 519 ASP A N 1
ATOM 4162 C CA . ASP A 1 519 ? 38.228 -9.885 13.496 1.00 77.38 519 ASP A CA 1
ATOM 4163 C C . ASP A 1 519 ? 38.127 -10.062 11.978 1.00 77.38 519 ASP A C 1
ATOM 4165 O O . ASP A 1 519 ? 39.056 -9.685 11.254 1.00 77.38 519 ASP A O 1
ATOM 4169 N N . ILE A 1 520 ? 37.014 -10.609 11.499 1.00 77.38 520 ILE A N 1
ATOM 4170 C CA . ILE A 1 520 ? 36.691 -10.726 10.076 1.00 77.38 520 ILE A CA 1
ATOM 4171 C C . ILE A 1 520 ? 35.416 -9.943 9.804 1.00 77.38 520 ILE A C 1
ATOM 4173 O O . ILE A 1 520 ? 34.404 -10.142 10.476 1.00 77.38 520 ILE A O 1
ATOM 4177 N N . LEU A 1 521 ? 35.480 -9.084 8.790 1.00 77.75 521 LEU A N 1
ATOM 4178 C CA . LEU A 1 521 ? 34.332 -8.404 8.207 1.00 77.75 521 LEU A CA 1
ATOM 4179 C C . LEU A 1 521 ? 34.314 -8.693 6.704 1.00 77.75 521 LEU A C 1
ATOM 4181 O O . LEU A 1 521 ? 35.334 -8.513 6.033 1.00 77.75 521 LEU A O 1
ATOM 4185 N N . ILE A 1 522 ? 33.169 -9.138 6.195 1.00 73.88 522 ILE A N 1
ATOM 4186 C CA . ILE A 1 522 ? 32.924 -9.411 4.774 1.00 73.88 522 ILE A CA 1
ATOM 4187 C C . ILE A 1 522 ? 31.719 -8.571 4.333 1.00 73.88 522 ILE A C 1
ATOM 4189 O O . ILE A 1 522 ? 30.635 -8.708 4.899 1.00 73.88 522 ILE A O 1
ATOM 4193 N N . GLY A 1 523 ? 31.918 -7.691 3.357 1.00 65.88 523 GLY A N 1
ATOM 4194 C CA . GLY A 1 523 ? 30.870 -6.975 2.627 1.00 65.88 523 GLY A CA 1
ATOM 4195 C C . GLY A 1 523 ? 30.571 -7.632 1.276 1.00 65.88 523 GLY A C 1
ATOM 4196 O O . GLY A 1 523 ? 31.089 -8.704 0.969 1.00 65.88 523 GLY A O 1
ATOM 4197 N N . SER A 1 524 ? 29.740 -6.988 0.455 1.00 57.88 524 SER A N 1
ATOM 4198 C CA . SER A 1 524 ? 29.317 -7.514 -0.853 1.00 57.88 524 SER A CA 1
ATOM 4199 C C . SER A 1 524 ? 30.466 -7.686 -1.855 1.00 57.88 524 SER A C 1
ATOM 4201 O O . SER A 1 524 ? 30.463 -8.641 -2.630 1.00 57.88 524 SER A O 1
ATOM 4203 N N . ARG A 1 525 ? 31.454 -6.780 -1.839 1.00 55.22 525 ARG A N 1
ATOM 4204 C CA . ARG A 1 525 ? 32.625 -6.797 -2.741 1.00 55.22 525 ARG A CA 1
ATOM 4205 C C . ARG A 1 525 ? 33.976 -6.772 -2.017 1.00 55.22 525 ARG A C 1
ATOM 4207 O O . ARG A 1 525 ? 34.984 -7.146 -2.609 1.00 55.22 525 ARG A O 1
ATOM 4214 N N . ASP A 1 526 ? 33.992 -6.389 -0.741 1.00 64.25 526 ASP A N 1
ATOM 4215 C CA . ASP A 1 526 ? 35.210 -6.176 0.044 1.00 64.25 526 ASP A CA 1
ATOM 4216 C C . ASP A 1 526 ? 35.257 -7.067 1.284 1.00 64.25 526 ASP A C 1
ATOM 4218 O O . ASP A 1 526 ? 34.239 -7.372 1.901 1.00 64.25 526 ASP A O 1
ATOM 4222 N N . TYR A 1 527 ? 36.461 -7.446 1.709 1.00 72.44 527 TYR A N 1
ATOM 4223 C CA . TYR A 1 527 ? 36.672 -8.088 3.001 1.00 72.44 527 TYR A CA 1
ATOM 4224 C C . TYR A 1 527 ? 37.870 -7.469 3.709 1.00 72.44 527 TYR A C 1
ATOM 4226 O O . TYR A 1 527 ? 38.816 -6.979 3.088 1.00 72.44 527 TYR A O 1
ATOM 4234 N N . GLY A 1 528 ? 37.897 -7.564 5.033 1.00 68.44 528 GLY A N 1
ATOM 4235 C CA . GLY A 1 528 ? 39.161 -7.384 5.722 1.00 68.44 528 GLY A CA 1
ATOM 4236 C C . GLY A 1 528 ? 39.244 -8.067 7.068 1.00 68.44 528 GLY A C 1
ATOM 4237 O O . GLY A 1 528 ? 38.250 -8.402 7.708 1.00 68.44 528 GLY A O 1
ATOM 4238 N N . GLN A 1 529 ? 40.494 -8.285 7.455 1.00 72.69 529 GLN A N 1
ATOM 4239 C CA . GLN A 1 529 ? 40.889 -9.069 8.609 1.00 72.69 529 GLN A CA 1
ATOM 4240 C C . GLN A 1 529 ? 41.815 -8.228 9.491 1.00 72.69 529 GLN A C 1
ATOM 4242 O O . GLN A 1 529 ? 42.692 -7.541 8.967 1.00 72.69 529 GLN A O 1
ATOM 4247 N N . ASN A 1 530 ? 41.657 -8.300 10.815 1.00 66.06 530 ASN A N 1
ATOM 4248 C CA . ASN A 1 530 ? 42.526 -7.623 11.797 1.00 66.06 530 ASN A CA 1
ATOM 4249 C C . ASN A 1 530 ? 42.586 -6.086 11.676 1.00 66.06 530 ASN A C 1
ATOM 4251 O O . ASN A 1 530 ? 43.611 -5.478 11.979 1.00 66.06 530 ASN A O 1
ATOM 4255 N N . LYS A 1 531 ? 41.502 -5.446 11.226 1.00 66.25 531 LYS A N 1
ATOM 4256 C CA . LYS A 1 531 ? 41.467 -3.995 10.972 1.00 66.25 531 LYS A CA 1
ATOM 4257 C C . LYS A 1 531 ? 40.682 -3.173 12.004 1.00 66.25 531 LYS A C 1
ATOM 4259 O O . LYS A 1 531 ? 40.704 -1.951 11.908 1.00 66.25 531 LYS A O 1
ATOM 4264 N N . ASN A 1 532 ? 40.065 -3.819 13.005 1.00 76.38 532 ASN A N 1
ATOM 4265 C CA . ASN A 1 532 ? 39.244 -3.199 14.057 1.00 76.38 532 ASN A CA 1
ATOM 4266 C C . ASN A 1 532 ? 38.284 -2.139 13.486 1.00 76.38 532 ASN A C 1
ATOM 4268 O O . ASN A 1 532 ? 38.599 -0.950 13.429 1.00 76.38 532 ASN A O 1
ATOM 4272 N N . TYR A 1 533 ? 37.129 -2.584 13.002 1.00 81.44 533 TYR A N 1
ATOM 4273 C CA . TYR A 1 533 ? 36.216 -1.727 12.255 1.00 81.44 533 TYR A CA 1
ATOM 4274 C C . TYR A 1 533 ? 35.289 -0.912 13.161 1.00 81.44 533 TYR A C 1
ATOM 4276 O O . TYR A 1 533 ? 34.749 -1.407 14.151 1.00 81.44 533 TYR A O 1
ATOM 4284 N N . GLN A 1 534 ? 35.078 0.346 12.785 1.00 85.38 534 GLN A N 1
ATOM 4285 C CA . GLN A 1 534 ? 33.932 1.141 13.202 1.00 85.38 534 GLN A CA 1
ATOM 4286 C C . GLN A 1 534 ? 32.835 1.001 12.149 1.00 85.38 534 GLN A C 1
ATOM 4288 O O . GLN A 1 534 ? 33.095 1.190 10.963 1.00 85.38 534 GLN A O 1
ATOM 4293 N N . LEU A 1 535 ? 31.632 0.659 12.592 1.00 87.19 535 LEU A N 1
ATOM 4294 C CA . LEU A 1 535 ? 30.462 0.462 11.751 1.00 87.19 535 LEU A CA 1
ATOM 4295 C C . LEU A 1 535 ? 29.517 1.650 11.923 1.00 87.19 535 LEU A C 1
ATOM 4297 O O . LEU A 1 535 ? 29.209 2.047 13.048 1.00 87.19 535 LEU A O 1
ATOM 4301 N N . THR A 1 536 ? 29.043 2.192 10.810 1.00 86.38 536 THR A N 1
ATOM 4302 C CA . THR A 1 536 ? 28.021 3.238 10.790 1.00 86.38 536 THR A CA 1
ATOM 4303 C C . THR A 1 536 ? 26.930 2.813 9.822 1.00 86.38 536 THR A C 1
ATOM 4305 O O . THR A 1 536 ? 27.211 2.596 8.645 1.00 86.38 536 THR A O 1
ATOM 4308 N N . CYS A 1 537 ? 25.699 2.681 10.308 1.00 82.62 537 CYS A N 1
ATOM 4309 C CA . CYS A 1 537 ? 24.536 2.471 9.453 1.00 82.62 537 CYS A CA 1
ATOM 4310 C C . CYS A 1 537 ? 23.999 3.833 9.002 1.00 82.62 537 CYS A C 1
ATOM 4312 O O . CYS A 1 537 ? 23.749 4.707 9.834 1.00 82.62 537 CYS A O 1
ATOM 4314 N N . GLY A 1 538 ? 23.853 4.020 7.695 1.00 81.38 538 GLY A N 1
ATOM 4315 C CA . GLY A 1 538 ? 23.288 5.222 7.091 1.00 81.38 538 GLY A CA 1
ATOM 4316 C C . GLY A 1 538 ? 22.409 4.872 5.898 1.00 81.38 538 GLY A C 1
ATOM 4317 O O . GLY A 1 538 ? 22.070 3.711 5.682 1.00 81.38 538 GLY A O 1
ATOM 4318 N N . THR A 1 539 ? 22.047 5.881 5.118 1.00 74.19 539 THR A N 1
ATOM 4319 C CA . THR A 1 539 ? 21.385 5.700 3.826 1.00 74.19 539 THR A CA 1
ATOM 4320 C C . THR A 1 539 ? 22.280 6.224 2.717 1.00 74.19 539 THR A C 1
ATOM 4322 O O . THR A 1 539 ? 22.953 7.240 2.906 1.00 74.19 539 THR A O 1
ATOM 4325 N N . ASP A 1 540 ? 22.287 5.549 1.575 1.00 69.12 540 ASP A N 1
ATOM 4326 C CA . ASP A 1 540 ? 22.935 6.049 0.368 1.00 69.12 540 ASP A CA 1
ATOM 4327 C C . ASP A 1 540 ? 22.104 7.163 -0.301 1.00 69.12 540 ASP A C 1
ATOM 4329 O O . ASP A 1 540 ? 21.079 7.621 0.217 1.00 69.12 540 ASP A O 1
ATOM 4333 N N . GLU A 1 541 ? 22.559 7.613 -1.469 1.00 55.94 541 GLU A N 1
ATOM 4334 C CA . GLU A 1 541 ? 21.901 8.647 -2.276 1.00 55.94 541 GLU A CA 1
ATOM 4335 C C . GLU A 1 541 ? 20.491 8.261 -2.767 1.00 55.94 541 GLU A C 1
ATOM 4337 O O . GLU A 1 541 ? 19.693 9.139 -3.093 1.00 55.94 541 GLU A O 1
ATOM 4342 N N . PHE A 1 542 ? 20.143 6.971 -2.736 1.00 56.38 542 PHE A N 1
ATOM 4343 C CA . PHE A 1 542 ? 18.835 6.429 -3.115 1.00 56.38 542 PHE A CA 1
ATOM 4344 C C . PHE A 1 542 ? 17.933 6.141 -1.908 1.00 56.38 542 PHE A C 1
ATOM 4346 O O . PHE A 1 542 ? 16.861 5.555 -2.063 1.00 56.38 542 PHE A O 1
ATOM 4353 N N . LYS A 1 543 ? 18.332 6.580 -0.705 1.00 59.50 543 LYS A N 1
ATOM 4354 C CA . LYS A 1 543 ? 17.675 6.263 0.577 1.00 59.50 543 LYS A CA 1
ATOM 4355 C C . LYS A 1 543 ? 17.713 4.763 0.923 1.00 59.50 543 LYS A C 1
ATOM 4357 O O . LYS A 1 543 ? 16.965 4.326 1.801 1.00 59.50 543 LYS A O 1
ATOM 4362 N N . THR A 1 544 ? 18.588 3.981 0.292 1.00 65.56 544 THR A N 1
ATOM 4363 C CA . THR A 1 544 ? 18.797 2.564 0.612 1.00 65.56 544 THR A CA 1
ATOM 4364 C C . THR A 1 544 ? 19.688 2.453 1.849 1.00 65.56 544 THR A C 1
ATOM 4366 O O . THR A 1 544 ? 20.705 3.146 1.935 1.00 65.56 544 THR A O 1
ATOM 4369 N N . PRO A 1 545 ? 19.351 1.610 2.837 1.00 73.50 545 PRO A N 1
ATOM 4370 C CA . PRO A 1 545 ? 20.187 1.439 4.018 1.00 73.50 545 PRO A CA 1
ATOM 4371 C C . PRO A 1 545 ? 21.528 0.777 3.684 1.00 73.50 545 PRO A C 1
ATOM 4373 O O . PRO A 1 545 ? 21.559 -0.340 3.170 1.00 73.50 545 PRO A O 1
ATOM 4376 N N . VAL A 1 546 ? 22.636 1.433 4.029 1.00 82.31 546 VAL A N 1
ATOM 4377 C CA . VAL A 1 546 ? 23.997 0.950 3.758 1.00 82.31 546 VAL A CA 1
ATOM 4378 C C . VAL A 1 546 ? 24.885 1.046 4.994 1.00 82.31 546 VAL A C 1
ATOM 4380 O O . VAL A 1 546 ? 24.873 2.029 5.741 1.00 82.31 546 VAL A O 1
ATOM 4383 N N . TRP A 1 547 ? 25.706 0.021 5.201 1.00 86.69 547 TRP A N 1
ATOM 4384 C CA . TRP A 1 547 ? 26.790 0.042 6.173 1.00 86.69 547 TRP A CA 1
ATOM 4385 C C . TRP A 1 547 ? 28.004 0.757 5.602 1.00 86.69 547 TRP A C 1
ATOM 4387 O O . TRP A 1 547 ? 28.444 0.459 4.498 1.00 86.69 547 TRP A O 1
ATOM 4397 N N . THR A 1 548 ? 28.601 1.640 6.395 1.00 86.31 548 THR A N 1
ATOM 4398 C CA . THR A 1 548 ? 29.965 2.139 6.199 1.00 86.31 548 THR A CA 1
ATOM 4399 C C . THR A 1 548 ? 30.864 1.490 7.245 1.00 86.31 548 THR A C 1
ATOM 4401 O O . THR A 1 548 ? 30.645 1.669 8.445 1.00 86.31 548 THR A O 1
ATOM 4404 N N . ALA A 1 549 ? 31.865 0.729 6.805 1.00 85.19 549 ALA A N 1
ATOM 4405 C CA . ALA A 1 549 ? 32.842 0.086 7.676 1.00 85.19 549 ALA A CA 1
ATOM 4406 C C . ALA A 1 549 ? 34.197 0.785 7.535 1.00 85.19 549 ALA A C 1
ATOM 4408 O O . ALA A 1 549 ? 34.835 0.699 6.489 1.00 85.19 549 ALA A O 1
ATOM 4409 N N . THR A 1 550 ? 34.655 1.448 8.597 1.00 85.44 550 THR A N 1
ATOM 4410 C CA . THR A 1 550 ? 35.925 2.190 8.622 1.00 85.44 550 THR A CA 1
ATOM 4411 C C . THR A 1 550 ? 36.932 1.475 9.509 1.00 85.44 550 THR A C 1
ATOM 4413 O O . THR A 1 550 ? 36.719 1.301 10.708 1.00 85.44 550 THR A O 1
ATOM 4416 N N . SER A 1 551 ? 38.051 1.054 8.932 1.00 82.12 551 SER A N 1
ATOM 4417 C CA . SER A 1 551 ? 39.166 0.440 9.650 1.00 82.12 551 SER A CA 1
ATOM 4418 C C . SER A 1 551 ? 39.823 1.456 10.583 1.00 82.12 551 SER A C 1
ATOM 4420 O O . SER A 1 551 ? 40.359 2.470 10.131 1.00 82.12 551 SER A O 1
ATOM 4422 N N . LYS A 1 552 ? 39.857 1.177 11.891 1.00 79.00 552 LYS A N 1
ATOM 4423 C CA . LYS A 1 552 ? 40.563 2.032 12.864 1.00 79.00 552 LYS A CA 1
ATOM 4424 C C . LYS A 1 552 ? 42.084 1.921 12.751 1.00 79.00 552 LYS A C 1
ATOM 4426 O O . LYS A 1 552 ? 42.789 2.757 13.308 1.00 79.00 552 LYS A O 1
ATOM 4431 N N . VAL A 1 553 ? 42.599 0.897 12.066 1.00 77.19 553 VAL A N 1
ATOM 4432 C CA . VAL A 1 553 ? 44.045 0.652 11.940 1.00 77.19 553 VAL A CA 1
ATOM 4433 C C . VAL A 1 553 ? 44.680 1.508 10.843 1.00 77.19 553 VAL A C 1
ATOM 4435 O O . VAL A 1 553 ? 45.765 2.045 11.048 1.00 77.19 553 VAL A O 1
ATOM 4438 N N . ASN A 1 554 ? 44.029 1.639 9.685 1.00 80.06 554 ASN A N 1
ATOM 4439 C CA . ASN A 1 554 ? 44.587 2.346 8.521 1.00 80.06 554 ASN A CA 1
ATOM 4440 C C . ASN A 1 554 ? 43.658 3.414 7.918 1.00 80.06 554 ASN A C 1
ATOM 4442 O O . ASN A 1 554 ? 44.062 4.082 6.972 1.00 80.06 554 ASN A O 1
ATOM 4446 N N . GLY A 1 555 ? 42.448 3.601 8.455 1.00 79.94 555 GLY A N 1
ATOM 4447 C CA . GLY A 1 555 ? 41.497 4.615 7.992 1.00 79.94 555 GLY A CA 1
ATOM 4448 C C . GLY A 1 555 ? 40.787 4.283 6.677 1.00 79.94 555 GLY A C 1
ATOM 4449 O O . GLY A 1 555 ? 40.002 5.097 6.204 1.00 79.94 555 GLY A O 1
ATOM 4450 N N . GLU A 1 556 ? 41.037 3.112 6.084 1.00 80.00 556 GLU A N 1
ATOM 4451 C CA . GLU A 1 556 ? 40.303 2.659 4.900 1.00 80.00 556 GLU A CA 1
ATOM 4452 C C . GLU A 1 556 ? 38.833 2.429 5.253 1.00 80.00 556 GLU A C 1
ATOM 4454 O O . GLU A 1 556 ? 38.525 1.825 6.284 1.00 80.00 556 GLU A O 1
ATOM 4459 N N . SER A 1 557 ? 37.936 2.885 4.385 1.00 82.19 557 SER A N 1
ATOM 4460 C CA . SER A 1 557 ? 36.499 2.682 4.538 1.00 82.19 557 SER A CA 1
ATOM 4461 C C . SER A 1 557 ? 35.894 2.153 3.251 1.00 82.19 557 SER A C 1
ATOM 4463 O O . SER A 1 557 ? 36.345 2.525 2.169 1.00 82.19 557 SER A O 1
ATOM 4465 N N . PHE A 1 558 ? 34.886 1.303 3.386 1.00 80.31 558 PHE A N 1
ATOM 4466 C CA . PHE A 1 558 ? 34.062 0.826 2.281 1.00 80.31 558 PHE A CA 1
ATOM 4467 C C . PHE A 1 558 ? 32.596 0.819 2.709 1.00 80.31 558 PHE A C 1
ATOM 4469 O O . PHE A 1 558 ? 32.280 0.774 3.905 1.00 80.31 558 PHE A O 1
ATOM 4476 N N . THR A 1 559 ? 31.710 0.882 1.721 1.00 79.62 559 THR A N 1
ATOM 4477 C CA . THR A 1 559 ? 30.261 0.847 1.906 1.00 79.62 559 THR A CA 1
ATOM 4478 C C . THR A 1 559 ? 29.685 -0.443 1.340 1.00 79.62 559 THR A C 1
ATOM 4480 O O . THR A 1 559 ? 30.159 -0.963 0.334 1.00 79.62 559 THR A O 1
ATOM 4483 N N . THR A 1 560 ? 28.683 -1.002 2.010 1.00 77.31 560 THR A N 1
ATOM 4484 C CA . THR A 1 560 ? 28.039 -2.256 1.599 1.00 77.31 560 THR A CA 1
ATOM 4485 C C . THR A 1 560 ? 26.632 -2.339 2.179 1.00 77.31 560 THR A C 1
ATOM 4487 O O . THR A 1 560 ? 26.387 -1.891 3.295 1.00 77.31 560 THR A O 1
ATOM 4490 N N . GLU A 1 561 ? 25.694 -2.923 1.444 1.00 69.88 561 GLU A N 1
ATOM 4491 C CA . GLU A 1 561 ? 24.295 -3.062 1.879 1.00 69.88 561 GLU A CA 1
ATOM 4492 C C . GLU A 1 561 ? 24.132 -4.048 3.046 1.00 69.88 561 GLU A C 1
ATOM 4494 O O . GLU A 1 561 ? 23.259 -3.901 3.905 1.00 69.88 561 GLU A O 1
ATOM 4499 N N . TYR A 1 562 ? 25.009 -5.051 3.099 1.00 75.81 562 TYR A N 1
ATOM 4500 C CA . TYR A 1 562 ? 25.079 -6.029 4.176 1.00 75.81 562 TYR A CA 1
ATOM 4501 C C . TYR A 1 562 ? 26.520 -6.268 4.623 1.00 75.81 562 TYR A C 1
ATOM 4503 O O . TYR A 1 562 ? 27.464 -6.140 3.838 1.00 75.81 562 TYR A O 1
ATOM 4511 N N . ILE A 1 563 ? 26.684 -6.645 5.890 1.00 82.12 563 ILE A N 1
ATOM 4512 C CA . ILE A 1 563 ? 27.963 -7.083 6.459 1.00 82.12 563 ILE A CA 1
ATOM 4513 C C . ILE A 1 563 ? 27.815 -8.423 7.177 1.00 82.12 563 ILE A C 1
ATOM 4515 O O . ILE A 1 563 ? 26.888 -8.628 7.962 1.00 82.12 563 ILE A O 1
ATOM 4519 N N . TYR A 1 564 ? 28.774 -9.314 6.945 1.00 84.94 564 TYR A N 1
ATOM 4520 C CA . TYR A 1 564 ? 28.994 -10.519 7.738 1.00 84.94 564 TYR A CA 1
ATOM 4521 C C . TYR A 1 564 ? 30.178 -10.291 8.668 1.00 84.94 564 TYR A C 1
ATOM 4523 O O . TYR A 1 564 ? 31.248 -9.867 8.223 1.00 84.94 564 TYR A O 1
ATOM 4531 N N . ILE A 1 565 ? 30.006 -10.593 9.952 1.00 88.31 565 ILE A N 1
ATOM 4532 C CA . ILE A 1 565 ? 31.059 -10.431 10.958 1.00 88.31 565 ILE A CA 1
ATOM 4533 C C . ILE A 1 565 ? 31.314 -11.731 11.719 1.00 88.31 565 ILE A C 1
ATOM 4535 O O . ILE A 1 565 ? 30.384 -12.456 12.079 1.00 88.31 565 ILE A O 1
ATOM 4539 N N . SER A 1 566 ? 32.586 -12.017 11.989 1.00 88.44 566 SER A N 1
ATOM 4540 C CA . SER A 1 566 ? 33.009 -13.179 12.776 1.00 88.44 566 SER A CA 1
ATOM 4541 C C . SER A 1 566 ? 34.332 -12.936 13.485 1.00 88.44 566 SER A C 1
ATOM 4543 O O . SER A 1 566 ? 35.165 -12.150 13.037 1.00 88.44 566 SER A O 1
ATOM 4545 N N . CYS A 1 567 ? 34.571 -13.710 14.538 1.00 86.69 567 CYS A N 1
ATOM 4546 C CA . CYS A 1 567 ? 35.893 -13.940 15.103 1.00 86.69 567 CYS A CA 1
ATOM 4547 C C . CYS A 1 567 ? 36.451 -15.259 14.567 1.00 86.69 567 CYS A C 1
ATOM 4549 O O . CYS A 1 567 ? 35.746 -16.263 14.586 1.00 86.69 567 CYS A O 1
ATOM 4551 N N . LEU A 1 568 ? 37.699 -15.288 14.104 1.00 84.69 568 LEU A N 1
ATOM 4552 C CA . LEU A 1 568 ? 38.343 -16.520 13.626 1.00 84.69 568 LEU A CA 1
ATOM 4553 C C . LEU A 1 568 ? 39.421 -16.970 14.610 1.00 84.69 568 LEU A C 1
ATOM 4555 O O . LEU A 1 568 ? 40.386 -16.232 14.803 1.00 84.69 568 LEU A O 1
ATOM 4559 N N . ASP A 1 569 ? 39.291 -18.148 15.225 1.00 83.25 569 ASP A N 1
ATOM 4560 C CA . ASP A 1 569 ? 40.306 -18.687 16.143 1.00 83.25 569 ASP A CA 1
ATOM 4561 C C . ASP A 1 569 ? 41.457 -19.319 15.354 1.00 83.25 569 ASP A C 1
ATOM 4563 O O . ASP A 1 569 ? 41.353 -20.414 14.803 1.00 83.25 569 ASP A O 1
ATOM 4567 N N . LEU A 1 570 ? 42.590 -18.618 15.297 1.00 79.62 570 LEU A N 1
ATOM 4568 C CA . LEU A 1 570 ? 43.747 -19.058 14.516 1.00 79.62 570 LEU A CA 1
ATOM 4569 C C . LEU A 1 570 ? 44.510 -20.225 15.168 1.00 79.62 570 LEU A C 1
ATOM 4571 O O . LEU A 1 570 ? 45.417 -20.783 14.543 1.00 79.62 570 LEU A O 1
ATOM 4575 N N . LYS A 1 571 ? 44.191 -20.596 16.420 1.00 76.25 571 LYS A N 1
ATOM 4576 C CA . LYS A 1 571 ? 44.847 -21.707 17.132 1.00 76.25 571 LYS A CA 1
ATOM 4577 C C . LYS A 1 571 ? 44.072 -23.011 17.037 1.00 76.25 571 LYS A C 1
ATOM 4579 O O . LYS A 1 571 ? 44.704 -24.063 16.911 1.00 76.25 571 LYS A O 1
ATOM 4584 N N . THR A 1 572 ? 42.744 -22.968 17.099 1.00 72.00 572 THR A N 1
ATOM 4585 C CA . THR A 1 572 ? 41.914 -24.151 16.863 1.00 72.00 572 THR A CA 1
ATOM 4586 C C . THR A 1 572 ? 41.701 -24.331 15.370 1.00 72.00 572 THR A C 1
ATOM 4588 O O . THR A 1 572 ? 40.897 -23.657 14.732 1.00 72.00 572 THR A O 1
ATOM 4591 N N . LYS A 1 573 ? 42.430 -25.293 14.796 1.00 61.66 573 LYS A N 1
ATOM 4592 C CA . LYS A 1 573 ? 42.034 -25.826 13.497 1.00 61.66 573 LYS A CA 1
ATOM 4593 C C . LYS A 1 573 ? 40.709 -26.552 13.684 1.00 61.66 573 LYS A C 1
ATOM 4595 O O . LYS A 1 573 ? 40.650 -27.483 14.490 1.00 61.66 573 LYS A O 1
ATOM 4600 N N . ALA A 1 574 ? 39.675 -26.136 12.958 1.00 58.69 574 ALA A N 1
ATOM 4601 C CA . ALA A 1 574 ? 38.459 -26.928 12.859 1.00 58.69 574 ALA A CA 1
ATOM 4602 C C . ALA A 1 574 ? 38.869 -28.316 12.346 1.00 58.69 574 ALA A C 1
ATOM 4604 O O . ALA A 1 574 ? 39.682 -28.414 11.422 1.00 58.69 574 ALA A O 1
ATOM 4605 N N . ILE A 1 575 ? 38.398 -29.388 12.992 1.00 51.84 575 ILE A N 1
ATOM 4606 C CA . ILE A 1 575 ? 38.676 -30.756 12.541 1.00 51.84 575 ILE A CA 1
ATOM 4607 C C . ILE A 1 575 ? 38.199 -30.817 11.085 1.00 51.84 575 ILE A C 1
ATOM 4609 O O . ILE A 1 575 ? 37.002 -30.644 10.852 1.00 51.84 575 ILE A O 1
ATOM 4613 N N . PRO A 1 576 ? 39.095 -30.982 10.095 1.00 46.44 576 PRO A N 1
ATOM 4614 C CA . PRO A 1 576 ? 38.659 -30.958 8.714 1.00 46.44 576 PRO A CA 1
ATOM 4615 C C . PRO A 1 576 ? 37.733 -32.162 8.503 1.00 46.44 576 PRO A C 1
ATOM 4617 O O . PRO A 1 576 ? 38.083 -33.262 8.950 1.00 46.44 576 PRO A O 1
ATOM 4620 N N . PRO A 1 577 ? 36.593 -32.029 7.798 1.00 44.94 577 PRO A N 1
ATOM 4621 C CA . PRO A 1 577 ? 36.015 -33.204 7.163 1.00 44.94 577 PRO A CA 1
ATOM 4622 C C . PRO A 1 577 ? 37.117 -33.864 6.305 1.00 44.94 577 PRO A C 1
ATOM 4624 O O . PRO A 1 577 ? 37.980 -33.157 5.773 1.00 44.94 577 PRO A O 1
ATOM 4627 N N . PRO A 1 578 ? 37.161 -35.203 6.198 1.00 41.19 578 PRO A N 1
ATOM 4628 C CA . PRO A 1 578 ? 38.354 -35.966 5.812 1.00 41.19 578 PRO A CA 1
ATOM 4629 C C . PRO A 1 578 ? 38.716 -35.893 4.316 1.00 41.19 578 PRO A C 1
ATOM 4631 O O . PRO A 1 578 ? 39.286 -36.832 3.765 1.00 41.19 578 PRO A O 1
ATOM 4634 N N . PHE A 1 579 ? 38.432 -34.786 3.635 1.00 47.75 579 PHE A N 1
ATOM 4635 C CA . PHE A 1 579 ? 38.532 -34.694 2.187 1.00 47.75 579 PHE A CA 1
ATOM 4636 C C . PHE A 1 579 ? 39.316 -33.457 1.753 1.00 47.75 579 PHE A C 1
ATOM 4638 O O . PHE A 1 579 ? 38.913 -32.311 1.956 1.00 47.75 579 PHE A O 1
ATOM 4645 N N . ARG A 1 580 ? 40.468 -33.708 1.120 1.00 48.31 580 ARG A N 1
ATOM 4646 C CA . ARG A 1 580 ? 41.119 -32.726 0.249 1.00 48.31 580 ARG A CA 1
ATOM 4647 C C . ARG A 1 580 ? 40.184 -32.483 -0.948 1.00 48.31 580 ARG A C 1
ATOM 4649 O O . ARG A 1 580 ? 39.761 -33.474 -1.540 1.00 48.31 580 ARG A O 1
ATOM 4656 N N . PRO A 1 581 ? 39.874 -31.229 -1.325 1.00 50.69 581 PRO A N 1
ATOM 4657 C CA . PRO A 1 581 ? 39.110 -30.951 -2.540 1.00 50.69 581 PRO A CA 1
ATOM 4658 C C . PRO A 1 581 ? 39.841 -31.538 -3.755 1.00 50.69 581 PRO A C 1
ATOM 4660 O O . PRO A 1 581 ? 40.998 -31.198 -3.999 1.00 50.69 581 PRO A O 1
ATOM 4663 N N . SER A 1 582 ? 39.186 -32.429 -4.500 1.00 57.12 582 SER A N 1
ATOM 4664 C CA . SER A 1 582 ? 39.691 -32.954 -5.778 1.00 57.12 582 SER A CA 1
ATOM 4665 C C . SER A 1 582 ? 39.299 -32.085 -6.977 1.00 57.12 582 SER A C 1
ATOM 4667 O O . SER A 1 582 ? 39.899 -32.218 -8.037 1.00 57.12 582 SER A O 1
ATOM 4669 N N . CYS A 1 583 ? 38.321 -31.191 -6.815 1.00 66.62 583 CYS A N 1
ATOM 4670 C CA . CYS A 1 583 ? 37.730 -30.391 -7.885 1.00 66.62 583 CYS A CA 1
ATOM 4671 C C . CYS A 1 583 ? 38.153 -28.916 -7.806 1.00 66.62 583 CYS A C 1
ATOM 4673 O O . CYS A 1 583 ? 38.154 -28.331 -6.723 1.00 66.62 583 CYS A O 1
ATOM 4675 N N . LYS A 1 584 ? 38.537 -28.335 -8.952 1.00 70.88 584 LYS A N 1
ATOM 4676 C CA . LYS A 1 584 ? 39.082 -26.968 -9.086 1.00 70.88 584 LYS A CA 1
ATOM 4677 C C . LYS A 1 584 ? 38.135 -25.960 -9.755 1.00 70.88 584 LYS A C 1
ATOM 4679 O O . LYS A 1 584 ? 38.532 -24.816 -9.955 1.00 70.88 584 LYS A O 1
ATOM 4684 N N . CYS A 1 585 ? 36.917 -26.359 -10.115 1.00 75.44 585 CYS A N 1
ATOM 4685 C CA . CYS A 1 585 ? 36.005 -25.480 -10.842 1.00 75.44 585 CYS A CA 1
ATOM 4686 C C . CYS A 1 585 ? 35.541 -24.288 -9.978 1.00 75.44 585 CYS A C 1
ATOM 4688 O O . CYS A 1 585 ? 35.272 -24.444 -8.783 1.00 75.44 585 CYS A O 1
ATOM 4690 N N . GLN A 1 586 ? 35.435 -23.100 -10.579 1.00 70.38 586 GLN A N 1
ATOM 4691 C CA . GLN A 1 586 ? 35.012 -21.873 -9.893 1.00 70.38 586 GLN A CA 1
ATOM 4692 C C . GLN A 1 586 ? 33.485 -21.760 -9.817 1.00 70.38 586 GLN A C 1
ATOM 4694 O O . GLN A 1 586 ? 32.799 -22.007 -10.807 1.00 70.38 586 GLN A O 1
ATOM 4699 N N . PHE A 1 587 ? 32.954 -21.342 -8.668 1.00 76.38 587 PHE A N 1
ATOM 4700 C CA . PHE A 1 587 ? 31.540 -20.998 -8.506 1.00 76.38 587 PHE A CA 1
ATOM 4701 C C . PHE A 1 587 ? 31.397 -19.723 -7.661 1.00 76.38 587 PHE A C 1
ATOM 4703 O O . PHE A 1 587 ? 32.157 -19.539 -6.708 1.00 76.38 587 PHE A O 1
ATOM 4710 N N . THR A 1 588 ? 30.487 -18.818 -8.033 1.00 73.31 588 THR A N 1
ATOM 4711 C CA . THR A 1 588 ? 30.367 -17.464 -7.447 1.00 73.31 588 THR A CA 1
ATOM 4712 C C . THR A 1 588 ? 28.925 -16.953 -7.462 1.00 73.31 588 THR A C 1
ATOM 4714 O O . THR A 1 588 ? 28.080 -17.480 -8.177 1.00 73.31 588 THR A O 1
ATOM 4717 N N . PHE A 1 589 ? 28.634 -15.891 -6.708 1.00 72.25 589 PHE A N 1
ATOM 4718 C CA . PHE A 1 589 ? 27.349 -15.195 -6.827 1.00 72.25 589 PHE A CA 1
ATOM 4719 C C . PHE A 1 589 ? 27.211 -14.498 -8.188 1.00 72.25 589 PHE A C 1
ATOM 4721 O O . PHE A 1 589 ? 28.214 -14.043 -8.742 1.00 72.25 589 PHE A O 1
ATOM 4728 N N . LEU A 1 590 ? 25.977 -14.390 -8.694 1.00 74.62 590 LEU A N 1
ATOM 4729 C CA . LEU A 1 590 ? 25.662 -13.445 -9.771 1.00 74.62 590 LEU A CA 1
ATOM 4730 C C . LEU A 1 590 ? 25.775 -12.009 -9.256 1.00 74.62 590 LEU A C 1
ATOM 4732 O O . LEU A 1 590 ? 25.365 -11.704 -8.132 1.00 74.62 590 LEU A O 1
ATOM 4736 N N . THR A 1 591 ? 26.315 -11.126 -10.088 1.00 69.25 591 THR A N 1
ATOM 4737 C CA . THR A 1 591 ? 26.379 -9.690 -9.801 1.00 69.25 591 THR A CA 1
ATOM 4738 C C . THR A 1 591 ? 25.118 -8.965 -10.280 1.00 69.25 591 THR A C 1
ATOM 4740 O O . THR A 1 591 ? 24.390 -9.448 -11.147 1.00 69.25 591 THR A O 1
ATOM 4743 N N . GLU A 1 592 ? 24.853 -7.775 -9.736 1.00 59.41 592 GLU A N 1
ATOM 4744 C CA . GLU A 1 592 ? 23.740 -6.922 -10.194 1.00 59.41 592 GLU A CA 1
ATOM 4745 C C . GLU A 1 592 ? 23.892 -6.489 -11.660 1.00 59.41 592 GLU A C 1
ATOM 4747 O O . GLU A 1 592 ? 22.903 -6.341 -12.371 1.00 59.41 592 GLU A O 1
ATOM 4752 N N . GLU A 1 593 ? 25.132 -6.352 -12.142 1.00 60.84 593 GLU A N 1
ATOM 4753 C CA . GLU A 1 593 ? 25.433 -6.041 -13.546 1.00 60.84 593 GLU A CA 1
ATOM 4754 C C . GLU A 1 593 ? 25.057 -7.204 -14.485 1.00 60.84 593 GLU A C 1
ATOM 4756 O O . GLU A 1 593 ? 24.655 -6.970 -15.622 1.00 60.84 593 GLU A O 1
ATOM 4761 N N . GLU A 1 594 ? 25.130 -8.449 -14.001 1.00 65.06 594 GLU A N 1
ATOM 4762 C CA . GLU A 1 594 ? 24.753 -9.666 -14.741 1.00 65.06 594 GLU A CA 1
ATOM 4763 C C . GLU A 1 594 ? 23.248 -9.980 -14.644 1.00 65.06 594 GLU A C 1
ATOM 4765 O O . GLU A 1 594 ? 22.728 -10.785 -15.413 1.00 65.06 594 GLU A O 1
ATOM 4770 N N . THR A 1 595 ? 22.521 -9.346 -13.718 1.00 64.00 595 THR A N 1
ATOM 4771 C CA . THR A 1 595 ? 21.115 -9.656 -13.397 1.00 64.00 595 THR A CA 1
ATOM 4772 C C . THR A 1 595 ? 20.173 -8.477 -13.637 1.00 64.00 595 THR A C 1
ATOM 4774 O O . THR A 1 595 ? 19.196 -8.282 -12.914 1.00 64.00 595 THR A O 1
ATOM 4777 N N . VAL A 1 596 ? 20.432 -7.697 -14.692 1.00 57.97 596 VAL A N 1
ATOM 4778 C CA . VAL A 1 596 ? 19.602 -6.548 -15.089 1.00 57.97 596 VAL A CA 1
ATOM 4779 C C . VAL A 1 596 ? 18.128 -6.963 -15.206 1.00 57.97 596 VAL A C 1
ATOM 4781 O O . VAL A 1 596 ? 17.764 -7.777 -16.052 1.00 57.97 596 VAL A O 1
ATOM 4784 N N . GLY A 1 597 ? 17.276 -6.395 -14.346 1.00 56.41 597 GLY A N 1
ATOM 4785 C CA . GLY A 1 597 ? 15.841 -6.703 -14.275 1.00 56.41 597 GLY A CA 1
ATOM 4786 C C . GLY A 1 597 ? 15.425 -7.652 -13.142 1.00 56.41 597 GLY A C 1
ATOM 4787 O O . GLY A 1 597 ? 14.231 -7.898 -12.983 1.00 56.41 597 GLY A O 1
ATOM 4788 N N . TYR A 1 598 ? 16.362 -8.143 -12.323 1.00 63.72 598 TYR A N 1
ATOM 4789 C CA . TYR A 1 598 ? 16.078 -8.947 -11.130 1.00 63.72 598 TYR A CA 1
ATOM 4790 C C . TYR A 1 598 ? 16.546 -8.241 -9.854 1.00 63.72 598 TYR A C 1
ATOM 4792 O O . TYR A 1 598 ? 17.643 -7.700 -9.790 1.00 63.72 598 TYR A O 1
ATOM 4800 N N . TYR A 1 599 ? 15.724 -8.283 -8.800 1.00 69.94 599 TYR A N 1
ATOM 4801 C CA . TYR A 1 599 ? 16.134 -7.841 -7.462 1.00 69.94 599 TYR A CA 1
ATOM 4802 C C . TYR A 1 599 ? 16.760 -9.023 -6.717 1.00 69.94 599 TYR A C 1
ATOM 4804 O O . TYR A 1 599 ? 16.044 -9.980 -6.393 1.00 69.94 599 TYR A O 1
ATOM 4812 N N . ILE A 1 600 ? 18.074 -8.989 -6.493 1.00 71.38 600 ILE A N 1
ATOM 4813 C CA . ILE A 1 600 ? 18.835 -10.109 -5.928 1.00 71.38 600 ILE A CA 1
ATOM 4814 C C . ILE A 1 600 ? 18.812 -10.079 -4.394 1.00 71.38 600 ILE A C 1
ATOM 4816 O O . ILE A 1 600 ? 19.077 -9.063 -3.762 1.00 71.38 600 ILE A O 1
ATOM 4820 N N . GLN A 1 601 ? 18.506 -11.220 -3.779 1.00 69.00 601 GLN A N 1
ATOM 4821 C CA . GLN A 1 601 ? 18.512 -11.439 -2.332 1.00 69.00 601 GLN A CA 1
ATOM 4822 C C . GLN A 1 601 ? 19.354 -12.672 -1.999 1.00 69.00 601 GLN A C 1
ATOM 4824 O O . GLN A 1 601 ? 18.847 -13.786 -1.848 1.00 69.00 601 GLN A O 1
ATOM 4829 N N . ASN A 1 602 ? 20.671 -12.478 -1.907 1.00 63.94 602 ASN A N 1
ATOM 4830 C CA . ASN A 1 602 ? 21.623 -13.570 -1.677 1.00 63.94 602 ASN A CA 1
ATOM 4831 C C . ASN A 1 602 ? 21.453 -14.257 -0.311 1.00 63.94 602 ASN A C 1
ATOM 4833 O O . ASN A 1 602 ? 21.829 -15.417 -0.162 1.00 63.94 602 ASN A O 1
ATOM 4837 N N . ASP A 1 603 ? 20.828 -13.598 0.666 1.00 56.53 603 ASP A N 1
ATOM 4838 C CA . ASP A 1 603 ? 20.504 -14.163 1.982 1.00 56.53 603 ASP A CA 1
ATOM 4839 C C . ASP A 1 603 ? 19.436 -15.273 1.930 1.00 56.53 603 ASP A C 1
ATOM 4841 O O . ASP A 1 603 ? 19.293 -16.065 2.870 1.00 56.53 603 ASP A O 1
ATOM 4845 N N . LEU A 1 604 ? 18.708 -15.374 0.814 1.00 65.94 604 LEU A N 1
ATOM 4846 C CA . LEU A 1 604 ? 17.733 -16.434 0.563 1.00 65.94 604 LEU A CA 1
ATOM 4847 C C . LEU A 1 604 ? 18.333 -17.670 -0.104 1.00 65.94 604 LEU A C 1
ATOM 4849 O O . LEU A 1 604 ? 17.633 -18.678 -0.220 1.00 65.94 604 LEU A O 1
ATOM 4853 N N . VAL A 1 605 ? 19.600 -17.628 -0.514 1.00 70.88 605 VAL A N 1
ATOM 4854 C CA . VAL A 1 605 ? 20.265 -18.774 -1.136 1.00 70.88 605 VAL A CA 1
ATOM 4855 C C . VAL A 1 605 ? 20.423 -19.900 -0.109 1.00 70.88 605 VAL A C 1
ATOM 4857 O O . VAL A 1 605 ? 20.828 -19.699 1.035 1.00 70.88 605 VAL A O 1
ATOM 4860 N N . SER A 1 606 ? 20.092 -21.117 -0.525 1.00 73.75 606 SER A N 1
ATOM 4861 C CA . SER A 1 606 ? 20.382 -22.353 0.191 1.00 73.75 606 SER A CA 1
ATOM 4862 C C . SER A 1 606 ? 21.229 -23.237 -0.715 1.00 73.75 606 SER A C 1
ATOM 4864 O O . SER A 1 606 ? 20.721 -23.781 -1.693 1.00 73.75 606 SER A O 1
ATOM 4866 N N . VAL A 1 607 ? 22.521 -23.362 -0.401 1.00 76.62 607 VAL A N 1
ATOM 4867 C CA . VAL A 1 607 ? 23.469 -24.202 -1.149 1.00 76.62 607 VAL A CA 1
ATOM 4868 C C . VAL A 1 607 ? 23.765 -25.476 -0.360 1.00 76.62 607 VAL A C 1
ATOM 4870 O O . VAL A 1 607 ? 24.039 -25.434 0.835 1.00 76.62 607 VAL A O 1
ATOM 4873 N N . ARG A 1 608 ? 23.765 -26.620 -1.039 1.00 75.81 608 ARG A N 1
ATOM 4874 C CA . ARG A 1 608 ? 24.276 -27.905 -0.563 1.00 75.81 608 ARG A CA 1
ATOM 4875 C C . ARG A 1 608 ? 25.449 -28.320 -1.435 1.00 75.81 608 ARG A C 1
ATOM 4877 O O . ARG A 1 608 ? 25.287 -28.610 -2.614 1.00 75.81 608 ARG A O 1
ATOM 4884 N N . ILE A 1 609 ? 26.633 -28.389 -0.848 1.00 74.06 609 ILE A N 1
ATOM 4885 C CA . ILE A 1 609 ? 27.829 -28.880 -1.534 1.00 74.06 609 ILE A CA 1
ATOM 4886 C C . ILE A 1 609 ? 28.012 -30.342 -1.135 1.00 74.06 609 ILE A C 1
ATOM 4888 O O . ILE A 1 609 ? 28.076 -30.655 0.054 1.00 74.06 609 ILE A O 1
ATOM 4892 N N . GLY A 1 610 ? 28.067 -31.244 -2.114 1.00 69.06 610 GLY A N 1
ATOM 4893 C CA . GLY A 1 610 ? 28.268 -32.664 -1.852 1.00 69.06 610 GLY A CA 1
ATOM 4894 C C . GLY A 1 610 ? 29.644 -32.949 -1.252 1.00 69.06 610 GLY A C 1
ATOM 4895 O O . GLY A 1 610 ? 30.587 -32.167 -1.386 1.00 69.06 610 GLY A O 1
ATOM 4896 N N . GLU A 1 611 ? 29.777 -34.102 -0.598 1.00 62.75 611 GLU A N 1
ATOM 4897 C CA . GLU A 1 611 ? 30.959 -34.465 0.203 1.00 62.75 611 GLU A CA 1
ATOM 4898 C C . GLU A 1 611 ? 32.280 -34.431 -0.587 1.00 62.75 611 GLU A C 1
ATOM 4900 O O . GLU A 1 611 ? 33.340 -34.132 -0.034 1.00 62.75 611 GLU A O 1
ATOM 4905 N N . ASN A 1 612 ? 32.220 -34.687 -1.897 1.00 64.31 612 ASN A N 1
ATOM 4906 C CA . ASN A 1 612 ? 33.368 -34.650 -2.805 1.00 64.31 612 ASN A CA 1
ATOM 4907 C C . ASN A 1 612 ? 33.708 -33.242 -3.335 1.00 64.31 612 ASN A C 1
ATOM 4909 O O . ASN A 1 612 ? 34.689 -33.096 -4.063 1.00 64.31 612 ASN A O 1
ATOM 4913 N N . ARG A 1 613 ? 32.911 -32.215 -3.001 1.00 64.62 613 ARG A N 1
ATOM 4914 C CA . ARG A 1 613 ? 32.984 -30.826 -3.507 1.00 64.62 613 ARG A CA 1
ATOM 4915 C C . ARG A 1 613 ? 32.938 -30.678 -5.030 1.00 64.62 613 ARG A C 1
ATOM 4917 O O . ARG A 1 613 ? 33.153 -29.592 -5.553 1.00 64.62 613 ARG A O 1
ATOM 4924 N N . CYS A 1 614 ? 32.655 -31.761 -5.738 1.00 77.69 614 CYS A N 1
ATOM 4925 C CA . CYS A 1 614 ? 32.458 -31.769 -7.178 1.00 77.69 614 CYS A CA 1
ATOM 4926 C C . CYS A 1 614 ? 30.978 -31.647 -7.523 1.00 77.69 614 CYS A C 1
ATOM 4928 O O . CYS A 1 614 ? 30.635 -31.677 -8.689 1.00 77.69 614 CYS A O 1
ATOM 4930 N N . THR A 1 615 ? 30.097 -31.561 -6.528 1.00 82.00 615 THR A N 1
ATOM 4931 C CA . THR A 1 615 ? 28.656 -31.427 -6.716 1.00 82.00 615 THR A CA 1
ATOM 4932 C C . THR A 1 615 ? 28.161 -30.266 -5.867 1.00 82.00 615 THR A C 1
ATOM 4934 O O . THR A 1 615 ? 28.502 -30.171 -4.687 1.00 82.00 615 THR A O 1
ATOM 4937 N N . VAL A 1 616 ? 27.408 -29.354 -6.469 1.00 84.44 616 VAL A N 1
ATOM 4938 C CA . VAL A 1 616 ? 26.839 -28.171 -5.823 1.00 84.44 616 VAL A CA 1
ATOM 4939 C C . VAL A 1 616 ? 25.378 -28.105 -6.215 1.00 84.44 616 VAL A C 1
ATOM 4941 O O . VAL A 1 616 ? 25.060 -27.948 -7.379 1.00 84.44 616 VAL A O 1
ATOM 4944 N N . SER A 1 617 ? 24.486 -28.221 -5.251 1.00 85.75 617 SER A N 1
ATOM 4945 C CA . SER A 1 617 ? 23.057 -28.015 -5.429 1.00 85.75 617 SER A CA 1
ATOM 4946 C C . SER A 1 617 ? 22.685 -26.695 -4.780 1.00 85.75 617 SER A C 1
ATOM 4948 O O . SER A 1 617 ? 23.140 -26.433 -3.669 1.00 85.75 617 SER A O 1
ATOM 4950 N N . TYR A 1 618 ? 21.887 -25.847 -5.416 1.00 88.31 618 TYR A N 1
ATOM 4951 C CA . TYR A 1 618 ? 21.329 -24.695 -4.721 1.00 88.31 618 TYR A CA 1
ATOM 4952 C C . TYR A 1 618 ? 19.896 -24.391 -5.140 1.00 88.31 618 TYR A C 1
ATOM 4954 O O . TYR A 1 618 ? 19.479 -24.645 -6.269 1.00 88.31 618 TYR A O 1
ATOM 4962 N N . GLY A 1 619 ? 19.151 -23.823 -4.200 1.00 83.25 619 GLY A N 1
ATOM 4963 C CA . GLY A 1 619 ? 17.808 -23.298 -4.401 1.00 83.25 619 GLY A CA 1
ATOM 4964 C C . GLY A 1 619 ? 17.553 -22.113 -3.478 1.00 83.25 619 GLY A C 1
ATOM 4965 O O . GLY A 1 619 ? 18.403 -21.746 -2.661 1.00 83.25 619 GLY A O 1
ATOM 4966 N N . CYS A 1 620 ? 16.377 -21.509 -3.593 1.00 80.81 620 CYS A N 1
ATOM 4967 C CA . CYS A 1 620 ? 16.014 -20.339 -2.799 1.00 80.81 620 CYS A CA 1
ATOM 4968 C C . CYS A 1 620 ? 15.047 -20.705 -1.677 1.00 80.81 620 CYS A C 1
ATOM 4970 O O . CYS A 1 620 ? 14.019 -21.334 -1.911 1.00 80.81 620 CYS A O 1
ATOM 4972 N N . LYS A 1 621 ? 15.333 -20.258 -0.447 1.00 73.31 621 LYS A N 1
ATOM 4973 C CA . LYS A 1 621 ? 14.418 -20.394 0.705 1.00 73.31 621 LYS A CA 1
ATOM 4974 C C . LYS A 1 621 ? 13.064 -19.742 0.411 1.00 73.31 621 LYS A C 1
ATOM 4976 O O . LYS A 1 621 ? 12.030 -20.222 0.872 1.00 73.31 621 LYS A O 1
ATOM 4981 N N . ARG A 1 622 ? 13.088 -18.630 -0.332 1.00 68.31 622 ARG A N 1
ATOM 4982 C CA . ARG A 1 622 ? 11.942 -17.930 -0.928 1.00 68.31 622 ARG A CA 1
ATOM 4983 C C . ARG A 1 622 ? 12.392 -17.284 -2.242 1.00 68.31 622 ARG A C 1
ATOM 4985 O O . ARG A 1 622 ? 13.536 -16.853 -2.332 1.00 68.31 622 ARG A O 1
ATOM 4992 N N . GLY A 1 623 ? 11.498 -17.177 -3.223 1.00 77.00 623 GLY A N 1
ATOM 4993 C CA . GLY A 1 623 ? 11.824 -16.604 -4.535 1.00 77.00 623 GLY A CA 1
ATOM 4994 C C . GLY A 1 623 ? 12.287 -17.646 -5.556 1.00 77.00 623 GLY A C 1
ATOM 4995 O O . GLY A 1 623 ? 12.012 -18.831 -5.393 1.00 77.00 623 GLY A O 1
ATOM 4996 N N . VAL A 1 624 ? 12.956 -17.188 -6.613 1.00 83.50 624 VAL A N 1
ATOM 4997 C CA . VAL A 1 624 ? 13.388 -17.984 -7.773 1.00 83.50 624 VAL A CA 1
ATOM 4998 C C . VAL A 1 624 ? 14.912 -18.055 -7.810 1.00 83.50 624 VAL A C 1
ATOM 5000 O O . VAL A 1 624 ? 15.571 -17.030 -7.616 1.00 83.50 624 VAL A O 1
ATOM 5003 N N . ALA A 1 625 ? 15.465 -19.244 -8.058 1.00 87.06 625 ALA A N 1
ATOM 5004 C CA . ALA A 1 625 ? 16.898 -19.453 -8.248 1.00 87.06 625 ALA A CA 1
ATOM 5005 C C . ALA A 1 625 ? 17.320 -18.990 -9.646 1.00 87.06 625 ALA A C 1
ATOM 5007 O O . ALA A 1 625 ? 16.627 -19.281 -10.625 1.00 87.06 625 ALA A O 1
ATOM 5008 N N . LEU A 1 626 ? 18.441 -18.273 -9.723 1.00 90.12 626 LEU A N 1
ATOM 5009 C CA . LEU A 1 626 ? 18.992 -17.683 -10.941 1.00 90.12 626 LEU A CA 1
ATOM 5010 C C . LEU A 1 626 ? 20.432 -18.148 -11.167 1.00 90.12 626 LEU A C 1
ATOM 5012 O O . LEU A 1 626 ? 21.288 -17.925 -10.311 1.00 90.12 626 LEU A O 1
ATOM 5016 N N . THR A 1 627 ? 20.712 -18.731 -12.331 1.00 90.19 627 THR A N 1
ATOM 5017 C CA . THR A 1 627 ? 22.067 -19.107 -12.773 1.00 90.19 627 THR A CA 1
ATOM 5018 C C . THR A 1 627 ? 22.293 -18.610 -14.189 1.00 90.19 627 THR A C 1
ATOM 5020 O O . THR A 1 627 ? 21.404 -18.733 -15.026 1.00 90.19 627 THR A O 1
ATOM 5023 N N . GLU A 1 628 ? 23.485 -18.092 -14.472 1.00 87.12 628 GLU A N 1
ATOM 5024 C CA . GLU A 1 628 ? 23.912 -17.816 -15.843 1.00 87.12 628 GLU A CA 1
ATOM 5025 C C . GLU A 1 628 ? 24.488 -19.082 -16.478 1.00 87.12 628 GLU A C 1
ATOM 5027 O O . GLU A 1 628 ? 25.395 -19.709 -15.926 1.00 87.12 628 GLU A O 1
ATOM 5032 N N . VAL A 1 629 ? 23.968 -19.439 -17.646 1.00 86.06 629 VAL A N 1
ATOM 5033 C CA . VAL A 1 629 ? 24.466 -20.529 -18.484 1.00 86.06 629 VAL A CA 1
ATOM 5034 C C . VAL A 1 629 ? 24.606 -19.992 -19.900 1.00 86.06 629 VAL A C 1
ATOM 5036 O O . VAL A 1 629 ? 23.662 -19.409 -20.427 1.00 86.06 629 VAL A O 1
ATOM 5039 N N . ASP A 1 630 ? 25.784 -20.149 -20.505 1.00 82.69 630 ASP A N 1
ATOM 5040 C CA . ASP A 1 630 ? 26.087 -19.666 -21.864 1.00 82.69 630 ASP A CA 1
ATOM 5041 C C . ASP A 1 630 ? 25.719 -18.180 -22.123 1.00 82.69 630 ASP A C 1
ATOM 5043 O O . ASP A 1 630 ? 25.417 -17.785 -23.249 1.00 82.69 630 ASP A O 1
ATOM 5047 N N . GLY A 1 631 ? 25.769 -17.337 -21.082 1.00 78.25 631 GLY A N 1
ATOM 5048 C CA . GLY A 1 631 ? 25.451 -15.903 -21.147 1.00 78.25 631 GLY A CA 1
ATOM 5049 C C . GLY A 1 631 ? 23.968 -15.548 -20.973 1.00 78.25 631 GLY A C 1
ATOM 5050 O O . GLY A 1 631 ? 23.619 -14.370 -21.048 1.00 78.25 631 GLY A O 1
ATOM 5051 N N . GLU A 1 632 ? 23.093 -16.526 -20.718 1.00 82.06 632 GLU A N 1
ATOM 5052 C CA . GLU A 1 632 ? 21.673 -16.309 -20.415 1.00 82.06 632 GLU A CA 1
ATOM 5053 C C . GLU A 1 632 ? 21.343 -16.641 -18.953 1.00 82.06 632 GLU A C 1
ATOM 5055 O O . GLU A 1 632 ? 21.843 -17.614 -18.389 1.00 82.06 632 GLU A O 1
ATOM 5060 N N . ILE A 1 633 ? 20.455 -15.853 -18.335 1.00 87.00 633 ILE A N 1
ATOM 5061 C CA . ILE A 1 633 ? 19.970 -16.102 -16.971 1.00 87.00 633 ILE A CA 1
ATOM 5062 C C . ILE A 1 633 ? 18.803 -17.092 -17.001 1.00 87.00 633 ILE A C 1
ATOM 5064 O O . ILE A 1 633 ? 17.705 -16.787 -17.475 1.00 87.00 633 ILE A O 1
ATOM 5068 N N . LEU A 1 634 ? 19.023 -18.273 -16.431 1.00 88.06 634 LEU A N 1
ATOM 5069 C CA . LEU A 1 634 ? 18.017 -19.314 -16.264 1.00 88.06 634 LEU A CA 1
ATOM 5070 C C . LEU A 1 634 ? 17.330 -19.218 -14.903 1.00 88.06 634 LEU A C 1
ATOM 5072 O O . LEU A 1 634 ? 17.926 -18.807 -13.910 1.00 88.06 634 LEU A O 1
ATOM 5076 N N . ARG A 1 635 ? 16.067 -19.656 -14.861 1.00 88.88 635 ARG A N 1
ATOM 5077 C CA . ARG A 1 635 ? 15.198 -19.624 -13.677 1.00 88.88 635 ARG A CA 1
ATOM 5078 C C . ARG A 1 635 ? 14.793 -21.027 -13.261 1.00 88.88 635 ARG A C 1
ATOM 5080 O O . ARG A 1 635 ? 14.328 -21.794 -14.099 1.00 88.88 635 ARG A O 1
ATOM 5087 N N . SER A 1 636 ? 14.909 -21.355 -11.983 1.00 87.62 636 SER A N 1
ATOM 5088 C CA . SER A 1 636 ? 14.443 -22.638 -11.453 1.00 87.62 636 SER A CA 1
ATOM 5089 C C . SER A 1 636 ? 14.042 -22.526 -9.987 1.00 87.62 636 SER A C 1
ATOM 5091 O O . SER A 1 636 ? 14.360 -21.544 -9.320 1.00 87.62 636 SER A O 1
ATOM 5093 N N . ASP A 1 637 ? 13.388 -23.559 -9.467 1.00 84.50 637 ASP A N 1
ATOM 5094 C CA . ASP A 1 637 ? 13.272 -23.754 -8.019 1.00 84.50 637 ASP A CA 1
ATOM 5095 C C . ASP A 1 637 ? 14.611 -24.254 -7.430 1.00 84.50 637 ASP A C 1
ATOM 5097 O O . ASP A 1 637 ? 14.949 -23.953 -6.283 1.00 84.50 637 ASP A O 1
ATOM 5101 N N . GLN A 1 638 ? 15.392 -24.990 -8.234 1.00 88.75 638 GLN A N 1
ATOM 5102 C CA . GLN A 1 638 ? 16.676 -25.584 -7.854 1.00 88.75 638 GLN A CA 1
ATOM 5103 C C . GLN A 1 638 ? 17.581 -25.825 -9.079 1.00 88.75 638 GLN A C 1
ATOM 5105 O O . GLN A 1 638 ? 17.105 -26.193 -10.159 1.00 88.75 638 GLN A O 1
ATOM 5110 N N . PHE A 1 639 ? 18.892 -25.674 -8.891 1.00 91.50 639 PHE A N 1
ATOM 5111 C CA . PHE A 1 639 ? 19.929 -26.099 -9.834 1.00 91.50 639 PHE A CA 1
ATOM 5112 C C . PHE A 1 639 ? 20.921 -27.044 -9.160 1.00 91.50 639 PHE A C 1
ATOM 5114 O O . PHE A 1 639 ? 21.314 -26.818 -8.017 1.00 91.50 639 PHE A O 1
ATOM 5121 N N . ASP A 1 640 ? 21.383 -28.051 -9.897 1.00 90.94 640 ASP A N 1
ATOM 5122 C CA . ASP A 1 640 ? 22.438 -28.968 -9.468 1.00 90.94 640 ASP A CA 1
ATOM 5123 C C . ASP A 1 640 ? 23.610 -28.920 -10.450 1.00 90.94 640 ASP A C 1
ATOM 5125 O O . ASP A 1 640 ? 23.443 -29.162 -11.636 1.00 90.94 640 ASP A O 1
ATOM 5129 N N . ALA A 1 641 ? 24.815 -28.641 -9.978 1.00 89.88 641 ALA A N 1
ATOM 5130 C CA . ALA A 1 641 ? 26.020 -28.540 -10.782 1.00 89.88 641 ALA A CA 1
ATOM 5131 C C . ALA A 1 641 ? 27.045 -29.606 -10.390 1.00 89.88 641 ALA A C 1
ATOM 5133 O O . ALA A 1 641 ? 27.302 -29.835 -9.209 1.00 89.88 641 ALA A O 1
ATOM 5134 N N . VAL A 1 642 ? 27.670 -30.237 -11.382 1.00 92.00 642 VAL A N 1
ATOM 5135 C CA . VAL A 1 642 ? 28.739 -31.226 -11.217 1.00 92.00 642 VAL A CA 1
ATOM 5136 C C . VAL A 1 642 ? 30.016 -30.721 -11.889 1.00 92.00 642 VAL A C 1
ATOM 5138 O O . VAL A 1 642 ? 30.038 -30.512 -13.096 1.00 92.00 642 VAL A O 1
ATOM 5141 N N . CYS A 1 643 ? 31.081 -30.509 -11.123 1.00 89.12 643 CYS A N 1
ATOM 5142 C CA . CYS A 1 643 ? 32.408 -30.154 -11.619 1.00 89.12 643 CYS A CA 1
ATOM 5143 C C . CYS A 1 643 ? 33.145 -31.416 -12.060 1.00 89.12 643 CYS A C 1
ATOM 5145 O O . CYS A 1 643 ? 33.328 -32.345 -11.268 1.00 89.12 643 CYS A O 1
ATOM 5147 N N . HIS A 1 644 ? 33.619 -31.423 -13.302 1.00 87.31 644 HIS A N 1
ATOM 5148 C CA . HIS A 1 644 ? 34.447 -32.494 -13.847 1.00 87.31 644 HIS A CA 1
ATOM 5149 C C . HIS A 1 644 ? 35.928 -32.173 -13.597 1.00 87.31 644 HIS A C 1
ATOM 5151 O O . HIS A 1 644 ? 36.447 -31.222 -14.184 1.00 87.31 644 HIS A O 1
ATOM 5157 N N . PRO A 1 645 ? 36.642 -32.938 -12.745 1.00 77.94 645 PRO A N 1
ATOM 5158 C CA . PRO A 1 645 ? 38.014 -32.610 -12.353 1.00 77.94 645 PRO A CA 1
ATOM 5159 C C . PRO A 1 645 ? 39.010 -32.601 -13.520 1.00 77.94 645 PRO A C 1
ATOM 5161 O O . PRO A 1 645 ? 39.990 -31.864 -13.470 1.00 77.94 645 PRO A O 1
ATOM 5164 N N . ASP A 1 646 ? 38.762 -33.414 -14.551 1.00 79.94 646 ASP A N 1
ATOM 5165 C CA . ASP A 1 646 ? 39.668 -33.570 -15.694 1.00 79.94 646 ASP A CA 1
ATOM 5166 C C . ASP A 1 646 ? 39.569 -32.409 -16.695 1.00 79.94 646 ASP A C 1
ATOM 5168 O O . ASP A 1 646 ? 40.558 -32.073 -17.347 1.00 79.94 646 ASP A O 1
ATOM 5172 N N . SER A 1 647 ? 38.388 -31.794 -16.825 1.00 81.75 647 SER A N 1
ATOM 5173 C CA . SER A 1 647 ? 38.142 -30.668 -17.737 1.00 81.75 647 SER A CA 1
ATOM 5174 C C . SER A 1 647 ? 38.073 -29.314 -17.032 1.00 81.75 647 SER A C 1
ATOM 5176 O O . SER A 1 647 ? 38.094 -28.294 -17.713 1.00 81.75 647 SER A O 1
ATOM 5178 N N . GLU A 1 648 ? 37.985 -29.300 -15.698 1.00 85.12 648 GLU A N 1
ATOM 5179 C CA . GLU A 1 648 ? 37.735 -28.113 -14.866 1.00 85.12 648 GLU A CA 1
ATOM 5180 C C . GLU A 1 648 ? 36.462 -27.337 -15.279 1.00 85.12 648 GLU A C 1
ATOM 5182 O O . GLU A 1 648 ? 36.335 -26.148 -14.997 1.00 85.12 648 GLU A O 1
ATOM 5187 N N . LYS A 1 649 ? 35.492 -28.024 -15.905 1.00 87.38 649 LYS A N 1
ATOM 5188 C CA . LYS A 1 649 ? 34.203 -27.464 -16.343 1.00 87.38 649 LYS A CA 1
ATOM 5189 C C . LYS A 1 649 ? 33.029 -28.028 -15.543 1.00 87.38 649 LYS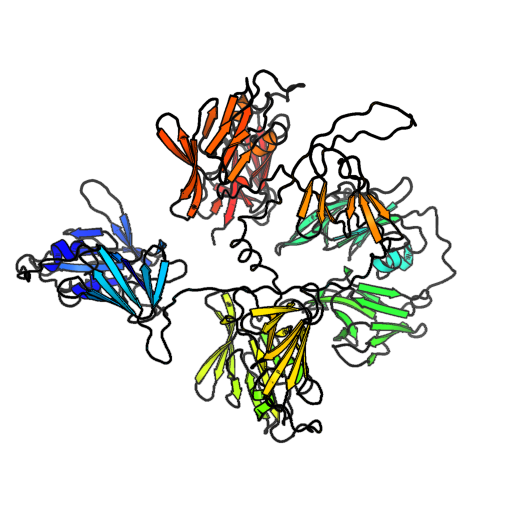 A C 1
ATOM 5191 O O . LYS A 1 649 ? 33.051 -29.180 -15.099 1.00 87.38 649 LYS A O 1
ATOM 5196 N N . TRP A 1 650 ? 31.977 -27.230 -15.407 1.00 89.12 650 TRP A N 1
ATOM 5197 C CA . TRP A 1 650 ? 30.717 -27.599 -14.772 1.00 89.12 650 TRP A CA 1
ATOM 5198 C C . TRP A 1 650 ? 29.729 -28.216 -15.762 1.00 89.12 650 TRP A C 1
ATOM 5200 O O . TRP A 1 650 ? 29.642 -27.837 -16.929 1.00 89.12 650 TRP A O 1
ATOM 5210 N N . THR A 1 651 ? 28.949 -29.169 -15.266 1.00 91.25 651 THR A N 1
ATOM 5211 C CA . THR A 1 651 ? 27.676 -29.599 -15.845 1.00 91.25 651 THR A CA 1
ATOM 5212 C C . THR A 1 651 ? 26.562 -29.133 -14.931 1.00 91.25 651 THR A C 1
ATOM 5214 O O . THR A 1 651 ? 26.491 -29.595 -13.798 1.00 91.25 651 THR A O 1
ATOM 5217 N N . VAL A 1 652 ? 25.728 -28.210 -15.392 1.00 91.81 652 VAL A N 1
ATOM 5218 C CA . VAL A 1 652 ? 24.634 -27.601 -14.635 1.00 91.81 652 VAL A CA 1
ATOM 5219 C C . VAL A 1 652 ? 23.319 -28.239 -15.062 1.00 91.81 652 VAL A C 1
ATOM 5221 O O . VAL A 1 652 ? 23.009 -28.300 -16.241 1.00 91.81 652 VAL A O 1
ATOM 5224 N N . THR A 1 653 ? 22.534 -28.709 -14.106 1.00 91.25 653 THR A N 1
ATOM 5225 C CA . THR A 1 653 ? 21.216 -29.309 -14.300 1.00 91.25 653 THR A CA 1
ATOM 5226 C C . THR A 1 653 ? 20.178 -28.381 -13.694 1.00 91.25 653 THR A C 1
ATOM 5228 O O . THR A 1 653 ? 20.162 -28.146 -12.485 1.00 91.25 653 THR A O 1
ATOM 5231 N N . GLN A 1 654 ? 19.317 -27.831 -14.536 1.00 90.44 654 GLN A N 1
ATOM 5232 C CA . GLN A 1 654 ? 18.112 -27.131 -14.122 1.00 90.44 654 GLN A CA 1
ATOM 5233 C C . GLN A 1 654 ? 17.067 -28.177 -13.747 1.00 90.44 654 GLN A C 1
ATOM 5235 O O . GLN A 1 654 ? 16.637 -28.933 -14.612 1.00 90.44 654 GLN A O 1
ATOM 5240 N N . GLN A 1 655 ? 16.656 -28.231 -12.481 1.00 85.31 655 GLN A N 1
ATOM 5241 C CA . GLN A 1 655 ? 15.622 -29.173 -12.051 1.00 85.31 655 GLN A CA 1
ATOM 5242 C C . GLN A 1 655 ? 14.240 -28.778 -12.585 1.00 85.31 655 GLN A C 1
ATOM 5244 O O . GLN A 1 655 ? 13.934 -27.594 -12.759 1.00 85.31 655 GLN A O 1
ATOM 5249 N N . LYS A 1 656 ? 13.382 -29.777 -12.819 1.00 74.88 656 LYS A N 1
ATOM 5250 C CA . LYS A 1 656 ? 12.004 -29.554 -13.276 1.00 74.88 656 LYS A CA 1
ATOM 5251 C C . LYS A 1 656 ? 11.256 -28.650 -12.292 1.00 74.88 656 LYS A C 1
ATOM 5253 O O . LYS A 1 656 ? 11.115 -28.987 -11.118 1.00 74.88 656 LYS A O 1
ATOM 5258 N N . SER A 1 657 ? 10.737 -27.531 -12.788 1.00 76.69 657 SER A N 1
ATOM 5259 C CA . SER A 1 657 ? 10.073 -26.504 -11.976 1.00 76.69 657 SER A CA 1
ATOM 5260 C C . SER A 1 657 ? 8.913 -25.853 -12.732 1.00 76.69 657 SER A C 1
ATOM 5262 O O . SER A 1 657 ? 8.641 -26.172 -13.891 1.00 76.69 657 SER A O 1
ATOM 5264 N N . ALA A 1 658 ? 8.222 -24.902 -12.096 1.00 72.25 658 ALA A N 1
ATOM 5265 C CA . ALA A 1 658 ? 7.207 -24.081 -12.766 1.00 72.25 658 ALA A CA 1
ATOM 5266 C C . ALA A 1 658 ? 7.767 -23.246 -13.941 1.00 72.25 658 ALA A C 1
ATOM 5268 O O . ALA A 1 658 ? 6.993 -22.716 -14.737 1.00 72.25 658 ALA A O 1
ATOM 5269 N N . PHE A 1 659 ? 9.096 -23.136 -14.052 1.00 71.50 659 PHE A N 1
ATOM 5270 C CA . PHE A 1 659 ? 9.800 -22.322 -15.043 1.00 71.50 659 PHE A CA 1
ATOM 5271 C C . PHE A 1 659 ? 10.300 -23.116 -16.259 1.00 71.50 659 PHE A C 1
ATOM 5273 O O . PHE A 1 659 ? 10.723 -22.506 -17.240 1.00 71.50 659 PHE A O 1
ATOM 5280 N N . GLY A 1 660 ? 10.238 -24.452 -16.231 1.00 70.75 660 GLY A N 1
ATOM 5281 C CA . GLY A 1 660 ? 10.702 -25.289 -17.336 1.00 70.75 660 GLY A CA 1
ATOM 5282 C C . GLY A 1 660 ? 10.826 -26.773 -16.991 1.00 70.75 660 GLY A C 1
ATOM 5283 O O . GLY A 1 660 ? 10.777 -27.179 -15.829 1.00 70.75 660 GLY A O 1
ATOM 5284 N N . GLU A 1 661 ? 10.980 -27.588 -18.035 1.00 77.00 661 GLU A N 1
ATOM 5285 C CA . GLU A 1 661 ? 11.394 -28.989 -17.897 1.00 77.00 661 GLU A CA 1
ATOM 5286 C C . GLU A 1 661 ? 12.868 -29.081 -17.478 1.00 77.00 661 GLU A C 1
ATOM 5288 O O . GLU A 1 661 ? 13.613 -28.110 -17.599 1.00 77.00 661 GLU A O 1
ATOM 5293 N N . GLU A 1 662 ? 13.283 -30.252 -16.996 1.00 86.00 662 GLU A N 1
ATOM 5294 C CA . GLU A 1 662 ? 14.675 -30.497 -16.620 1.00 86.00 662 GLU A CA 1
ATOM 5295 C C . GLU A 1 662 ? 15.605 -30.329 -17.835 1.00 86.00 662 GLU A C 1
ATOM 5297 O O . GLU A 1 662 ? 15.369 -30.916 -18.896 1.00 86.00 662 GLU A O 1
ATOM 5302 N N . GLN A 1 663 ? 16.653 -29.517 -17.691 1.00 86.94 663 GLN A N 1
ATOM 5303 C CA . GLN A 1 663 ? 17.650 -29.265 -18.738 1.00 86.94 663 GLN A CA 1
ATOM 5304 C C . GLN A 1 663 ? 19.057 -29.446 -18.178 1.00 86.94 663 GLN A C 1
ATOM 5306 O O . GLN A 1 663 ? 19.336 -29.047 -17.050 1.00 86.94 663 GLN A O 1
ATOM 5311 N N . ILE A 1 664 ? 19.947 -30.045 -18.972 1.00 90.00 664 ILE A N 1
ATOM 5312 C CA . ILE A 1 664 ? 21.344 -30.290 -18.604 1.00 90.00 664 ILE A CA 1
ATOM 5313 C C . ILE A 1 664 ? 22.240 -29.488 -19.546 1.00 90.00 664 ILE A C 1
ATOM 5315 O O . ILE A 1 664 ? 22.153 -29.624 -20.766 1.00 90.00 664 ILE A O 1
ATOM 5319 N N . PHE A 1 665 ? 23.119 -28.687 -18.961 1.00 89.88 665 PHE A N 1
ATOM 5320 C CA . PHE A 1 665 ? 24.053 -27.797 -19.631 1.00 89.88 665 PHE A CA 1
ATOM 5321 C C . PHE A 1 665 ? 25.474 -28.217 -19.292 1.00 89.88 665 PHE A C 1
ATOM 5323 O O . PHE A 1 665 ? 25.907 -28.142 -18.144 1.00 89.88 665 PHE A O 1
ATOM 5330 N N . GLU A 1 666 ? 26.213 -28.690 -20.284 1.00 90.56 666 GLU A N 1
ATOM 5331 C CA . GLU A 1 666 ? 27.579 -29.170 -20.096 1.00 90.56 666 GLU A CA 1
ATOM 5332 C C . GLU A 1 666 ? 28.607 -28.075 -20.412 1.00 90.56 666 GLU A C 1
ATOM 5334 O O . GLU A 1 666 ? 28.308 -27.065 -21.045 1.00 90.56 666 GLU A O 1
ATOM 5339 N N . ASN A 1 667 ? 29.858 -28.314 -20.016 1.00 87.81 667 ASN A N 1
ATOM 5340 C CA . ASN A 1 667 ? 31.029 -27.523 -20.400 1.00 87.81 667 ASN A CA 1
ATOM 5341 C C . ASN A 1 667 ? 31.066 -26.053 -19.940 1.00 87.81 667 ASN A C 1
ATOM 5343 O O . ASN A 1 667 ? 31.792 -25.256 -20.540 1.00 87.81 667 ASN A O 1
ATOM 5347 N N . GLN A 1 668 ? 30.373 -25.725 -18.850 1.00 88.38 668 GLN A N 1
ATOM 5348 C CA . GLN A 1 668 ? 30.306 -24.371 -18.299 1.00 88.38 668 GLN A CA 1
ATOM 5349 C C . GLN A 1 668 ? 31.597 -24.011 -17.545 1.00 88.38 668 GLN A C 1
ATOM 5351 O O . GLN A 1 668 ? 32.057 -24.771 -16.692 1.00 88.38 668 GLN A O 1
ATOM 5356 N N . ASP A 1 669 ? 32.196 -22.856 -17.843 1.00 81.31 669 ASP A N 1
ATOM 5357 C CA . ASP A 1 669 ? 33.479 -22.442 -17.242 1.00 81.31 669 ASP A CA 1
ATOM 5358 C C . ASP A 1 669 ? 33.326 -21.947 -15.794 1.00 81.31 669 ASP A C 1
ATOM 5360 O O . ASP A 1 669 ? 34.238 -22.077 -14.975 1.00 81.31 669 ASP A O 1
ATOM 5364 N N . ARG A 1 670 ? 32.148 -21.417 -15.456 1.00 82.69 670 ARG A N 1
ATOM 5365 C CA . ARG A 1 670 ? 31.782 -20.973 -14.109 1.00 82.69 670 ARG A CA 1
ATOM 5366 C C . ARG A 1 670 ? 30.373 -21.431 -13.769 1.00 82.69 670 ARG A C 1
ATOM 5368 O O . ARG A 1 670 ? 29.529 -21.534 -14.652 1.00 82.69 670 ARG A O 1
ATOM 5375 N N . PHE A 1 671 ? 30.121 -21.676 -12.489 1.00 84.31 671 PHE A N 1
ATOM 5376 C CA . PHE A 1 671 ? 28.770 -21.889 -11.979 1.00 84.31 671 PHE A CA 1
ATOM 5377 C C . PHE A 1 671 ? 28.355 -20.689 -11.131 1.00 84.31 671 PHE A C 1
ATOM 5379 O O . PHE A 1 671 ? 28.914 -20.466 -10.055 1.00 84.31 671 PHE A O 1
ATOM 5386 N N . THR A 1 672 ? 27.411 -19.893 -11.626 1.00 84.69 672 THR A N 1
ATOM 5387 C CA . THR A 1 672 ? 26.908 -18.715 -10.913 1.00 84.69 672 THR A CA 1
ATOM 5388 C C . THR A 1 672 ? 25.555 -18.996 -10.274 1.00 84.69 672 THR A C 1
ATOM 5390 O O . THR A 1 672 ? 24.789 -19.822 -10.768 1.00 84.69 672 THR A O 1
ATOM 5393 N N . TYR A 1 673 ? 25.254 -18.344 -9.153 1.00 84.06 673 TYR A N 1
ATOM 5394 C CA . TYR A 1 673 ? 23.990 -18.555 -8.447 1.00 84.06 673 TYR A CA 1
ATOM 5395 C C . TYR A 1 673 ? 23.510 -17.293 -7.721 1.00 84.06 673 TYR A C 1
ATOM 5397 O O . TYR A 1 673 ? 24.311 -16.528 -7.182 1.00 84.06 673 TYR A O 1
ATOM 5405 N N . ALA A 1 674 ? 22.196 -17.083 -7.688 1.00 83.06 674 ALA A N 1
ATOM 5406 C CA . ALA A 1 674 ? 21.533 -16.048 -6.896 1.00 83.06 674 ALA A CA 1
ATOM 5407 C C . ALA A 1 674 ? 20.053 -16.386 -6.650 1.00 83.06 674 ALA A C 1
ATOM 5409 O O . ALA A 1 674 ? 19.502 -17.302 -7.260 1.00 83.06 674 ALA A O 1
ATOM 5410 N N . CYS A 1 675 ? 19.403 -15.627 -5.765 1.00 81.19 675 CYS A N 1
ATOM 5411 C CA . CYS A 1 675 ? 17.963 -15.714 -5.514 1.00 81.19 675 CYS A CA 1
ATOM 5412 C C . CYS A 1 675 ? 17.276 -14.383 -5.794 1.00 81.19 675 CYS A C 1
ATOM 5414 O O . CYS A 1 675 ? 17.815 -13.339 -5.439 1.00 81.19 675 CYS A O 1
ATOM 5416 N N . SER A 1 676 ? 16.072 -14.407 -6.370 1.00 80.44 676 SER A N 1
ATOM 5417 C CA . SER A 1 676 ? 15.259 -13.201 -6.572 1.00 80.44 676 SER A CA 1
ATOM 5418 C C . SER A 1 676 ? 13.829 -13.360 -6.066 1.00 80.44 676 SER A C 1
ATOM 5420 O O . SER A 1 676 ? 13.194 -14.393 -6.271 1.00 80.44 676 SER A O 1
ATOM 5422 N N . THR A 1 677 ? 13.302 -12.327 -5.403 1.00 69.88 677 THR A N 1
ATOM 5423 C CA . THR A 1 677 ? 11.944 -12.319 -4.827 1.00 69.88 677 THR A CA 1
ATOM 5424 C C . THR A 1 677 ? 10.912 -11.567 -5.659 1.00 69.88 677 THR A C 1
ATOM 5426 O O . THR A 1 677 ? 9.736 -11.583 -5.299 1.00 69.88 677 THR A O 1
ATOM 5429 N N . ASN A 1 678 ? 11.323 -10.891 -6.734 1.00 55.28 678 ASN A N 1
ATOM 5430 C CA . ASN A 1 678 ? 10.434 -10.070 -7.549 1.00 55.28 678 ASN A CA 1
ATOM 5431 C C . ASN A 1 678 ? 10.276 -10.689 -8.940 1.00 55.28 678 ASN A C 1
ATOM 5433 O O . ASN A 1 678 ? 11.258 -10.908 -9.638 1.00 55.28 678 ASN A O 1
ATOM 5437 N N . ASN A 1 679 ? 9.034 -10.953 -9.350 1.00 45.78 679 ASN A N 1
ATOM 5438 C CA . ASN A 1 679 ? 8.711 -11.519 -10.666 1.00 45.78 679 ASN A CA 1
ATOM 5439 C C . ASN A 1 679 ? 8.330 -10.432 -11.692 1.00 45.78 679 ASN A C 1
ATOM 5441 O O . ASN A 1 679 ? 7.578 -10.691 -12.628 1.00 45.78 679 ASN A O 1
ATOM 5445 N N . GLN A 1 680 ? 8.793 -9.193 -11.506 1.00 39.59 680 GLN A N 1
ATOM 5446 C CA . GLN A 1 680 ? 8.431 -8.076 -12.376 1.00 39.59 680 GLN A CA 1
ATOM 5447 C C . GLN A 1 680 ? 9.608 -7.628 -13.248 1.00 39.59 680 GLN A C 1
ATOM 5449 O O . GLN A 1 680 ? 10.644 -7.249 -12.722 1.00 39.59 680 GLN A O 1
ATOM 5454 N N . GLN A 1 681 ? 9.336 -7.593 -14.562 1.00 34.25 681 GLN A N 1
ATOM 5455 C CA . GLN A 1 681 ? 10.008 -6.832 -15.635 1.00 34.25 681 GLN A CA 1
ATOM 5456 C C . GLN A 1 681 ? 10.851 -7.548 -16.711 1.00 34.25 681 GLN A C 1
ATOM 5458 O O . GLN A 1 681 ? 11.558 -6.870 -17.447 1.00 34.25 681 GLN A O 1
ATOM 5463 N N . ILE A 1 682 ? 10.663 -8.847 -16.983 1.00 32.69 682 ILE A N 1
ATOM 5464 C CA . ILE A 1 682 ? 11.105 -9.432 -18.277 1.00 32.69 682 ILE A CA 1
ATOM 5465 C C . ILE A 1 682 ? 10.044 -10.378 -18.870 1.00 32.69 682 ILE A C 1
ATOM 5467 O O . ILE A 1 682 ? 10.291 -11.549 -19.127 1.00 32.69 682 ILE A O 1
ATOM 5471 N N . GLU A 1 683 ? 8.830 -9.876 -19.104 1.00 30.33 683 GLU A N 1
ATOM 5472 C CA . GLU A 1 683 ? 7.911 -10.485 -20.092 1.00 30.33 683 GLU A CA 1
ATOM 5473 C C . GLU A 1 683 ? 7.562 -9.531 -21.248 1.00 30.33 683 GLU A C 1
ATOM 5475 O O . GLU A 1 683 ? 6.930 -9.938 -22.218 1.00 30.33 683 GLU A O 1
ATOM 5480 N N . GLN A 1 684 ? 8.042 -8.281 -21.224 1.00 28.86 684 GLN A N 1
ATOM 5481 C CA . GLN A 1 684 ? 7.762 -7.302 -22.284 1.00 28.86 684 GLN A CA 1
ATOM 5482 C C . GLN A 1 684 ? 8.832 -7.209 -23.384 1.00 28.86 684 GLN A C 1
ATOM 5484 O O . GLN A 1 684 ? 8.543 -6.658 -24.442 1.00 28.86 684 GLN A O 1
ATOM 5489 N N . PHE A 1 685 ? 10.027 -7.791 -23.214 1.00 25.34 685 PHE A N 1
ATOM 5490 C CA . PHE A 1 685 ? 11.109 -7.644 -24.204 1.00 25.34 685 PHE A CA 1
ATOM 5491 C C . PHE A 1 685 ? 11.282 -8.802 -25.204 1.00 25.34 685 PHE A C 1
ATOM 5493 O O . PHE A 1 685 ? 11.995 -8.633 -26.187 1.00 25.34 685 PHE A O 1
ATOM 5500 N N . GLN A 1 686 ? 10.577 -9.933 -25.052 1.00 26.84 686 GLN A N 1
ATOM 5501 C CA . GLN A 1 686 ? 10.588 -11.017 -26.058 1.00 26.84 686 GLN A CA 1
ATOM 5502 C C . GLN A 1 686 ? 9.325 -11.102 -26.939 1.00 26.84 686 GLN A C 1
ATOM 5504 O O . GLN A 1 686 ? 9.285 -11.913 -27.860 1.00 26.84 686 GLN A O 1
ATOM 5509 N N . GLN A 1 687 ? 8.316 -10.241 -26.745 1.00 29.55 687 GLN A N 1
ATOM 5510 C CA . GLN A 1 687 ? 7.129 -10.209 -27.621 1.00 29.55 687 GLN A CA 1
ATOM 5511 C C . GLN A 1 687 ? 7.248 -9.271 -28.839 1.00 29.55 687 GLN A C 1
ATOM 5513 O O . GLN A 1 687 ? 6.441 -9.380 -29.759 1.00 29.55 687 GLN A O 1
ATOM 5518 N N . ASN A 1 688 ? 8.273 -8.413 -28.918 1.00 26.91 688 ASN A N 1
ATOM 5519 C CA . ASN A 1 688 ? 8.382 -7.404 -29.985 1.00 26.91 688 ASN A CA 1
ATOM 5520 C C . ASN A 1 688 ? 9.251 -7.790 -31.196 1.00 26.91 688 ASN A C 1
ATOM 5522 O O . ASN A 1 688 ? 9.462 -6.967 -32.083 1.00 26.91 688 ASN A O 1
ATOM 5526 N N . ALA A 1 689 ? 9.686 -9.046 -31.314 1.00 27.97 689 ALA A N 1
ATOM 5527 C CA . ALA A 1 689 ? 10.357 -9.531 -32.520 1.00 27.97 689 ALA A CA 1
ATOM 5528 C C . ALA A 1 689 ? 9.844 -10.925 -32.911 1.00 27.97 689 ALA A C 1
ATOM 5530 O O . ALA A 1 689 ? 10.466 -11.921 -32.563 1.00 27.97 689 ALA A O 1
ATOM 5531 N N . ASN A 1 690 ? 8.682 -10.979 -33.587 1.00 28.81 690 ASN A N 1
ATOM 5532 C CA . ASN A 1 690 ? 8.235 -12.007 -34.563 1.00 28.81 690 ASN A CA 1
ATOM 5533 C C . ASN A 1 690 ? 6.701 -12.203 -34.604 1.00 28.81 690 ASN A C 1
ATOM 5535 O O . ASN A 1 690 ? 6.209 -13.331 -34.616 1.00 28.81 690 ASN A O 1
ATOM 5539 N N . VAL A 1 691 ? 5.917 -11.124 -34.704 1.00 27.20 691 VAL A N 1
ATOM 5540 C CA . VAL A 1 691 ? 4.503 -11.217 -35.121 1.00 27.20 691 VAL A CA 1
ATOM 5541 C C . VAL A 1 691 ? 4.335 -10.558 -36.484 1.00 27.20 691 VAL A C 1
ATOM 5543 O O . VAL A 1 691 ? 3.709 -9.521 -36.626 1.00 27.20 691 VAL A O 1
ATOM 5546 N N . ASN A 1 692 ? 4.928 -11.166 -37.506 1.00 29.69 692 ASN A N 1
ATOM 5547 C CA . ASN A 1 692 ? 4.470 -11.035 -38.884 1.00 29.69 692 ASN A CA 1
ATOM 5548 C C . ASN A 1 692 ? 4.710 -12.389 -39.569 1.00 29.69 692 ASN A C 1
ATOM 5550 O O . ASN A 1 692 ? 5.836 -12.869 -39.602 1.00 29.69 692 ASN A O 1
ATOM 5554 N N . HIS A 1 693 ? 3.626 -12.980 -40.087 1.00 30.70 693 HIS A N 1
ATOM 5555 C CA . HIS A 1 693 ? 3.502 -14.290 -40.757 1.00 30.70 693 HIS A CA 1
ATOM 5556 C C . HIS A 1 693 ? 3.340 -15.566 -39.916 1.00 30.70 693 HIS A C 1
ATOM 5558 O O . HIS A 1 693 ? 4.228 -16.402 -39.933 1.00 30.70 693 HIS A O 1
ATOM 5564 N N . TRP A 1 694 ? 2.134 -15.818 -39.383 1.00 24.44 694 TRP A N 1
ATOM 5565 C CA . TRP A 1 694 ? 1.567 -17.183 -39.297 1.00 24.44 694 TRP A CA 1
ATOM 5566 C C . TRP A 1 694 ? 0.026 -17.149 -39.434 1.00 24.44 694 TRP A C 1
ATOM 5568 O O . TRP A 1 694 ? -0.704 -17.192 -38.450 1.00 24.44 694 TRP A O 1
ATOM 5578 N N . LEU A 1 695 ? -0.486 -17.059 -40.669 1.00 24.92 695 LEU A N 1
ATOM 5579 C CA . LEU A 1 695 ? -1.869 -17.426 -41.022 1.00 24.92 695 LEU A CA 1
ATOM 5580 C C . LEU A 1 695 ? -1.801 -18.753 -41.790 1.00 24.92 695 LEU A C 1
ATOM 5582 O O . LEU A 1 695 ? -1.145 -18.818 -42.829 1.00 24.92 695 LEU A O 1
ATOM 5586 N N . CYS A 1 696 ? -2.455 -19.810 -41.301 1.00 23.36 696 CYS A N 1
ATOM 5587 C CA . CYS A 1 696 ? -2.601 -21.049 -42.071 1.00 23.36 696 CYS A CA 1
ATOM 5588 C C . CYS A 1 696 ? -3.650 -20.866 -43.188 1.00 23.36 696 CYS A C 1
ATOM 5590 O O . CYS A 1 696 ? -4.723 -20.321 -42.921 1.00 23.36 696 CYS A O 1
ATOM 5592 N N . PRO A 1 697 ? -3.399 -21.340 -44.422 1.00 23.53 697 PRO A N 1
ATOM 5593 C CA . PRO A 1 697 ? -4.390 -21.329 -45.489 1.00 23.53 697 PRO A CA 1
ATOM 5594 C C . PRO A 1 697 ? -5.332 -22.536 -45.351 1.00 23.53 697 PRO A C 1
ATOM 5596 O O . PRO A 1 697 ? -4.885 -23.680 -45.361 1.00 23.53 697 PRO A O 1
ATOM 5599 N N . LEU A 1 698 ? -6.642 -22.296 -45.281 1.00 24.98 698 LEU A N 1
ATOM 5600 C CA . LEU A 1 698 ? -7.663 -23.329 -45.482 1.00 24.98 698 LEU A CA 1
ATOM 5601 C C . LEU A 1 698 ? -8.284 -23.149 -46.871 1.00 24.98 698 LEU A C 1
ATOM 5603 O O . LEU A 1 698 ? -8.958 -22.157 -47.147 1.00 24.98 698 LEU A O 1
ATOM 5607 N N . GLN A 1 699 ? -8.039 -24.118 -47.757 1.00 22.23 699 GLN A N 1
ATOM 5608 C CA . GLN A 1 699 ? -8.788 -24.278 -49.002 1.00 22.23 699 GLN A CA 1
ATOM 5609 C C . GLN A 1 699 ? -10.199 -24.778 -48.673 1.00 22.23 699 GLN A C 1
ATOM 5611 O O . GLN A 1 699 ? -10.364 -25.868 -48.132 1.00 22.23 699 GLN A O 1
ATOM 5616 N N . ILE A 1 700 ? -11.218 -24.001 -49.035 1.00 22.61 700 ILE A N 1
ATOM 5617 C CA . ILE A 1 700 ? -12.623 -24.409 -48.947 1.00 22.61 700 ILE A CA 1
ATOM 5618 C C . ILE A 1 700 ? -13.029 -25.016 -50.294 1.00 22.61 700 ILE A C 1
ATOM 5620 O O . ILE A 1 700 ? -13.093 -24.313 -51.302 1.00 22.61 700 ILE A O 1
ATOM 5624 N N . SER A 1 701 ? -13.343 -26.312 -50.313 1.00 20.75 701 SER A N 1
ATOM 5625 C CA . SER A 1 701 ? -14.102 -26.946 -51.395 1.00 20.75 701 SER A CA 1
ATOM 5626 C C . SER A 1 701 ? -15.570 -27.068 -50.984 1.00 20.75 701 SER A C 1
ATOM 5628 O O . SER A 1 701 ? -15.896 -27.771 -50.031 1.00 20.75 701 SER A O 1
ATOM 5630 N N . TYR A 1 702 ? -16.453 -26.384 -51.710 1.00 21.23 702 TYR A N 1
ATOM 5631 C CA . TYR A 1 702 ? -17.907 -26.469 -51.559 1.00 21.23 702 TYR A CA 1
ATOM 5632 C C . TYR A 1 702 ? -18.447 -27.807 -52.087 1.00 21.23 702 TYR A C 1
ATOM 5634 O O . TYR A 1 702 ? -18.248 -28.115 -53.262 1.00 21.23 702 TYR A O 1
ATOM 5642 N N . GLN A 1 703 ? -19.245 -28.521 -51.287 1.00 22.45 703 GLN A N 1
ATOM 5643 C CA . GLN A 1 703 ? -20.337 -29.356 -51.801 1.00 22.45 703 GLN A CA 1
ATOM 5644 C C . GLN A 1 703 ? -21.568 -29.271 -50.893 1.00 22.45 703 GLN A C 1
ATOM 5646 O O . GLN A 1 703 ? -21.520 -29.546 -49.699 1.00 22.45 703 GLN A O 1
ATOM 5651 N N . SER A 1 704 ? -22.683 -28.876 -51.502 1.00 25.81 704 SER A N 1
ATOM 5652 C CA . SER A 1 704 ? -24.028 -28.855 -50.935 1.00 25.81 704 SER A CA 1
ATOM 5653 C C . SER A 1 704 ? -24.721 -30.210 -51.095 1.00 25.81 704 SER A C 1
ATOM 5655 O O . SER A 1 704 ? -24.685 -30.761 -52.194 1.00 25.81 704 SER A O 1
ATOM 5657 N N . SER A 1 705 ? -25.447 -30.683 -50.077 1.00 25.61 705 SER A N 1
ATOM 5658 C CA . SER A 1 705 ? -26.832 -31.206 -50.171 1.00 25.61 705 SER A CA 1
ATOM 5659 C C . SER A 1 705 ? -27.224 -32.002 -48.916 1.00 25.61 705 SER A C 1
ATOM 5661 O O . SER A 1 705 ? -26.414 -32.756 -48.392 1.00 25.61 705 SER A O 1
ATOM 5663 N N . GLY A 1 706 ? -28.485 -31.884 -48.475 1.00 23.95 706 GLY A N 1
ATOM 5664 C CA . GLY A 1 706 ? -29.126 -32.896 -47.620 1.00 23.95 706 GLY A CA 1
ATOM 5665 C C . GLY A 1 706 ? -30.008 -32.359 -46.489 1.00 23.95 706 GLY A C 1
ATOM 5666 O O . GLY A 1 706 ? -29.530 -31.733 -45.557 1.00 23.95 706 GLY A O 1
ATOM 5667 N N . THR A 1 707 ? -31.308 -32.627 -46.579 1.00 23.64 707 THR A N 1
ATOM 5668 C CA . THR A 1 707 ? -32.424 -32.150 -45.742 1.00 23.64 707 THR A CA 1
ATOM 5669 C C . THR A 1 707 ? -32.751 -33.024 -44.515 1.00 23.64 707 THR A C 1
ATOM 5671 O O . THR A 1 707 ? -32.736 -34.242 -44.633 1.00 23.64 707 THR A O 1
ATOM 5674 N N . MET A 1 708 ? -33.164 -32.361 -43.417 1.00 23.88 708 MET A N 1
ATOM 5675 C CA . MET A 1 708 ? -34.106 -32.727 -42.321 1.00 23.88 708 MET A CA 1
ATOM 5676 C C . MET A 1 708 ? -34.192 -34.172 -41.769 1.00 23.88 708 MET A C 1
ATOM 5678 O O . MET A 1 708 ? -34.581 -35.091 -42.482 1.00 23.88 708 MET A O 1
ATOM 5682 N N . ASN A 1 709 ? -34.106 -34.312 -40.432 1.00 24.59 709 ASN A N 1
ATOM 5683 C CA . ASN A 1 709 ? -35.263 -34.693 -39.595 1.00 24.59 709 ASN A CA 1
ATOM 5684 C C . ASN A 1 709 ? -35.032 -34.477 -38.084 1.00 24.59 709 ASN A C 1
ATOM 5686 O O . ASN A 1 709 ? -33.961 -34.722 -37.543 1.00 24.59 709 ASN A O 1
ATOM 5690 N N . SER A 1 710 ? -36.095 -34.011 -37.431 1.00 22.81 710 SER A N 1
ATOM 5691 C CA . SER A 1 710 ? -36.259 -33.673 -36.014 1.00 22.81 710 SER A CA 1
ATOM 5692 C C . SER A 1 710 ? -36.497 -34.883 -35.103 1.00 22.81 710 SER A C 1
ATOM 5694 O O . SER A 1 710 ? -37.300 -35.742 -35.466 1.00 22.81 710 SER A O 1
ATOM 5696 N N . ILE A 1 711 ? -35.982 -34.852 -33.866 1.00 22.83 711 ILE A N 1
ATOM 5697 C CA . ILE A 1 711 ? -36.614 -35.490 -32.693 1.00 22.83 711 ILE A CA 1
ATOM 5698 C C . ILE A 1 711 ? -36.537 -34.522 -31.500 1.00 22.83 711 ILE A C 1
ATOM 5700 O O . ILE A 1 711 ? -35.460 -34.112 -31.084 1.00 22.83 711 ILE A O 1
ATOM 5704 N N . ASN A 1 712 ? -37.714 -34.162 -30.980 1.00 22.47 712 ASN A N 1
ATOM 5705 C CA . ASN A 1 712 ? -37.931 -33.380 -29.763 1.00 22.47 712 ASN A CA 1
ATOM 5706 C C . ASN A 1 712 ? -37.738 -34.247 -28.511 1.00 22.47 712 ASN A C 1
ATOM 5708 O O . ASN A 1 712 ? -38.359 -35.305 -28.414 1.00 22.47 712 ASN A O 1
ATOM 5712 N N . LEU A 1 713 ? -37.034 -33.724 -27.505 1.00 22.45 713 LEU A N 1
ATOM 5713 C CA . LEU A 1 713 ? -37.261 -34.046 -26.093 1.00 22.45 713 LEU A CA 1
ATOM 5714 C C . LEU A 1 713 ? -37.276 -32.736 -25.289 1.00 22.45 713 LEU A C 1
ATOM 5716 O O . LEU A 1 713 ? -36.408 -31.883 -25.442 1.00 22.45 713 LEU A O 1
ATOM 5720 N N . ILE A 1 714 ? -38.332 -32.566 -24.495 1.00 24.30 714 ILE A N 1
ATOM 5721 C CA . ILE A 1 714 ? -38.724 -31.354 -23.765 1.00 24.30 714 ILE A CA 1
ATOM 5722 C C . ILE A 1 714 ? -38.300 -31.510 -22.297 1.00 24.30 714 ILE A C 1
ATOM 5724 O O . ILE A 1 714 ? -38.626 -32.546 -21.723 1.00 24.30 714 ILE A O 1
ATOM 5728 N N . TYR A 1 715 ? -37.629 -30.504 -21.706 1.00 20.44 715 TYR A N 1
ATOM 5729 C CA . TYR A 1 715 ? -37.970 -29.776 -20.450 1.00 20.44 715 TYR A CA 1
ATOM 5730 C C . TYR A 1 715 ? -36.763 -28.982 -19.874 1.00 20.44 715 TYR A C 1
ATOM 5732 O O . TYR A 1 715 ? -35.638 -29.180 -20.323 1.00 20.44 715 TYR A O 1
ATOM 5740 N N . PRO A 1 716 ? -37.002 -27.959 -19.025 1.00 29.27 716 PRO A N 1
ATOM 5741 C CA . PRO A 1 716 ? -36.678 -26.560 -19.298 1.00 29.27 716 PRO A CA 1
ATOM 5742 C C . PRO A 1 716 ? -35.331 -26.136 -18.702 1.00 29.27 716 PRO A C 1
ATOM 5744 O O . PRO A 1 716 ? -35.010 -26.551 -17.596 1.00 29.27 716 PRO A O 1
ATOM 5747 N N . ASN A 1 717 ? -34.592 -25.232 -19.352 1.00 21.91 717 ASN A N 1
ATOM 5748 C CA . ASN A 1 717 ? -33.563 -24.466 -18.649 1.00 21.91 717 ASN A CA 1
ATOM 5749 C C . ASN A 1 717 ? -33.383 -23.053 -19.219 1.00 21.91 717 ASN A C 1
ATOM 5751 O O . ASN A 1 717 ? -33.143 -22.843 -20.404 1.00 21.91 717 ASN A O 1
ATOM 5755 N N . ILE A 1 718 ? -33.580 -22.115 -18.295 1.00 21.52 718 ILE A N 1
ATOM 5756 C CA . ILE A 1 718 ? -33.125 -20.728 -18.179 1.00 21.52 718 ILE A CA 1
ATOM 5757 C C . ILE A 1 718 ? -32.207 -20.260 -19.321 1.00 21.52 718 ILE A C 1
ATOM 5759 O O . ILE A 1 718 ? -31.041 -20.634 -19.419 1.00 21.52 718 ILE A O 1
ATOM 5763 N N . GLN A 1 719 ? -32.736 -19.359 -20.144 1.00 20.62 719 GLN A N 1
ATOM 5764 C CA . GLN A 1 719 ? -32.007 -18.677 -21.203 1.00 20.62 719 GLN A CA 1
ATOM 5765 C C . GLN A 1 719 ? -31.259 -17.470 -20.604 1.00 20.62 719 GLN A C 1
ATOM 5767 O O . GLN A 1 719 ? -31.809 -16.375 -20.506 1.00 20.62 719 GLN A O 1
ATOM 5772 N N . PHE A 1 720 ? -30.002 -17.651 -20.189 1.00 21.86 720 PHE A N 1
ATOM 5773 C CA . PHE A 1 720 ? -29.089 -16.523 -19.975 1.00 21.86 720 PHE A CA 1
ATOM 5774 C C . PHE A 1 720 ? -28.491 -16.117 -21.326 1.00 21.86 720 PHE A C 1
ATOM 5776 O O . PHE A 1 720 ? -27.611 -16.790 -21.858 1.00 21.86 720 PHE A O 1
ATOM 5783 N N . MET A 1 721 ? -28.957 -15.001 -21.893 1.00 22.17 721 MET A N 1
ATOM 5784 C CA . MET A 1 721 ? -28.239 -14.325 -22.977 1.00 22.17 721 MET A CA 1
ATOM 5785 C C . MET A 1 721 ? -26.967 -13.674 -22.417 1.00 22.17 721 MET A C 1
ATOM 5787 O O . MET A 1 721 ? -26.960 -12.502 -22.051 1.00 22.17 721 MET A O 1
ATOM 5791 N N . LEU A 1 722 ? -25.873 -14.431 -22.362 1.00 27.23 722 LEU A N 1
ATOM 5792 C CA . LEU A 1 722 ? -24.526 -13.895 -22.175 1.00 27.23 722 LEU A CA 1
ATOM 5793 C C . LEU A 1 722 ? -23.916 -13.601 -23.551 1.00 27.23 722 LEU A C 1
ATOM 5795 O O . LEU A 1 722 ? -23.146 -14.382 -24.090 1.00 27.23 722 LEU A O 1
ATOM 5799 N N . GLN A 1 723 ? -24.244 -12.442 -24.125 1.00 32.28 723 GLN A N 1
ATOM 5800 C CA . GLN A 1 723 ? -23.616 -11.946 -25.363 1.00 32.28 723 GLN A CA 1
ATOM 5801 C C . GLN A 1 723 ? -22.175 -11.412 -25.161 1.00 32.28 723 GLN A C 1
ATOM 5803 O O . GLN A 1 723 ? -21.619 -10.815 -26.078 1.00 32.28 723 GLN A O 1
ATOM 5808 N N . ARG A 1 724 ? -21.567 -11.565 -23.972 1.00 37.16 724 ARG A N 1
ATOM 5809 C CA . ARG A 1 724 ? -20.353 -10.819 -23.572 1.00 37.16 724 ARG A CA 1
ATOM 5810 C C . ARG A 1 724 ? -19.046 -11.616 -23.521 1.00 37.16 724 ARG A C 1
ATOM 5812 O O . ARG A 1 724 ? -17.995 -10.996 -23.459 1.00 37.16 724 ARG A O 1
ATOM 5819 N N . PHE A 1 725 ? -19.083 -12.946 -23.585 1.00 33.00 725 PHE A N 1
ATOM 5820 C CA . PHE A 1 725 ? -17.880 -13.777 -23.467 1.00 33.00 725 PHE A CA 1
ATOM 5821 C C . PHE A 1 725 ? -17.885 -14.878 -24.526 1.00 33.00 725 PHE A C 1
ATOM 5823 O O . PHE A 1 725 ? -18.916 -15.509 -24.750 1.00 33.00 725 PHE A O 1
ATOM 5830 N N . GLN A 1 726 ? -16.746 -15.100 -25.186 1.00 39.66 726 GLN A N 1
ATOM 5831 C CA . GLN A 1 726 ? -16.558 -16.214 -26.121 1.00 39.66 726 GLN A CA 1
ATOM 5832 C C . GLN A 1 726 ? -15.495 -17.166 -25.574 1.00 39.66 726 GLN A C 1
ATOM 5834 O O . GLN A 1 726 ? -14.438 -16.725 -25.124 1.00 39.66 726 GLN A O 1
ATOM 5839 N N . LEU A 1 727 ? -15.798 -18.466 -25.603 1.00 35.41 727 LEU A N 1
ATOM 5840 C CA . LEU A 1 727 ? -14.879 -19.525 -25.200 1.00 35.41 727 LEU A CA 1
ATOM 5841 C C . LEU A 1 727 ? -13.871 -19.761 -26.330 1.00 35.41 727 LEU A C 1
ATOM 5843 O O . LEU A 1 727 ? -14.261 -20.068 -27.458 1.00 35.41 727 LEU A O 1
ATOM 5847 N N . MET A 1 728 ? -12.579 -19.641 -26.032 1.00 39.44 728 MET A N 1
ATOM 5848 C CA . MET A 1 728 ? -11.515 -20.050 -26.951 1.00 39.44 728 MET A CA 1
ATOM 5849 C C . MET A 1 728 ? -10.793 -21.274 -26.408 1.00 39.44 728 MET A C 1
ATOM 5851 O O . MET A 1 728 ? -10.547 -21.360 -25.205 1.00 39.44 728 MET A O 1
ATOM 5855 N N . THR A 1 729 ? -10.445 -22.201 -27.303 1.00 40.19 729 THR A N 1
ATOM 5856 C CA . THR A 1 729 ? -9.544 -23.313 -26.979 1.00 40.19 729 THR A CA 1
ATOM 5857 C C . THR A 1 729 ? -8.198 -23.097 -27.648 1.00 40.19 729 THR A C 1
ATOM 5859 O O . THR A 1 729 ? -8.126 -22.877 -28.859 1.00 40.19 729 THR A O 1
ATOM 5862 N N . VAL A 1 730 ? -7.129 -23.178 -26.857 1.00 39.03 730 VAL A N 1
ATOM 5863 C CA . VAL A 1 730 ? -5.754 -23.206 -27.364 1.00 39.03 730 VAL A CA 1
ATOM 5864 C C . VAL A 1 730 ? -5.353 -24.657 -27.601 1.00 39.03 730 VAL A C 1
ATOM 5866 O O . VAL A 1 730 ? -5.379 -25.473 -26.681 1.00 39.03 730 VAL A O 1
ATOM 5869 N N . VAL A 1 731 ? -4.967 -24.981 -28.834 1.00 40.03 731 VAL A N 1
ATOM 5870 C CA . VAL A 1 731 ? -4.462 -26.307 -29.206 1.00 40.03 731 VAL A CA 1
ATOM 5871 C C . VAL A 1 731 ? -3.138 -26.116 -29.929 1.00 40.03 731 VAL A C 1
ATOM 5873 O O . VAL A 1 731 ? -3.112 -25.539 -31.010 1.00 40.03 731 VAL A O 1
ATOM 5876 N N . HIS A 1 732 ? -2.037 -26.585 -29.330 1.00 39.66 732 HIS A N 1
ATOM 5877 C CA . HIS A 1 732 ? -0.706 -26.648 -29.959 1.00 39.66 732 HIS A CA 1
ATOM 5878 C C . HIS A 1 732 ? -0.351 -25.393 -30.792 1.00 39.66 732 HIS A C 1
ATOM 5880 O O . HIS A 1 732 ? -0.189 -25.449 -32.009 1.00 39.66 732 HIS A O 1
ATOM 5886 N N . ARG A 1 733 ? -0.231 -24.242 -30.113 1.00 38.94 733 ARG A N 1
ATOM 5887 C CA . ARG A 1 733 ? 0.113 -22.922 -30.690 1.00 38.94 733 ARG A CA 1
ATOM 5888 C C . ARG A 1 733 ? -0.921 -22.309 -31.654 1.00 38.94 733 ARG A C 1
ATOM 5890 O O . ARG A 1 733 ? -0.624 -21.286 -32.260 1.00 38.94 733 ARG A O 1
ATOM 5897 N N . CYS A 1 734 ? -2.130 -22.863 -31.762 1.00 37.56 734 CYS A N 1
ATOM 5898 C CA . CYS A 1 734 ? -3.234 -22.280 -32.531 1.00 37.56 734 CYS A CA 1
ATOM 5899 C C . CYS A 1 734 ? -4.459 -22.001 -31.644 1.00 37.56 734 CYS A C 1
ATOM 5901 O O . CYS A 1 734 ? -4.735 -22.736 -30.695 1.00 37.56 734 CYS A O 1
ATOM 5903 N N . ILE A 1 735 ? -5.204 -20.941 -31.970 1.00 46.09 735 ILE A N 1
ATOM 5904 C CA . ILE A 1 735 ? -6.439 -20.540 -31.283 1.00 46.09 735 ILE A CA 1
ATOM 5905 C C . ILE A 1 735 ? -7.626 -20.898 -32.177 1.00 46.09 735 ILE A C 1
ATOM 5907 O O . ILE A 1 735 ? -7.716 -20.407 -33.303 1.00 46.09 735 ILE A O 1
ATOM 5911 N N . VAL A 1 736 ? -8.547 -21.725 -31.674 1.00 51.50 736 VAL A N 1
ATOM 5912 C CA . VAL A 1 736 ? -9.809 -22.038 -32.362 1.00 51.50 736 VAL A CA 1
ATOM 5913 C C . VAL A 1 736 ? -10.945 -21.262 -31.702 1.00 51.50 736 VAL A C 1
ATOM 5915 O O . VAL A 1 736 ? -11.144 -21.329 -30.485 1.00 51.50 736 VAL A O 1
ATOM 5918 N N . LYS A 1 737 ? -11.674 -20.497 -32.521 1.00 54.66 737 LYS A N 1
ATOM 5919 C CA . LYS A 1 737 ? -12.807 -19.676 -32.097 1.00 54.66 737 LYS A CA 1
ATOM 5920 C C . LYS A 1 737 ? -14.104 -20.461 -32.257 1.00 54.66 737 LYS A C 1
ATOM 5922 O O . LYS A 1 737 ? -14.529 -20.707 -33.383 1.00 54.66 737 LYS A O 1
ATOM 5927 N N . PHE A 1 738 ? -14.758 -20.774 -31.144 1.00 53.50 738 PHE A N 1
ATOM 5928 C CA . PHE A 1 738 ? -16.121 -21.296 -31.167 1.00 53.50 738 PHE A CA 1
ATOM 5929 C C . PHE A 1 738 ? -17.105 -20.128 -31.319 1.00 53.50 738 PHE A C 1
ATOM 5931 O O . PHE A 1 738 ? -16.837 -19.006 -30.877 1.00 53.50 738 PHE A O 1
ATOM 5938 N N . GLY A 1 739 ? -18.204 -20.355 -32.040 1.00 51.16 739 GLY A N 1
ATOM 5939 C CA . GLY A 1 739 ? -19.223 -19.337 -32.306 1.00 51.16 739 GLY A CA 1
ATOM 5940 C C . GLY A 1 739 ? -19.996 -18.905 -31.051 1.00 51.16 739 GLY A C 1
ATOM 5941 O O . GLY A 1 739 ? -19.546 -19.048 -29.923 1.00 51.16 739 GLY A O 1
ATOM 5942 N N . ALA A 1 740 ? -21.206 -18.373 -31.232 1.00 43.62 740 ALA A N 1
ATOM 5943 C CA . ALA A 1 740 ? -22.056 -17.907 -30.127 1.00 43.62 740 ALA A CA 1
ATOM 5944 C C . ALA A 1 740 ? -22.629 -19.027 -29.220 1.00 43.62 740 ALA A C 1
ATOM 5946 O O . ALA A 1 740 ? -23.452 -18.734 -28.355 1.00 43.62 740 ALA A O 1
ATOM 5947 N N . TYR A 1 741 ? -22.228 -20.287 -29.415 1.00 46.69 741 TYR A N 1
ATOM 5948 C CA . TYR A 1 741 ? -22.744 -21.459 -28.703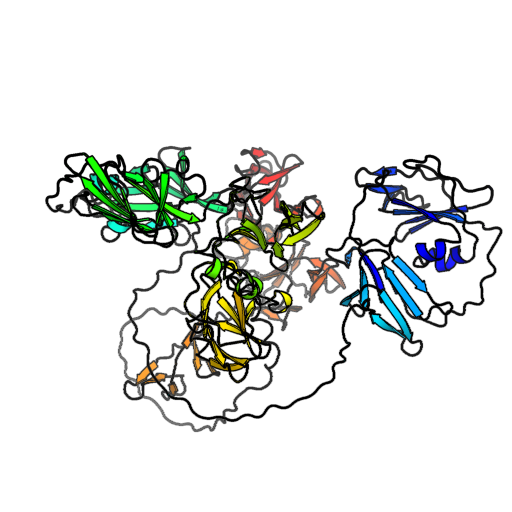 1.00 46.69 741 TYR A CA 1
ATOM 5949 C C . TYR A 1 741 ? -21.613 -22.196 -27.972 1.00 46.69 741 TYR A C 1
ATOM 5951 O O . TYR A 1 741 ? -20.462 -22.151 -28.405 1.00 46.69 741 TYR A O 1
ATOM 5959 N N . SER A 1 742 ? -21.944 -22.851 -26.854 1.00 49.44 742 SER A N 1
ATOM 5960 C CA . SER A 1 742 ? -21.018 -23.693 -26.089 1.00 49.44 742 SER A CA 1
ATOM 5961 C C . SER A 1 742 ? -20.484 -24.836 -26.953 1.00 49.44 742 SER A C 1
ATOM 5963 O O . SER A 1 742 ? -21.254 -25.475 -27.665 1.00 49.44 742 SER A O 1
ATOM 5965 N N . ALA A 1 743 ? -19.177 -25.090 -26.884 1.00 56.38 743 ALA A N 1
ATOM 5966 C CA . ALA A 1 743 ? -18.570 -26.261 -27.503 1.00 56.38 743 ALA A CA 1
ATOM 5967 C C . ALA A 1 743 ? -18.760 -27.473 -26.581 1.00 56.38 743 ALA A C 1
ATOM 5969 O O . ALA A 1 743 ? -18.315 -27.434 -25.431 1.00 56.38 743 ALA A O 1
ATOM 5970 N N . ASP A 1 744 ? -19.402 -28.530 -27.078 1.00 57.00 744 ASP A N 1
ATOM 5971 C CA . ASP A 1 744 ? -19.552 -29.790 -26.350 1.00 57.00 744 ASP A CA 1
ATOM 5972 C C . ASP A 1 744 ? -18.405 -30.735 -26.722 1.00 57.00 744 ASP A C 1
ATOM 5974 O O . ASP A 1 744 ? -18.134 -30.990 -27.898 1.00 57.00 744 ASP A O 1
ATOM 5978 N N . GLY A 1 745 ? -17.707 -31.237 -25.703 1.00 65.69 745 GLY A N 1
ATOM 5979 C CA . GLY A 1 745 ? -16.561 -32.125 -25.854 1.00 65.69 745 GLY A CA 1
ATOM 5980 C C . GLY A 1 745 ? -16.724 -33.420 -25.068 1.00 65.69 745 GLY A C 1
ATOM 5981 O O . GLY A 1 745 ? -17.018 -33.391 -23.875 1.00 65.69 745 GLY A O 1
ATOM 5982 N N . ILE A 1 746 ? -16.490 -34.561 -25.714 1.00 67.69 746 ILE A N 1
ATOM 5983 C CA . ILE A 1 746 ? -16.463 -35.886 -25.083 1.00 67.69 746 ILE A CA 1
ATOM 5984 C C . ILE A 1 746 ? -15.033 -36.415 -25.145 1.00 67.69 746 ILE A C 1
ATOM 5986 O O . ILE A 1 746 ? -14.443 -36.502 -26.217 1.00 67.69 746 ILE A O 1
ATOM 5990 N N . CYS A 1 747 ? -14.456 -36.787 -24.006 1.00 71.31 747 CYS A N 1
ATOM 5991 C CA . CYS A 1 747 ? -13.163 -37.465 -23.994 1.00 71.31 747 CYS A CA 1
ATOM 5992 C C . CYS A 1 747 ? -13.343 -38.918 -24.457 1.00 71.31 747 CYS A C 1
ATOM 5994 O O . CYS A 1 747 ? -14.107 -39.666 -23.846 1.00 71.31 747 CYS A O 1
ATOM 5996 N N . ASP A 1 748 ? -12.657 -39.319 -25.529 1.00 67.38 748 ASP A N 1
ATOM 5997 C CA . ASP A 1 748 ? -12.598 -40.717 -25.948 1.00 67.38 748 ASP A CA 1
ATOM 5998 C C . ASP A 1 748 ? -11.651 -41.489 -25.010 1.00 67.38 748 ASP A C 1
ATOM 6000 O O . ASP A 1 748 ? -10.436 -41.252 -25.026 1.00 67.38 748 ASP A O 1
ATOM 6004 N N . PRO A 1 749 ? -12.170 -42.435 -24.204 1.00 47.06 749 PRO A N 1
ATOM 6005 C CA . PRO A 1 749 ? -11.373 -43.148 -23.213 1.00 47.06 749 PRO A CA 1
ATOM 6006 C C . PRO A 1 749 ? -10.310 -44.066 -23.833 1.00 47.06 749 PRO A C 1
ATOM 6008 O O . PRO A 1 749 ? -9.364 -44.437 -23.138 1.00 47.06 749 PRO A O 1
ATOM 6011 N N . PHE A 1 750 ? -10.424 -44.437 -25.113 1.00 53.41 750 PHE A N 1
ATOM 6012 C CA . PHE A 1 750 ? -9.457 -45.314 -25.780 1.00 53.41 750 PHE A CA 1
ATOM 6013 C C . PHE A 1 750 ? -8.294 -44.542 -26.389 1.00 53.41 750 PHE A C 1
ATOM 6015 O O . PHE A 1 750 ? -7.150 -44.982 -26.298 1.00 53.41 750 PHE A O 1
ATOM 6022 N N . THR A 1 751 ? -8.570 -43.393 -27.004 1.00 68.31 751 THR A N 1
ATOM 6023 C CA . THR A 1 751 ? -7.524 -42.576 -27.633 1.00 68.31 751 THR A CA 1
ATOM 6024 C C . THR A 1 751 ? -6.957 -41.504 -26.710 1.00 68.31 751 THR A C 1
ATOM 6026 O O . THR A 1 751 ? -5.925 -40.925 -27.046 1.00 68.31 751 THR A O 1
ATOM 6029 N N . GLN A 1 752 ? -7.592 -41.267 -25.553 1.00 62.72 752 GLN A N 1
ATOM 6030 C CA . GLN A 1 752 ? -7.234 -40.221 -24.586 1.00 62.72 752 GLN A CA 1
ATOM 6031 C C . GLN A 1 752 ? -7.191 -38.831 -25.240 1.00 62.72 752 GLN A C 1
ATOM 6033 O O . GLN A 1 752 ? -6.321 -38.007 -24.962 1.00 62.72 752 GLN A O 1
ATOM 6038 N N . LYS A 1 753 ? -8.132 -38.583 -26.157 1.00 70.62 753 LYS A N 1
ATOM 6039 C CA . LYS A 1 753 ? -8.293 -37.308 -26.859 1.00 70.62 753 LYS A CA 1
ATOM 6040 C C . LYS A 1 753 ? -9.722 -36.797 -26.717 1.00 70.62 753 LYS A C 1
ATOM 6042 O O . LYS A 1 753 ? -10.674 -37.570 -26.647 1.00 70.62 753 LYS A O 1
ATOM 6047 N N . TRP A 1 754 ? -9.870 -35.482 -26.713 1.00 70.50 754 TRP A N 1
ATOM 6048 C CA . TRP A 1 754 ? -11.157 -34.798 -26.689 1.00 70.50 754 TRP A CA 1
ATOM 6049 C C . TRP A 1 754 ? -11.771 -34.772 -28.083 1.00 70.50 754 TRP A C 1
ATOM 6051 O O . TRP A 1 754 ? -11.174 -34.239 -29.009 1.00 70.50 754 TRP A O 1
ATOM 6061 N N . LEU A 1 755 ? -12.964 -35.324 -28.237 1.00 75.31 755 LEU A N 1
ATOM 6062 C CA . LEU A 1 755 ? -13.813 -35.164 -29.410 1.00 75.31 755 LEU A CA 1
ATOM 6063 C C . LEU A 1 755 ? -14.711 -33.955 -29.162 1.00 75.31 755 LEU A C 1
ATOM 6065 O O . LEU A 1 755 ? -15.625 -34.050 -28.348 1.00 75.31 755 LEU A O 1
ATOM 6069 N N . VAL A 1 756 ? -14.439 -32.825 -29.809 1.00 73.12 756 VAL A N 1
ATOM 6070 C CA . VAL A 1 756 ? -15.181 -31.573 -29.599 1.00 73.12 756 VAL A CA 1
ATOM 6071 C C . VAL A 1 756 ? -15.920 -31.176 -30.868 1.00 73.12 756 VAL A C 1
ATOM 6073 O O . VAL A 1 756 ? -15.348 -31.196 -31.959 1.00 73.12 756 VAL A O 1
ATOM 6076 N N . ASP A 1 757 ? -17.194 -30.823 -30.716 1.00 72.44 757 ASP A N 1
ATOM 6077 C CA . ASP A 1 757 ? -17.985 -30.213 -31.781 1.00 72.44 757 ASP A CA 1
ATOM 6078 C C . ASP A 1 757 ? -17.617 -28.727 -31.893 1.00 72.44 757 ASP A C 1
ATOM 6080 O O . ASP A 1 757 ? -17.948 -27.912 -31.029 1.00 72.44 757 ASP A O 1
ATOM 6084 N N . ASP A 1 758 ? -16.881 -28.378 -32.947 1.00 63.09 758 ASP A N 1
ATOM 6085 C CA . ASP A 1 758 ? -16.487 -27.004 -33.273 1.00 63.09 758 ASP A CA 1
ATOM 6086 C C . ASP A 1 758 ? -17.469 -26.295 -34.220 1.00 63.09 758 ASP A C 1
ATOM 6088 O O . ASP A 1 758 ? -17.206 -25.180 -34.679 1.00 63.09 758 ASP A O 1
ATOM 6092 N N . GLY A 1 759 ? -18.620 -26.914 -34.498 1.00 58.88 759 GLY A N 1
ATOM 6093 C CA . GLY A 1 759 ? -19.616 -26.412 -35.439 1.00 58.88 759 GLY A CA 1
ATOM 6094 C C . GLY A 1 759 ? -19.316 -26.750 -36.902 1.00 58.88 759 GLY A C 1
ATOM 6095 O O . GLY A 1 759 ? -20.068 -26.320 -37.779 1.00 58.88 759 GLY A O 1
ATOM 6096 N N . SER A 1 760 ? -18.269 -27.534 -37.196 1.00 58.84 760 SER A N 1
ATOM 6097 C CA . SER A 1 760 ? -17.944 -28.020 -38.550 1.00 58.84 760 SER A CA 1
ATOM 6098 C C . SER A 1 760 ? -18.789 -29.219 -39.019 1.00 58.84 760 SER A C 1
ATOM 6100 O O . SER A 1 760 ? -18.545 -29.757 -40.099 1.00 58.84 760 SER A O 1
ATOM 6102 N N . ALA A 1 761 ? -19.810 -29.614 -38.246 1.00 54.56 761 ALA A N 1
ATOM 6103 C CA . ALA A 1 761 ? -20.670 -30.791 -38.447 1.00 54.56 761 ALA A CA 1
ATOM 6104 C C . ALA A 1 761 ? -19.978 -32.160 -38.263 1.00 54.56 761 ALA A C 1
ATOM 6106 O O . ALA A 1 761 ? -20.613 -33.201 -38.446 1.00 54.56 761 ALA A O 1
ATOM 6107 N N . THR A 1 762 ? -18.708 -32.179 -37.850 1.00 59.62 762 THR A N 1
ATOM 6108 C CA . THR A 1 762 ? -17.962 -33.385 -37.462 1.00 59.62 762 THR A CA 1
ATOM 6109 C C . THR A 1 762 ? -17.229 -33.155 -36.145 1.00 59.62 762 THR A C 1
ATOM 6111 O O . THR A 1 762 ? -16.750 -32.056 -35.898 1.00 59.62 762 THR A O 1
ATOM 6114 N N . LEU A 1 763 ? -17.115 -34.193 -35.308 1.00 68.00 763 LEU A N 1
ATOM 6115 C CA . LEU A 1 763 ? -16.363 -34.111 -34.054 1.00 68.00 763 LEU A CA 1
ATOM 6116 C C . LEU A 1 763 ? -14.858 -34.066 -34.341 1.00 68.00 763 LEU A C 1
ATOM 6118 O O . LEU A 1 763 ? -14.283 -35.045 -34.827 1.00 68.00 763 LEU A O 1
ATOM 6122 N N . THR A 1 764 ? -14.218 -32.949 -34.007 1.00 70.75 764 THR A N 1
ATOM 6123 C CA . THR A 1 764 ? -12.778 -32.753 -34.186 1.00 70.75 764 THR A CA 1
ATOM 6124 C C . THR A 1 764 ? -12.026 -33.291 -32.967 1.00 70.75 764 THR A C 1
ATOM 6126 O O . THR A 1 764 ? -12.442 -33.105 -31.826 1.00 70.75 764 THR A O 1
ATOM 6129 N N . THR A 1 765 ? -10.923 -34.011 -33.192 1.00 68.12 765 THR A N 1
ATOM 6130 C CA . THR A 1 765 ? -10.171 -34.695 -32.127 1.00 68.12 765 THR A CA 1
ATOM 6131 C C . THR A 1 765 ? -8.970 -33.866 -31.650 1.00 68.12 765 THR A C 1
ATOM 6133 O O . THR A 1 765 ? -8.089 -33.540 -32.444 1.00 68.12 765 THR A O 1
ATOM 6136 N N . TYR A 1 766 ? -8.871 -33.595 -30.348 1.00 67.75 766 TYR A N 1
ATOM 6137 C CA . TYR A 1 766 ? -7.856 -32.735 -29.732 1.00 67.75 766 TYR A CA 1
ATOM 6138 C C . TYR A 1 766 ? -7.096 -33.452 -28.611 1.00 67.75 766 TYR A C 1
ATOM 6140 O O . TYR A 1 766 ? -7.686 -34.119 -27.769 1.00 67.75 766 TYR A O 1
ATOM 6148 N N . GLY A 1 767 ? -5.769 -33.301 -28.569 1.00 54.16 767 GLY A N 1
ATOM 6149 C CA . GLY A 1 767 ? -4.938 -33.911 -27.518 1.00 54.16 767 GLY A CA 1
ATOM 6150 C C . GLY A 1 767 ? -5.009 -33.196 -26.164 1.00 54.16 767 GLY A C 1
ATOM 6151 O O . GLY A 1 767 ? -4.785 -33.813 -25.132 1.00 54.16 767 GLY A O 1
ATOM 6152 N N . GLN A 1 768 ? -5.334 -31.901 -26.159 1.00 55.81 768 GLN A N 1
ATOM 6153 C CA . GLN A 1 768 ? -5.443 -31.081 -24.954 1.00 55.81 768 GLN A CA 1
ATOM 6154 C C . GLN A 1 768 ? -6.443 -29.949 -25.200 1.00 55.81 768 GLN A C 1
ATOM 6156 O O . GLN A 1 768 ? -6.523 -29.436 -26.317 1.00 55.81 768 GLN A O 1
ATOM 6161 N N . MET A 1 769 ? -7.188 -29.566 -24.162 1.00 51.44 769 MET A N 1
ATOM 6162 C CA . MET A 1 769 ? -8.167 -28.483 -24.211 1.00 51.44 769 MET A CA 1
ATOM 6163 C C . MET A 1 769 ? -7.926 -27.529 -23.037 1.00 51.44 769 MET A C 1
ATOM 6165 O O . MET A 1 769 ? -7.835 -27.967 -21.892 1.00 51.44 769 MET A O 1
ATOM 6169 N N . GLN A 1 770 ? -7.801 -26.233 -23.321 1.00 51.62 770 GLN A N 1
ATOM 6170 C CA . GLN A 1 770 ? -7.702 -25.167 -22.320 1.00 51.62 770 GLN A CA 1
ATOM 6171 C C . GLN A 1 770 ? -8.721 -24.087 -22.671 1.00 51.62 770 GLN A C 1
ATOM 6173 O O . GLN A 1 770 ? -8.634 -23.509 -23.751 1.00 51.62 770 GLN A O 1
ATOM 6178 N N . GLY A 1 771 ? -9.685 -23.840 -21.784 1.00 47.19 771 GLY A N 1
ATOM 6179 C CA . GLY A 1 771 ? -10.691 -22.797 -21.968 1.00 47.19 771 GLY A CA 1
ATOM 6180 C C . GLY A 1 771 ? -10.226 -21.472 -21.373 1.00 47.19 771 GLY A C 1
ATOM 6181 O O . GLY A 1 771 ? -9.858 -21.425 -20.202 1.00 47.19 771 GLY A O 1
ATOM 6182 N N . VAL A 1 772 ? -10.275 -20.397 -22.160 1.00 47.22 772 VAL A N 1
ATOM 6183 C CA . VAL A 1 772 ? -10.033 -19.027 -21.679 1.00 47.22 772 VAL A CA 1
ATOM 6184 C C . VAL A 1 772 ? -11.253 -18.164 -21.995 1.00 47.22 772 VAL A C 1
ATOM 6186 O O . VAL A 1 772 ? -11.736 -18.164 -23.130 1.00 47.22 772 VAL A O 1
ATOM 6189 N N . CYS A 1 773 ? -11.749 -17.431 -20.994 1.00 43.12 773 CYS A N 1
ATOM 6190 C CA . CYS A 1 773 ? -12.773 -16.402 -21.171 1.00 43.12 773 CYS A CA 1
ATOM 6191 C C . CYS A 1 773 ? -12.092 -15.073 -21.496 1.00 43.12 773 CYS A C 1
ATOM 6193 O O . CYS A 1 773 ? -11.317 -14.569 -20.685 1.00 43.12 773 CYS A O 1
ATOM 6195 N N . VAL A 1 774 ? -12.389 -14.498 -22.660 1.00 43.31 774 VAL A N 1
ATOM 6196 C CA . VAL A 1 774 ? -11.830 -13.203 -23.073 1.00 43.31 774 VAL A CA 1
ATOM 6197 C C . VAL A 1 774 ? -12.947 -12.163 -23.158 1.00 43.31 774 VAL A C 1
ATOM 6199 O O . VAL A 1 774 ? -13.944 -12.380 -23.852 1.00 43.31 774 VAL A O 1
ATOM 6202 N N . ASP A 1 775 ? -12.780 -11.047 -22.439 1.00 40.66 775 ASP A N 1
ATOM 6203 C CA . ASP A 1 775 ? -13.621 -9.851 -22.560 1.00 40.66 775 ASP A CA 1
ATOM 6204 C C . ASP A 1 775 ? -13.103 -8.985 -23.716 1.00 40.66 775 ASP A C 1
ATOM 6206 O O . ASP A 1 775 ? -12.033 -8.382 -23.643 1.00 40.66 775 ASP A O 1
ATOM 6210 N N . TYR A 1 776 ? -13.859 -8.931 -24.809 1.00 41.56 776 TYR A N 1
ATOM 6211 C CA . TYR A 1 776 ? -13.496 -8.143 -25.989 1.00 41.56 776 TYR A CA 1
ATOM 6212 C C . TYR A 1 776 ? -13.942 -6.676 -25.910 1.00 41.56 776 TYR A C 1
ATOM 6214 O O . TYR A 1 776 ? -13.710 -5.923 -26.858 1.00 41.56 776 TYR A O 1
ATOM 6222 N N . THR A 1 777 ? -14.579 -6.241 -24.817 1.00 40.59 777 THR A N 1
ATOM 6223 C CA . THR A 1 777 ? -14.946 -4.827 -24.637 1.00 40.59 777 THR A CA 1
ATOM 6224 C C . THR A 1 777 ? -13.760 -3.961 -24.219 1.00 40.59 777 THR A C 1
ATOM 6226 O O . THR A 1 777 ? -13.756 -2.762 -24.491 1.00 40.59 777 THR A O 1
ATOM 6229 N N . THR A 1 778 ? -12.708 -4.569 -23.671 1.00 42.38 778 THR A N 1
ATOM 6230 C CA . THR A 1 778 ? -11.411 -3.933 -23.446 1.00 42.38 778 THR A CA 1
ATOM 6231 C C . THR A 1 778 ? -10.421 -4.412 -24.502 1.00 42.38 778 THR A C 1
ATOM 6233 O O . THR A 1 778 ? -9.545 -5.234 -24.236 1.00 42.38 778 THR A O 1
ATOM 6236 N N . LYS A 1 779 ? -10.489 -3.855 -25.718 1.00 40.47 779 LYS A N 1
ATOM 6237 C CA . LYS A 1 779 ? -9.218 -3.643 -26.419 1.00 40.47 779 LYS A CA 1
ATOM 6238 C C . LYS A 1 779 ? -8.385 -2.790 -25.467 1.00 40.47 779 LYS A C 1
ATOM 6240 O O . LYS A 1 779 ? -8.831 -1.705 -25.101 1.00 40.47 779 LYS A O 1
ATOM 6245 N N . ALA A 1 780 ? -7.242 -3.294 -25.014 1.00 39.44 780 ALA A N 1
ATOM 6246 C CA . ALA A 1 780 ? -6.246 -2.454 -24.373 1.00 39.44 780 ALA A CA 1
ATOM 6247 C C . ALA A 1 780 ? -5.826 -1.414 -25.418 1.00 39.44 780 ALA A C 1
ATOM 6249 O O . ALA A 1 780 ? -4.998 -1.683 -26.284 1.00 39.44 780 ALA A O 1
ATOM 6250 N N . TYR A 1 781 ? -6.505 -0.269 -25.416 1.00 49.16 781 TYR A N 1
ATOM 6251 C CA . TYR A 1 781 ? -6.083 0.896 -26.164 1.00 49.16 781 TYR A CA 1
ATOM 6252 C C . TYR A 1 781 ? -4.732 1.290 -25.574 1.00 49.16 781 TYR A C 1
ATOM 6254 O O . TYR A 1 781 ? -4.646 1.619 -24.395 1.00 49.16 781 TYR A O 1
ATOM 6262 N N . THR A 1 782 ? -3.679 1.250 -26.382 1.00 56.44 782 THR A N 1
ATOM 6263 C CA . THR A 1 782 ? -2.314 1.686 -26.045 1.00 56.44 782 THR A CA 1
ATOM 6264 C C . THR A 1 782 ? -2.212 3.205 -25.852 1.00 56.44 782 THR A C 1
ATOM 6266 O O . THR A 1 782 ? -1.123 3.767 -25.885 1.00 56.44 782 THR A O 1
ATOM 6269 N N . CYS A 1 783 ? -3.342 3.892 -25.664 1.00 69.88 783 CYS A N 1
ATOM 6270 C CA . CYS A 1 783 ? -3.397 5.336 -25.588 1.00 69.88 783 CYS A CA 1
ATOM 6271 C C . CYS A 1 783 ? -2.981 5.821 -24.192 1.00 69.88 783 CYS A C 1
ATOM 6273 O O . CYS A 1 783 ? -3.671 5.503 -23.221 1.00 69.88 783 CYS A O 1
ATOM 6275 N N . PRO A 1 784 ? -1.904 6.617 -24.067 1.00 76.81 784 PRO A N 1
ATOM 6276 C CA . PRO A 1 784 ? -1.454 7.101 -22.767 1.00 76.81 784 PRO A CA 1
ATOM 6277 C C . PRO A 1 784 ? -2.384 8.183 -22.185 1.00 76.81 784 PRO A C 1
ATOM 6279 O O . PRO A 1 784 ? -2.389 8.396 -20.975 1.00 76.81 784 PRO A O 1
ATOM 6282 N N . CYS A 1 785 ? -3.207 8.844 -23.012 1.00 83.00 785 CYS A N 1
ATOM 6283 C CA . CYS A 1 785 ? -4.159 9.861 -22.560 1.00 83.00 785 CYS A CA 1
ATOM 6284 C C . CYS A 1 785 ? -5.468 9.251 -22.038 1.00 83.00 785 CYS A C 1
ATOM 6286 O O . CYS A 1 785 ? -6.075 8.385 -22.673 1.00 83.00 785 CYS A O 1
ATOM 6288 N N . ARG A 1 786 ? -5.962 9.760 -20.902 1.00 83.06 786 ARG A N 1
ATOM 6289 C CA . ARG A 1 786 ? -7.141 9.212 -20.209 1.00 83.06 786 ARG A CA 1
ATOM 6290 C C . ARG A 1 786 ? -8.437 9.587 -20.927 1.00 83.06 786 ARG A C 1
ATOM 6292 O O . ARG A 1 786 ? -8.735 10.763 -21.118 1.00 83.06 786 ARG A O 1
ATOM 6299 N N . LEU A 1 787 ? -9.227 8.598 -21.328 1.00 88.00 787 LEU A N 1
ATOM 6300 C CA . LEU A 1 787 ? -10.501 8.796 -22.021 1.00 88.00 787 LEU A CA 1
ATOM 6301 C C . LEU A 1 787 ? -11.583 7.938 -21.384 1.00 88.00 787 LEU A C 1
ATOM 6303 O O . LEU A 1 787 ? -11.392 6.744 -21.161 1.00 88.00 787 LEU A O 1
ATOM 6307 N N . TYR A 1 788 ? -12.746 8.543 -21.165 1.00 87.19 788 TYR A N 1
ATOM 6308 C CA . TYR A 1 788 ? -13.888 7.888 -20.549 1.00 87.19 788 TYR A CA 1
ATOM 6309 C C . TYR A 1 788 ? -15.100 7.919 -21.479 1.00 87.19 788 TYR A C 1
ATOM 6311 O O . TYR A 1 788 ? -15.580 8.984 -21.865 1.00 87.19 788 TYR A O 1
ATOM 6319 N N . THR A 1 789 ? -15.633 6.749 -21.830 1.00 89.50 789 THR A N 1
ATOM 6320 C CA . THR A 1 789 ? -16.926 6.659 -22.522 1.00 89.50 789 THR A CA 1
ATOM 6321 C C . THR A 1 789 ? -18.055 6.598 -21.504 1.00 89.50 789 THR A C 1
ATOM 6323 O O . THR A 1 789 ? -18.068 5.716 -20.641 1.00 89.50 789 THR A O 1
ATOM 6326 N N . VAL A 1 790 ? -19.019 7.500 -21.635 1.00 88.88 790 VAL A N 1
ATOM 6327 C CA . VAL A 1 790 ? -20.134 7.647 -20.704 1.00 88.88 790 VAL A CA 1
ATOM 6328 C C . VAL A 1 790 ? -21.430 7.146 -21.339 1.00 88.88 790 VAL A C 1
ATOM 6330 O O . VAL A 1 790 ? -21.744 7.468 -22.485 1.00 88.88 790 VAL A O 1
ATOM 6333 N N . ASP A 1 791 ? -22.194 6.376 -20.575 1.00 89.75 791 ASP A N 1
ATOM 6334 C CA . ASP A 1 791 ? -23.551 5.927 -20.867 1.00 89.75 791 ASP A CA 1
ATOM 6335 C C . ASP A 1 791 ? -24.479 6.205 -19.676 1.00 89.75 791 ASP A C 1
ATOM 6337 O O . ASP A 1 791 ? -24.068 6.709 -18.637 1.00 89.75 791 ASP A O 1
ATOM 6341 N N . THR A 1 792 ? -25.758 5.871 -19.812 1.00 88.00 792 THR A N 1
ATOM 6342 C CA . THR A 1 792 ? -26.769 6.144 -18.778 1.00 88.00 792 THR A CA 1
ATOM 6343 C C . THR A 1 792 ? -26.447 5.489 -17.425 1.00 88.00 792 THR A C 1
ATOM 6345 O O . THR A 1 792 ? -26.838 6.020 -16.390 1.00 88.00 792 THR A O 1
ATOM 6348 N N . GLN A 1 793 ? -25.741 4.353 -17.407 1.00 82.62 793 GLN A N 1
ATOM 6349 C CA . GLN A 1 793 ? -25.448 3.608 -16.179 1.00 82.62 793 GLN A CA 1
ATOM 6350 C C . GLN A 1 793 ? -24.341 4.278 -15.363 1.00 82.62 793 GLN A C 1
ATOM 6352 O O . GLN A 1 793 ? -24.444 4.332 -14.141 1.00 82.62 793 GLN A O 1
ATOM 6357 N N . ASN A 1 794 ? -23.309 4.813 -16.023 1.00 83.50 794 ASN A N 1
ATOM 6358 C CA . ASN A 1 794 ? -22.172 5.452 -15.349 1.00 83.50 794 ASN A CA 1
ATOM 6359 C C . ASN A 1 794 ? -22.218 6.991 -15.363 1.00 83.50 794 ASN A C 1
ATOM 6361 O O . ASN A 1 794 ? -21.451 7.628 -14.644 1.00 83.50 794 ASN A O 1
ATOM 6365 N N . ALA A 1 795 ? -23.133 7.616 -16.110 1.00 83.81 795 ALA A N 1
ATOM 6366 C CA . ALA A 1 795 ? -23.211 9.073 -16.213 1.00 83.81 795 ALA A CA 1
ATOM 6367 C C . ALA A 1 795 ? -23.464 9.776 -14.880 1.00 83.81 795 ALA A C 1
ATOM 6369 O O . ALA A 1 795 ? -22.931 10.861 -14.660 1.00 83.81 795 ALA A O 1
ATOM 6370 N N . ARG A 1 796 ? -24.233 9.168 -13.967 1.00 79.75 796 ARG A N 1
ATOM 6371 C CA . ARG A 1 796 ? -24.433 9.741 -12.629 1.00 79.75 796 ARG A CA 1
ATOM 6372 C C . ARG A 1 796 ? -23.123 9.783 -11.840 1.00 79.75 796 ARG A C 1
ATOM 6374 O O . ARG A 1 796 ? -22.894 10.756 -11.143 1.00 79.75 796 ARG A O 1
ATOM 6381 N N . GLU A 1 797 ? -22.256 8.786 -11.961 1.00 74.06 797 GLU A N 1
ATOM 6382 C CA . GLU A 1 797 ? -20.960 8.789 -11.269 1.00 74.06 797 GLU A CA 1
ATOM 6383 C C . GLU A 1 797 ? -19.968 9.740 -11.953 1.00 74.06 797 GLU A C 1
ATOM 6385 O O . GLU A 1 797 ? -19.331 10.555 -11.296 1.00 74.06 797 GLU A O 1
ATOM 6390 N N . MET A 1 798 ? -19.878 9.683 -13.285 1.00 79.56 798 MET A N 1
ATOM 6391 C CA . MET A 1 798 ? -18.827 10.374 -14.040 1.00 79.56 798 MET A CA 1
ATOM 6392 C C . MET A 1 798 ? -19.155 11.832 -14.374 1.00 79.56 798 MET A C 1
ATOM 6394 O O . MET A 1 798 ? -18.250 12.655 -14.473 1.00 79.56 798 MET A O 1
ATOM 6398 N N . LEU A 1 799 ? -20.436 12.159 -14.589 1.00 82.56 799 LEU A N 1
ATOM 6399 C CA . LEU A 1 799 ? -20.866 13.476 -15.066 1.00 82.56 799 LEU A CA 1
ATOM 6400 C C . LEU A 1 799 ? -21.720 14.275 -14.076 1.00 82.56 799 LEU A C 1
ATOM 6402 O O . LEU A 1 799 ? -21.886 15.474 -14.299 1.00 82.56 799 LEU A O 1
ATOM 6406 N N . SER A 1 800 ? -22.225 13.689 -12.981 1.00 76.31 800 SER A N 1
ATOM 6407 C CA . SER A 1 800 ? -22.920 14.469 -11.933 1.00 76.31 800 SER A CA 1
ATOM 6408 C C . SER A 1 800 ? -22.132 15.657 -11.370 1.00 76.31 800 SER A C 1
ATOM 6410 O O . SER A 1 800 ? -22.774 16.668 -11.062 1.00 76.31 800 SER A O 1
ATOM 6412 N N . PRO A 1 801 ? -20.782 15.626 -11.318 1.00 74.69 801 PRO A N 1
ATOM 6413 C CA . PRO A 1 801 ? -19.980 16.782 -10.928 1.00 74.69 801 PRO A CA 1
ATOM 6414 C C . PRO A 1 801 ? -20.073 17.964 -11.902 1.00 74.69 801 PRO A C 1
ATOM 6416 O O . PRO A 1 801 ? -19.587 19.045 -11.582 1.00 74.69 801 PRO A O 1
ATOM 6419 N N . PHE A 1 802 ? -20.654 17.793 -13.095 1.00 77.69 802 PHE A N 1
ATOM 6420 C CA . PHE A 1 802 ? -20.704 18.821 -14.133 1.00 77.69 802 PHE A CA 1
ATOM 6421 C C . PHE A 1 802 ? -22.104 19.400 -14.301 1.00 77.69 802 PHE A C 1
ATOM 6423 O O . PHE A 1 802 ? -23.091 18.694 -14.509 1.00 77.69 802 PHE A O 1
ATOM 6430 N N . GLN A 1 803 ? -22.184 20.731 -14.303 1.00 76.62 803 GLN A N 1
ATOM 6431 C CA . GLN A 1 803 ? -23.444 21.466 -14.415 1.00 76.62 803 GLN A CA 1
ATOM 6432 C C . GLN A 1 803 ? -24.252 21.108 -15.676 1.00 76.62 803 GLN A C 1
ATOM 6434 O O . GLN A 1 803 ? -25.477 21.076 -15.643 1.00 76.62 803 GLN A O 1
ATOM 6439 N N . ILE A 1 804 ? -23.596 20.769 -16.785 1.00 81.00 804 ILE A N 1
ATOM 6440 C CA . ILE A 1 804 ? -24.301 20.373 -18.010 1.00 81.00 804 ILE A CA 1
ATOM 6441 C C . ILE A 1 804 ? -25.135 19.097 -17.834 1.00 81.00 804 ILE A C 1
ATOM 6443 O O . ILE A 1 804 ? -26.251 19.014 -18.351 1.00 81.00 804 ILE A O 1
ATOM 6447 N N . TYR A 1 805 ? -24.639 18.125 -17.063 1.00 84.69 805 TYR A N 1
ATOM 6448 C CA . TYR A 1 805 ? -25.389 16.907 -16.781 1.00 84.69 805 TYR A CA 1
ATOM 6449 C C . TYR A 1 805 ? -26.643 17.231 -15.976 1.00 84.69 805 TYR A C 1
ATOM 6451 O O . TYR A 1 805 ? -27.740 16.792 -16.309 1.00 84.69 805 TYR A O 1
ATOM 6459 N N . ARG A 1 806 ? -26.468 18.099 -14.984 1.00 75.25 806 ARG A N 1
ATOM 6460 C CA . ARG A 1 806 ? -27.489 18.590 -14.065 1.00 75.25 806 ARG A CA 1
ATOM 6461 C C . ARG A 1 806 ? -28.624 19.348 -14.715 1.00 75.25 806 ARG A C 1
ATOM 6463 O O . ARG A 1 806 ? -29.791 19.074 -14.459 1.00 75.25 806 ARG A O 1
ATOM 6470 N N . ASP A 1 807 ? -28.274 20.280 -15.579 1.00 79.44 807 ASP A N 1
ATOM 6471 C CA . ASP A 1 807 ? -29.253 21.198 -16.138 1.00 79.44 807 ASP A CA 1
ATOM 6472 C C . ASP A 1 807 ? -29.938 20.580 -17.364 1.00 79.44 807 ASP A C 1
ATOM 6474 O O . ASP A 1 807 ? -31.085 20.909 -17.687 1.00 79.44 807 ASP A O 1
ATOM 6478 N N . LYS A 1 808 ? -29.238 19.680 -18.073 1.00 81.81 808 LYS A N 1
ATOM 6479 C CA . LYS A 1 808 ? -29.656 19.225 -19.403 1.00 81.81 808 LYS A CA 1
ATOM 6480 C C . LYS A 1 808 ? -29.658 17.716 -19.598 1.00 81.81 808 LYS A C 1
ATOM 6482 O O . LYS A 1 808 ? -30.647 17.232 -20.143 1.00 81.81 808 LYS A O 1
ATOM 6487 N N . LEU A 1 809 ? -28.605 16.989 -19.214 1.00 86.62 809 LEU A N 1
ATOM 6488 C CA . LEU A 1 809 ? -28.408 15.606 -19.691 1.00 86.62 809 LEU A CA 1
ATOM 6489 C C . LEU A 1 809 ? -29.057 14.521 -18.828 1.00 86.62 809 LEU A C 1
ATOM 6491 O O . LEU A 1 809 ? -29.418 13.486 -19.374 1.00 86.62 809 LEU A O 1
ATOM 6495 N N . TYR A 1 810 ? -29.262 14.743 -17.527 1.00 85.50 810 TYR A N 1
ATOM 6496 C CA . TYR A 1 810 ? -29.744 13.715 -16.587 1.00 85.50 810 TYR A CA 1
ATOM 6497 C C . TYR A 1 810 ? -31.096 13.091 -16.966 1.00 85.50 810 TYR A C 1
ATOM 6499 O O . TYR A 1 810 ? -31.435 12.017 -16.483 1.00 85.50 810 TYR A O 1
ATOM 6507 N N . LYS A 1 811 ? -31.887 13.777 -17.798 1.00 85.81 811 LYS A N 1
ATOM 6508 C CA . LYS A 1 811 ? -33.219 13.353 -18.251 1.00 85.81 811 LYS A CA 1
ATOM 6509 C C . LYS A 1 811 ? -33.213 12.583 -19.574 1.00 85.81 811 LYS A C 1
ATOM 6511 O O . LYS A 1 811 ? -34.274 12.126 -19.994 1.00 85.81 811 LYS A O 1
ATOM 6516 N N . TYR A 1 812 ? -32.064 12.466 -20.235 1.00 88.94 812 TYR A N 1
ATOM 6517 C CA . TYR A 1 812 ? -31.925 11.823 -21.540 1.00 88.94 812 TYR A CA 1
ATOM 6518 C C . TYR A 1 812 ? -31.100 10.545 -21.443 1.00 88.94 812 TYR A C 1
ATOM 6520 O O . TYR A 1 812 ? -30.249 10.397 -20.565 1.00 88.94 812 TYR A O 1
ATOM 6528 N N . GLN A 1 813 ? -31.344 9.623 -22.371 1.00 87.00 813 GLN A N 1
ATOM 6529 C CA . GLN A 1 813 ? -30.534 8.423 -22.491 1.00 87.00 813 GLN A CA 1
ATOM 6530 C C . GLN A 1 813 ? -29.159 8.769 -23.082 1.00 87.00 813 GLN A C 1
ATOM 6532 O O . GLN A 1 813 ? -29.048 9.352 -24.161 1.00 87.00 813 GLN A O 1
ATOM 6537 N N . LEU A 1 814 ? -28.109 8.384 -22.358 1.00 91.25 814 LEU A N 1
ATOM 6538 C CA . LEU A 1 814 ? -26.712 8.472 -22.775 1.00 91.25 814 LEU A CA 1
ATOM 6539 C C . LEU A 1 814 ? -26.225 7.099 -23.240 1.00 91.25 814 LEU A C 1
ATOM 6541 O O . LEU A 1 814 ? -26.470 6.083 -22.576 1.00 91.25 814 LEU A O 1
ATOM 6545 N N . ILE A 1 815 ? -25.539 7.068 -24.378 1.00 89.31 815 ILE A N 1
ATOM 6546 C CA . ILE A 1 815 ? -25.071 5.854 -25.055 1.00 89.31 815 ILE A CA 1
ATOM 6547 C C . ILE A 1 815 ? -23.580 5.994 -25.360 1.00 89.31 815 ILE A C 1
ATOM 6549 O O . ILE A 1 815 ? -23.094 7.084 -25.659 1.00 89.31 815 ILE A O 1
ATOM 6553 N N . ARG A 1 816 ? -22.836 4.884 -25.297 1.00 89.31 816 ARG A N 1
ATOM 6554 C CA . ARG A 1 816 ? -21.403 4.900 -25.611 1.00 89.31 816 ARG A CA 1
ATOM 6555 C C . ARG A 1 816 ? -21.174 5.193 -27.099 1.00 89.31 816 ARG A C 1
ATOM 6557 O O . ARG A 1 816 ? -21.811 4.553 -27.939 1.00 89.31 816 ARG A O 1
ATOM 6564 N N . PRO A 1 817 ? -20.244 6.099 -27.437 1.00 89.94 817 PRO A N 1
ATOM 6565 C CA . PRO A 1 817 ? -19.896 6.377 -28.819 1.00 89.94 817 PRO A CA 1
ATOM 6566 C C . PRO A 1 817 ? -19.033 5.267 -29.417 1.00 89.94 817 PRO A C 1
ATOM 6568 O O . PRO A 1 817 ? -18.328 4.543 -28.714 1.00 89.94 817 PRO A O 1
ATOM 6571 N N . THR A 1 818 ? -19.043 5.175 -30.745 1.00 87.38 818 THR A N 1
ATOM 6572 C CA . THR A 1 818 ? -18.114 4.317 -31.487 1.00 87.38 818 THR A CA 1
ATOM 6573 C C . THR A 1 818 ? -16.812 5.078 -31.716 1.00 87.38 818 THR A C 1
ATOM 6575 O O . THR A 1 818 ? -16.809 6.125 -32.365 1.00 87.38 818 THR A O 1
ATOM 6578 N N . LEU A 1 819 ? -15.707 4.563 -31.175 1.00 87.12 819 LEU A N 1
ATOM 6579 C CA . LEU A 1 819 ? -14.374 5.166 -31.269 1.00 87.12 819 LEU A CA 1
ATOM 6580 C C . LEU A 1 819 ? -13.630 4.692 -32.529 1.00 87.12 819 LEU A C 1
ATOM 6582 O O . LEU A 1 819 ? -13.753 3.531 -32.919 1.00 87.12 819 LEU A O 1
ATOM 6586 N N . SER A 1 820 ? -12.826 5.566 -33.143 1.00 79.00 820 SER A N 1
ATOM 6587 C CA . SER A 1 820 ? -12.025 5.245 -34.338 1.00 79.00 820 SER A CA 1
ATOM 6588 C C . SER A 1 820 ? -10.545 5.625 -34.179 1.00 79.00 820 SER A C 1
ATOM 6590 O O . SER A 1 820 ? -10.216 6.762 -33.833 1.00 79.00 820 SER A O 1
ATOM 6592 N N . GLY A 1 821 ? -9.652 4.665 -34.435 1.00 66.88 821 GLY A N 1
ATOM 6593 C CA . GLY A 1 821 ? -8.194 4.778 -34.288 1.00 66.88 821 GLY A CA 1
ATOM 6594 C C . GLY A 1 821 ? -7.573 3.436 -33.879 1.00 66.88 821 GLY A C 1
ATOM 6595 O O . GLY A 1 821 ? -8.230 2.656 -33.191 1.00 66.88 821 GLY A O 1
ATOM 6596 N N . GLU A 1 822 ? -6.349 3.150 -34.336 1.00 58.34 822 GLU A N 1
ATOM 6597 C CA . GLU A 1 822 ? -5.642 1.890 -34.032 1.00 58.34 822 GLU A CA 1
ATOM 6598 C C . GLU A 1 822 ? -4.920 1.925 -32.670 1.00 58.34 822 GLU A C 1
ATOM 6600 O O . GLU A 1 822 ? -4.863 0.894 -32.006 1.00 58.34 822 GLU A O 1
ATOM 6605 N N . GLU A 1 823 ? -4.479 3.106 -32.211 1.00 68.69 823 GLU A N 1
ATOM 6606 C CA . GLU A 1 823 ? -3.780 3.302 -30.923 1.00 68.69 823 GLU A CA 1
ATOM 6607 C C . GLU A 1 823 ? -4.550 4.250 -29.983 1.00 68.69 823 GLU A C 1
ATOM 6609 O O . GLU A 1 823 ? -5.114 3.820 -28.976 1.00 68.69 823 GLU A O 1
ATOM 6614 N N . CYS A 1 824 ? -4.662 5.534 -30.350 1.00 80.06 824 CYS A N 1
ATOM 6615 C CA . CYS A 1 824 ? -5.521 6.524 -29.693 1.00 80.06 824 CYS A CA 1
ATOM 6616 C C . CYS A 1 824 ? -6.712 6.894 -30.590 1.00 80.06 824 CYS A C 1
ATOM 6618 O O . CYS A 1 824 ? -6.526 7.120 -31.792 1.00 80.06 824 CYS A O 1
ATOM 6620 N N . PRO A 1 825 ? -7.936 7.013 -30.047 1.00 82.38 825 PRO A N 1
ATOM 6621 C CA . PRO A 1 825 ? -9.077 7.446 -30.836 1.00 82.38 825 PRO A CA 1
ATOM 6622 C C . PRO A 1 825 ? -8.896 8.893 -31.293 1.00 82.38 825 PRO A C 1
ATOM 6624 O O . PRO A 1 825 ? -8.784 9.810 -30.484 1.00 82.38 825 PRO A O 1
ATOM 6627 N N . SER A 1 826 ? -8.879 9.088 -32.609 1.00 82.69 826 SER A N 1
ATOM 6628 C CA . SER A 1 826 ? -8.738 10.414 -33.225 1.00 82.69 826 SER A CA 1
ATOM 6629 C C . SER A 1 826 ? -10.090 11.076 -33.483 1.00 82.69 826 SER A C 1
ATOM 6631 O O . SER A 1 826 ? -10.193 12.305 -33.513 1.00 82.69 826 SER A O 1
ATOM 6633 N N . THR A 1 827 ? -11.138 10.262 -33.645 1.00 83.12 827 THR A N 1
ATOM 6634 C CA . THR A 1 827 ? -12.530 10.706 -33.756 1.00 83.12 827 THR A CA 1
ATOM 6635 C C . THR A 1 827 ? -13.476 9.690 -33.116 1.00 83.12 827 THR A C 1
ATOM 6637 O O . THR A 1 827 ? -13.131 8.513 -32.945 1.00 83.12 827 THR A O 1
ATOM 6640 N N . PHE A 1 828 ? -14.684 10.137 -32.786 1.00 88.19 828 PHE A N 1
ATOM 6641 C CA . PHE A 1 828 ? -15.776 9.285 -32.329 1.00 88.19 828 PHE A CA 1
ATOM 6642 C C . PHE A 1 828 ? -17.040 9.576 -33.140 1.00 88.19 828 PHE A C 1
ATOM 6644 O O . PHE A 1 828 ? -17.147 10.622 -33.779 1.00 88.19 828 PHE A O 1
ATOM 6651 N N . SER A 1 829 ? -17.973 8.630 -33.146 1.00 88.12 829 SER A N 1
ATOM 6652 C CA . SER A 1 829 ? -19.237 8.756 -33.871 1.00 88.12 829 SER A CA 1
ATOM 6653 C C . SER A 1 829 ? -20.398 8.184 -33.073 1.00 88.12 829 SER A C 1
ATOM 6655 O O . SER A 1 829 ? -20.266 7.141 -32.420 1.00 88.12 829 SER A O 1
ATOM 6657 N N . CYS A 1 830 ? -21.538 8.862 -33.151 1.00 89.69 830 CYS A N 1
ATOM 6658 C CA . CYS A 1 830 ? -22.787 8.406 -32.567 1.00 89.69 830 CYS A CA 1
ATOM 6659 C C . CYS A 1 830 ? -23.718 7.733 -33.590 1.00 89.69 830 CYS A C 1
ATOM 6661 O O . CYS A 1 830 ? -23.634 8.004 -34.793 1.00 89.69 830 CYS A O 1
ATOM 6663 N N . PRO A 1 831 ? -24.619 6.842 -33.132 1.00 88.69 831 PRO A N 1
ATOM 6664 C CA . PRO A 1 831 ? -25.693 6.300 -33.960 1.00 88.69 831 PRO A CA 1
ATOM 6665 C C . PRO A 1 831 ? -26.570 7.397 -34.587 1.00 88.69 831 PRO A C 1
ATOM 6667 O O . PRO A 1 831 ? -26.634 8.527 -34.101 1.00 88.69 831 PRO A O 1
ATOM 6670 N N . GLN A 1 832 ? -27.280 7.061 -35.670 1.00 81.31 832 GLN A N 1
ATOM 6671 C CA . GLN A 1 832 ? -28.172 8.008 -36.350 1.00 81.31 832 GLN A CA 1
ATOM 6672 C C . GLN A 1 832 ? -29.211 8.593 -35.376 1.00 81.31 832 GLN A C 1
ATOM 6674 O O . GLN A 1 832 ? -29.782 7.863 -34.571 1.00 81.31 832 GLN A O 1
ATOM 6679 N N . ASN A 1 833 ? -29.476 9.900 -35.493 1.00 83.56 833 ASN A N 1
ATOM 6680 C CA . ASN A 1 833 ? -30.379 10.692 -34.639 1.00 83.56 833 ASN A CA 1
ATOM 6681 C C . ASN A 1 833 ? -29.910 10.935 -33.193 1.00 83.56 833 ASN A C 1
ATOM 6683 O O . ASN A 1 833 ? -30.705 11.407 -32.380 1.00 83.56 833 ASN A O 1
ATOM 6687 N N . MET A 1 834 ? -28.640 10.672 -32.882 1.00 88.44 834 MET A N 1
ATOM 6688 C CA . MET A 1 834 ? -28.026 11.038 -31.604 1.00 88.44 834 MET A CA 1
ATOM 6689 C C . MET A 1 834 ? -27.046 12.195 -31.778 1.00 88.44 834 MET A C 1
ATOM 6691 O O . MET A 1 834 ? -26.470 12.391 -32.849 1.00 88.44 834 MET A O 1
ATOM 6695 N N . THR A 1 835 ? -26.863 12.964 -30.710 1.00 89.12 835 THR A N 1
ATOM 6696 C CA . THR A 1 835 ? -25.938 14.096 -30.674 1.00 89.12 835 THR A CA 1
ATOM 6697 C C . THR A 1 835 ? -24.611 13.681 -30.054 1.00 89.12 835 THR A C 1
ATOM 6699 O O . THR A 1 835 ? -24.580 13.150 -28.943 1.00 89.12 835 THR A O 1
ATOM 6702 N N . ASP A 1 836 ? -23.521 13.963 -30.772 1.00 87.88 836 ASP A N 1
ATOM 6703 C CA . ASP A 1 836 ? -22.153 13.806 -30.279 1.00 87.88 836 ASP A CA 1
ATOM 6704 C C . ASP A 1 836 ? -21.927 14.740 -29.085 1.00 87.88 836 ASP A C 1
ATOM 6706 O O . ASP A 1 836 ? -22.154 15.951 -29.189 1.00 87.88 836 ASP A O 1
ATOM 6710 N N . PHE A 1 837 ? -21.456 14.188 -27.970 1.00 88.81 837 PHE A N 1
ATOM 6711 C CA . PHE A 1 837 ? -21.150 14.934 -26.759 1.00 88.81 837 PHE A CA 1
ATOM 6712 C C . PHE A 1 837 ? -19.718 14.670 -26.309 1.00 88.81 837 PHE A C 1
ATOM 6714 O O . PHE A 1 837 ? -19.318 13.525 -26.093 1.00 88.81 837 PHE A O 1
ATOM 6721 N N . LEU A 1 838 ? -18.960 15.750 -26.135 1.00 88.44 838 LEU A N 1
ATOM 6722 C CA . LEU A 1 838 ? -17.629 15.726 -25.540 1.00 88.44 838 LEU A CA 1
ATOM 6723 C C . LEU A 1 838 ? -17.580 16.720 -24.393 1.00 88.44 838 LEU A C 1
ATOM 6725 O O . LEU A 1 838 ? -18.028 17.860 -24.536 1.00 88.44 838 LEU A O 1
ATOM 6729 N N . TYR A 1 839 ? -16.978 16.310 -23.284 1.00 85.81 839 TYR A N 1
ATOM 6730 C CA . TYR A 1 839 ? -16.779 17.165 -22.126 1.00 85.81 839 TYR A CA 1
ATOM 6731 C C . TYR A 1 839 ? -15.398 16.969 -21.500 1.00 85.81 839 TYR A C 1
ATOM 6733 O O . TYR A 1 839 ? -14.871 15.861 -21.464 1.00 85.81 839 TYR A O 1
ATOM 6741 N N . SER A 1 840 ? -14.820 18.050 -20.989 1.00 83.12 840 SER A N 1
ATOM 6742 C CA . SER A 1 840 ? -13.541 18.090 -20.273 1.00 83.12 840 SER A CA 1
ATOM 6743 C C . SER A 1 840 ? -13.636 19.064 -19.096 1.00 83.12 840 SER A C 1
ATOM 6745 O O . SER A 1 840 ? -14.589 19.842 -19.009 1.00 83.12 840 SER A O 1
ATOM 6747 N N . ALA A 1 841 ? -12.625 19.088 -18.224 1.00 68.62 841 ALA A N 1
ATOM 6748 C CA . ALA A 1 841 ? -12.567 20.040 -17.109 1.00 68.62 841 ALA A CA 1
ATOM 6749 C C . ALA A 1 841 ? -12.615 21.520 -17.551 1.00 68.62 841 ALA A C 1
ATOM 6751 O O . ALA A 1 841 ? -13.048 22.378 -16.788 1.00 68.62 841 ALA A O 1
ATOM 6752 N N . ILE A 1 842 ? -12.194 21.819 -18.785 1.00 70.00 842 ILE A N 1
ATOM 6753 C CA . ILE A 1 842 ? -12.099 23.185 -19.329 1.00 70.00 842 ILE A CA 1
ATOM 6754 C C . ILE A 1 842 ? -13.360 23.552 -20.138 1.00 70.00 842 ILE A C 1
ATOM 6756 O O . ILE A 1 842 ? -13.582 24.713 -20.482 1.00 70.00 842 ILE A O 1
ATOM 6760 N N . GLY A 1 843 ? -14.226 22.574 -20.419 1.00 73.56 843 GLY A N 1
ATOM 6761 C CA . GLY A 1 843 ? -15.478 22.761 -21.144 1.00 73.56 843 GLY A CA 1
ATOM 6762 C C . GLY A 1 843 ? -15.822 21.587 -22.054 1.00 73.56 843 GLY A C 1
ATOM 6763 O O . GLY A 1 843 ? -15.060 20.630 -22.201 1.00 73.56 843 GLY A O 1
ATOM 6764 N N . GLY A 1 844 ? -16.991 21.670 -22.679 1.00 73.62 844 GLY A N 1
ATOM 6765 C CA . GLY A 1 844 ? -17.505 20.657 -23.591 1.00 73.62 844 GLY A CA 1
ATOM 6766 C C . GLY A 1 844 ? -18.487 21.235 -24.598 1.00 73.62 844 GLY A C 1
ATOM 6767 O O . GLY A 1 844 ? -18.915 22.385 -24.474 1.00 73.62 844 GLY A O 1
ATOM 6768 N N . GLY A 1 845 ? -18.836 20.439 -25.602 1.00 78.19 845 GLY A N 1
ATOM 6769 C CA . GLY A 1 845 ? -19.717 20.850 -26.688 1.00 78.19 845 GLY A CA 1
ATOM 6770 C C . GLY A 1 845 ? -20.539 19.697 -27.249 1.00 78.19 845 GLY A C 1
ATOM 6771 O O . GLY A 1 845 ? -20.121 18.539 -27.227 1.00 78.19 845 GLY A O 1
ATOM 6772 N N . GLU A 1 846 ? -21.720 20.052 -27.749 1.00 81.44 846 GLU A N 1
ATOM 6773 C CA . GLU A 1 846 ? -22.642 19.181 -28.478 1.00 81.44 846 GLU A CA 1
ATOM 6774 C C . GLU A 1 846 ? -22.483 19.409 -29.994 1.00 81.44 846 GLU A C 1
ATOM 6776 O O . GLU A 1 846 ? -22.283 20.544 -30.432 1.00 81.44 846 GLU A O 1
ATOM 6781 N N . ASN A 1 847 ? -22.637 18.359 -30.809 1.00 71.12 847 ASN A N 1
ATOM 6782 C CA . ASN A 1 847 ? -22.665 18.422 -32.287 1.00 71.12 847 ASN A CA 1
ATOM 6783 C C . ASN A 1 847 ? -21.418 19.037 -32.954 1.00 71.12 847 ASN A C 1
ATOM 6785 O O . ASN A 1 847 ? -21.451 19.473 -34.109 1.00 71.12 847 ASN A O 1
ATOM 6789 N N . THR A 1 848 ? -20.298 19.077 -32.248 1.00 67.38 848 THR A N 1
ATOM 6790 C CA . THR A 1 848 ? -19.027 19.580 -32.762 1.00 67.38 848 THR A CA 1
ATOM 6791 C C . THR A 1 848 ? -18.154 18.407 -33.182 1.00 67.38 848 THR A C 1
ATOM 6793 O O . THR A 1 848 ? -17.815 17.548 -32.374 1.00 67.38 848 THR A O 1
ATOM 6796 N N . LYS A 1 849 ? -17.761 18.372 -34.461 1.00 71.38 849 LYS A N 1
ATOM 6797 C CA . LYS A 1 849 ? -16.769 17.412 -34.961 1.00 71.38 849 LYS A CA 1
ATOM 6798 C C . LYS A 1 849 ? -15.400 17.767 -34.392 1.00 71.38 849 LYS A C 1
ATOM 6800 O O . LYS A 1 849 ? -14.665 18.555 -34.984 1.00 71.38 849 LYS A O 1
ATOM 6805 N N . PHE A 1 850 ? -15.093 17.225 -33.224 1.00 75.31 850 PHE A N 1
ATOM 6806 C CA . PHE A 1 850 ? -13.788 17.371 -32.603 1.00 75.31 850 PHE A CA 1
ATOM 6807 C C . PHE A 1 850 ? -12.782 16.445 -33.276 1.00 75.31 850 PHE A C 1
ATOM 6809 O O . PHE A 1 850 ? -13.084 15.284 -33.560 1.00 75.31 850 PHE A O 1
ATOM 6816 N N . ARG A 1 851 ? -11.568 16.950 -33.489 1.00 81.56 851 ARG A N 1
ATOM 6817 C CA . ARG A 1 851 ? -10.410 16.096 -33.748 1.00 81.56 851 ARG A CA 1
ATOM 6818 C C . ARG A 1 851 ? -9.650 15.929 -32.444 1.00 81.56 851 ARG A C 1
ATOM 6820 O O . ARG A 1 851 ? -9.256 16.925 -31.844 1.00 81.56 851 ARG A O 1
ATOM 6827 N N . LEU A 1 852 ? -9.472 14.685 -32.023 1.00 86.75 852 LEU A N 1
ATOM 6828 C CA . LEU A 1 852 ? -8.760 14.332 -30.804 1.00 86.75 852 LEU A CA 1
ATOM 6829 C C . LEU A 1 852 ? -7.321 13.975 -31.159 1.00 86.75 852 LEU A C 1
ATOM 6831 O O . LEU A 1 852 ? -7.068 13.190 -32.074 1.00 86.75 852 LEU A O 1
ATOM 6835 N N . THR A 1 853 ? -6.379 14.566 -30.440 1.00 86.56 853 THR A N 1
ATOM 6836 C CA . THR A 1 853 ? -4.963 14.216 -30.517 1.00 86.56 853 THR A CA 1
ATOM 6837 C C . THR A 1 853 ? -4.461 13.978 -29.106 1.00 86.56 853 THR A C 1
ATOM 6839 O O . THR A 1 853 ? -4.641 14.829 -28.244 1.00 86.56 853 THR A O 1
ATOM 6842 N N . CYS A 1 854 ? -3.890 12.805 -28.864 1.00 87.38 854 CYS A N 1
ATOM 6843 C CA . CYS A 1 854 ? -3.182 12.517 -27.626 1.00 87.38 854 CYS A CA 1
ATOM 6844 C C . CYS A 1 854 ? -1.709 12.855 -27.852 1.00 87.38 854 CYS A C 1
ATOM 6846 O O . CYS A 1 854 ? -1.120 12.389 -28.828 1.00 87.38 854 CYS A O 1
ATOM 6848 N N . GLY A 1 855 ? -1.146 13.695 -26.995 1.00 85.38 855 GLY A N 1
ATOM 6849 C CA . GLY A 1 855 ? 0.271 14.038 -26.997 1.00 85.38 855 GLY A CA 1
ATOM 6850 C C . GLY A 1 855 ? 0.791 14.107 -25.572 1.00 85.38 855 GLY A C 1
ATOM 6851 O O . GLY A 1 855 ? 0.060 13.811 -24.632 1.00 85.38 855 GLY A O 1
ATOM 6852 N N . THR A 1 856 ? 2.041 14.512 -25.412 1.00 80.94 856 THR A N 1
ATOM 6853 C CA . THR A 1 856 ? 2.613 14.839 -24.108 1.00 80.94 856 THR A CA 1
ATOM 6854 C C . THR A 1 856 ? 2.852 16.339 -24.000 1.00 80.94 856 THR A C 1
ATOM 6856 O O . THR A 1 856 ? 3.067 17.014 -25.011 1.00 80.94 856 THR A O 1
ATOM 6859 N N . ASP A 1 857 ? 2.763 16.879 -22.791 1.00 76.50 857 ASP A N 1
ATOM 6860 C CA . ASP A 1 857 ? 3.198 18.246 -22.514 1.00 76.50 857 ASP A CA 1
ATOM 6861 C C . ASP A 1 857 ? 4.715 18.339 -22.287 1.00 76.50 857 ASP A C 1
ATOM 6863 O O . ASP A 1 857 ? 5.461 17.375 -22.475 1.00 76.50 857 ASP A O 1
ATOM 6867 N N . GLU A 1 858 ? 5.174 19.525 -21.884 1.00 72.00 858 GLU A N 1
ATOM 6868 C CA . GLU A 1 858 ? 6.576 19.801 -21.550 1.00 72.00 858 GLU A CA 1
ATOM 6869 C C . GLU A 1 858 ? 7.108 18.983 -20.354 1.00 72.00 858 GLU A C 1
ATOM 6871 O O . GLU A 1 858 ? 8.319 18.928 -20.156 1.00 72.00 858 GLU A O 1
ATOM 6876 N N . PHE A 1 859 ? 6.228 18.304 -19.607 1.00 67.00 859 PHE A N 1
ATOM 6877 C CA . PHE A 1 859 ? 6.534 17.442 -18.462 1.00 67.00 859 PHE A CA 1
ATOM 6878 C C . PHE A 1 859 ? 6.342 15.946 -18.770 1.00 67.00 859 PHE A C 1
ATOM 6880 O O . PHE A 1 859 ? 6.288 15.130 -17.850 1.00 67.00 859 PHE A O 1
ATOM 6887 N N . ASN A 1 860 ? 6.218 15.563 -20.048 1.00 71.88 860 ASN A N 1
ATOM 6888 C CA . ASN A 1 860 ? 5.890 14.198 -20.484 1.00 71.88 860 ASN A CA 1
ATOM 6889 C C . ASN A 1 860 ? 4.543 13.661 -19.956 1.00 71.88 860 ASN A C 1
ATOM 6891 O O . ASN A 1 860 ? 4.289 12.454 -20.024 1.00 71.88 860 ASN A O 1
ATOM 6895 N N . LEU A 1 861 ? 3.644 14.524 -19.473 1.00 74.12 861 LEU A N 1
ATOM 6896 C CA . LEU A 1 861 ? 2.312 14.105 -19.049 1.00 74.12 861 LEU A CA 1
ATOM 6897 C C . LEU A 1 861 ? 1.407 13.949 -20.275 1.00 74.12 861 LEU A C 1
ATOM 6899 O O . LEU A 1 861 ? 1.346 14.854 -21.111 1.00 74.12 861 LEU A O 1
ATOM 6903 N N . PRO A 1 862 ? 0.688 12.822 -20.414 1.00 79.81 862 PRO A N 1
ATOM 6904 C CA . PRO A 1 862 ? -0.178 12.602 -21.559 1.00 79.81 862 PRO A CA 1
ATOM 6905 C C . PRO A 1 862 ? -1.417 13.503 -21.486 1.00 79.81 862 PRO A C 1
ATOM 6907 O O . PRO A 1 862 ? -2.273 13.335 -20.616 1.00 79.81 862 PRO A O 1
ATOM 6910 N N . LEU A 1 863 ? -1.531 14.440 -22.429 1.00 86.69 863 LEU A N 1
ATOM 6911 C CA . LEU A 1 863 ? -2.638 15.384 -22.550 1.00 86.69 863 LEU A CA 1
ATOM 6912 C C . LEU A 1 863 ? -3.411 15.178 -23.854 1.00 86.69 863 LEU A C 1
ATOM 6914 O O . LEU A 1 863 ? -2.854 15.060 -24.950 1.00 86.69 863 LEU A O 1
ATOM 6918 N N . TRP A 1 864 ? -4.734 15.225 -23.743 1.00 89.25 864 TRP A N 1
ATOM 6919 C CA . TRP A 1 864 ? -5.625 15.389 -24.878 1.00 89.25 864 TRP A CA 1
ATOM 6920 C C . TRP A 1 864 ? -5.590 16.825 -25.372 1.00 89.25 864 TRP A C 1
ATOM 6922 O O . TRP A 1 864 ? -5.928 17.755 -24.651 1.00 89.25 864 TRP A O 1
ATOM 6932 N N . SER A 1 865 ? -5.282 17.000 -26.645 1.00 84.69 865 SER A N 1
ATOM 6933 C CA . SER A 1 865 ? -5.512 18.230 -27.384 1.00 84.69 865 SER A CA 1
ATOM 6934 C C . SER A 1 865 ? -6.696 17.996 -28.318 1.00 84.69 865 SER A C 1
ATOM 6936 O O . SER A 1 865 ? -6.621 17.181 -29.245 1.00 84.69 865 SER A O 1
ATOM 6938 N N . PHE A 1 866 ? -7.823 18.656 -28.045 1.00 82.25 866 PHE A N 1
ATOM 6939 C CA . PHE A 1 866 ? -8.988 18.616 -28.926 1.00 82.25 866 PHE A CA 1
ATOM 6940 C C . PHE A 1 866 ? -9.076 19.907 -29.738 1.00 82.25 866 PHE A C 1
ATOM 6942 O O . PHE A 1 866 ? -9.072 21.015 -29.200 1.00 82.25 866 PHE A O 1
ATOM 6949 N N . ILE A 1 867 ? -9.149 19.744 -31.057 1.00 79.69 867 ILE A N 1
ATOM 6950 C CA . ILE A 1 867 ? -9.111 20.842 -32.022 1.00 79.69 867 ILE A CA 1
ATOM 6951 C C . ILE A 1 867 ? -10.542 21.137 -32.471 1.00 79.69 867 ILE A C 1
ATOM 6953 O O . ILE A 1 867 ? -11.227 20.270 -33.027 1.00 79.69 867 ILE A O 1
ATOM 6957 N N . TYR A 1 868 ? -10.995 22.366 -32.234 1.00 78.75 868 TYR A N 1
ATOM 6958 C CA . TYR A 1 868 ? -12.264 22.868 -32.748 1.00 78.75 868 TYR A CA 1
ATOM 6959 C C . TYR A 1 868 ? -12.200 23.044 -34.274 1.00 78.75 868 TYR A C 1
ATOM 6961 O O . TYR A 1 868 ? -11.140 23.355 -34.820 1.00 78.75 868 TYR A O 1
ATOM 6969 N N . PRO A 1 869 ? -13.341 22.978 -34.987 1.00 75.06 869 PRO A N 1
ATOM 6970 C CA . PRO A 1 869 ? -13.383 23.241 -36.429 1.00 75.06 869 PRO A CA 1
ATOM 6971 C C . PRO A 1 869 ? -12.839 24.620 -36.843 1.00 75.06 869 PRO A C 1
ATOM 6973 O O . PRO A 1 869 ? -12.438 24.804 -37.987 1.00 75.06 869 PRO A O 1
ATOM 6976 N N . ASN A 1 870 ? -12.823 25.592 -35.923 1.00 78.88 870 ASN A N 1
ATOM 6977 C CA . ASN A 1 870 ? -12.281 26.937 -36.134 1.00 78.88 870 ASN A CA 1
ATOM 6978 C C . ASN A 1 870 ? -10.766 27.054 -35.849 1.00 78.88 870 ASN A C 1
ATOM 6980 O O . ASN A 1 870 ? -10.230 28.158 -35.922 1.00 78.88 870 ASN A O 1
ATOM 6984 N N . GLY A 1 871 ? -10.084 25.950 -35.519 1.00 76.50 871 GLY A N 1
ATOM 6985 C CA . GLY A 1 871 ? -8.641 25.894 -35.268 1.00 76.50 871 GLY A CA 1
ATOM 6986 C C . GLY A 1 871 ? -8.207 26.177 -33.825 1.00 76.50 871 GLY A C 1
ATOM 6987 O O . GLY A 1 871 ? -7.015 26.104 -33.540 1.00 76.50 871 GLY A O 1
ATOM 6988 N N . GLY A 1 872 ? -9.132 26.478 -32.905 1.00 80.00 872 GLY A N 1
ATOM 6989 C CA . GLY A 1 872 ? -8.807 26.574 -31.479 1.00 80.00 872 GLY A CA 1
ATOM 6990 C C . GLY A 1 872 ? -8.437 25.205 -30.902 1.00 80.00 872 GLY A C 1
ATOM 6991 O O . GLY A 1 872 ? -9.097 24.218 -31.221 1.00 80.00 872 GLY A O 1
ATOM 6992 N N . SER A 1 873 ? -7.414 25.145 -30.050 1.00 79.75 873 SER A N 1
ATOM 6993 C CA . SER A 1 873 ? -6.976 23.913 -29.388 1.00 79.75 873 SER A CA 1
ATOM 6994 C C . SER A 1 873 ? -6.722 24.175 -27.912 1.00 79.75 873 SER A C 1
ATOM 6996 O O . SER A 1 873 ? -6.119 25.194 -27.574 1.00 79.75 873 SER A O 1
ATOM 6998 N N . PHE A 1 874 ? -7.162 23.265 -27.046 1.00 78.94 874 PHE A N 1
ATOM 6999 C CA . PHE A 1 874 ? -6.905 23.340 -25.608 1.00 78.94 874 PHE A CA 1
ATOM 7000 C C . PHE A 1 874 ? -6.445 21.973 -25.093 1.00 78.94 874 PHE A C 1
ATOM 7002 O O . PHE A 1 874 ? -7.074 20.967 -25.436 1.00 78.94 874 PHE A O 1
ATOM 7009 N N . PRO A 1 875 ? -5.364 21.924 -24.297 1.00 83.69 875 PRO A N 1
ATOM 7010 C CA . PRO A 1 875 ? -4.905 20.692 -23.681 1.00 83.69 875 PRO A CA 1
ATOM 7011 C C . PRO A 1 875 ? -5.750 20.360 -22.443 1.00 83.69 875 PRO A C 1
ATOM 7013 O O . PRO A 1 875 ? -6.129 21.249 -21.681 1.00 83.69 875 PRO A O 1
ATOM 7016 N N . THR A 1 876 ? -6.044 19.085 -22.224 1.00 83.25 876 THR A N 1
ATOM 7017 C CA . THR A 1 876 ? -6.743 18.584 -21.038 1.00 83.25 876 THR A CA 1
ATOM 7018 C C . THR A 1 876 ? -6.271 17.174 -20.695 1.00 83.25 876 THR A C 1
ATOM 7020 O O . THR A 1 876 ? -5.978 16.381 -21.580 1.00 83.25 876 THR A O 1
ATOM 7023 N N . GLU A 1 877 ? -6.188 16.845 -19.411 1.00 80.38 877 GLU A N 1
ATOM 7024 C CA . GLU A 1 877 ? -5.684 15.545 -18.941 1.00 80.38 877 GLU A CA 1
ATOM 7025 C C . GLU A 1 877 ? -6.649 14.387 -19.235 1.00 80.38 877 GLU A C 1
ATOM 7027 O O . GLU A 1 877 ? -6.228 13.250 -19.453 1.00 80.38 877 GLU A O 1
ATOM 7032 N N . TYR A 1 878 ? -7.955 14.665 -19.258 1.00 84.62 878 TYR A N 1
ATOM 7033 C CA . TYR A 1 878 ? -8.987 13.660 -19.485 1.00 84.62 878 TYR A CA 1
ATOM 7034 C C . TYR A 1 878 ? -10.193 14.224 -20.233 1.00 84.62 878 TYR A C 1
ATOM 7036 O O . TYR A 1 878 ? -10.556 15.395 -20.095 1.00 84.62 878 TYR A O 1
ATOM 7044 N N . ILE A 1 879 ? -10.850 13.357 -21.004 1.00 88.56 879 ILE A N 1
ATOM 7045 C CA . ILE A 1 879 ? -12.084 13.679 -21.731 1.00 88.56 879 ILE A CA 1
ATOM 7046 C C . ILE A 1 879 ? -13.173 12.636 -21.480 1.00 88.56 879 ILE A C 1
ATOM 7048 O O . ILE A 1 879 ? -12.896 11.441 -21.354 1.00 88.56 879 ILE A O 1
ATOM 7052 N N . TYR A 1 880 ? -14.420 13.099 -21.459 1.00 90.12 880 TYR A N 1
ATOM 7053 C CA . TYR A 1 880 ? -15.628 12.283 -21.413 1.00 90.12 880 TYR A CA 1
ATOM 7054 C C . TYR A 1 880 ? -16.342 12.350 -22.758 1.00 90.12 880 TYR A C 1
ATOM 7056 O O . TYR A 1 880 ? -16.617 13.441 -23.258 1.00 90.12 880 TYR A O 1
ATOM 7064 N N . LEU A 1 881 ? -16.669 11.191 -23.325 1.00 92.00 881 LEU A N 1
ATOM 7065 C CA . LEU A 1 881 ? -17.361 11.071 -24.607 1.00 92.00 881 LEU A CA 1
ATOM 7066 C C . LEU A 1 881 ? -18.687 10.333 -24.432 1.00 92.00 881 LEU A C 1
ATOM 7068 O O . LEU A 1 881 ? -18.730 9.273 -23.808 1.00 92.00 881 LEU A O 1
ATOM 7072 N N . SER A 1 882 ? -19.763 10.857 -25.013 1.00 93.19 882 SER A N 1
ATOM 7073 C CA . SER A 1 882 ? -21.083 10.220 -24.990 1.00 93.19 882 SER A CA 1
ATOM 7074 C C . SER A 1 882 ? -21.898 10.546 -26.242 1.00 93.19 882 SER A C 1
ATOM 7076 O O . SER A 1 882 ? -21.583 11.474 -26.986 1.00 93.19 882 SER A O 1
ATOM 7078 N N . CYS A 1 883 ? -22.961 9.782 -26.453 1.00 92.81 883 CYS A N 1
ATOM 7079 C CA . CYS A 1 883 ? -24.011 10.036 -27.427 1.00 92.81 883 CYS A CA 1
ATOM 7080 C C . CYS A 1 883 ? -25.312 10.322 -26.691 1.00 92.81 883 CYS A C 1
ATOM 7082 O O . CYS A 1 883 ? -25.760 9.494 -25.897 1.00 92.81 883 CYS A O 1
ATOM 7084 N N . ILE A 1 884 ? -25.924 11.471 -26.966 1.00 92.12 884 ILE A N 1
ATOM 7085 C CA . ILE A 1 884 ? -27.176 11.883 -26.327 1.00 92.12 884 ILE A CA 1
ATOM 7086 C C . ILE A 1 884 ? -28.345 11.558 -27.255 1.00 92.12 884 ILE A C 1
ATOM 7088 O O . ILE A 1 884 ? -28.380 12.033 -28.394 1.00 92.12 884 ILE A O 1
ATOM 7092 N N . ASP A 1 885 ? -29.324 10.801 -26.761 1.00 90.44 885 ASP A N 1
ATOM 7093 C CA . ASP A 1 885 ? -30.615 10.632 -27.430 1.00 90.44 885 ASP A CA 1
ATOM 7094 C C . ASP A 1 885 ? -31.662 11.588 -26.840 1.00 90.44 885 ASP A C 1
ATOM 7096 O O . ASP A 1 885 ? -32.293 11.316 -25.816 1.00 90.44 885 ASP A O 1
ATOM 7100 N N . TYR A 1 886 ? -31.873 12.721 -27.512 1.00 88.31 886 TYR A N 1
ATOM 7101 C CA . TYR A 1 886 ? -32.911 13.686 -27.134 1.00 88.31 886 TYR A CA 1
ATOM 7102 C C . TYR A 1 886 ? -34.338 13.187 -27.393 1.00 88.31 886 TYR A C 1
ATOM 7104 O O . TYR A 1 886 ? -35.288 13.781 -26.879 1.00 88.31 886 TYR A O 1
ATOM 7112 N N . ASN A 1 887 ? -34.512 12.124 -28.182 1.00 86.25 887 ASN A N 1
ATOM 7113 C CA . ASN A 1 887 ? -35.831 11.601 -28.536 1.00 86.25 887 ASN A CA 1
ATOM 7114 C C . ASN A 1 887 ? -36.379 10.643 -27.471 1.00 86.25 887 ASN A C 1
ATOM 7116 O O . ASN A 1 887 ? -37.593 10.445 -27.408 1.00 86.25 887 ASN A O 1
ATOM 7120 N N . THR A 1 888 ? -35.508 10.087 -26.623 1.00 81.56 888 THR A N 1
ATOM 7121 C CA . THR A 1 888 ? -35.863 9.083 -25.611 1.00 81.56 888 THR A CA 1
ATOM 7122 C C . THR A 1 888 ? -35.557 9.604 -24.199 1.00 81.56 888 THR A C 1
ATOM 7124 O O . THR A 1 888 ? -34.486 9.334 -23.648 1.00 81.56 888 THR A O 1
ATOM 7127 N N . PRO A 1 889 ? -36.468 10.381 -23.579 1.00 78.94 889 PRO A N 1
ATOM 7128 C CA . PRO A 1 889 ? -36.324 10.770 -22.180 1.00 78.94 889 PRO A CA 1
ATOM 7129 C C . PRO A 1 889 ? -36.454 9.551 -21.252 1.00 78.94 889 PRO A C 1
ATOM 7131 O O . PRO A 1 889 ? -37.202 8.614 -21.539 1.00 78.94 889 PRO A O 1
ATOM 7134 N N . LEU A 1 890 ? -35.749 9.567 -20.119 1.00 78.81 890 LEU A N 1
ATOM 7135 C CA . LEU A 1 890 ? -35.798 8.484 -19.130 1.00 78.81 890 LEU A CA 1
ATOM 7136 C C . LEU A 1 890 ? -37.183 8.419 -18.456 1.00 78.81 890 LEU A C 1
ATOM 7138 O O . LEU A 1 890 ? -37.717 9.441 -18.021 1.00 78.81 890 LEU A O 1
ATOM 7142 N N . VAL A 1 891 ? -37.767 7.216 -18.368 1.00 68.38 891 VAL A N 1
ATOM 7143 C CA . VAL A 1 891 ? -39.077 6.956 -17.741 1.00 68.38 891 VAL A CA 1
ATOM 7144 C C . VAL A 1 891 ? -38.928 5.881 -16.648 1.00 68.38 891 VAL A C 1
ATOM 7146 O O . VAL A 1 891 ? -38.478 4.780 -16.971 1.00 68.38 891 VAL A O 1
ATOM 7149 N N . PRO A 1 892 ? -39.341 6.141 -15.388 1.00 60.22 892 PRO A N 1
ATOM 7150 C CA . PRO A 1 892 ? -39.889 7.405 -14.887 1.00 60.22 892 PRO A CA 1
ATOM 7151 C C . PRO A 1 892 ? -38.828 8.524 -14.888 1.00 60.22 892 PRO A C 1
ATOM 7153 O O . PRO A 1 892 ? -37.641 8.226 -14.746 1.00 60.22 892 PRO A O 1
ATOM 7156 N N . PRO A 1 893 ? -39.228 9.799 -15.065 1.00 61.62 893 PRO A N 1
ATOM 7157 C CA . PRO A 1 893 ? -38.281 10.902 -15.031 1.00 61.62 893 PRO A CA 1
ATOM 7158 C C . PRO A 1 893 ? -37.583 10.923 -13.665 1.00 61.62 893 PRO A C 1
ATOM 7160 O O . PRO A 1 893 ? -38.269 10.806 -12.641 1.00 61.62 893 PRO A O 1
ATOM 7163 N N . PRO A 1 894 ? -36.246 11.070 -13.622 1.00 64.06 894 PRO A N 1
ATOM 7164 C CA . PRO A 1 894 ? -35.547 11.301 -12.369 1.00 64.06 894 PRO A CA 1
ATOM 7165 C C . PRO A 1 894 ? -36.163 12.515 -11.658 1.00 64.06 894 PRO A C 1
ATOM 7167 O O . PRO A 1 894 ? -36.583 13.458 -12.342 1.00 64.06 894 PRO A O 1
ATOM 7170 N N . PRO A 1 895 ? -36.246 12.515 -10.317 1.00 66.12 895 PRO A N 1
ATOM 7171 C CA . PRO A 1 895 ? -36.737 13.669 -9.577 1.00 66.12 895 PRO A CA 1
ATOM 7172 C C . PRO A 1 895 ? -35.972 14.925 -10.004 1.00 66.12 895 PRO A C 1
ATOM 7174 O O . PRO A 1 895 ? -34.744 14.934 -10.053 1.00 66.12 895 PRO A O 1
ATOM 7177 N N . THR A 1 896 ? -36.711 15.976 -10.369 1.00 67.56 896 THR A N 1
ATOM 7178 C CA . THR A 1 896 ? -36.119 17.276 -10.700 1.00 67.56 896 THR A CA 1
ATOM 7179 C C . THR A 1 896 ? -35.262 17.744 -9.522 1.00 67.56 896 THR A C 1
ATOM 7181 O O . THR A 1 896 ? -35.778 17.735 -8.398 1.00 67.56 896 THR A O 1
ATOM 7184 N N . PRO A 1 897 ? -34.004 18.171 -9.755 1.00 69.06 897 PRO A N 1
ATOM 7185 C CA . PRO A 1 897 ? -33.161 18.728 -8.704 1.00 69.06 897 PRO A CA 1
ATOM 7186 C C . PRO A 1 897 ? -33.910 19.861 -7.997 1.00 69.06 897 PRO A C 1
ATOM 7188 O O . PRO A 1 897 ? -34.359 20.797 -8.660 1.00 69.06 897 PRO A O 1
ATOM 7191 N N . LYS A 1 898 ? -34.091 19.759 -6.676 1.00 78.56 898 LYS A N 1
ATOM 7192 C CA . LYS A 1 898 ? -34.769 20.801 -5.881 1.00 78.56 898 LYS A CA 1
ATOM 7193 C C . LYS A 1 898 ? -33.798 21.899 -5.462 1.00 78.56 898 LYS A C 1
ATOM 7195 O O . LYS A 1 898 ? -34.158 23.065 -5.386 1.00 78.56 898 LYS A O 1
ATOM 7200 N N . CYS A 1 899 ? -32.545 21.521 -5.236 1.00 80.69 899 CYS A N 1
ATOM 7201 C CA . CYS A 1 899 ? -31.523 22.409 -4.712 1.00 80.69 899 CYS A CA 1
ATOM 7202 C C . CYS A 1 899 ? -30.622 23.003 -5.808 1.00 80.69 899 CYS A C 1
ATOM 7204 O O . CYS A 1 899 ? -30.116 22.294 -6.679 1.00 80.69 899 CYS A O 1
ATOM 7206 N N . HIS A 1 900 ? -30.375 24.317 -5.726 1.00 81.19 900 HIS A N 1
ATOM 7207 C CA . HIS A 1 900 ? -29.601 25.096 -6.707 1.00 81.19 900 HIS A CA 1
ATOM 7208 C C . HIS A 1 900 ? -28.269 25.652 -6.166 1.00 81.19 900 HIS A C 1
ATOM 7210 O O . HIS A 1 900 ? -27.730 26.617 -6.708 1.00 81.19 900 HIS A O 1
ATOM 7216 N N . CYS A 1 901 ? -27.706 25.068 -5.105 1.00 86.75 901 CYS A N 1
ATOM 7217 C CA . CYS A 1 901 ? -26.424 25.533 -4.579 1.00 86.75 901 CYS A CA 1
ATOM 7218 C C . CYS A 1 901 ? -25.262 25.279 -5.567 1.00 86.75 901 CYS A C 1
ATOM 7220 O O . CYS A 1 901 ? -25.178 24.237 -6.228 1.00 86.75 901 CYS A O 1
ATOM 7222 N N . GLY A 1 902 ? -24.345 26.247 -5.663 1.00 82.56 902 GLY A N 1
ATOM 7223 C CA . GLY A 1 902 ? -23.208 26.192 -6.584 1.00 82.56 902 GLY A CA 1
ATOM 7224 C C . GLY A 1 902 ? -22.122 25.225 -6.116 1.00 82.56 902 GLY A C 1
ATOM 7225 O O . GLY A 1 902 ? -21.786 25.195 -4.935 1.00 82.56 902 GLY A O 1
ATOM 7226 N N . PHE A 1 903 ? -21.509 24.484 -7.031 1.00 85.44 903 PHE A N 1
ATOM 7227 C CA . PHE A 1 903 ? -20.307 23.694 -6.757 1.00 85.44 903 PHE A CA 1
ATOM 7228 C C . PHE A 1 903 ? -19.252 23.967 -7.820 1.00 85.44 903 PHE A C 1
ATOM 7230 O O . PHE A 1 903 ? -19.618 24.401 -8.908 1.00 85.44 903 PHE A O 1
ATOM 7237 N N . ASN A 1 904 ? -17.980 23.691 -7.536 1.00 82.94 904 ASN A N 1
ATOM 7238 C CA . ASN A 1 904 ? -16.904 23.764 -8.528 1.00 82.94 904 ASN A CA 1
ATOM 7239 C C . ASN A 1 904 ? -15.758 22.805 -8.196 1.00 82.94 904 ASN A C 1
ATOM 7241 O O . ASN A 1 904 ? -15.482 22.517 -7.036 1.00 82.94 904 ASN A O 1
ATOM 7245 N N . LEU A 1 905 ? -15.046 22.372 -9.228 1.00 82.75 905 LEU A N 1
ATOM 7246 C CA . LEU A 1 905 ? -13.761 21.703 -9.072 1.00 82.75 905 LEU A CA 1
ATOM 7247 C C . LEU A 1 905 ? -12.723 22.720 -8.555 1.00 82.75 905 LEU A C 1
ATOM 7249 O O . LEU A 1 905 ? -12.674 23.837 -9.073 1.00 82.75 905 LEU A O 1
ATOM 7253 N N . LEU A 1 906 ? -11.890 22.353 -7.579 1.00 84.19 906 LEU A N 1
ATOM 7254 C CA . LEU A 1 906 ? -10.688 23.128 -7.256 1.00 84.19 906 LEU A CA 1
ATOM 7255 C C . LEU A 1 906 ? -9.656 22.908 -8.362 1.00 84.19 906 LEU A C 1
ATOM 7257 O O . LEU A 1 906 ? -9.323 21.770 -8.711 1.00 84.19 906 LEU A O 1
ATOM 7261 N N . LEU A 1 907 ? -9.158 24.006 -8.920 1.00 78.88 907 LEU A N 1
ATOM 7262 C CA . LEU A 1 907 ? -8.109 23.965 -9.934 1.00 78.88 907 LEU A CA 1
ATOM 7263 C C . LEU A 1 907 ? -6.736 23.834 -9.266 1.00 78.88 907 LEU A C 1
ATOM 7265 O O . LEU A 1 907 ? -6.533 24.343 -8.167 1.00 78.88 907 LEU A O 1
ATOM 7269 N N . SER A 1 908 ? -5.767 23.237 -9.964 1.00 70.06 908 SER A N 1
ATOM 7270 C CA . SER A 1 908 ? -4.393 23.050 -9.462 1.00 70.06 908 SER A CA 1
ATOM 7271 C C . SER A 1 908 ? -3.731 24.348 -8.972 1.00 70.06 908 SER A C 1
ATOM 7273 O O . SER A 1 908 ? -2.971 24.346 -8.009 1.00 70.06 908 SER A O 1
ATOM 7275 N N . ARG A 1 909 ? -4.076 25.493 -9.579 1.00 75.00 909 ARG A N 1
ATOM 7276 C CA . ARG A 1 909 ? -3.603 26.829 -9.164 1.00 75.00 909 ARG A CA 1
ATOM 7277 C C . ARG A 1 909 ? -4.165 27.303 -7.822 1.00 75.00 909 ARG A C 1
ATOM 7279 O O . ARG A 1 909 ? -3.614 28.216 -7.225 1.00 75.00 909 ARG A O 1
ATOM 7286 N N . GLU A 1 910 ? -5.283 26.741 -7.375 1.00 77.44 910 GLU A N 1
ATOM 7287 C CA . GLU A 1 910 ? -5.927 27.081 -6.100 1.00 77.44 910 GLU A CA 1
ATOM 7288 C C . GLU A 1 910 ? -5.458 26.178 -4.950 1.00 77.44 910 GLU A C 1
ATOM 7290 O O . GLU A 1 910 ? -5.820 26.411 -3.795 1.00 77.44 910 GLU A O 1
ATOM 7295 N N . THR A 1 911 ? -4.652 25.159 -5.256 1.00 81.56 911 THR A N 1
ATOM 7296 C CA . THR A 1 911 ? -4.166 24.137 -4.325 1.00 81.56 911 THR A CA 1
ATOM 7297 C C . THR A 1 911 ? -2.635 24.111 -4.297 1.00 81.56 911 THR A C 1
ATOM 7299 O O . THR A 1 911 ? -2.024 23.059 -4.478 1.00 81.56 911 THR A O 1
ATOM 7302 N N . GLU A 1 912 ? -1.999 25.268 -4.093 1.00 76.12 912 GLU A N 1
ATOM 7303 C CA . GLU A 1 912 ? -0.536 25.356 -3.971 1.00 76.12 912 GLU A CA 1
ATOM 7304 C C . GLU A 1 912 ? -0.009 24.373 -2.906 1.00 76.12 912 GLU A C 1
ATOM 7306 O O . GLU A 1 912 ? -0.526 24.311 -1.787 1.00 76.12 912 GLU A O 1
ATOM 7311 N N . GLY A 1 913 ? 1.003 23.579 -3.275 1.00 78.88 913 GLY A N 1
ATOM 7312 C CA . GLY A 1 913 ? 1.570 22.509 -2.440 1.00 78.88 913 GLY A CA 1
ATOM 7313 C C . GLY A 1 913 ? 0.894 21.138 -2.577 1.00 78.88 913 GLY A C 1
ATOM 7314 O O . GLY A 1 913 ? 1.289 20.196 -1.891 1.00 78.88 913 GLY A O 1
ATOM 7315 N N . TYR A 1 914 ? -0.103 20.999 -3.456 1.00 83.00 914 TYR A N 1
ATOM 7316 C CA . TYR A 1 914 ? -0.820 19.744 -3.684 1.00 83.00 914 TYR A CA 1
ATOM 7317 C C . TYR A 1 914 ? -0.864 19.369 -5.167 1.00 83.00 914 TYR A C 1
ATOM 7319 O O . TYR A 1 914 ? -1.107 20.216 -6.025 1.00 83.00 914 TYR A O 1
ATOM 7327 N N . SER A 1 915 ? -0.697 18.077 -5.460 1.00 82.12 915 SER A N 1
ATOM 7328 C CA . SER A 1 915 ? -0.912 17.516 -6.797 1.00 82.12 915 SER A CA 1
ATOM 7329 C C . SER A 1 915 ? -2.362 17.053 -6.906 1.00 82.12 915 SER A C 1
ATOM 7331 O O . SER A 1 915 ? -2.753 16.078 -6.260 1.00 82.12 915 SER A O 1
ATOM 7333 N N . THR A 1 916 ? -3.189 17.788 -7.654 1.00 82.56 916 THR A N 1
ATOM 7334 C CA . THR A 1 916 ? -4.623 17.491 -7.804 1.00 82.56 916 THR A CA 1
ATOM 7335 C C . THR A 1 916 ? -4.864 16.368 -8.810 1.00 82.56 916 THR A C 1
ATOM 7337 O O . THR A 1 916 ? -4.419 16.458 -9.947 1.00 82.56 916 THR A O 1
ATOM 7340 N N . GLN A 1 917 ? -5.635 15.356 -8.420 1.00 80.50 917 GLN A N 1
ATOM 7341 C CA . GLN A 1 917 ? -6.011 14.179 -9.210 1.00 80.50 917 GLN A CA 1
ATOM 7342 C C . GLN A 1 917 ? -7.537 14.093 -9.315 1.00 80.50 917 GLN A C 1
ATOM 7344 O O . GLN A 1 917 ? -8.190 13.231 -8.727 1.00 80.50 917 GLN A O 1
ATOM 7349 N N . ASN A 1 918 ? -8.137 15.054 -10.016 1.00 75.69 918 ASN A N 1
ATOM 7350 C CA . ASN A 1 918 ? -9.590 15.243 -10.020 1.00 75.69 918 ASN A CA 1
ATOM 7351 C C . ASN A 1 918 ? -10.380 14.123 -10.716 1.00 75.69 918 ASN A C 1
ATOM 7353 O O . ASN A 1 918 ? -11.592 14.032 -10.545 1.00 75.69 918 ASN A O 1
ATOM 7357 N N . ASP A 1 919 ? -9.716 13.243 -11.457 1.00 66.75 919 ASP A N 1
ATOM 7358 C CA . ASP A 1 919 ? -10.315 12.033 -12.022 1.00 66.75 919 ASP A CA 1
ATOM 7359 C C . ASP A 1 919 ? -10.567 10.930 -10.977 1.00 66.75 919 ASP A C 1
ATOM 7361 O O . ASP A 1 919 ? -11.284 9.968 -11.248 1.00 66.75 919 ASP A O 1
ATOM 7365 N N . LEU A 1 920 ? -10.022 11.079 -9.767 1.00 76.75 920 LEU A N 1
ATOM 7366 C CA . LEU A 1 920 ? -10.243 10.171 -8.637 1.00 76.75 920 LEU A CA 1
ATOM 7367 C C . LEU A 1 920 ? -11.391 10.606 -7.720 1.00 76.75 920 LEU A C 1
ATOM 7369 O O . LEU A 1 920 ? -11.624 9.972 -6.687 1.00 76.75 920 LEU A O 1
ATOM 7373 N N . VAL A 1 921 ? -12.101 11.675 -8.082 1.00 81.88 921 VAL A N 1
ATOM 7374 C CA . VAL A 1 921 ? -13.252 12.183 -7.333 1.00 81.88 921 VAL A CA 1
ATOM 7375 C C . VAL A 1 921 ? -14.381 11.154 -7.357 1.00 81.88 921 VAL A C 1
ATOM 7377 O O . VAL A 1 921 ? -14.842 10.733 -8.416 1.00 81.88 921 VAL A O 1
ATOM 7380 N N . SER A 1 922 ? -14.847 10.772 -6.170 1.00 82.25 922 SER A N 1
ATOM 7381 C CA . SER A 1 922 ? -16.069 10.001 -5.960 1.00 82.25 922 SER A CA 1
ATOM 7382 C C . SER A 1 922 ? -17.097 10.921 -5.312 1.00 82.25 922 SER A C 1
ATOM 7384 O O . SER A 1 922 ? -16.874 11.455 -4.223 1.00 82.25 922 SER A O 1
ATOM 7386 N N . MET A 1 923 ? -18.214 11.157 -6.000 1.00 83.94 923 MET A N 1
ATOM 7387 C CA . MET A 1 923 ? -19.305 11.968 -5.470 1.00 83.94 923 MET A CA 1
ATOM 7388 C C . MET A 1 923 ? -20.639 11.250 -5.556 1.00 83.94 923 MET A C 1
ATOM 7390 O O . MET A 1 923 ? -21.019 10.713 -6.596 1.00 83.94 923 MET A O 1
ATOM 7394 N N . VAL A 1 924 ? -21.381 11.315 -4.457 1.00 84.12 924 VAL A N 1
ATOM 7395 C CA . VAL A 1 924 ? -22.721 10.753 -4.334 1.00 84.12 924 VAL A CA 1
ATOM 7396 C C . VAL A 1 924 ? -23.686 11.883 -4.010 1.00 84.12 924 VAL A C 1
ATOM 7398 O O . VAL A 1 924 ? -23.636 12.463 -2.928 1.00 84.12 924 VAL A O 1
ATOM 7401 N N . PHE A 1 925 ? -24.571 12.191 -4.956 1.00 83.44 925 PHE A N 1
ATOM 7402 C CA . PHE A 1 925 ? -25.671 13.135 -4.760 1.00 83.44 925 PHE A CA 1
ATOM 7403 C C . PHE A 1 925 ? -26.931 12.399 -4.306 1.00 83.44 925 PHE A C 1
ATOM 7405 O O . PHE A 1 925 ? -27.251 11.341 -4.862 1.00 83.44 925 PHE A O 1
ATOM 7412 N N . SER A 1 926 ? -27.686 12.981 -3.371 1.00 85.81 926 SER A N 1
ATOM 7413 C CA . SER A 1 926 ? -29.067 12.564 -3.106 1.00 85.81 926 SER A CA 1
ATOM 7414 C C . SER A 1 926 ? -29.948 12.740 -4.340 1.00 85.81 926 SER A C 1
ATOM 7416 O O . SER A 1 926 ? -29.620 13.489 -5.257 1.00 85.81 926 SER A O 1
ATOM 7418 N N . ASP A 1 927 ? -31.099 12.073 -4.367 1.00 80.75 927 ASP A N 1
ATOM 7419 C CA . ASP A 1 927 ? -32.033 12.165 -5.494 1.00 80.75 927 ASP A CA 1
ATOM 7420 C C . ASP A 1 927 ? -32.674 13.558 -5.648 1.00 80.75 927 ASP A C 1
ATOM 7422 O O . ASP A 1 927 ? -33.055 13.933 -6.751 1.00 80.75 927 ASP A O 1
ATOM 7426 N N . ASP A 1 928 ? -32.735 14.366 -4.586 1.00 83.56 928 ASP A N 1
ATOM 7427 C CA . ASP A 1 928 ? -33.175 15.772 -4.631 1.00 83.56 928 ASP A CA 1
ATOM 7428 C C . ASP A 1 928 ? -32.034 16.783 -4.839 1.00 83.56 928 ASP A C 1
ATOM 7430 O O . ASP A 1 928 ? -32.291 17.975 -5.038 1.00 83.56 928 ASP A O 1
ATOM 7434 N N . TRP A 1 929 ? -30.788 16.293 -4.829 1.00 80.81 929 TRP A N 1
ATOM 7435 C CA . TRP A 1 929 ? -29.548 17.034 -5.060 1.00 80.81 929 TRP A CA 1
ATOM 7436 C C . TRP A 1 929 ? -29.265 18.091 -3.995 1.00 80.81 929 TRP A C 1
ATOM 7438 O O . TRP A 1 929 ? -28.451 18.997 -4.187 1.00 80.81 929 TRP A O 1
ATOM 7448 N N . CYS A 1 930 ? -29.940 17.959 -2.857 1.00 88.56 930 CYS A N 1
ATOM 7449 C CA . CYS A 1 930 ? -29.754 18.796 -1.691 1.00 88.56 930 CYS A CA 1
ATOM 7450 C C . CYS A 1 930 ? -28.621 18.300 -0.803 1.00 88.56 930 CYS A C 1
ATOM 7452 O O . CYS A 1 930 ? -28.122 19.071 0.010 1.00 88.56 930 CYS A O 1
ATOM 7454 N N . THR A 1 931 ? -28.170 17.057 -0.958 1.00 89.81 931 THR A N 1
ATOM 7455 C CA . THR A 1 931 ? -26.984 16.560 -0.266 1.00 89.81 931 THR A CA 1
ATOM 7456 C C . THR A 1 931 ? -25.979 15.981 -1.248 1.00 89.81 931 THR A C 1
ATOM 7458 O O . THR A 1 931 ? -26.332 15.375 -2.263 1.00 89.81 931 THR A O 1
ATOM 7461 N N . VAL A 1 932 ? -24.704 16.199 -0.948 1.00 91.12 932 VAL A N 1
ATOM 7462 C CA . VAL A 1 932 ? -23.577 15.622 -1.676 1.00 91.12 932 VAL A CA 1
ATOM 7463 C C . VAL A 1 932 ? -22.576 15.064 -0.677 1.00 91.12 932 VAL A C 1
ATOM 7465 O O . VAL A 1 932 ? -22.204 15.738 0.278 1.00 91.12 932 VAL A O 1
ATOM 7468 N N . SER A 1 933 ? -22.151 13.826 -0.894 1.00 91.62 933 SER A N 1
ATOM 7469 C CA . SER A 1 933 ? -21.009 13.214 -0.219 1.00 91.62 933 SER A CA 1
ATOM 7470 C C . SER A 1 933 ? -19.854 13.161 -1.205 1.00 91.62 933 SER A C 1
ATOM 7472 O O . SER A 1 933 ? -20.028 12.691 -2.328 1.00 91.62 933 SER A O 1
ATOM 7474 N N . PHE A 1 934 ? -18.691 13.638 -0.788 1.00 90.94 934 PHE A N 1
ATOM 7475 C CA . PHE A 1 934 ? -17.475 13.723 -1.582 1.00 90.94 934 PHE A CA 1
ATOM 7476 C C . PHE A 1 934 ? -16.332 12.997 -0.870 1.00 90.94 934 PHE A C 1
ATOM 7478 O O . PHE A 1 934 ? -15.993 13.322 0.269 1.00 90.94 934 PHE A O 1
ATOM 7485 N N . GLU A 1 935 ? -15.719 12.049 -1.568 1.00 91.38 935 GLU A N 1
ATOM 7486 C CA . GLU A 1 935 ? -14.525 11.324 -1.137 1.00 91.38 935 GLU A CA 1
ATOM 7487 C C . GLU A 1 935 ? -13.589 11.077 -2.329 1.00 91.38 935 GLU A C 1
ATOM 7489 O O . GLU A 1 935 ? -13.959 11.262 -3.493 1.00 91.38 935 GLU A O 1
ATOM 7494 N N . CYS A 1 936 ? -12.361 10.655 -2.047 1.00 88.88 936 CYS A N 1
ATOM 7495 C CA . CYS A 1 936 ? -11.365 10.369 -3.073 1.00 88.88 936 CYS A CA 1
ATOM 7496 C C . CYS A 1 936 ? -11.081 8.876 -3.156 1.00 88.88 936 CYS A C 1
ATOM 7498 O O . CYS A 1 936 ? -10.783 8.246 -2.146 1.00 88.88 936 CYS A O 1
ATOM 7500 N N . LYS A 1 937 ? -11.111 8.313 -4.373 1.00 81.50 937 LYS A N 1
ATOM 7501 C CA . LYS A 1 937 ? -10.766 6.898 -4.606 1.00 81.50 937 LYS A CA 1
ATOM 7502 C C . LYS A 1 937 ? -9.329 6.590 -4.169 1.00 81.50 937 LYS A C 1
ATOM 7504 O O . LYS A 1 937 ? -9.048 5.475 -3.739 1.00 81.50 937 LYS A O 1
ATOM 7509 N N . ARG A 1 938 ? -8.421 7.567 -4.297 1.00 78.94 938 ARG A N 1
ATOM 7510 C CA . ARG A 1 938 ? -7.072 7.577 -3.703 1.00 78.94 938 ARG A CA 1
ATOM 7511 C C . ARG A 1 938 ? -6.673 9.009 -3.338 1.00 78.94 938 ARG A C 1
ATOM 7513 O O . ARG A 1 938 ? -7.150 9.953 -3.964 1.00 78.94 938 ARG A O 1
ATOM 7520 N N . GLY A 1 939 ? -5.762 9.153 -2.377 1.00 86.44 939 GLY A N 1
ATOM 7521 C CA . GLY A 1 939 ? -5.354 10.457 -1.842 1.00 86.44 939 GLY A CA 1
ATOM 7522 C C . GLY A 1 939 ? -6.340 10.977 -0.796 1.00 86.44 939 GLY A C 1
ATOM 7523 O O . GLY A 1 939 ? -7.053 10.191 -0.177 1.00 86.44 939 GLY A O 1
ATOM 7524 N N . PHE A 1 940 ? -6.382 12.292 -0.599 1.00 89.88 940 PHE A N 1
ATOM 7525 C CA . PHE A 1 940 ? -7.313 12.944 0.326 1.00 89.88 940 PHE A CA 1
ATOM 7526 C C . PHE A 1 940 ? -8.167 13.988 -0.389 1.00 89.88 940 PHE A C 1
ATOM 7528 O O . PHE A 1 940 ? -7.790 14.554 -1.419 1.00 89.88 940 PHE A O 1
ATOM 7535 N N . ALA A 1 941 ? -9.335 14.244 0.187 1.00 93.19 941 ALA A N 1
ATOM 7536 C CA . ALA A 1 941 ? -10.287 15.230 -0.274 1.00 93.19 941 ALA A CA 1
ATOM 7537 C C . ALA A 1 941 ? -9.869 16.640 0.170 1.00 93.19 941 ALA A C 1
ATOM 7539 O O . ALA A 1 941 ? -9.509 16.881 1.328 1.00 93.19 941 ALA A O 1
ATOM 7540 N N . LEU A 1 942 ? -9.966 17.589 -0.757 1.00 94.12 942 LEU A N 1
ATOM 7541 C CA . LEU A 1 942 ? -9.778 19.019 -0.552 1.00 94.12 942 LEU A CA 1
ATOM 7542 C C . LEU A 1 942 ? -11.092 19.759 -0.764 1.00 94.12 942 LEU A C 1
ATOM 7544 O O . LEU A 1 942 ? -11.777 19.517 -1.749 1.00 94.12 942 LEU A O 1
ATOM 7548 N N . THR A 1 943 ? -11.406 20.715 0.107 1.00 94.44 943 THR A N 1
ATOM 7549 C CA . THR A 1 943 ? -12.474 21.702 -0.120 1.00 94.44 943 THR A CA 1
ATOM 7550 C C . THR A 1 943 ? -12.032 23.074 0.366 1.00 94.44 943 THR A C 1
ATOM 7552 O O . THR A 1 943 ? -11.310 23.179 1.355 1.00 94.44 943 THR A O 1
ATOM 7555 N N . LYS A 1 944 ? -12.453 24.151 -0.296 1.00 93.12 944 LYS A N 1
ATOM 7556 C CA . LYS A 1 944 ? -12.280 25.515 0.212 1.00 93.12 944 LYS A CA 1
ATOM 7557 C C . LYS A 1 944 ? -13.484 25.889 1.067 1.00 93.12 944 LYS A C 1
ATOM 7559 O O . LYS A 1 944 ? -14.589 26.012 0.544 1.00 93.12 944 LYS A O 1
ATOM 7564 N N . ALA A 1 945 ? -13.251 26.112 2.356 1.00 91.75 945 ALA A N 1
ATOM 7565 C CA . ALA A 1 945 ? -14.268 26.550 3.307 1.00 91.75 945 ALA A CA 1
ATOM 7566 C C . ALA A 1 945 ? -13.710 27.655 4.216 1.00 91.75 945 ALA A C 1
ATOM 7568 O O . ALA A 1 945 ? -12.571 27.570 4.686 1.00 91.75 945 ALA A O 1
ATOM 7569 N N . ASP A 1 946 ? -14.499 28.712 4.433 1.00 89.38 946 ASP A N 1
ATOM 7570 C CA . ASP A 1 946 ? -14.109 29.918 5.188 1.00 89.38 946 ASP A CA 1
ATOM 7571 C C . ASP A 1 946 ? -12.806 30.574 4.695 1.00 89.38 946 ASP A C 1
ATOM 7573 O O . ASP A 1 946 ? -11.985 31.064 5.468 1.00 89.38 946 ASP A O 1
ATOM 7577 N N . GLY A 1 947 ? -12.594 30.571 3.377 1.00 86.75 947 GLY A N 1
ATOM 7578 C CA . GLY A 1 947 ? -11.436 31.208 2.742 1.00 86.75 947 GLY A CA 1
ATOM 7579 C C . GLY A 1 947 ? -10.138 30.394 2.774 1.00 86.75 947 GLY A C 1
ATOM 7580 O O . GLY A 1 947 ? -9.165 30.828 2.162 1.00 86.75 947 GLY A O 1
ATOM 7581 N N . GLY A 1 948 ? -10.120 29.215 3.406 1.00 90.75 948 GLY A N 1
ATOM 7582 C CA . GLY A 1 948 ? -8.963 28.313 3.448 1.00 90.75 948 GLY A CA 1
ATOM 7583 C C . GLY A 1 948 ? -9.238 26.944 2.825 1.00 90.75 948 GLY A C 1
ATOM 7584 O O . GLY A 1 948 ? -10.388 26.525 2.711 1.00 90.75 948 GLY A O 1
ATOM 7585 N N . ILE A 1 949 ? -8.173 26.234 2.442 1.00 92.81 949 ILE A N 1
ATOM 7586 C CA . ILE A 1 949 ? -8.252 24.835 2.002 1.00 92.81 949 ILE A CA 1
ATOM 7587 C C . ILE A 1 949 ? -8.337 23.924 3.232 1.00 92.81 949 ILE A C 1
ATOM 7589 O O . ILE A 1 949 ? -7.526 24.009 4.156 1.00 92.81 949 ILE A O 1
ATOM 7593 N N . ARG A 1 950 ? -9.335 23.045 3.242 1.00 93.62 950 ARG A N 1
ATOM 7594 C CA . ARG A 1 950 ? -9.573 22.014 4.251 1.00 93.62 950 ARG A CA 1
ATOM 7595 C C . ARG A 1 950 ? -9.266 20.654 3.653 1.00 93.62 950 ARG A C 1
ATOM 7597 O O . ARG A 1 950 ? -9.566 20.407 2.489 1.00 93.62 950 ARG A O 1
ATOM 7604 N N . ARG A 1 951 ? -8.683 19.788 4.479 1.00 92.75 951 ARG A N 1
ATOM 7605 C CA . ARG A 1 951 ? -8.279 18.425 4.128 1.00 92.75 951 ARG A CA 1
ATOM 7606 C C . ARG A 1 951 ? -9.101 17.428 4.917 1.00 92.75 951 ARG A C 1
ATOM 7608 O O . ARG A 1 951 ? -9.252 17.598 6.124 1.00 92.75 951 ARG A O 1
ATOM 7615 N N . SER A 1 952 ? -9.622 16.413 4.254 1.00 93.69 952 SER A N 1
ATOM 7616 C CA . SER A 1 952 ? -10.370 15.339 4.899 1.00 93.69 952 SER A CA 1
ATOM 7617 C C . SER A 1 952 ? -10.260 14.066 4.084 1.00 93.69 952 SER A C 1
ATOM 7619 O O . SER A 1 952 ? -9.911 14.112 2.911 1.00 93.69 952 SER A O 1
ATOM 7621 N N . ASP A 1 953 ? -10.642 12.945 4.675 1.00 91.19 953 ASP A N 1
ATOM 7622 C CA . ASP A 1 953 ? -10.888 11.719 3.914 1.00 91.19 953 ASP A CA 1
ATOM 7623 C C . ASP A 1 953 ? -12.233 11.821 3.169 1.00 91.19 953 ASP A C 1
ATOM 7625 O O . ASP A 1 953 ? -12.396 11.303 2.066 1.00 91.19 953 ASP A O 1
ATOM 7629 N N . ARG A 1 954 ? -13.189 12.562 3.754 1.00 93.62 954 ARG A N 1
ATOM 7630 C CA . ARG A 1 954 ? -14.540 12.768 3.222 1.00 93.62 954 ARG A CA 1
ATOM 7631 C C . ARG A 1 954 ? -15.141 14.108 3.652 1.00 93.62 954 ARG A C 1
ATOM 7633 O O . ARG A 1 954 ? -14.938 14.557 4.788 1.00 93.62 954 ARG A O 1
ATOM 7640 N N . PHE A 1 955 ? -15.943 14.705 2.776 1.00 95.44 955 PHE A N 1
ATOM 7641 C CA . PHE A 1 955 ? -16.834 15.822 3.088 1.00 95.44 955 PHE A CA 1
ATOM 7642 C C . PHE A 1 955 ? -18.276 15.463 2.749 1.00 95.44 955 PHE A C 1
ATOM 7644 O O . PHE A 1 955 ? -18.538 14.925 1.680 1.00 95.44 955 PHE A O 1
ATOM 7651 N N . ASP A 1 956 ? -19.209 15.831 3.619 1.00 95.50 956 ASP A N 1
ATOM 7652 C CA . ASP A 1 956 ? -20.628 15.874 3.265 1.00 95.50 956 ASP A CA 1
ATOM 7653 C C . ASP A 1 956 ? -21.061 17.334 3.190 1.00 95.50 956 ASP A C 1
ATOM 7655 O O . ASP A 1 956 ? -20.698 18.126 4.055 1.00 95.50 956 ASP A O 1
ATOM 7659 N N . ALA A 1 957 ? -21.853 17.713 2.198 1.00 94.88 957 ALA A N 1
ATOM 7660 C CA . ALA A 1 957 ? -22.435 19.041 2.121 1.00 94.88 957 ALA A CA 1
ATOM 7661 C C . ALA A 1 957 ? -23.951 18.961 1.939 1.00 94.88 957 ALA A C 1
ATOM 7663 O O . ALA A 1 957 ? -24.464 18.156 1.163 1.00 94.88 957 ALA A O 1
ATOM 7664 N N . VAL A 1 958 ? -24.667 19.815 2.669 1.00 95.69 958 VAL A N 1
ATOM 7665 C CA . VAL A 1 958 ? -26.125 19.957 2.610 1.00 95.69 958 VAL A CA 1
ATOM 7666 C C . VAL A 1 958 ? -26.458 21.361 2.117 1.00 95.69 958 VAL A C 1
ATOM 7668 O O . VAL A 1 958 ? -26.025 22.349 2.708 1.00 95.69 958 VAL A O 1
ATOM 7671 N N . CYS A 1 959 ? -27.192 21.455 1.015 1.00 93.94 959 CYS A N 1
ATOM 7672 C CA . CYS A 1 959 ? -27.664 22.701 0.433 1.00 93.94 959 CYS A CA 1
ATOM 7673 C C . CYS A 1 959 ? -28.921 23.158 1.168 1.00 93.94 959 CYS A C 1
ATOM 7675 O O . CYS A 1 959 ? -29.914 22.435 1.235 1.00 93.94 959 CYS A O 1
ATOM 7677 N N . ASN A 1 960 ? -28.890 24.380 1.686 1.00 91.38 960 ASN A N 1
ATOM 7678 C CA . ASN A 1 960 ? -30.083 25.070 2.140 1.00 91.38 960 ASN A CA 1
ATOM 7679 C C . ASN A 1 960 ? -30.732 25.773 0.939 1.00 91.38 960 ASN A C 1
ATOM 7681 O O . ASN A 1 960 ? -30.171 26.735 0.408 1.00 91.38 960 ASN A O 1
ATOM 7685 N N . GLU A 1 961 ? -31.898 25.276 0.522 1.00 87.19 961 GLU A N 1
ATOM 7686 C CA . GLU A 1 961 ? -32.648 25.761 -0.644 1.00 87.19 961 GLU A CA 1
ATOM 7687 C C . GLU A 1 961 ? -33.034 27.243 -0.510 1.00 87.19 961 GLU A C 1
ATOM 7689 O O . GLU A 1 961 ? -32.802 28.021 -1.438 1.00 87.19 961 GLU A O 1
ATOM 7694 N N . ASP A 1 962 ? -33.511 27.663 0.668 1.00 89.06 962 ASP A N 1
ATOM 7695 C CA . ASP A 1 962 ? -34.050 29.010 0.905 1.00 89.06 962 ASP A CA 1
ATOM 7696 C C . ASP A 1 962 ? -33.005 30.117 0.712 1.00 89.06 962 ASP A C 1
ATOM 7698 O O . ASP A 1 962 ? -33.320 31.220 0.262 1.00 89.06 962 ASP A O 1
ATOM 7702 N N . ILE A 1 963 ? -31.748 29.832 1.060 1.00 90.38 963 ILE A N 1
ATOM 7703 C CA . ILE A 1 963 ? -30.645 30.805 0.986 1.00 90.38 963 ILE A CA 1
ATOM 7704 C C . ILE A 1 963 ? -29.599 30.457 -0.075 1.00 90.38 963 ILE A C 1
ATOM 7706 O O . ILE A 1 963 ? -28.662 31.234 -0.269 1.00 90.38 963 ILE A O 1
ATOM 7710 N N . SER A 1 964 ? -29.745 29.314 -0.753 1.00 89.62 964 SER A N 1
ATOM 7711 C CA . SER A 1 964 ? -28.798 28.791 -1.747 1.00 89.62 964 SER A CA 1
ATOM 7712 C C . SER A 1 964 ? -27.353 28.730 -1.230 1.00 89.62 964 SER A C 1
ATOM 7714 O O . SER A 1 964 ? -26.415 29.158 -1.908 1.00 89.62 964 SER A O 1
ATOM 7716 N N . ARG A 1 965 ? -27.162 28.218 -0.006 1.00 92.12 965 ARG A N 1
ATOM 7717 C CA . ARG A 1 965 ? -25.834 28.042 0.612 1.00 92.12 965 ARG A CA 1
ATOM 7718 C C . ARG A 1 965 ? -25.616 26.623 1.111 1.00 92.12 965 ARG A C 1
ATOM 7720 O O . ARG A 1 965 ? -26.547 25.980 1.585 1.00 92.12 965 ARG A O 1
ATOM 7727 N N . TRP A 1 966 ? -24.369 26.175 1.056 1.00 94.88 966 TRP A N 1
ATOM 7728 C CA . TRP A 1 966 ? -23.934 24.895 1.592 1.00 94.88 966 TRP A CA 1
ATOM 7729 C C . TRP A 1 966 ? -23.580 24.988 3.073 1.00 94.88 966 TRP A C 1
ATOM 7731 O O . TRP A 1 966 ? -22.900 25.919 3.513 1.00 94.88 966 TRP A O 1
ATOM 7741 N N . THR A 1 967 ? -23.973 23.957 3.809 1.00 96.06 967 THR A N 1
ATOM 7742 C CA . THR A 1 967 ? -23.364 23.566 5.076 1.00 96.06 967 THR A CA 1
ATOM 7743 C C . THR A 1 967 ? -22.469 22.366 4.804 1.00 96.06 967 THR A C 1
ATOM 7745 O O . THR A 1 967 ? -22.967 21.300 4.452 1.00 96.06 967 THR A O 1
ATOM 7748 N N . ILE A 1 968 ? -21.155 22.547 4.923 1.00 96.31 968 ILE A N 1
ATOM 7749 C CA . ILE A 1 968 ? -20.139 21.529 4.643 1.00 96.31 968 ILE A CA 1
ATOM 7750 C C . ILE A 1 968 ? -19.664 20.932 5.965 1.00 96.31 968 ILE A C 1
ATOM 7752 O O . ILE A 1 968 ? -19.126 21.633 6.816 1.00 96.31 968 ILE A O 1
ATOM 7756 N N . ARG A 1 969 ? -19.814 19.625 6.128 1.00 95.25 969 ARG A N 1
ATOM 7757 C CA . ARG A 1 969 ? -19.280 18.838 7.232 1.00 95.25 969 ARG A CA 1
ATOM 7758 C C . ARG A 1 969 ? -17.988 18.161 6.791 1.00 95.25 969 ARG A C 1
ATOM 7760 O O . ARG A 1 969 ? -17.983 17.295 5.918 1.00 95.25 969 ARG A O 1
ATOM 7767 N N . GLN A 1 970 ? -16.893 18.554 7.421 1.00 94.12 970 GLN A N 1
ATOM 7768 C CA . GLN A 1 970 ? -15.626 17.844 7.373 1.00 94.12 970 GLN A CA 1
ATOM 7769 C C . GLN A 1 970 ? -15.681 16.693 8.368 1.00 94.12 970 GLN A C 1
ATOM 7771 O O . GLN A 1 970 ? -15.751 16.938 9.572 1.00 94.12 970 GLN A O 1
ATOM 7776 N N . HIS A 1 971 ? -15.635 15.455 7.881 1.00 89.69 971 HIS A N 1
ATOM 7777 C CA . HIS A 1 971 ? -15.592 14.284 8.754 1.00 89.69 971 HIS A CA 1
ATOM 7778 C C . HIS A 1 971 ? -14.270 14.189 9.514 1.00 89.69 971 HIS A C 1
ATOM 7780 O O . HIS A 1 971 ? -13.230 14.677 9.065 1.00 89.69 971 HIS A O 1
ATOM 7786 N N . LYS A 1 972 ? -14.311 13.549 10.688 1.00 76.88 972 LYS A N 1
ATOM 7787 C CA . LYS A 1 972 ? -13.104 13.262 11.468 1.00 76.88 972 LYS A CA 1
ATOM 7788 C C . LYS A 1 972 ? -12.158 12.414 10.615 1.00 76.88 972 LYS A C 1
ATOM 7790 O O . LYS A 1 972 ? -12.511 11.306 10.225 1.00 76.88 972 LYS A O 1
ATOM 7795 N N . SER A 1 973 ? -10.971 12.944 10.365 1.00 75.50 973 SER A N 1
ATOM 7796 C CA . SER A 1 973 ? -9.945 12.335 9.517 1.00 75.50 973 SER A CA 1
ATOM 7797 C C . SER A 1 973 ? -8.586 12.410 10.202 1.00 75.50 973 SER A C 1
ATOM 7799 O O . SER A 1 973 ? -8.431 13.043 11.253 1.00 75.50 973 SER A O 1
ATOM 7801 N N . THR A 1 974 ? -7.578 11.798 9.589 1.00 71.88 974 THR A N 1
ATOM 7802 C CA . THR A 1 974 ? -6.164 11.931 9.984 1.00 71.88 974 THR A CA 1
ATOM 7803 C C . THR A 1 974 ? -5.682 13.392 10.004 1.00 71.88 974 THR A C 1
ATOM 7805 O O . THR A 1 974 ? -4.714 13.715 10.688 1.00 71.88 974 THR A O 1
ATOM 7808 N N . PHE A 1 975 ? -6.390 14.303 9.326 1.00 73.19 975 PHE A N 1
ATOM 7809 C CA . PHE A 1 975 ? -6.030 15.716 9.184 1.00 73.19 975 PHE A CA 1
ATOM 7810 C C . PHE A 1 975 ? -6.701 16.659 10.195 1.00 73.19 975 PHE A C 1
ATOM 7812 O O . PHE A 1 975 ? -6.400 17.857 10.199 1.00 73.19 975 PHE A O 1
ATOM 7819 N N . GLY A 1 976 ? -7.605 16.171 11.053 1.00 77.50 976 GLY A N 1
ATOM 7820 C CA . GLY A 1 976 ? -8.227 17.012 12.074 1.00 77.50 976 GLY A CA 1
ATOM 7821 C C . GLY A 1 976 ? -9.517 16.476 12.688 1.00 77.50 976 GLY A C 1
ATOM 7822 O O . GLY A 1 976 ? -10.085 15.460 12.287 1.00 77.50 976 GLY A O 1
ATOM 7823 N N . LYS A 1 977 ? -9.995 17.203 13.705 1.00 84.00 977 LYS A N 1
ATOM 7824 C CA . LYS A 1 977 ? -11.320 16.974 14.292 1.00 84.00 977 LYS A CA 1
ATOM 7825 C C . LYS A 1 977 ? -12.408 17.349 13.293 1.00 84.00 977 LYS A C 1
ATOM 7827 O O . LYS A 1 977 ? -12.195 18.189 12.424 1.00 84.00 977 LYS A O 1
ATOM 7832 N N . GLU A 1 978 ? -13.575 16.755 13.485 1.00 89.44 978 GLU A N 1
ATOM 7833 C CA . GLU A 1 978 ? -14.771 17.094 12.730 1.00 89.44 978 GLU A CA 1
ATOM 7834 C C . GLU A 1 978 ? -15.094 18.593 12.846 1.00 89.44 978 GLU A C 1
ATOM 7836 O O . GLU A 1 978 ? -15.033 19.165 13.941 1.00 89.44 978 GLU A O 1
ATOM 7841 N N . GLN A 1 979 ? -15.410 19.227 11.718 1.00 92.25 979 GLN A N 1
ATOM 7842 C CA . GLN A 1 979 ? -15.763 20.647 11.639 1.00 92.25 979 GLN A CA 1
ATOM 7843 C C . GLN A 1 979 ? -16.965 20.835 10.718 1.00 92.25 979 GLN A C 1
ATOM 7845 O O . GLN A 1 979 ? -17.136 20.106 9.743 1.00 92.25 979 GLN A O 1
ATOM 7850 N N . ILE A 1 980 ? -17.798 21.827 11.027 1.00 94.62 980 ILE A N 1
ATOM 7851 C CA . ILE A 1 980 ? -18.954 22.203 10.213 1.00 94.62 980 ILE A CA 1
ATOM 7852 C C . ILE A 1 980 ? -18.752 23.646 9.759 1.00 94.62 980 ILE A C 1
ATOM 7854 O O . ILE A 1 980 ? -18.574 24.542 10.581 1.00 94.62 980 ILE A O 1
ATOM 7858 N N . PHE A 1 981 ? -18.785 23.851 8.447 1.00 94.56 981 PHE A N 1
ATOM 7859 C CA . PHE A 1 981 ? -18.679 25.144 7.786 1.00 94.56 981 PHE A CA 1
ATOM 7860 C C . PHE A 1 981 ? -20.044 25.509 7.219 1.00 94.56 981 PHE A C 1
ATOM 7862 O O . PHE A 1 981 ? -20.500 24.937 6.230 1.00 94.56 981 PHE A O 1
ATOM 7869 N N . GLU A 1 982 ? -20.721 26.450 7.857 1.00 94.25 982 GLU A N 1
ATOM 7870 C CA . GLU A 1 982 ? -22.051 26.882 7.438 1.00 94.25 982 GLU A CA 1
ATOM 7871 C C . GLU A 1 982 ? -21.973 28.007 6.403 1.00 94.25 982 GLU A C 1
ATOM 7873 O O . GLU A 1 982 ? -20.974 28.719 6.298 1.00 94.25 982 GLU A O 1
ATOM 7878 N N . ASN A 1 983 ? -23.068 28.223 5.675 1.00 91.31 983 ASN A N 1
ATOM 7879 C CA . ASN A 1 983 ? -23.268 29.405 4.834 1.00 91.31 983 ASN A CA 1
ATOM 7880 C C . ASN A 1 983 ? -22.226 29.607 3.716 1.00 91.31 983 ASN A C 1
ATOM 7882 O O . ASN A 1 983 ? -21.934 30.748 3.341 1.00 91.31 983 ASN A O 1
ATOM 7886 N N . GLN A 1 984 ? -21.713 28.521 3.137 1.00 94.44 984 GLN A N 1
ATOM 7887 C CA . GLN A 1 984 ? -20.750 28.565 2.038 1.00 94.44 984 GLN A CA 1
ATOM 7888 C C . GLN A 1 984 ? -21.475 28.763 0.698 1.00 94.44 984 GLN A C 1
ATOM 7890 O O . GLN A 1 984 ? -22.375 28.005 0.345 1.00 94.44 984 GLN A O 1
ATOM 7895 N N . TYR A 1 985 ? -21.090 29.781 -0.075 1.00 90.06 985 TYR A N 1
ATOM 7896 C CA . TYR A 1 985 ? -21.720 30.071 -1.376 1.00 90.06 985 TYR A CA 1
ATOM 7897 C C . TYR A 1 985 ? -21.399 29.032 -2.457 1.00 90.06 985 TYR A C 1
ATOM 7899 O O . TYR A 1 985 ? -22.137 28.899 -3.430 1.00 90.06 985 TYR A O 1
ATOM 7907 N N . LEU A 1 986 ? -20.277 28.328 -2.304 1.00 90.00 986 LEU A N 1
ATOM 7908 C CA . LEU A 1 986 ? -19.746 27.412 -3.299 1.00 90.00 986 LEU A CA 1
ATOM 7909 C C . LEU A 1 986 ? -19.133 26.206 -2.589 1.00 90.00 986 LEU A C 1
ATOM 7911 O O . LEU A 1 986 ? -18.241 26.379 -1.761 1.00 90.00 986 LEU A O 1
ATOM 7915 N N . PHE A 1 987 ? -19.587 25.001 -2.926 1.00 91.19 987 PHE A N 1
ATOM 7916 C CA . PHE A 1 987 ? -18.916 23.776 -2.502 1.00 91.19 987 PHE A CA 1
ATOM 7917 C C . PHE A 1 987 ? -17.815 23.451 -3.508 1.00 91.19 987 PHE A C 1
ATOM 7919 O O . PHE A 1 987 ? -18.095 23.052 -4.639 1.00 91.19 987 PHE A O 1
ATOM 7926 N N . THR A 1 988 ? -16.565 23.693 -3.124 1.00 92.44 988 THR A N 1
ATOM 7927 C CA . THR A 1 988 ? -15.419 23.383 -3.985 1.00 92.44 988 THR A CA 1
ATOM 7928 C C . THR A 1 988 ? -14.811 22.044 -3.602 1.00 92.44 988 THR A C 1
ATOM 7930 O O . THR A 1 988 ? -14.787 21.719 -2.419 1.00 92.44 988 THR A O 1
ATOM 7933 N N . TYR A 1 989 ? -14.332 21.258 -4.560 1.00 91.69 989 TYR A N 1
ATOM 7934 C CA . TYR A 1 989 ? -13.782 19.933 -4.266 1.00 91.69 989 TYR A CA 1
ATOM 7935 C C . TYR A 1 989 ? -12.605 19.584 -5.183 1.00 91.69 989 TYR A C 1
ATOM 7937 O O . TYR A 1 989 ? -12.605 19.938 -6.360 1.00 91.69 989 TYR A O 1
ATOM 7945 N N . ALA A 1 990 ? -11.608 18.878 -4.657 1.00 91.44 990 ALA A N 1
ATOM 7946 C CA . ALA A 1 990 ? -10.574 18.204 -5.444 1.00 91.44 990 ALA A CA 1
ATOM 7947 C C . ALA A 1 990 ? -10.018 17.002 -4.692 1.00 91.44 990 ALA A C 1
ATOM 7949 O O . ALA A 1 990 ? -9.954 17.016 -3.464 1.00 91.44 990 ALA A O 1
ATOM 7950 N N . CYS A 1 991 ? -9.568 15.992 -5.426 1.00 90.88 991 CYS A N 1
ATOM 7951 C CA . CYS A 1 991 ? -8.714 14.955 -4.856 1.00 90.88 991 CYS A CA 1
ATOM 7952 C C . CYS A 1 991 ? -7.263 15.354 -5.018 1.00 90.88 991 CYS A C 1
ATOM 7954 O O . CYS A 1 991 ? -6.901 15.908 -6.053 1.00 90.88 991 CYS A O 1
ATOM 7956 N N . ALA A 1 992 ? -6.438 15.101 -4.008 1.00 89.06 992 ALA A N 1
ATOM 7957 C CA . ALA A 1 992 ? -5.038 15.476 -4.065 1.00 89.06 992 ALA A CA 1
ATOM 7958 C C . ALA A 1 992 ? -4.107 14.506 -3.338 1.00 89.06 992 ALA A C 1
ATOM 7960 O O . ALA A 1 992 ? -4.513 13.743 -2.458 1.00 89.06 992 ALA A O 1
ATOM 7961 N N . GLN A 1 993 ? -2.834 14.590 -3.714 1.00 86.81 993 GLN A N 1
ATOM 7962 C CA . GLN A 1 993 ? -1.694 13.996 -3.024 1.00 86.81 993 GLN A CA 1
ATOM 7963 C C . GLN A 1 993 ? -0.722 15.105 -2.593 1.00 86.81 993 GLN A C 1
ATOM 7965 O O . GLN A 1 993 ? -0.684 16.180 -3.203 1.00 86.81 993 GLN A O 1
ATOM 7970 N N . VAL A 1 994 ? 0.031 14.870 -1.513 1.00 78.75 994 VAL A N 1
ATOM 7971 C CA . VAL A 1 994 ? 1.089 15.797 -1.078 1.00 78.75 994 VAL A CA 1
ATOM 7972 C C . VAL A 1 994 ? 2.221 15.734 -2.103 1.00 78.75 994 VAL A C 1
ATOM 7974 O O . VAL A 1 994 ? 2.621 14.641 -2.496 1.00 78.75 994 VAL A O 1
ATOM 7977 N N . ILE A 1 995 ? 2.695 16.894 -2.556 1.00 72.88 995 ILE A N 1
ATOM 7978 C CA . ILE A 1 995 ? 3.936 16.989 -3.330 1.00 72.88 995 ILE A CA 1
ATOM 7979 C C . ILE A 1 995 ? 5.064 16.956 -2.291 1.00 72.88 995 ILE A C 1
ATOM 7981 O O . ILE A 1 995 ? 5.183 17.912 -1.524 1.00 72.88 995 ILE A O 1
ATOM 7985 N N . GLU A 1 996 ? 5.780 15.831 -2.191 1.00 41.44 996 GLU A N 1
ATOM 7986 C CA . GLU A 1 996 ? 6.952 15.685 -1.305 1.00 41.44 996 GLU A CA 1
ATOM 7987 C C . GLU A 1 996 ? 8.187 16.413 -1.836 1.00 41.44 996 GLU A C 1
ATOM 7989 O O . GLU A 1 996 ? 8.423 16.366 -3.067 1.00 41.44 996 GLU A O 1
#

Organism: NCBI:txid1503980

Foldseek 3Di:
DAKFFFADDDDDDLQLAAEAWDWLVCCCVQPVQAPCCVPPQVQFGKDGWAFDDDRDGQWTHDPPQWWKKKDFDNDIDTDDGGGWDQDPVSWTWAFDDDPPDGDTDTGRYMYIIITRPPDGHPDDPAPLLADADYHYDDPLLPPPGPTDRVQKDKDADSSNFKIKIAGVHGWMWDDDPNDIDIARMKIWGQDSVVSDIDIDGDHPDPDDDDDDDDDDDDDDDDDDDDDDDDDDDDDDDPDPDPPAQALFAEAWDWLVCCCFQPVLPPCCVPPVVQWTKAGWDFDDRHDGQWTHDPPQWWKWKDAQVDIDIRFTWGWDWDADPVRQIWIWIDTPVDPPDTDTGRYMYIIITRPPDGDPPDPADQLADAAEEADDPVLQQFFDWDQSQWGKDADPSNFKIKIAGVAAWKWWQAPSDIATARIKIWGADSVLSAIWIWGDDHPRDHIDIGTGHRYTYITGGNGGDLDDFLFAEAEDWLVCCCFAVVQPPCCVPPQVQWGWDGWAFPDPRYGQFTHDPDPQWWKWKDAPPDIDINQGWGWDWDADPVRQIKIWIARPRPRDIDIHRYMYITITRPVDGDPDPPDDALADAAEHADDCVLVPWFDFDQNQKGWDQDPNNQKIKIAGVAAWKWKDAPSDIATARMKMWGQDSVLSAIWIWGDDHPRDHIDIGTRHRYIYITGGHDPDDPPPPPPPPDPDDDDDDDDDDDDDDDDDDDDDDDDDDDDDPPPFWWKWWDAPNDIQTAPSDDWDWDQDPVVRWIQICSVPPGGDTGNDTDIDIDGPVDPPQQALFAEAFDWLVCCCFQPVQDVCCQPPANFWTKAGWAFDDDRDGQFTHDDPQWWKWKAALVGIDINWGWGWDWDADPSRQTWIWIAGPVGDTDTGRYMYIIITRPPDTDPPGQPRQLADFAEHEDDPVNVPQWDWDQSQWGWDADSNRQKIKIAGVDAWKWWQAPNDIDTARIKMWGADRVLSFIWIWGDDHPRDHIDIGTGHRYTYMTGTDGDD